Protein AF-A0A7W3W4A2-F1 (afdb_monomer_lite)

Structure (mmCIF, N/CA/C/O backbone):
data_AF-A0A7W3W4A2-F1
#
_entry.id   AF-A0A7W3W4A2-F1
#
loop_
_atom_site.group_PDB
_atom_site.id
_atom_site.type_symbol
_atom_site.label_atom_id
_atom_site.label_alt_id
_atom_site.label_comp_id
_atom_site.label_asym_id
_atom_site.label_entity_id
_atom_site.label_seq_id
_atom_site.pdbx_PDB_ins_code
_atom_site.Cartn_x
_atom_site.Cartn_y
_atom_site.Cartn_z
_atom_site.occupancy
_atom_site.B_iso_or_equiv
_atom_site.auth_seq_id
_atom_site.auth_comp_id
_atom_site.auth_asym_id
_atom_site.auth_atom_id
_atom_site.pdbx_PDB_model_num
ATOM 1 N N . MET A 1 1 ? 22.552 30.503 -28.838 1.00 72.00 1 MET A N 1
ATOM 2 C CA . MET A 1 1 ? 22.062 30.709 -30.235 1.00 72.00 1 MET A CA 1
ATOM 3 C C . MET A 1 1 ? 22.516 32.026 -30.888 1.00 72.00 1 MET A C 1
ATOM 5 O O . MET A 1 1 ? 23.079 31.983 -31.979 1.00 72.00 1 MET A O 1
ATOM 9 N N . THR A 1 2 ? 22.324 33.182 -30.243 1.00 78.88 2 THR A N 1
ATOM 10 C CA . THR A 1 2 ? 22.709 34.515 -30.762 1.00 78.88 2 THR A CA 1
ATOM 11 C C . THR A 1 2 ? 24.190 34.619 -31.143 1.00 78.88 2 THR A C 1
ATOM 13 O O . THR A 1 2 ? 24.525 35.174 -32.187 1.00 78.88 2 THR A O 1
ATOM 16 N N . ASP A 1 3 ? 25.082 34.001 -30.365 1.00 83.94 3 ASP A N 1
ATOM 17 C CA . ASP A 1 3 ? 26.524 33.997 -30.651 1.00 83.94 3 ASP A CA 1
ATOM 18 C C . ASP A 1 3 ? 26.881 33.246 -31.939 1.00 83.94 3 ASP A C 1
ATOM 20 O O . ASP A 1 3 ? 27.779 33.655 -32.673 1.00 83.94 3 ASP A O 1
ATOM 24 N N . ALA A 1 4 ? 26.147 32.177 -32.263 1.00 87.81 4 ALA A N 1
ATOM 25 C CA . ALA A 1 4 ? 26.335 31.426 -33.500 1.00 87.81 4 ALA A CA 1
ATOM 26 C C . ALA A 1 4 ? 25.845 32.217 -34.723 1.00 87.81 4 ALA A C 1
ATOM 28 O O . ALA A 1 4 ? 26.532 32.247 -35.746 1.00 87.81 4 ALA A O 1
ATOM 29 N N . ALA A 1 5 ? 24.706 32.910 -34.610 1.00 88.19 5 ALA A N 1
ATOM 30 C CA . ALA A 1 5 ? 24.230 33.823 -35.650 1.00 88.19 5 ALA A CA 1
ATOM 31 C C . ALA A 1 5 ? 25.210 34.990 -35.866 1.00 88.19 5 ALA A C 1
ATOM 33 O O . ALA A 1 5 ? 25.561 35.309 -37.002 1.00 88.19 5 ALA A O 1
ATOM 34 N N . ASN A 1 6 ? 25.742 35.570 -34.787 1.00 88.88 6 ASN A N 1
ATOM 35 C CA . ASN A 1 6 ? 26.760 36.619 -34.866 1.00 88.88 6 ASN A CA 1
ATOM 36 C C . ASN A 1 6 ? 28.069 36.117 -35.493 1.00 88.88 6 ASN A C 1
ATOM 38 O O . ASN A 1 6 ? 28.652 36.812 -36.322 1.00 88.88 6 ASN A O 1
ATOM 42 N N . ALA A 1 7 ? 28.506 34.896 -35.176 1.00 90.06 7 ALA A N 1
ATOM 43 C CA . ALA A 1 7 ? 29.670 34.286 -35.815 1.00 90.06 7 ALA A CA 1
ATOM 44 C C . ALA A 1 7 ? 29.470 34.086 -37.332 1.00 90.06 7 ALA A C 1
ATOM 46 O O . ALA A 1 7 ? 30.387 34.360 -38.107 1.00 90.06 7 ALA A O 1
ATOM 47 N N . LEU A 1 8 ? 28.270 33.687 -37.775 1.00 92.25 8 LEU A N 1
ATOM 48 C CA . LEU A 1 8 ? 27.920 33.619 -39.201 1.00 92.25 8 LEU A CA 1
ATOM 49 C C . LEU A 1 8 ? 27.929 35.007 -39.862 1.00 92.25 8 LEU A C 1
ATOM 51 O O . LEU A 1 8 ? 28.497 35.157 -40.944 1.00 92.25 8 LEU A O 1
ATOM 55 N N . ARG A 1 9 ? 27.379 36.034 -39.199 1.00 92.31 9 ARG A N 1
ATOM 56 C CA . ARG A 1 9 ? 27.420 37.427 -39.684 1.00 92.31 9 ARG A CA 1
ATOM 57 C C . ARG A 1 9 ? 28.853 37.942 -39.832 1.00 92.31 9 ARG A C 1
ATOM 59 O O . ARG A 1 9 ? 29.153 38.597 -40.823 1.00 92.31 9 ARG A O 1
ATOM 66 N N . LEU A 1 10 ? 29.753 37.599 -38.906 1.00 91.25 10 LEU A N 1
ATOM 67 C CA . LEU A 1 10 ? 31.176 37.947 -39.000 1.00 91.25 10 LEU A CA 1
ATOM 68 C C . LEU A 1 10 ? 31.863 37.280 -40.201 1.00 91.25 10 LEU A C 1
ATOM 70 O O . LEU A 1 10 ? 32.668 37.924 -40.872 1.00 91.25 10 LEU A O 1
ATOM 74 N N . ILE A 1 11 ? 31.533 36.017 -40.500 1.00 90.94 11 ILE A N 1
ATOM 75 C CA . ILE A 1 11 ? 32.027 35.325 -41.702 1.00 90.94 11 ILE A CA 1
ATOM 76 C C . ILE A 1 11 ? 31.517 36.021 -42.972 1.00 90.94 11 ILE A C 1
ATOM 78 O O . ILE A 1 11 ? 32.302 36.241 -43.895 1.00 90.94 11 ILE A O 1
ATOM 82 N N . CYS A 1 12 ? 30.235 36.396 -43.023 1.00 90.94 12 CYS A N 1
ATOM 83 C CA . CYS A 1 12 ? 29.688 37.136 -44.158 1.00 90.94 12 CYS A CA 1
ATOM 84 C C . CYS A 1 12 ? 30.363 38.499 -44.310 1.00 90.94 12 CYS A C 1
ATOM 86 O O . CYS A 1 12 ? 30.914 38.752 -45.372 1.00 90.94 12 CYS A O 1
ATOM 88 N N . ALA A 1 13 ? 30.440 39.313 -43.255 1.00 88.69 13 ALA A N 1
ATOM 89 C CA . ALA A 1 13 ? 31.071 40.635 -43.292 1.00 88.69 13 ALA A CA 1
ATOM 90 C C . ALA A 1 13 ? 32.535 40.583 -43.772 1.00 88.69 13 ALA A C 1
ATOM 92 O O . ALA A 1 13 ? 32.957 41.399 -44.591 1.00 88.69 13 ALA A O 1
ATOM 93 N N . ALA A 1 14 ? 33.303 39.581 -43.328 1.00 88.62 14 ALA A N 1
ATOM 94 C CA . ALA A 1 14 ? 34.666 39.355 -43.812 1.00 88.62 14 ALA A CA 1
ATOM 95 C C . ALA A 1 14 ? 34.705 39.017 -45.314 1.00 88.62 14 ALA A C 1
ATOM 97 O O . ALA A 1 14 ? 35.642 39.402 -46.016 1.00 88.62 14 ALA A O 1
ATOM 98 N N . ARG A 1 15 ? 33.690 38.313 -45.832 1.00 90.50 15 ARG A N 1
ATOM 99 C CA . ARG A 1 15 ? 33.554 38.054 -47.268 1.00 90.50 15 ARG A CA 1
ATOM 100 C C . ARG A 1 15 ? 33.187 39.313 -48.049 1.00 90.50 15 ARG A C 1
ATOM 102 O O . ARG A 1 15 ? 33.749 39.507 -49.121 1.00 90.50 15 ARG A O 1
ATOM 109 N N . GLU A 1 16 ? 32.280 40.144 -47.538 1.00 88.62 16 GLU A N 1
ATOM 110 C CA . GLU A 1 16 ? 31.877 41.395 -48.202 1.00 88.62 16 GLU A CA 1
ATOM 111 C C . GLU A 1 16 ? 33.073 42.333 -48.377 1.00 88.62 16 GLU A C 1
ATOM 113 O O . GLU A 1 16 ? 33.258 42.916 -49.439 1.00 88.62 16 GLU A O 1
ATOM 118 N N . GLN A 1 17 ? 33.936 42.417 -47.364 1.00 87.31 17 GLN A N 1
ATOM 119 C CA . GLN A 1 17 ? 35.161 43.216 -47.420 1.00 87.31 17 GLN A CA 1
ATOM 120 C C . GLN A 1 17 ? 36.201 42.662 -48.408 1.00 87.31 17 GLN A C 1
ATOM 122 O O . GLN A 1 17 ? 36.979 43.430 -48.968 1.00 87.31 17 GLN A O 1
ATOM 127 N N . ALA A 1 18 ? 36.224 41.344 -48.629 1.00 85.94 18 ALA A N 1
ATOM 128 C CA . ALA A 1 18 ? 37.148 40.692 -49.560 1.00 85.94 18 ALA A CA 1
ATOM 129 C C . ALA A 1 18 ? 36.660 40.697 -51.024 1.00 85.94 18 ALA A C 1
ATOM 131 O O . ALA A 1 18 ? 37.446 40.424 -51.931 1.00 85.94 18 ALA A O 1
ATOM 132 N N . ASP A 1 19 ? 35.373 40.960 -51.273 1.00 86.94 19 ASP A N 1
ATOM 133 C CA . ASP A 1 19 ? 34.746 40.909 -52.598 1.00 86.94 19 ASP A CA 1
ATOM 134 C C . ASP A 1 19 ? 34.068 42.253 -52.926 1.00 86.94 19 ASP A C 1
ATOM 136 O O . ASP A 1 19 ? 32.931 42.481 -52.509 1.00 86.94 19 ASP A O 1
ATOM 140 N N . PRO A 1 20 ? 34.726 43.148 -53.688 1.00 82.81 20 PRO A N 1
ATOM 141 C CA . PRO A 1 20 ? 34.243 44.512 -53.912 1.00 82.81 20 PRO A CA 1
ATOM 142 C C . PRO A 1 20 ? 32.894 44.585 -54.646 1.00 82.81 20 PRO A C 1
ATOM 144 O O . PRO A 1 20 ? 32.161 45.558 -54.472 1.00 82.81 20 PRO A O 1
ATOM 147 N N . ASP A 1 21 ? 32.511 43.555 -55.412 1.00 86.31 21 ASP A N 1
ATOM 148 C CA . ASP A 1 21 ? 31.200 43.524 -56.076 1.00 86.31 21 ASP A CA 1
ATOM 149 C C . ASP A 1 21 ? 30.101 42.890 -55.204 1.00 86.31 21 ASP A C 1
ATOM 151 O O . ASP A 1 21 ? 28.951 42.784 -55.646 1.00 86.31 21 ASP A O 1
ATOM 155 N N . PHE A 1 22 ? 30.417 42.435 -53.985 1.00 86.81 22 PHE A N 1
ATOM 156 C CA . PHE A 1 22 ? 29.418 41.843 -53.098 1.00 86.81 22 PHE A CA 1
ATOM 157 C C . PHE A 1 22 ? 28.339 42.859 -52.722 1.00 86.81 22 PHE A C 1
ATOM 159 O O . PHE A 1 22 ? 27.158 42.544 -52.829 1.00 86.81 22 PHE A O 1
ATOM 166 N N . GLY A 1 23 ? 28.724 44.085 -52.350 1.00 83.31 23 GLY A N 1
ATOM 167 C CA . GLY A 1 23 ? 27.788 45.155 -51.987 1.00 83.31 23 GLY A CA 1
ATOM 168 C C . GLY A 1 23 ? 26.780 45.481 -53.102 1.00 83.31 23 GLY A C 1
ATOM 169 O O . GLY A 1 23 ? 25.573 45.375 -52.870 1.00 83.31 23 GLY A O 1
ATOM 170 N N . PRO A 1 24 ? 27.233 45.797 -54.333 1.00 87.25 24 PRO A N 1
ATOM 171 C CA . PRO A 1 24 ? 26.349 45.991 -55.486 1.00 87.25 24 PRO A CA 1
ATOM 172 C C . PRO A 1 24 ? 25.453 44.779 -55.781 1.00 87.25 24 PRO A C 1
ATOM 174 O O . PRO A 1 24 ? 24.265 44.934 -56.072 1.00 87.25 24 PRO A O 1
ATOM 177 N N . PHE A 1 25 ? 25.997 43.561 -55.674 1.00 89.12 25 PHE A N 1
ATOM 178 C CA . PHE A 1 25 ? 25.228 42.333 -55.869 1.00 89.12 25 PHE A CA 1
ATOM 179 C C . PHE A 1 25 ? 24.137 42.163 -54.804 1.00 89.12 25 PHE A C 1
ATOM 181 O O . PHE A 1 25 ? 22.991 41.875 -55.153 1.00 89.12 25 PHE A O 1
ATOM 188 N N . ALA A 1 26 ? 24.471 42.363 -53.528 1.00 86.50 26 ALA A N 1
ATOM 189 C CA . ALA A 1 26 ? 23.548 42.247 -52.406 1.00 86.50 26 ALA A CA 1
ATOM 190 C C . ALA A 1 26 ? 22.422 43.285 -52.498 1.00 86.50 26 ALA A C 1
ATOM 192 O O . ALA A 1 26 ? 21.255 42.919 -52.371 1.00 86.50 26 ALA A O 1
ATOM 193 N N . ALA A 1 27 ? 22.743 44.540 -52.835 1.00 84.88 27 ALA A N 1
ATOM 194 C CA . ALA A 1 27 ? 21.756 45.600 -53.043 1.00 84.88 27 ALA A CA 1
ATOM 195 C C . ALA A 1 27 ? 20.752 45.253 -54.160 1.00 84.88 27 ALA A C 1
ATOM 197 O O . ALA A 1 27 ? 19.544 45.387 -53.974 1.00 84.88 27 ALA A O 1
ATOM 198 N N . GLY A 1 28 ? 21.228 44.716 -55.291 1.00 85.69 28 GLY A N 1
ATOM 199 C CA . GLY A 1 28 ? 20.365 44.277 -56.397 1.00 85.69 28 GLY A CA 1
ATOM 200 C C . GLY A 1 28 ? 19.507 43.037 -56.096 1.00 85.69 28 GLY A C 1
ATOM 201 O O . GLY A 1 28 ? 18.591 42.726 -56.856 1.00 85.69 28 GLY A O 1
ATOM 202 N N . HIS A 1 29 ? 19.787 42.321 -55.002 1.00 88.19 29 HIS A N 1
ATOM 203 C CA . HIS A 1 29 ? 19.107 41.077 -54.621 1.00 88.19 29 HIS A CA 1
ATOM 204 C C . HIS A 1 29 ? 18.459 41.138 -53.230 1.00 88.19 29 HIS A C 1
ATOM 206 O O . HIS A 1 29 ? 17.962 40.118 -52.747 1.00 88.19 29 HIS A O 1
ATOM 212 N N . ALA A 1 30 ? 18.396 42.325 -52.617 1.00 80.12 30 ALA A N 1
ATOM 213 C CA . ALA A 1 30 ? 17.884 42.531 -51.264 1.00 80.12 30 ALA A CA 1
ATOM 214 C C . ALA A 1 30 ? 16.443 42.014 -51.078 1.00 80.12 30 ALA A C 1
ATOM 216 O O . ALA A 1 30 ? 16.133 41.458 -50.030 1.00 80.12 30 ALA A O 1
ATOM 217 N N . ASN A 1 31 ? 15.604 42.095 -52.120 1.00 82.25 31 ASN A N 1
ATOM 218 C CA . ASN A 1 31 ? 14.186 41.704 -52.086 1.00 82.25 31 ASN A CA 1
ATOM 219 C C . ASN A 1 31 ? 13.893 40.245 -52.487 1.00 82.25 31 ASN A C 1
ATOM 221 O O . ASN A 1 31 ? 12.731 39.846 -52.492 1.00 82.25 31 ASN A O 1
ATOM 225 N N . ARG A 1 32 ? 14.892 39.433 -52.865 1.00 86.25 32 ARG A N 1
ATOM 226 C CA . ARG A 1 32 ? 14.639 38.017 -53.227 1.00 86.25 32 ARG A CA 1
ATOM 227 C C . ARG A 1 32 ? 14.215 37.202 -52.008 1.00 86.25 32 ARG A C 1
ATOM 229 O O . ARG A 1 32 ? 14.382 37.690 -50.903 1.00 86.25 32 ARG A O 1
ATOM 236 N N . SER A 1 33 ? 13.687 35.986 -52.143 1.00 88.81 33 SER A N 1
ATOM 237 C CA . SER A 1 33 ? 13.476 35.092 -50.987 1.00 88.81 33 SER A CA 1
ATOM 238 C C . SER A 1 33 ? 14.731 34.258 -50.673 1.00 88.81 33 SER A C 1
ATOM 240 O O . SER A 1 33 ? 15.640 34.150 -51.499 1.00 88.81 33 SER A O 1
ATOM 242 N N . LEU A 1 34 ? 14.802 33.643 -49.483 1.00 88.62 34 LEU A N 1
ATOM 243 C CA . LEU A 1 34 ? 15.885 32.702 -49.147 1.00 88.62 34 LEU A CA 1
ATOM 244 C C . LEU A 1 34 ? 15.919 31.511 -50.124 1.00 88.62 34 LEU A C 1
ATOM 246 O O . LEU A 1 34 ? 16.996 31.092 -50.553 1.00 88.62 34 LEU A O 1
ATOM 250 N N . ALA A 1 35 ? 14.748 31.008 -50.526 1.00 87.38 35 ALA A N 1
ATOM 251 C CA . ALA A 1 35 ? 14.630 29.928 -51.501 1.00 87.38 35 ALA A CA 1
ATOM 252 C C . ALA A 1 35 ? 15.218 30.324 -52.868 1.00 87.38 35 ALA A C 1
ATOM 254 O O . ALA A 1 35 ? 15.987 29.555 -53.446 1.00 87.38 35 ALA A O 1
ATOM 255 N N . ASP A 1 36 ? 14.944 31.546 -53.337 1.00 87.56 36 ASP A N 1
ATOM 256 C CA . ASP A 1 36 ? 15.477 32.054 -54.610 1.00 87.56 36 ASP A CA 1
ATOM 257 C C . ASP A 1 36 ? 17.004 32.202 -54.584 1.00 87.56 36 ASP A C 1
ATOM 259 O O . ASP A 1 36 ? 17.684 31.950 -55.582 1.00 87.56 36 ASP A O 1
ATOM 263 N N . LEU A 1 37 ? 17.565 32.611 -53.442 1.00 88.62 37 LEU A N 1
ATOM 264 C CA . LEU A 1 37 ? 19.012 32.749 -53.266 1.00 88.62 37 LEU A CA 1
ATOM 265 C C . LEU A 1 37 ? 19.717 31.388 -53.269 1.00 88.62 37 LEU A C 1
ATOM 267 O O . LEU A 1 37 ? 20.740 31.226 -53.940 1.00 88.62 37 LEU A O 1
ATOM 271 N N . LEU A 1 38 ? 19.154 30.395 -52.575 1.00 88.12 38 LEU A N 1
ATOM 272 C CA . LEU A 1 38 ? 19.678 29.027 -52.565 1.00 88.12 38 LEU A CA 1
ATOM 273 C C . LEU A 1 38 ? 19.556 28.352 -53.940 1.00 88.12 38 LEU A C 1
ATOM 275 O O . LEU A 1 38 ? 20.454 27.607 -54.344 1.00 88.12 38 LEU A O 1
ATOM 279 N N . ASP A 1 39 ? 18.488 28.630 -54.686 1.00 88.00 39 ASP A N 1
ATOM 280 C CA . ASP A 1 39 ? 18.310 28.145 -56.055 1.00 88.00 39 ASP A CA 1
ATOM 281 C C . ASP A 1 39 ? 19.349 28.758 -57.013 1.00 88.00 39 ASP A C 1
ATOM 283 O O . ASP A 1 39 ? 20.068 28.039 -57.720 1.00 88.00 39 ASP A O 1
ATOM 287 N N . MET A 1 40 ? 19.535 30.080 -56.945 1.00 86.00 40 MET A N 1
ATOM 288 C CA . MET A 1 40 ? 20.556 30.804 -57.710 1.00 86.00 40 MET A CA 1
ATOM 289 C C . MET A 1 40 ? 21.979 30.310 -57.393 1.00 86.00 40 MET A C 1
ATOM 291 O O . MET A 1 40 ? 22.803 30.160 -58.296 1.00 86.00 40 MET A O 1
ATOM 295 N N . ALA A 1 41 ? 22.269 29.974 -56.134 1.00 85.00 41 ALA A N 1
ATOM 296 C CA . ALA A 1 41 ? 23.545 29.390 -55.716 1.00 85.00 41 ALA A CA 1
ATOM 297 C C . ALA A 1 41 ? 23.828 27.996 -56.326 1.00 85.00 41 ALA A C 1
ATOM 299 O O . ALA A 1 41 ? 24.992 27.574 -56.467 1.00 85.00 41 ALA A O 1
ATOM 300 N N . ARG A 1 42 ? 22.783 27.242 -56.684 1.00 83.44 42 ARG A N 1
ATOM 301 C CA . ARG A 1 42 ? 22.876 25.849 -57.157 1.00 83.44 42 ARG A CA 1
ATOM 302 C C . ARG A 1 42 ? 22.871 25.738 -58.681 1.00 83.44 42 ARG A C 1
ATOM 304 O O . ARG A 1 42 ? 23.627 24.922 -59.212 1.00 83.44 42 ARG A O 1
ATOM 311 N N . LYS A 1 43 ? 22.090 26.558 -59.387 1.00 78.44 43 LYS A N 1
ATOM 312 C CA . LYS A 1 43 ? 21.925 26.463 -60.845 1.00 78.44 43 LYS A CA 1
ATOM 313 C C . LYS A 1 43 ? 23.179 26.925 -61.617 1.00 78.44 43 LYS A C 1
ATOM 315 O O . LYS A 1 43 ? 23.778 27.956 -61.323 1.00 78.44 43 LYS A O 1
ATOM 320 N N . LYS A 1 44 ? 23.553 26.169 -62.662 1.00 61.12 44 LYS A N 1
ATOM 321 C CA . LYS A 1 44 ? 24.703 26.432 -63.561 1.00 61.12 44 LYS A CA 1
ATOM 322 C C . LYS A 1 44 ? 24.638 27.667 -64.494 1.00 61.12 44 LYS A C 1
ATOM 324 O O . LYS A 1 44 ? 25.722 28.087 -64.886 1.00 61.12 44 LYS A O 1
ATOM 329 N N . PRO A 1 45 ? 23.483 28.257 -64.874 1.00 60.62 45 PRO A N 1
ATOM 330 C CA . PRO A 1 45 ? 23.456 29.396 -65.795 1.00 60.62 45 PRO A CA 1
ATOM 331 C C . PRO A 1 45 ? 23.980 30.701 -65.170 1.00 60.62 45 PRO A C 1
ATOM 333 O O . PRO A 1 45 ? 24.157 31.685 -65.878 1.00 60.62 45 PRO A O 1
ATOM 336 N N . HIS A 1 46 ? 24.275 30.721 -63.867 1.00 70.44 46 HIS A N 1
ATOM 337 C CA . HIS A 1 46 ? 24.933 31.846 -63.207 1.00 70.44 46 HIS A CA 1
ATOM 338 C C . HIS A 1 46 ? 26.449 31.634 -63.121 1.00 70.44 46 HIS A C 1
ATOM 340 O O . HIS A 1 46 ? 26.922 30.551 -62.766 1.00 70.44 46 HIS A O 1
ATOM 346 N N . ALA A 1 47 ? 27.216 32.695 -63.387 1.00 77.19 47 ALA A N 1
ATOM 347 C CA . ALA A 1 47 ? 28.668 32.688 -63.241 1.00 77.19 47 ALA A CA 1
ATOM 348 C C . ALA A 1 47 ? 29.090 32.309 -61.807 1.00 77.19 47 ALA A C 1
ATOM 350 O O . ALA A 1 47 ? 28.423 32.670 -60.832 1.00 77.19 47 ALA A O 1
ATOM 351 N N . ALA A 1 48 ? 30.214 31.596 -61.670 1.00 77.38 48 ALA A N 1
ATOM 352 C CA . ALA A 1 48 ? 30.699 31.095 -60.380 1.00 77.38 48 ALA A CA 1
ATOM 353 C C . ALA A 1 48 ? 30.821 32.176 -59.277 1.00 77.38 48 ALA A C 1
ATOM 355 O O . ALA A 1 48 ? 30.380 31.893 -58.161 1.00 77.38 48 ALA A O 1
ATOM 356 N N . PRO A 1 49 ? 31.295 33.412 -59.555 1.00 83.06 49 PRO A N 1
ATOM 357 C CA . PRO A 1 49 ? 31.328 34.485 -58.554 1.00 83.06 49 PRO A CA 1
ATOM 358 C C . PRO A 1 49 ? 29.937 34.855 -58.021 1.00 83.06 49 PRO A C 1
ATOM 360 O O . PRO A 1 49 ? 29.735 34.929 -56.813 1.00 83.06 49 PRO A O 1
ATOM 363 N N . ASN A 1 50 ? 28.938 34.980 -58.899 1.00 85.75 50 ASN A N 1
ATOM 364 C CA . ASN A 1 50 ? 27.567 35.322 -58.501 1.00 85.75 50 ASN A CA 1
ATOM 365 C C . ASN A 1 50 ? 26.904 34.203 -57.691 1.00 85.75 50 ASN A C 1
ATOM 367 O O . ASN A 1 50 ? 26.142 34.474 -56.768 1.00 85.75 50 ASN A O 1
ATOM 371 N N . ARG A 1 51 ? 27.236 32.939 -57.977 1.00 86.94 51 ARG A N 1
ATOM 372 C CA . ARG A 1 51 ? 26.767 31.794 -57.181 1.00 86.94 51 ARG A CA 1
ATOM 373 C C . ARG A 1 51 ? 27.360 31.787 -55.775 1.00 86.94 51 ARG A C 1
ATOM 375 O O . ARG A 1 51 ? 26.672 31.398 -54.839 1.00 86.94 51 ARG A O 1
ATOM 382 N N . ILE A 1 52 ? 28.615 32.205 -55.620 1.00 88.38 52 ILE A N 1
ATOM 383 C CA . ILE A 1 52 ? 29.266 32.339 -54.311 1.00 88.38 52 ILE A CA 1
ATOM 384 C C . ILE A 1 52 ? 28.636 33.501 -53.532 1.00 88.38 52 ILE A C 1
ATOM 386 O O . ILE A 1 52 ? 28.247 33.309 -52.383 1.00 88.38 52 ILE A O 1
ATOM 390 N N . ARG A 1 53 ? 28.443 34.665 -54.167 1.00 91.19 53 ARG A N 1
ATOM 391 C CA . ARG A 1 53 ? 27.779 35.829 -53.548 1.00 91.19 53 ARG A CA 1
ATOM 392 C C . ARG A 1 53 ? 26.353 35.498 -53.091 1.00 91.19 53 ARG A C 1
ATOM 394 O O . ARG A 1 53 ? 25.980 35.817 -51.967 1.00 91.19 53 ARG A O 1
ATOM 401 N N . ALA A 1 54 ? 25.601 34.746 -53.901 1.00 90.44 54 ALA A N 1
ATOM 402 C CA . ALA A 1 54 ? 24.275 34.237 -53.544 1.00 90.44 54 ALA A CA 1
ATOM 403 C C . ALA A 1 54 ? 24.277 33.368 -52.272 1.00 90.44 54 ALA A C 1
ATOM 405 O O . ALA A 1 54 ? 23.365 33.484 -51.456 1.00 90.44 54 ALA A O 1
ATOM 406 N N . ARG A 1 55 ? 25.304 32.522 -52.078 1.00 92.56 55 ARG A N 1
ATOM 407 C CA . ARG A 1 55 ? 25.439 31.676 -50.876 1.00 92.56 55 ARG A CA 1
ATOM 408 C C . ARG A 1 55 ? 25.695 32.496 -49.624 1.00 92.56 55 ARG A C 1
ATOM 410 O O . ARG A 1 55 ? 25.041 32.257 -48.621 1.00 92.56 55 ARG A O 1
ATOM 417 N N . PHE A 1 56 ? 26.603 33.466 -49.679 1.00 93.31 56 PHE A N 1
ATOM 418 C CA . PHE A 1 56 ? 26.895 34.329 -48.529 1.00 93.31 56 PHE A CA 1
ATOM 419 C C . PHE A 1 56 ? 25.702 35.215 -48.146 1.00 93.31 56 PHE A C 1
ATOM 421 O O . PHE A 1 56 ? 25.405 35.350 -46.961 1.00 93.31 56 PHE A O 1
ATOM 428 N N . LEU A 1 57 ? 24.929 35.697 -49.124 1.00 92.50 57 LEU A N 1
ATOM 429 C CA . LEU A 1 57 ? 23.670 36.393 -48.848 1.00 92.50 57 LEU A CA 1
ATOM 430 C C . LEU A 1 57 ? 22.600 35.459 -48.240 1.00 92.50 57 LEU A C 1
ATOM 432 O O . LEU A 1 57 ? 21.849 35.862 -47.355 1.00 92.50 57 LEU A O 1
ATOM 436 N N . ALA A 1 58 ? 22.545 34.191 -48.665 1.00 92.56 58 ALA A N 1
ATOM 437 C CA . ALA A 1 58 ? 21.676 33.185 -48.048 1.00 92.56 58 ALA A CA 1
ATOM 438 C C . ALA A 1 58 ? 22.111 32.833 -46.612 1.00 92.56 58 ALA A C 1
ATOM 440 O O . ALA A 1 58 ? 21.258 32.686 -45.742 1.00 92.56 58 ALA A O 1
ATOM 441 N N . ILE A 1 59 ? 23.420 32.748 -46.344 1.00 94.81 59 ILE A N 1
ATOM 442 C CA . ILE A 1 59 ? 23.980 32.524 -45.000 1.00 94.81 59 ILE A CA 1
ATOM 443 C C . ILE A 1 59 ? 23.562 33.646 -44.046 1.00 94.81 59 ILE A C 1
ATOM 445 O O . ILE A 1 59 ? 23.161 33.360 -42.921 1.00 94.81 59 ILE A O 1
ATOM 449 N N . GLN A 1 60 ? 23.612 34.902 -44.497 1.00 92.38 60 GLN A N 1
ATOM 450 C CA . GLN A 1 60 ? 23.191 36.049 -43.691 1.00 92.38 60 GLN A CA 1
ATOM 451 C C . GLN A 1 60 ? 21.714 35.941 -43.292 1.00 92.38 60 GLN A C 1
ATOM 453 O O . GLN A 1 60 ? 21.384 36.047 -42.116 1.00 92.38 60 GLN A O 1
ATOM 458 N N . ARG A 1 61 ? 20.840 35.596 -44.242 1.00 91.88 61 ARG A N 1
ATOM 459 C CA . ARG A 1 61 ? 19.407 35.405 -43.972 1.00 91.88 61 ARG A CA 1
ATOM 460 C C . ARG A 1 61 ? 19.100 34.218 -43.076 1.00 91.88 61 ARG A C 1
ATOM 462 O O . ARG A 1 61 ? 18.204 34.307 -42.253 1.00 91.88 61 ARG A O 1
ATOM 469 N N . LEU A 1 62 ? 19.844 33.125 -43.220 1.00 92.75 62 LEU A N 1
ATOM 470 C CA . LEU A 1 62 ? 19.734 31.975 -42.323 1.00 92.75 62 LEU A CA 1
ATOM 471 C C . LEU A 1 62 ? 20.177 32.329 -40.895 1.00 92.75 62 LEU A C 1
ATOM 473 O O . LEU A 1 62 ? 19.631 31.785 -39.941 1.00 92.75 62 LEU A O 1
ATOM 477 N N . ALA A 1 63 ? 21.147 33.235 -40.731 1.00 89.94 63 ALA A N 1
ATOM 478 C CA . ALA A 1 63 ? 21.551 33.736 -39.418 1.00 89.94 63 ALA A CA 1
ATOM 479 C C . ALA A 1 63 ? 20.487 34.660 -38.797 1.00 89.94 63 ALA A C 1
ATOM 481 O O . ALA A 1 63 ? 20.252 34.601 -37.587 1.00 89.94 63 ALA A O 1
ATOM 482 N N . ASP A 1 64 ? 19.818 35.474 -39.613 1.00 89.50 64 ASP A N 1
ATOM 483 C CA . ASP A 1 64 ? 18.701 36.316 -39.173 1.00 89.50 64 ASP A CA 1
ATOM 484 C C . ASP A 1 64 ? 17.481 35.459 -38.802 1.00 89.50 64 ASP A C 1
ATOM 486 O O . ASP A 1 64 ? 16.991 35.553 -37.681 1.00 89.50 64 ASP A O 1
ATOM 490 N N . GLU A 1 65 ? 17.102 34.497 -39.651 1.00 87.88 65 GLU A N 1
ATOM 491 C CA . GLU A 1 65 ? 16.043 33.521 -39.366 1.00 87.88 65 GLU A CA 1
ATOM 492 C C . GLU A 1 65 ? 16.335 32.707 -38.096 1.00 87.88 65 GLU A C 1
ATOM 494 O O . GLU A 1 65 ? 15.431 32.461 -37.297 1.00 87.88 65 GLU A O 1
ATOM 499 N N . ALA A 1 66 ? 17.594 32.316 -37.864 1.00 84.38 66 ALA A N 1
ATOM 500 C CA . ALA A 1 66 ? 17.997 31.654 -36.623 1.00 84.38 66 ALA A CA 1
ATOM 501 C C . ALA A 1 66 ? 17.784 32.543 -35.389 1.00 84.38 66 ALA A C 1
ATOM 503 O O . ALA A 1 66 ? 17.401 32.039 -34.335 1.00 84.38 66 ALA A O 1
ATOM 504 N N . THR A 1 67 ? 18.039 33.849 -35.517 1.00 83.06 67 THR A N 1
ATOM 505 C CA . THR A 1 67 ? 17.856 34.822 -34.430 1.00 83.06 67 THR A CA 1
ATOM 506 C C . THR A 1 67 ? 16.370 35.045 -34.148 1.00 83.06 67 THR A C 1
ATOM 508 O O . THR A 1 67 ? 15.976 35.072 -32.987 1.00 83.06 67 THR A O 1
ATOM 511 N N . ASP A 1 68 ? 15.547 35.138 -35.194 1.00 80.00 68 ASP A N 1
ATOM 512 C CA . ASP A 1 68 ? 14.117 35.437 -35.075 1.00 80.00 68 ASP A CA 1
ATOM 513 C C . ASP A 1 68 ? 13.297 34.230 -34.598 1.00 80.00 68 ASP A C 1
ATOM 515 O O . ASP A 1 68 ? 12.382 34.361 -33.786 1.00 80.00 68 ASP A O 1
ATOM 519 N N . THR A 1 69 ? 13.611 33.033 -35.101 1.00 78.88 69 THR A N 1
ATOM 520 C CA . THR A 1 69 ? 12.818 31.819 -34.834 1.00 78.88 69 THR A CA 1
ATOM 521 C C . THR A 1 69 ? 13.317 31.003 -33.648 1.00 78.88 69 THR A C 1
ATOM 523 O O . THR A 1 69 ? 12.640 30.061 -33.232 1.00 78.88 69 THR A O 1
ATOM 526 N N . PHE A 1 70 ? 14.503 31.322 -33.124 1.00 74.31 70 PHE A N 1
ATOM 527 C CA . PHE A 1 70 ? 15.207 30.532 -32.117 1.00 74.31 70 PHE A CA 1
ATOM 528 C C . PHE A 1 70 ? 15.333 29.034 -32.484 1.00 74.31 70 PHE A C 1
ATOM 530 O O . PHE A 1 70 ? 15.238 28.151 -31.629 1.00 74.31 70 PHE A O 1
ATOM 537 N N . ARG A 1 71 ? 15.535 28.717 -33.773 1.00 76.25 71 ARG A N 1
ATOM 538 C CA . ARG A 1 71 ? 15.732 27.341 -34.267 1.00 76.25 71 ARG A CA 1
ATOM 539 C C . ARG A 1 71 ? 17.191 27.078 -34.635 1.00 76.25 71 ARG A C 1
ATOM 541 O O . ARG A 1 71 ? 17.880 27.929 -35.186 1.00 76.25 71 ARG A O 1
ATOM 548 N N . HIS A 1 72 ? 17.648 25.847 -34.404 1.00 82.44 72 HIS A N 1
ATOM 549 C CA . HIS A 1 72 ? 19.017 25.417 -34.724 1.00 82.44 72 HIS A CA 1
ATOM 550 C C . HIS A 1 72 ? 19.191 24.941 -36.184 1.00 82.44 72 HIS A C 1
ATOM 552 O O . HIS A 1 72 ? 20.315 24.859 -36.690 1.00 82.44 72 HIS A O 1
ATOM 558 N N . GLU A 1 73 ? 18.097 24.615 -36.883 1.00 85.75 73 GLU A N 1
ATOM 559 C CA . GLU A 1 73 ? 18.117 24.137 -38.276 1.00 85.75 73 GLU A CA 1
ATOM 560 C C . GLU A 1 73 ? 18.694 25.168 -39.270 1.00 85.75 73 GLU A C 1
ATOM 562 O O . GLU A 1 73 ? 19.527 24.771 -40.100 1.00 85.75 73 GLU A O 1
ATOM 567 N N . PRO A 1 74 ? 18.364 26.477 -39.183 1.00 90.38 74 PRO A N 1
ATOM 568 C CA . PRO A 1 74 ? 18.964 27.489 -40.050 1.00 90.38 74 PRO A CA 1
ATOM 569 C C . PRO A 1 74 ? 20.479 27.628 -39.840 1.00 90.38 74 PRO A C 1
ATOM 571 O O . PRO A 1 74 ? 21.217 27.730 -40.816 1.00 90.38 74 PRO A O 1
ATOM 574 N N . ILE A 1 75 ? 20.976 27.510 -38.600 1.00 90.50 75 ILE A N 1
ATOM 575 C CA . ILE A 1 75 ? 22.420 27.555 -38.281 1.00 90.50 75 ILE A CA 1
ATOM 576 C C . ILE A 1 75 ? 23.160 26.384 -38.936 1.00 90.50 75 ILE A C 1
ATOM 578 O O . ILE A 1 75 ? 24.206 26.565 -39.566 1.00 90.50 75 ILE A O 1
ATOM 582 N N . ARG A 1 76 ? 22.601 25.171 -38.833 1.00 90.94 76 ARG A N 1
ATOM 583 C CA . ARG A 1 76 ? 23.162 23.973 -39.477 1.00 90.94 76 ARG A CA 1
ATOM 584 C C . ARG A 1 76 ? 23.228 24.141 -40.996 1.00 90.94 76 ARG A C 1
ATOM 586 O O . ARG A 1 76 ? 24.240 23.798 -41.607 1.00 90.94 76 ARG A O 1
ATOM 593 N N . THR A 1 77 ? 22.164 24.676 -41.590 1.00 91.00 77 THR A N 1
ATOM 594 C CA . THR A 1 77 ? 22.074 24.924 -43.035 1.00 91.00 77 THR A CA 1
ATOM 595 C C . THR A 1 77 ? 23.068 26.003 -43.471 1.00 91.00 77 THR A C 1
ATOM 597 O O . THR A 1 77 ? 23.778 25.828 -44.460 1.00 91.00 77 THR A O 1
ATOM 600 N N . ALA A 1 78 ? 23.212 27.076 -42.693 1.00 93.44 78 ALA A N 1
ATOM 601 C CA . ALA A 1 78 ? 24.169 28.145 -42.951 1.00 93.44 78 ALA A CA 1
ATOM 602 C C . ALA A 1 78 ? 25.615 27.627 -42.963 1.00 93.44 78 ALA A C 1
ATOM 604 O O . ALA A 1 78 ? 26.372 27.932 -43.882 1.00 93.44 78 ALA A O 1
ATOM 605 N N . LEU A 1 79 ? 25.994 26.769 -42.010 1.00 93.50 79 LEU A N 1
ATOM 606 C CA . LEU A 1 79 ? 27.343 26.195 -41.967 1.00 93.50 79 LEU A CA 1
ATOM 607 C C . LEU A 1 79 ? 27.626 25.242 -43.151 1.00 93.50 79 LEU A C 1
ATOM 609 O O . LEU A 1 79 ? 28.752 25.191 -43.651 1.00 93.50 79 LEU A O 1
ATOM 613 N N . GLN A 1 80 ? 26.613 24.536 -43.667 1.00 93.12 80 GLN A N 1
ATOM 614 C CA . GLN A 1 80 ? 26.732 23.749 -44.908 1.00 93.12 80 GLN A CA 1
ATOM 615 C C . GLN A 1 80 ? 26.943 24.630 -46.145 1.00 93.12 80 GLN A C 1
ATOM 617 O O . GLN A 1 80 ? 27.709 24.279 -47.052 1.00 93.12 80 GLN A O 1
ATOM 622 N N . GLU A 1 81 ? 26.281 25.782 -46.187 1.00 93.38 81 GLU A N 1
ATOM 623 C CA . GLU A 1 81 ? 26.461 26.762 -47.253 1.00 93.38 81 GLU A CA 1
ATOM 624 C C . GLU A 1 81 ? 27.843 27.433 -47.166 1.00 93.38 81 GLU A C 1
ATOM 626 O O . GLU A 1 81 ? 28.487 27.594 -48.206 1.00 93.38 81 GLU A O 1
ATOM 631 N N . VAL A 1 82 ? 28.363 27.697 -45.956 1.00 93.62 82 VAL A N 1
ATOM 632 C CA . VAL A 1 82 ? 29.746 28.172 -45.735 1.00 93.62 82 VAL A CA 1
ATOM 633 C C . VAL A 1 82 ? 30.747 27.161 -46.289 1.00 93.62 82 VAL A C 1
ATOM 635 O O . VAL A 1 82 ? 31.592 27.539 -47.100 1.00 93.62 82 VAL A O 1
ATOM 638 N N . PHE A 1 83 ? 30.612 25.875 -45.934 1.00 94.38 83 PHE A N 1
ATOM 639 C CA . PHE A 1 83 ? 31.438 24.794 -46.488 1.00 94.38 83 PHE A CA 1
ATOM 640 C C . PHE A 1 83 ? 31.419 24.800 -48.022 1.00 94.38 83 PHE A C 1
ATOM 642 O O . PHE A 1 83 ? 32.459 24.739 -48.678 1.00 94.38 83 PHE A O 1
ATOM 649 N N . THR A 1 84 ? 30.226 24.865 -48.614 1.00 91.06 84 THR A N 1
ATOM 650 C CA . THR A 1 84 ? 30.080 24.724 -50.065 1.00 91.06 84 THR A CA 1
ATOM 651 C C . THR A 1 84 ? 30.641 25.938 -50.804 1.00 91.06 84 THR A C 1
ATOM 653 O O . THR A 1 84 ? 31.257 25.785 -51.864 1.00 91.06 84 THR A O 1
ATOM 656 N N . ALA A 1 85 ? 30.466 27.142 -50.254 1.00 91.00 85 ALA A N 1
ATOM 657 C CA . ALA A 1 85 ? 31.012 28.368 -50.817 1.00 91.00 85 ALA A CA 1
ATOM 658 C C . ALA A 1 85 ? 32.547 28.350 -50.806 1.00 91.00 85 ALA A C 1
ATOM 660 O O . ALA A 1 85 ? 33.166 28.533 -51.855 1.00 91.00 85 ALA A O 1
ATOM 661 N N . THR A 1 86 ? 33.170 28.047 -49.666 1.00 91.94 86 THR A N 1
ATOM 662 C CA . THR A 1 86 ? 34.635 28.058 -49.526 1.00 91.94 86 THR A CA 1
ATOM 663 C C . THR A 1 86 ? 35.307 26.906 -50.271 1.00 91.94 86 THR A C 1
ATOM 665 O O . THR A 1 86 ? 36.321 27.123 -50.934 1.00 91.94 86 THR A O 1
ATOM 668 N N . ALA A 1 87 ? 34.693 25.719 -50.318 1.00 90.00 87 ALA A N 1
ATOM 669 C CA . ALA A 1 87 ? 35.167 24.621 -51.164 1.00 90.00 87 ALA A CA 1
ATOM 670 C C . ALA A 1 87 ? 35.091 24.958 -52.666 1.00 90.00 87 ALA A C 1
ATOM 672 O O . ALA A 1 87 ? 35.925 24.511 -53.456 1.00 90.00 87 ALA A O 1
ATOM 673 N N . THR A 1 88 ? 34.107 25.764 -53.082 1.00 88.25 88 THR A N 1
ATOM 674 C CA . THR A 1 88 ? 34.009 26.245 -54.471 1.00 88.25 88 THR A CA 1
ATOM 675 C C . THR A 1 88 ? 35.092 27.285 -54.771 1.00 88.25 88 THR A C 1
ATOM 677 O O . THR A 1 88 ? 35.722 27.212 -55.825 1.00 88.25 88 THR A O 1
ATOM 680 N N . ILE A 1 89 ? 35.363 28.200 -53.833 1.00 89.44 89 ILE A N 1
ATOM 681 C CA . ILE A 1 89 ? 36.450 29.187 -53.934 1.00 89.44 89 ILE A CA 1
ATOM 682 C C . ILE A 1 89 ? 37.813 28.483 -54.058 1.00 89.44 89 ILE A C 1
ATOM 684 O O . ILE A 1 89 ? 38.597 28.822 -54.943 1.00 89.44 89 ILE A O 1
ATOM 688 N N . ALA A 1 90 ? 38.069 27.443 -53.256 1.00 89.31 90 ALA A N 1
ATOM 689 C CA . ALA A 1 90 ? 39.322 26.678 -53.283 1.00 89.31 90 ALA A CA 1
ATOM 690 C C . ALA A 1 90 ? 39.617 26.011 -54.646 1.00 89.31 90 ALA A C 1
ATOM 692 O O . ALA A 1 90 ? 40.772 25.740 -54.988 1.00 89.31 90 ALA A O 1
ATOM 693 N N . ARG A 1 91 ? 38.584 25.772 -55.461 1.00 87.31 91 ARG A N 1
ATOM 694 C CA . ARG A 1 91 ? 38.702 25.199 -56.811 1.00 87.31 91 ARG A CA 1
ATOM 695 C C . ARG A 1 91 ? 38.823 26.246 -57.918 1.00 87.31 91 ARG A C 1
ATOM 697 O O . ARG A 1 91 ? 38.993 25.864 -59.073 1.00 87.31 91 ARG A O 1
ATOM 704 N N . SER A 1 92 ? 38.729 27.537 -57.602 1.00 84.62 92 SER A N 1
ATOM 705 C CA . SER A 1 92 ? 38.804 28.580 -58.621 1.00 84.62 92 SER A CA 1
ATOM 706 C C . SER A 1 92 ? 40.233 28.759 -59.125 1.00 84.62 92 SER A C 1
ATOM 708 O O . SER A 1 92 ? 41.120 29.142 -58.367 1.00 84.62 92 SER A O 1
ATOM 710 N N . HIS A 1 93 ? 40.451 28.543 -60.423 1.00 79.69 93 HIS A N 1
ATOM 711 C CA . HIS A 1 93 ? 41.748 28.770 -61.072 1.00 79.69 93 HIS A CA 1
ATOM 712 C C . HIS A 1 93 ? 42.100 30.257 -61.232 1.00 79.69 93 HIS A C 1
ATOM 714 O O . HIS A 1 93 ? 43.234 30.576 -61.569 1.00 79.69 93 HIS A O 1
ATOM 720 N N . SER A 1 94 ? 41.146 31.160 -60.983 1.00 80.62 94 SER A N 1
ATOM 721 C CA . SER A 1 94 ? 41.354 32.612 -61.037 1.00 80.62 94 SER A CA 1
ATOM 722 C C . SER A 1 94 ? 42.018 33.190 -59.782 1.00 80.62 94 SER A C 1
ATOM 724 O O . SER A 1 94 ? 42.344 34.371 -59.771 1.00 80.62 94 SER A O 1
ATOM 726 N N . LEU A 1 95 ? 42.157 32.398 -58.712 1.00 85.06 95 LEU A N 1
ATOM 727 C CA . LEU A 1 95 ? 42.733 32.824 -57.436 1.00 85.06 95 LEU A CA 1
ATOM 728 C C . LEU A 1 95 ? 44.153 32.291 -57.270 1.00 85.06 95 LEU A C 1
ATOM 730 O O . LEU A 1 95 ? 44.503 31.232 -57.803 1.00 85.06 95 LEU A O 1
ATOM 734 N N . THR A 1 96 ? 44.963 33.002 -56.485 1.00 89.56 96 THR A N 1
ATOM 735 C CA . THR A 1 96 ? 46.324 32.557 -56.172 1.00 89.56 96 THR A CA 1
ATOM 736 C C . THR A 1 96 ? 46.298 31.266 -55.354 1.00 89.56 96 THR A C 1
ATOM 738 O O . THR A 1 96 ? 45.320 30.946 -54.673 1.00 89.56 96 THR A O 1
ATOM 741 N N . VAL A 1 97 ? 47.394 30.505 -55.393 1.00 87.19 97 VAL A N 1
ATOM 742 C CA . VAL A 1 97 ? 47.523 29.270 -54.603 1.00 87.19 97 VAL A CA 1
ATOM 743 C C . VAL A 1 97 ? 47.325 29.550 -53.106 1.00 87.19 97 VAL A C 1
ATOM 745 O O . VAL A 1 97 ? 46.569 28.831 -52.457 1.00 87.19 97 VAL A O 1
ATOM 748 N N . SER A 1 98 ? 47.891 30.646 -52.587 1.00 87.25 98 SER A N 1
ATOM 749 C CA . SER A 1 98 ? 47.710 31.093 -51.198 1.00 87.25 98 SER A CA 1
ATOM 750 C C . SER A 1 98 ? 46.248 31.382 -50.835 1.00 87.25 98 SER A C 1
ATOM 752 O O . SER A 1 98 ? 45.801 30.995 -49.755 1.00 87.25 98 SER A O 1
ATOM 754 N N . GLN A 1 99 ? 45.468 31.996 -51.730 1.00 89.00 99 GLN A N 1
ATOM 755 C CA . GLN A 1 99 ? 44.038 32.261 -51.508 1.00 89.00 99 GLN A CA 1
ATOM 756 C C . GLN A 1 99 ? 43.208 30.976 -51.555 1.00 89.00 99 GLN A C 1
ATOM 758 O O . GLN A 1 99 ? 42.318 30.751 -50.735 1.00 89.00 99 GLN A O 1
ATOM 763 N N . ARG A 1 100 ? 43.528 30.075 -52.486 1.00 91.00 100 ARG A N 1
ATOM 764 C CA . ARG A 1 100 ? 42.866 28.767 -52.574 1.00 91.00 100 ARG A CA 1
ATOM 765 C C . ARG A 1 100 ? 43.122 27.915 -51.330 1.00 91.00 100 ARG A C 1
ATOM 767 O O . ARG A 1 100 ? 42.200 27.243 -50.874 1.00 91.00 100 ARG A O 1
ATOM 774 N N . MET A 1 101 ? 44.326 27.987 -50.757 1.00 88.75 101 MET A N 1
ATOM 775 C CA . MET A 1 101 ? 44.653 27.348 -49.478 1.00 88.75 101 MET A CA 1
ATOM 776 C C . MET A 1 101 ? 43.834 27.933 -48.324 1.00 88.75 101 MET A C 1
ATOM 778 O O . MET A 1 101 ? 43.231 27.172 -47.572 1.00 88.75 101 MET A O 1
ATOM 782 N N . ALA A 1 102 ? 43.727 29.261 -48.213 1.00 88.88 102 ALA A N 1
ATOM 783 C CA . ALA A 1 102 ? 42.909 29.900 -47.179 1.00 88.88 102 ALA A CA 1
ATOM 784 C C . ALA A 1 102 ? 41.428 29.476 -47.250 1.00 88.88 102 ALA A C 1
ATOM 786 O O . ALA A 1 102 ? 40.810 29.156 -46.233 1.00 88.88 102 ALA A O 1
ATOM 787 N N . ALA A 1 103 ? 40.870 29.389 -48.461 1.00 91.00 103 ALA A N 1
ATOM 788 C CA . ALA A 1 103 ? 39.516 28.882 -48.676 1.00 91.00 103 ALA A CA 1
ATOM 789 C C . ALA A 1 103 ? 39.373 27.392 -48.306 1.00 91.00 103 ALA A C 1
ATOM 791 O O . ALA A 1 103 ? 38.362 26.997 -47.721 1.00 91.00 103 ALA A O 1
ATOM 792 N N . ALA A 1 104 ? 40.385 26.571 -48.606 1.00 91.38 104 ALA A N 1
ATOM 793 C CA . ALA A 1 104 ? 40.397 25.154 -48.253 1.00 91.38 104 ALA A CA 1
ATOM 794 C C . ALA A 1 104 ? 40.451 24.927 -46.732 1.00 91.38 104 ALA A C 1
ATOM 796 O O . ALA A 1 104 ? 39.741 24.051 -46.244 1.00 91.38 104 ALA A O 1
ATOM 797 N N . ILE A 1 105 ? 41.191 25.749 -45.974 1.00 91.38 105 ILE A N 1
ATOM 798 C CA . ILE A 1 105 ? 41.223 25.691 -44.498 1.00 91.38 105 ILE A CA 1
ATOM 799 C C . ILE A 1 105 ? 3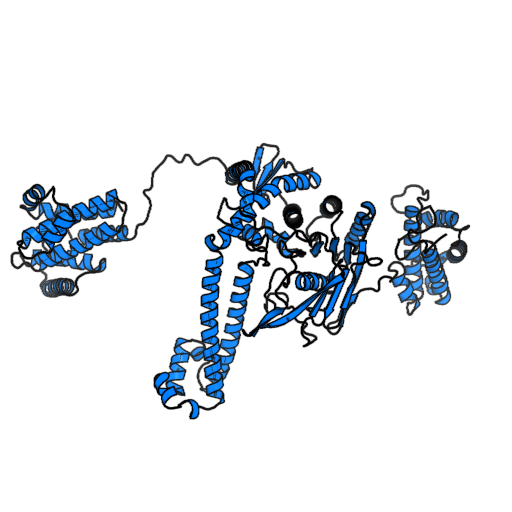9.813 25.877 -43.918 1.00 91.38 105 ILE A C 1
ATOM 801 O O . ILE A 1 105 ? 39.365 25.077 -43.098 1.00 91.38 105 ILE A O 1
ATOM 805 N N . VAL A 1 106 ? 39.076 26.891 -44.384 1.00 91.50 106 VAL A N 1
ATOM 806 C CA . VAL A 1 106 ? 37.711 27.170 -43.899 1.00 91.50 106 VAL A CA 1
ATOM 807 C C . VAL A 1 106 ? 36.750 26.037 -44.279 1.00 91.50 106 VAL A C 1
ATOM 809 O O . VAL A 1 106 ? 35.893 25.655 -43.481 1.00 91.50 106 VAL A O 1
ATOM 812 N N . ALA A 1 107 ? 36.894 25.476 -45.484 1.00 92.19 107 ALA A N 1
ATOM 813 C CA . ALA A 1 107 ? 36.086 24.347 -45.935 1.00 92.19 107 ALA A CA 1
ATOM 814 C C . ALA A 1 107 ? 36.331 23.088 -45.087 1.00 92.19 107 ALA A C 1
ATOM 816 O O . ALA A 1 107 ? 35.376 22.445 -44.656 1.00 92.19 107 ALA A O 1
ATOM 817 N N . VAL A 1 108 ? 37.589 22.739 -44.808 1.00 92.31 108 VAL A N 1
ATOM 818 C CA . VAL A 1 108 ? 37.920 21.560 -43.995 1.00 92.31 108 VAL A CA 1
ATOM 819 C C . VAL A 1 108 ? 37.397 21.719 -42.569 1.00 92.31 108 VAL A C 1
ATOM 821 O O . VAL A 1 108 ? 36.720 20.813 -42.078 1.00 92.31 108 VAL A O 1
ATOM 824 N N . GLU A 1 109 ? 37.585 22.885 -41.948 1.00 91.19 109 GLU A N 1
ATOM 825 C CA . GLU A 1 109 ? 37.110 23.128 -40.581 1.00 91.19 109 GLU A CA 1
ATOM 826 C C . GLU A 1 109 ? 35.578 23.030 -40.477 1.00 91.19 109 GLU A C 1
ATOM 828 O O . GLU A 1 109 ? 35.048 22.359 -39.588 1.00 91.19 109 GLU A O 1
ATOM 833 N N . ALA A 1 110 ? 34.840 23.598 -41.439 1.00 90.69 110 ALA A N 1
ATOM 834 C CA . ALA A 1 110 ? 33.386 23.442 -41.500 1.00 90.69 110 ALA A CA 1
ATOM 835 C C . ALA A 1 110 ? 32.968 21.971 -41.715 1.00 90.69 110 ALA A C 1
ATOM 837 O O . ALA A 1 110 ? 32.006 21.496 -41.106 1.00 90.69 110 ALA A O 1
ATOM 838 N N . SER A 1 111 ? 33.712 21.212 -42.530 1.00 91.25 111 SER A N 1
ATOM 839 C CA . SER A 1 111 ? 33.404 19.809 -42.855 1.00 91.25 111 SER A CA 1
ATOM 840 C C . SER A 1 111 ? 33.444 18.861 -41.650 1.00 91.25 111 SER A C 1
ATOM 842 O O . SER A 1 111 ? 32.807 17.806 -41.675 1.00 91.25 111 SER A O 1
ATOM 844 N N . HIS A 1 112 ? 34.159 19.234 -40.585 1.00 89.75 112 HIS A N 1
ATOM 845 C CA . HIS A 1 112 ? 34.218 18.468 -39.340 1.00 89.75 112 HIS A CA 1
ATOM 846 C C . HIS A 1 112 ? 32.924 18.561 -38.521 1.00 89.75 112 HIS A C 1
ATOM 848 O O . HIS A 1 112 ? 32.690 17.724 -37.649 1.00 89.75 112 HIS A O 1
ATOM 854 N N . LYS A 1 113 ? 32.093 19.581 -38.769 1.00 87.38 113 LYS A N 1
ATOM 855 C CA . LYS A 1 113 ? 30.908 19.902 -37.958 1.00 87.38 113 LYS A CA 1
ATOM 856 C C . LYS A 1 113 ? 29.584 19.680 -38.688 1.00 87.38 113 LYS A C 1
ATOM 858 O O . LYS A 1 113 ? 28.553 19.545 -38.032 1.00 87.38 113 LYS A O 1
ATOM 863 N N . VAL A 1 114 ? 29.595 19.608 -40.022 1.00 87.25 114 VAL A N 1
ATOM 864 C CA . VAL A 1 114 ? 28.392 19.387 -40.841 1.00 87.25 114 VAL A CA 1
ATOM 865 C C . VAL A 1 114 ? 28.584 18.321 -41.912 1.00 87.25 114 VAL A C 1
ATOM 867 O O . VAL A 1 114 ? 29.663 18.138 -42.474 1.00 87.25 114 VAL A O 1
ATOM 870 N N . ARG A 1 115 ? 27.487 17.637 -42.258 1.00 84.81 115 ARG A N 1
ATOM 871 C CA . ARG A 1 115 ? 27.461 16.711 -43.395 1.00 84.81 115 ARG A CA 1
ATOM 872 C C . ARG A 1 115 ? 27.689 17.482 -44.698 1.00 84.81 115 ARG A C 1
ATOM 874 O O . ARG A 1 115 ? 26.972 18.440 -44.977 1.00 84.81 115 ARG A O 1
ATOM 881 N N . CYS A 1 116 ? 28.651 17.024 -45.494 1.00 85.69 116 CYS A N 1
ATOM 882 C CA . CYS A 1 116 ? 29.130 17.691 -46.702 1.00 85.69 116 CYS A CA 1
ATOM 883 C C . CYS A 1 116 ? 29.342 16.705 -47.870 1.00 85.69 116 CYS A C 1
ATOM 885 O O . CYS A 1 116 ? 29.293 15.487 -47.691 1.00 85.69 116 CYS A O 1
ATOM 887 N N . LEU A 1 117 ? 29.562 17.231 -49.083 1.00 85.44 117 LEU A N 1
ATOM 888 C CA . LEU A 1 117 ? 29.831 16.431 -50.287 1.00 85.44 117 LEU A CA 1
ATOM 889 C C . LEU A 1 117 ? 31.260 15.845 -50.249 1.00 85.44 117 LEU A C 1
ATOM 891 O O . LEU A 1 117 ? 32.217 16.627 -50.288 1.00 85.44 117 LEU A O 1
ATOM 895 N N . PRO A 1 118 ? 31.438 14.505 -50.262 1.00 85.12 118 PRO A N 1
ATOM 896 C CA . PRO A 1 118 ? 32.752 13.871 -50.094 1.00 85.12 118 PRO A CA 1
ATOM 897 C C . PRO A 1 118 ? 33.789 14.294 -51.140 1.00 85.12 118 PRO A C 1
ATOM 899 O O . PRO A 1 118 ? 34.961 14.465 -50.822 1.00 85.12 118 PRO A O 1
ATOM 902 N N . SER A 1 119 ? 33.358 14.524 -52.384 1.00 85.69 119 SER A N 1
ATOM 903 C CA . SER A 1 119 ? 34.241 14.937 -53.479 1.00 85.69 119 SER A CA 1
ATOM 904 C C . SER A 1 119 ? 34.817 16.344 -53.294 1.00 85.69 119 SER A C 1
ATOM 906 O O . SER A 1 119 ? 35.955 16.595 -53.679 1.00 85.69 119 SER A O 1
ATOM 908 N N . LEU A 1 120 ? 34.044 17.274 -52.717 1.00 85.81 120 LEU A N 1
ATOM 909 C CA . LEU A 1 120 ? 34.506 18.638 -52.441 1.00 85.81 120 LEU A CA 1
ATOM 910 C C . LEU A 1 120 ? 35.417 18.679 -51.218 1.00 85.81 120 LEU A C 1
ATOM 912 O O . LEU A 1 120 ? 36.422 19.381 -51.242 1.00 85.81 120 LEU A O 1
ATOM 916 N N . ARG A 1 121 ? 35.091 17.889 -50.190 1.00 89.19 121 ARG A N 1
ATOM 917 C CA . ARG A 1 121 ? 35.929 17.735 -49.001 1.00 89.19 121 ARG A CA 1
ATOM 918 C C . ARG A 1 121 ? 37.304 17.177 -49.368 1.00 89.19 121 ARG A C 1
ATOM 920 O O . ARG A 1 121 ? 38.303 17.828 -49.091 1.00 89.19 121 ARG A O 1
ATOM 927 N N . LYS A 1 122 ? 37.338 16.048 -50.085 1.00 88.25 122 LYS A N 1
ATOM 928 C CA . LYS A 1 122 ? 38.587 15.424 -50.535 1.00 88.25 122 LYS A CA 1
ATOM 929 C C . LYS A 1 122 ? 39.429 16.381 -51.384 1.00 88.25 122 LYS A C 1
ATOM 931 O O . LYS A 1 122 ? 40.621 16.508 -51.168 1.00 88.25 122 LYS A O 1
ATOM 936 N N . SER A 1 123 ? 38.794 17.133 -52.287 1.00 88.31 123 SER A N 1
ATOM 937 C CA . SER A 1 123 ? 39.493 18.138 -53.097 1.00 88.31 123 SER A CA 1
ATOM 938 C C . SER A 1 123 ? 40.120 19.271 -52.274 1.00 88.31 123 SER A C 1
ATOM 940 O O . SER A 1 123 ? 41.114 19.836 -52.725 1.00 88.31 123 SER A O 1
ATOM 942 N N . ALA A 1 124 ? 39.531 19.653 -51.137 1.00 89.25 124 ALA A N 1
ATOM 943 C CA . ALA A 1 124 ? 40.096 20.666 -50.247 1.00 89.25 124 ALA A CA 1
ATOM 944 C C . ALA A 1 124 ? 41.244 20.087 -49.402 1.00 89.25 124 ALA A C 1
ATOM 946 O O . ALA A 1 124 ? 42.288 20.722 -49.293 1.00 89.25 124 ALA A O 1
ATOM 947 N N . GLU A 1 125 ? 41.080 18.869 -48.876 1.00 90.50 125 GLU A N 1
ATOM 948 C CA . GLU A 1 125 ? 42.117 18.136 -48.131 1.00 90.50 125 GLU A CA 1
ATOM 949 C C . GLU A 1 125 ? 43.357 17.867 -49.005 1.00 90.50 125 GLU A C 1
ATOM 951 O O . GLU A 1 125 ? 44.474 18.178 -48.595 1.00 90.50 125 GLU A O 1
ATOM 956 N N . ASP A 1 126 ? 43.165 17.394 -50.243 1.00 89.44 126 ASP A N 1
ATOM 957 C CA . ASP A 1 126 ? 44.248 17.147 -51.205 1.00 89.44 126 ASP A CA 1
ATOM 958 C C . ASP A 1 126 ? 45.026 18.437 -51.525 1.00 89.44 126 ASP A C 1
ATOM 960 O O . ASP A 1 126 ? 46.249 18.412 -51.671 1.00 89.44 126 ASP A O 1
ATOM 964 N N . LEU A 1 127 ? 44.332 19.579 -51.622 1.00 87.62 127 LEU A N 1
ATOM 965 C CA . LEU A 1 127 ? 44.952 20.878 -51.899 1.00 87.62 127 LEU A CA 1
ATOM 966 C C . LEU A 1 127 ? 45.821 21.358 -50.732 1.00 87.62 127 LEU A C 1
ATOM 968 O O . LEU A 1 127 ? 46.901 21.900 -50.967 1.00 87.62 127 LEU A O 1
ATOM 972 N N . LEU A 1 128 ? 45.373 21.146 -49.491 1.00 88.38 128 LEU A N 1
ATOM 973 C CA . LEU A 1 128 ? 46.168 21.461 -48.303 1.00 88.38 128 LEU A CA 1
ATOM 974 C C . LEU A 1 128 ? 47.393 20.548 -48.218 1.00 88.38 128 LEU A C 1
ATOM 976 O O . LEU A 1 128 ? 48.512 21.054 -48.155 1.00 88.38 128 LEU A O 1
ATOM 980 N N . ALA A 1 129 ? 47.209 19.233 -48.355 1.00 85.75 129 ALA A N 1
ATOM 981 C CA . ALA A 1 129 ? 48.297 18.258 -48.285 1.00 85.75 129 ALA A CA 1
ATOM 982 C C . ALA A 1 129 ? 49.395 18.507 -49.339 1.00 85.75 129 ALA A C 1
ATOM 984 O O . ALA A 1 129 ? 50.586 18.391 -49.054 1.00 85.75 129 ALA A O 1
ATOM 985 N N . GLN A 1 130 ? 49.019 18.901 -50.562 1.00 82.31 130 GLN A N 1
ATOM 986 C CA . GLN A 1 130 ? 49.975 19.181 -51.640 1.00 82.31 130 GLN A CA 1
ATOM 987 C C . GLN A 1 130 ? 50.845 20.422 -51.402 1.00 82.31 130 GLN A C 1
ATOM 989 O O . GLN A 1 130 ? 51.896 20.562 -52.037 1.00 82.31 130 GLN A O 1
ATOM 994 N N . HIS A 1 131 ? 50.392 21.375 -50.589 1.00 75.62 131 HIS A N 1
ATOM 995 C CA . HIS A 1 131 ? 51.023 22.695 -50.472 1.00 75.62 131 HIS A CA 1
ATOM 996 C C . HIS A 1 131 ? 51.526 23.012 -49.061 1.00 75.62 131 HIS A C 1
ATOM 998 O O . HIS A 1 131 ? 52.387 23.879 -48.916 1.00 75.62 131 HIS A O 1
ATOM 1004 N N . GLU A 1 132 ? 51.110 22.237 -48.061 1.00 72.12 132 GLU A N 1
ATOM 1005 C CA . GLU A 1 132 ? 51.708 22.194 -46.724 1.00 72.12 132 GLU A CA 1
ATOM 1006 C C . GLU A 1 132 ? 53.180 21.749 -46.791 1.00 72.12 132 GLU A C 1
ATOM 1008 O O . GLU A 1 132 ? 54.055 22.393 -46.219 1.00 72.12 132 GLU A O 1
ATOM 1013 N N . VAL A 1 133 ? 53.493 20.760 -47.640 1.00 65.81 133 VAL A N 1
ATOM 1014 C CA . VAL A 1 133 ? 54.874 20.308 -47.923 1.00 65.81 133 VAL A CA 1
ATOM 1015 C C . VAL A 1 133 ? 55.731 21.399 -48.591 1.00 65.81 133 VAL A C 1
ATOM 1017 O O . VAL A 1 133 ? 56.957 21.355 -48.532 1.00 65.81 133 VAL A O 1
ATOM 1020 N N . ARG A 1 134 ? 55.104 22.396 -49.232 1.00 71.94 134 ARG A N 1
ATOM 1021 C CA . ARG A 1 134 ? 55.781 23.470 -49.983 1.00 71.94 134 ARG A CA 1
ATOM 1022 C C . ARG A 1 134 ? 55.941 24.774 -49.192 1.00 71.94 134 ARG A C 1
ATOM 1024 O O . ARG A 1 134 ? 56.476 25.732 -49.743 1.00 71.94 134 ARG A O 1
ATOM 1031 N N . GLY A 1 135 ? 55.476 24.831 -47.940 1.00 75.25 135 GLY A N 1
ATOM 1032 C CA . GLY A 1 135 ? 55.657 25.987 -47.050 1.00 75.25 135 GLY A CA 1
ATOM 1033 C C . GLY A 1 135 ? 54.925 27.270 -47.472 1.00 75.25 135 GLY A C 1
ATOM 1034 O O . GLY A 1 135 ? 55.302 28.359 -47.041 1.00 75.25 135 GLY A O 1
ATOM 1035 N N . ILE A 1 136 ? 53.900 27.171 -48.324 1.00 81.50 136 ILE A N 1
ATOM 1036 C CA . ILE A 1 136 ? 53.147 28.332 -48.823 1.00 81.50 136 ILE A CA 1
ATOM 1037 C C . ILE A 1 136 ? 52.214 28.850 -47.722 1.00 81.50 136 ILE A C 1
ATOM 1039 O O . ILE A 1 136 ? 51.392 28.103 -47.195 1.00 81.50 136 ILE A O 1
ATOM 1043 N N . GLN A 1 137 ? 52.304 30.144 -47.402 1.00 83.25 137 GLN A N 1
ATOM 1044 C CA . GLN A 1 137 ? 51.419 30.772 -46.419 1.00 83.25 137 GLN A CA 1
ATOM 1045 C C . GLN A 1 137 ? 50.027 31.059 -47.020 1.00 83.25 137 GLN A C 1
ATOM 1047 O O . GLN A 1 137 ? 49.945 31.551 -48.156 1.00 83.25 137 GLN A O 1
ATOM 1052 N N . PRO A 1 138 ? 48.932 30.764 -46.291 1.00 86.69 138 PRO A N 1
ATOM 1053 C CA . PRO A 1 138 ? 47.571 31.027 -46.748 1.00 86.69 138 PRO A CA 1
ATOM 1054 C C . PRO A 1 138 ? 47.247 32.529 -46.716 1.00 86.69 138 PRO A C 1
ATOM 1056 O O . PRO A 1 138 ? 47.477 33.203 -45.715 1.00 86.69 138 PRO A O 1
ATOM 1059 N N . ASP A 1 139 ? 46.658 33.040 -47.798 1.00 88.44 139 ASP A N 1
ATOM 1060 C CA . ASP A 1 139 ? 46.185 34.427 -47.901 1.00 88.44 139 ASP A CA 1
ATOM 1061 C C . ASP A 1 139 ? 44.671 34.480 -47.674 1.00 88.44 139 ASP A C 1
ATOM 1063 O O . ASP A 1 139 ? 43.873 34.209 -48.575 1.00 88.44 139 ASP A O 1
ATOM 1067 N N . PHE A 1 140 ? 44.274 34.830 -46.453 1.00 86.12 140 PHE A N 1
ATOM 1068 C CA . PHE A 1 140 ? 42.869 35.017 -46.106 1.00 86.12 140 PHE A CA 1
ATOM 1069 C C . PHE A 1 140 ? 42.298 36.336 -46.636 1.00 86.12 140 PHE A C 1
ATOM 1071 O O . PHE A 1 140 ? 41.090 36.404 -46.847 1.00 86.12 140 PHE A O 1
ATOM 1078 N N . GLY A 1 141 ? 43.122 37.353 -46.914 1.00 82.50 141 GLY A N 1
ATOM 1079 C CA . GLY A 1 141 ? 42.665 38.691 -47.302 1.00 82.50 141 GLY A CA 1
ATOM 1080 C C . GLY A 1 141 ? 41.792 38.691 -48.558 1.00 82.50 141 GLY A C 1
ATOM 1081 O O . GLY A 1 141 ? 40.775 39.376 -48.596 1.00 82.50 141 GLY A O 1
ATOM 1082 N N . GLY A 1 142 ? 42.129 37.850 -49.542 1.00 79.00 142 GLY A N 1
ATOM 1083 C CA . GLY A 1 142 ? 41.344 37.680 -50.773 1.00 79.00 142 GLY A CA 1
ATOM 1084 C C . GLY A 1 142 ? 40.125 36.751 -50.665 1.00 79.00 142 GLY A C 1
ATOM 1085 O O . GLY A 1 142 ? 39.411 36.548 -51.650 1.00 79.00 142 GLY A O 1
ATOM 1086 N N . VAL A 1 143 ? 39.878 36.144 -49.499 1.00 84.75 143 VAL A N 1
ATOM 1087 C CA . VAL A 1 143 ? 38.806 35.152 -49.299 1.00 84.75 143 VAL A CA 1
ATOM 1088 C C . VAL A 1 143 ? 37.834 35.587 -48.206 1.00 84.75 143 VAL A C 1
ATOM 1090 O O . VAL A 1 143 ? 36.636 35.681 -48.480 1.00 84.75 143 VAL A O 1
ATOM 1093 N N . LEU A 1 144 ? 38.356 35.859 -47.008 1.00 86.75 144 LEU A N 1
ATOM 1094 C CA . LEU A 1 144 ? 37.682 36.389 -45.822 1.00 86.75 144 LEU A CA 1
ATOM 1095 C C . LEU A 1 144 ? 38.620 37.418 -45.164 1.00 86.75 144 LEU A C 1
ATOM 1097 O O . LEU A 1 144 ? 39.573 37.046 -44.473 1.00 86.75 144 LEU A O 1
ATOM 1101 N N . ALA A 1 145 ? 38.362 38.707 -45.380 1.00 86.69 145 ALA A N 1
ATOM 1102 C CA . ALA A 1 145 ? 39.224 39.784 -44.909 1.00 86.69 145 ALA A CA 1
ATOM 1103 C C . ALA A 1 145 ? 39.424 39.731 -43.381 1.00 86.69 145 ALA A C 1
ATOM 1105 O O . ALA A 1 145 ? 38.478 39.546 -42.615 1.00 86.69 145 ALA A O 1
ATOM 1106 N N . GLY A 1 146 ? 40.674 39.871 -42.924 1.00 78.25 146 GLY A N 1
ATOM 1107 C CA . GLY A 1 146 ? 41.013 39.877 -41.494 1.00 78.25 146 GLY A CA 1
ATOM 1108 C C . GLY A 1 146 ? 40.826 38.536 -40.762 1.00 78.25 146 GLY A C 1
ATOM 1109 O O . GLY A 1 146 ? 40.839 38.510 -39.524 1.00 78.25 146 GLY A O 1
ATOM 1110 N N . ALA A 1 147 ? 40.634 37.429 -41.491 1.00 83.69 147 ALA A N 1
ATOM 1111 C CA . ALA A 1 147 ? 40.585 36.088 -40.919 1.00 83.69 147 ALA A CA 1
ATOM 1112 C C . ALA A 1 147 ? 41.992 35.491 -40.730 1.00 83.69 147 ALA A C 1
ATOM 1114 O O . ALA A 1 147 ? 42.914 35.747 -41.500 1.00 83.69 147 ALA A O 1
ATOM 1115 N N . THR A 1 148 ? 42.135 34.659 -39.702 1.00 86.12 148 THR A N 1
ATOM 1116 C CA . THR A 1 148 ? 43.313 33.818 -39.440 1.00 86.12 148 THR A CA 1
ATOM 1117 C C . THR A 1 148 ? 42.843 32.384 -39.179 1.00 86.12 148 THR A C 1
ATOM 1119 O O . THR A 1 148 ? 41.667 32.201 -38.840 1.00 86.12 148 THR A O 1
ATOM 1122 N N . PRO A 1 149 ? 43.708 31.358 -39.294 1.00 83.50 149 PRO A N 1
ATOM 1123 C CA . PRO A 1 149 ? 43.318 29.971 -39.027 1.00 83.50 149 PRO A CA 1
ATOM 1124 C C . PRO A 1 149 ? 42.656 29.783 -37.653 1.00 83.50 149 PRO A C 1
ATOM 1126 O O . PRO A 1 149 ? 41.580 29.192 -37.562 1.00 83.50 149 PRO A O 1
ATOM 1129 N N . ASP A 1 150 ? 43.230 30.374 -36.601 1.00 84.25 150 ASP A N 1
ATOM 1130 C CA . ASP A 1 150 ? 42.690 30.283 -35.239 1.00 84.25 150 ASP A CA 1
ATOM 1131 C C . ASP A 1 150 ? 41.329 30.972 -35.104 1.00 84.25 150 ASP A C 1
ATOM 1133 O O . ASP A 1 150 ? 40.415 30.448 -34.466 1.00 84.25 150 ASP A O 1
ATOM 1137 N N . ARG A 1 151 ? 41.154 32.124 -35.764 1.00 86.06 151 ARG A N 1
ATOM 1138 C CA . ARG A 1 151 ? 39.883 32.856 -35.762 1.00 86.06 151 ARG A CA 1
ATOM 1139 C C . ARG A 1 151 ? 38.793 32.091 -36.509 1.00 86.06 151 ARG A C 1
ATOM 1141 O O . ARG A 1 151 ? 37.657 32.059 -36.046 1.00 86.06 151 ARG A O 1
ATOM 1148 N N . VAL A 1 152 ? 39.126 31.443 -37.627 1.00 86.81 152 VAL A N 1
ATOM 1149 C CA . VAL A 1 152 ? 38.190 30.581 -38.370 1.00 86.81 152 VAL A CA 1
ATOM 1150 C C . VAL A 1 152 ? 37.765 29.392 -37.513 1.00 86.81 152 VAL A C 1
ATOM 1152 O O . V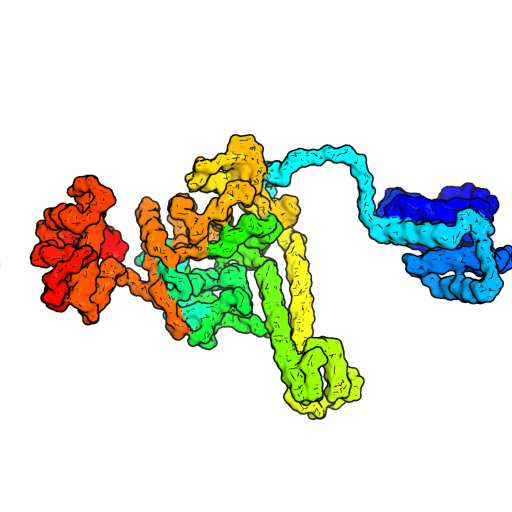AL A 1 152 ? 36.571 29.115 -37.407 1.00 86.81 152 VAL A O 1
ATOM 1155 N N . LYS A 1 153 ? 38.718 28.738 -36.841 1.00 87.94 153 LYS A N 1
ATOM 1156 C CA . LYS A 1 153 ? 38.441 27.627 -35.926 1.00 87.94 153 LYS A CA 1
ATOM 1157 C C . LYS A 1 153 ? 37.537 28.046 -34.766 1.00 87.94 153 LYS A C 1
ATOM 1159 O O . LYS A 1 153 ? 36.569 27.350 -34.467 1.00 87.94 153 LYS A O 1
ATOM 1164 N N . ALA A 1 154 ? 37.799 29.204 -34.158 1.00 87.56 154 ALA A N 1
ATOM 1165 C CA . ALA A 1 154 ? 36.956 29.760 -33.102 1.00 87.56 154 ALA A CA 1
ATOM 1166 C C . ALA A 1 154 ? 35.528 30.049 -33.597 1.00 87.56 154 ALA A C 1
ATOM 1168 O O . ALA A 1 154 ? 34.566 29.621 -32.965 1.00 87.56 154 ALA A O 1
ATOM 1169 N N . LEU A 1 155 ? 35.378 30.698 -34.759 1.00 90.06 155 LEU A N 1
ATOM 1170 C CA . LEU A 1 155 ? 34.065 31.001 -35.338 1.00 90.06 155 LEU A CA 1
ATOM 1171 C C . LEU A 1 155 ? 33.274 29.727 -35.662 1.00 90.06 155 LEU A C 1
ATOM 1173 O O . LEU A 1 155 ? 32.114 29.618 -35.274 1.00 90.06 155 LEU A O 1
ATOM 1177 N N . VAL A 1 156 ? 33.891 28.736 -36.315 1.00 89.75 156 VAL A N 1
ATOM 1178 C CA . VAL A 1 156 ? 33.231 27.455 -36.626 1.00 89.75 156 VAL A CA 1
ATOM 1179 C C . VAL A 1 156 ? 32.858 26.698 -35.348 1.00 89.75 156 VAL A C 1
ATOM 1181 O O . VAL A 1 156 ? 31.785 26.094 -35.288 1.00 89.75 156 VAL A O 1
ATOM 1184 N N . HIS A 1 157 ? 33.688 26.763 -34.303 1.00 87.88 157 HIS A N 1
ATOM 1185 C CA . HIS A 1 157 ? 33.353 26.180 -33.009 1.00 87.88 157 HIS A CA 1
ATOM 1186 C C . HIS A 1 157 ? 32.122 26.849 -32.382 1.00 87.88 157 HIS A C 1
ATOM 1188 O O . HIS A 1 157 ? 31.172 26.139 -32.050 1.00 87.88 157 HIS A O 1
ATOM 1194 N N . THR A 1 158 ? 32.080 28.183 -32.310 1.00 87.75 158 THR A N 1
ATOM 1195 C CA . THR A 1 158 ? 30.923 28.941 -31.801 1.00 87.75 158 THR A CA 1
ATOM 1196 C C . THR A 1 158 ? 29.645 28.616 -32.576 1.00 87.75 158 THR A C 1
ATOM 1198 O O . THR A 1 158 ? 28.600 28.362 -31.975 1.00 87.75 158 THR A O 1
ATOM 1201 N N . ILE A 1 159 ? 29.731 28.532 -33.909 1.00 89.38 159 ILE A N 1
ATOM 1202 C CA . ILE A 1 159 ? 28.602 28.132 -34.762 1.00 89.38 159 ILE A CA 1
ATOM 1203 C C . ILE A 1 159 ? 28.146 26.709 -34.416 1.00 89.38 159 ILE A C 1
ATOM 1205 O O . ILE A 1 159 ? 26.950 26.463 -34.279 1.00 89.38 159 ILE A O 1
ATOM 1209 N N . SER A 1 160 ? 29.089 25.780 -34.216 1.00 85.88 160 SER A N 1
ATOM 1210 C CA . SER A 1 160 ? 28.777 24.389 -33.876 1.00 85.88 160 SER A CA 1
ATOM 1211 C C . SER A 1 160 ? 28.103 24.233 -32.512 1.00 85.88 160 SER A C 1
ATOM 1213 O O . SER A 1 160 ? 27.212 23.401 -32.388 1.00 85.88 160 SER A O 1
ATOM 1215 N N . VAL A 1 161 ? 28.459 25.048 -31.512 1.00 82.88 161 VAL A N 1
ATOM 1216 C CA . VAL A 1 161 ? 27.796 25.048 -30.195 1.00 82.88 161 VAL A CA 1
ATOM 1217 C C . VAL A 1 161 ? 26.330 25.469 -30.341 1.00 82.88 161 VAL A C 1
ATOM 1219 O O . VAL A 1 161 ? 25.440 24.793 -29.830 1.00 82.88 161 VAL A O 1
ATOM 1222 N N . GLY A 1 162 ? 26.055 26.505 -31.141 1.00 77.50 162 GLY A N 1
ATOM 1223 C CA . GLY A 1 162 ? 24.689 26.959 -31.424 1.00 77.50 162 GLY A CA 1
ATOM 1224 C C . GLY A 1 162 ? 23.816 25.965 -32.202 1.00 77.50 162 GLY A C 1
ATOM 1225 O O . GLY A 1 162 ? 22.603 26.137 -32.233 1.00 77.50 162 GLY A O 1
ATOM 1226 N N . MET A 1 163 ? 24.393 24.915 -32.803 1.00 78.50 163 MET A N 1
ATOM 1227 C CA . MET A 1 163 ? 23.632 23.838 -33.457 1.00 78.50 163 MET A CA 1
ATOM 1228 C C . MET A 1 163 ? 23.025 22.825 -32.471 1.00 78.50 163 MET A C 1
ATOM 1230 O O . MET A 1 163 ? 22.185 22.025 -32.891 1.00 78.50 163 MET A O 1
ATOM 1234 N N . TYR A 1 164 ? 23.467 22.833 -31.209 1.00 66.94 164 TYR A N 1
ATOM 1235 C CA . TYR A 1 164 ? 23.022 21.915 -30.148 1.00 66.94 164 TYR A CA 1
ATOM 1236 C C . TYR A 1 164 ? 22.390 22.635 -28.949 1.00 66.94 164 TYR A C 1
ATOM 1238 O O . TYR A 1 164 ? 21.819 21.987 -28.077 1.00 66.94 164 TYR A O 1
ATOM 1246 N N . ASP A 1 165 ? 22.484 23.962 -28.909 1.00 59.72 165 ASP A N 1
ATOM 1247 C CA . ASP A 1 165 ? 21.924 24.809 -27.862 1.00 59.72 165 ASP A CA 1
ATOM 1248 C C . ASP A 1 165 ? 20.404 24.972 -28.054 1.00 59.72 165 ASP A C 1
ATOM 1250 O O . ASP A 1 165 ? 19.946 25.722 -28.917 1.00 59.72 165 ASP A O 1
ATOM 1254 N N . THR A 1 166 ? 19.617 24.219 -27.279 1.00 52.16 166 THR A N 1
ATOM 1255 C CA . THR A 1 166 ? 18.144 24.289 -27.237 1.00 52.16 166 THR A CA 1
ATOM 1256 C C . THR A 1 166 ? 17.622 25.213 -26.129 1.00 52.16 166 THR A C 1
ATOM 1258 O O . THR A 1 166 ? 16.445 25.133 -25.781 1.00 52.16 166 THR A O 1
ATOM 1261 N N . GLY A 1 167 ? 18.477 26.042 -25.519 1.00 47.16 167 GLY A N 1
ATOM 1262 C CA . GLY A 1 167 ? 18.086 26.909 -24.410 1.00 47.16 167 GLY A CA 1
ATOM 1263 C C . GLY A 1 167 ? 17.067 27.970 -24.831 1.00 47.16 167 GLY A C 1
ATOM 1264 O O . GLY A 1 167 ? 17.313 28.745 -25.755 1.00 47.16 167 GLY A O 1
ATOM 1265 N N . LEU A 1 168 ? 15.928 28.018 -24.130 1.00 42.84 168 LEU A N 1
ATOM 1266 C CA . LEU A 1 168 ? 15.021 29.169 -24.156 1.00 42.84 168 LEU A CA 1
ATOM 1267 C C . LEU A 1 168 ? 15.811 30.455 -23.832 1.00 42.84 168 LEU A C 1
ATOM 1269 O O . LEU A 1 168 ? 16.763 30.395 -23.048 1.00 42.84 168 LEU A O 1
ATOM 1273 N N . PRO A 1 169 ? 15.438 31.617 -24.396 1.00 47.03 169 PRO A N 1
ATOM 1274 C CA . PRO A 1 169 ? 16.091 32.876 -24.060 1.00 47.03 169 PRO A CA 1
ATOM 1275 C C . PRO A 1 169 ? 16.013 33.124 -22.548 1.00 47.03 169 PRO A C 1
ATOM 1277 O O . PRO A 1 169 ? 14.937 33.069 -21.953 1.00 47.03 169 PRO A O 1
ATOM 1280 N N . VAL A 1 170 ? 17.161 33.403 -21.926 1.00 45.12 170 VAL A N 1
ATOM 1281 C CA . VAL A 1 170 ? 17.229 33.817 -20.521 1.00 45.12 170 VAL A CA 1
ATOM 1282 C C . VAL A 1 170 ? 16.673 35.235 -20.436 1.00 45.12 170 VAL A C 1
ATOM 1284 O O . VAL A 1 170 ? 17.372 36.216 -20.684 1.00 45.12 170 VAL A O 1
ATOM 1287 N N . LEU A 1 171 ? 15.383 35.342 -20.132 1.00 50.03 171 LEU A N 1
ATOM 1288 C CA . LEU A 1 171 ? 14.756 36.597 -19.750 1.00 50.03 171 LEU A CA 1
ATOM 1289 C C . LEU A 1 171 ? 15.278 36.970 -18.357 1.00 50.03 171 LEU A C 1
ATOM 1291 O O . LEU A 1 171 ? 14.881 36.371 -17.361 1.00 50.03 171 LEU A O 1
ATOM 1295 N N . VAL A 1 172 ? 16.192 37.938 -18.283 1.00 44.09 172 VAL A N 1
ATOM 1296 C CA . VAL A 1 172 ? 16.648 38.509 -17.009 1.00 44.09 172 VAL A CA 1
ATOM 1297 C C . VAL A 1 172 ? 15.530 39.403 -16.479 1.00 44.09 172 VAL A C 1
ATOM 1299 O O . VAL A 1 172 ? 15.391 40.548 -16.900 1.00 44.09 172 VAL A O 1
ATOM 1302 N N . TRP A 1 173 ? 14.687 38.857 -15.609 1.00 48.28 173 TRP A N 1
ATOM 1303 C CA . TRP A 1 173 ? 13.786 39.643 -14.771 1.00 48.28 173 TRP A CA 1
ATOM 1304 C C . TRP A 1 173 ? 14.506 39.843 -13.436 1.00 48.28 173 TRP A C 1
ATOM 1306 O O . TRP A 1 173 ? 15.202 38.934 -12.978 1.00 48.28 173 TRP A O 1
ATOM 1316 N N . GLU A 1 174 ? 14.386 41.026 -12.824 1.00 46.75 174 GLU A N 1
ATOM 1317 C CA . GLU A 1 174 ? 14.736 41.180 -11.408 1.00 46.75 174 GLU A CA 1
ATOM 1318 C C . GLU A 1 174 ? 14.044 40.050 -10.638 1.00 46.75 174 GLU A C 1
ATOM 1320 O O . GLU A 1 174 ? 12.850 39.823 -10.833 1.00 46.75 174 GLU A O 1
ATOM 1325 N N . ASP A 1 175 ? 14.815 39.301 -9.847 1.00 42.56 175 ASP A N 1
ATOM 1326 C CA . ASP A 1 175 ? 14.419 38.067 -9.160 1.00 42.56 175 ASP A CA 1
ATOM 1327 C C . ASP A 1 175 ? 13.354 38.374 -8.088 1.00 42.56 175 ASP A C 1
ATOM 1329 O O . ASP A 1 175 ? 13.611 38.323 -6.886 1.00 42.56 175 ASP A O 1
ATOM 1333 N N . GLN A 1 176 ? 12.135 38.729 -8.506 1.00 50.59 176 GLN A N 1
ATOM 1334 C CA . GLN A 1 176 ? 10.945 38.700 -7.667 1.00 50.59 176 GLN A CA 1
ATOM 1335 C C . GLN A 1 176 ? 10.563 37.233 -7.484 1.00 50.59 176 GLN A C 1
ATOM 1337 O O . GLN A 1 176 ? 9.586 36.745 -8.050 1.00 50.59 176 GLN A O 1
ATOM 1342 N N . LYS A 1 177 ? 11.384 36.499 -6.725 1.00 52.22 177 LYS A N 1
ATOM 1343 C CA . LYS A 1 177 ? 11.036 35.153 -6.280 1.00 52.22 177 LYS A CA 1
ATOM 1344 C C . LYS A 1 177 ? 9.693 35.236 -5.580 1.00 52.22 177 LYS A C 1
ATOM 1346 O O . LYS A 1 177 ? 9.541 35.994 -4.621 1.00 52.22 177 LYS A O 1
ATOM 1351 N N . ASP A 1 178 ? 8.738 34.460 -6.076 1.00 64.25 178 ASP A N 1
ATOM 1352 C CA . ASP A 1 178 ? 7.480 34.232 -5.386 1.00 64.25 178 ASP A CA 1
ATOM 1353 C C . ASP A 1 178 ? 7.804 33.821 -3.944 1.00 64.25 178 ASP A C 1
ATOM 1355 O O . ASP A 1 178 ? 8.476 32.817 -3.710 1.00 64.25 178 ASP A O 1
ATOM 1359 N N . GLN A 1 179 ? 7.414 34.655 -2.978 1.00 75.06 179 GLN A N 1
ATOM 1360 C CA . GLN A 1 179 ? 7.744 34.441 -1.567 1.00 75.06 179 GLN A CA 1
ATOM 1361 C C . GLN A 1 179 ? 6.926 33.299 -0.950 1.00 75.06 179 GLN A C 1
ATOM 1363 O O . GLN A 1 179 ? 7.203 32.882 0.175 1.00 75.06 179 GLN A O 1
ATOM 1368 N N . ARG A 1 180 ? 5.914 32.801 -1.669 1.00 83.38 180 ARG A N 1
ATOM 1369 C CA . ARG A 1 180 ? 5.083 31.677 -1.244 1.00 83.38 180 ARG A CA 1
ATOM 1370 C C . ARG A 1 180 ? 5.904 30.393 -1.226 1.00 83.38 180 ARG A C 1
ATOM 1372 O O . ARG A 1 180 ? 6.607 30.068 -2.181 1.00 83.38 180 ARG A O 1
ATOM 1379 N N . SER A 1 181 ? 5.792 29.636 -0.141 1.00 88.62 181 SER A N 1
ATOM 1380 C CA . SER A 1 181 ? 6.388 28.305 -0.063 1.00 88.62 181 SER A CA 1
ATOM 1381 C C . SER A 1 181 ? 5.664 27.326 -0.998 1.00 88.62 181 SER A C 1
ATOM 1383 O O . SER A 1 181 ? 4.531 27.562 -1.418 1.00 88.62 181 SER A O 1
ATOM 1385 N N . ALA A 1 182 ? 6.280 26.175 -1.286 1.00 87.88 182 ALA A N 1
ATOM 1386 C CA . ALA A 1 182 ? 5.613 25.106 -2.036 1.00 87.88 182 ALA A CA 1
ATOM 1387 C C . ALA A 1 182 ? 4.295 24.662 -1.368 1.00 87.88 182 ALA A C 1
ATOM 1389 O O . ALA A 1 182 ? 3.316 24.389 -2.061 1.00 87.88 182 ALA A O 1
ATOM 1390 N N . ALA A 1 183 ? 4.248 24.658 -0.031 1.00 90.62 183 ALA A N 1
ATOM 1391 C CA . ALA A 1 183 ? 3.038 24.354 0.725 1.00 90.62 183 ALA A CA 1
ATOM 1392 C C . ALA A 1 183 ? 1.939 25.410 0.500 1.00 90.62 183 ALA A C 1
ATOM 1394 O O . ALA A 1 183 ? 0.781 25.046 0.330 1.00 90.62 183 ALA A O 1
ATOM 1395 N N . ASP A 1 184 ? 2.289 26.698 0.413 1.00 90.94 184 ASP A N 1
ATOM 1396 C CA . ASP A 1 184 ? 1.321 27.772 0.133 1.00 90.94 184 ASP A CA 1
ATOM 1397 C C . ASP A 1 184 ? 0.753 27.678 -1.291 1.00 90.94 184 ASP A C 1
ATOM 1399 O O . ASP A 1 184 ? -0.440 27.893 -1.515 1.00 90.94 184 ASP A O 1
ATOM 1403 N N . LEU A 1 185 ? 1.597 27.326 -2.266 1.00 91.31 185 LEU A N 1
ATOM 1404 C CA . LEU A 1 185 ? 1.170 27.120 -3.653 1.00 91.31 185 LEU A CA 1
ATOM 1405 C C . LEU A 1 185 ? 0.219 25.922 -3.780 1.00 91.31 185 LEU A C 1
ATOM 1407 O O . LEU A 1 185 ? -0.792 26.013 -4.482 1.00 91.31 185 LEU A O 1
ATOM 1411 N N . LEU A 1 186 ? 0.511 24.828 -3.073 1.00 91.19 186 LEU A N 1
ATOM 1412 C CA . LEU A 1 186 ? -0.342 23.642 -3.028 1.00 91.19 186 LEU A CA 1
ATOM 1413 C C . LEU A 1 186 ? -1.645 23.887 -2.256 1.00 91.19 186 LEU A C 1
ATOM 1415 O O . LEU A 1 186 ? -2.694 23.455 -2.718 1.00 91.19 186 LEU A O 1
ATOM 1419 N N . ALA A 1 187 ? -1.630 24.639 -1.155 1.00 89.62 187 ALA A N 1
ATOM 1420 C CA . ALA A 1 187 ? -2.854 25.039 -0.452 1.00 89.62 187 ALA A CA 1
ATOM 1421 C C . ALA A 1 187 ? -3.777 25.891 -1.349 1.00 89.62 187 ALA A C 1
ATOM 1423 O O . ALA A 1 187 ? -5.000 25.708 -1.386 1.00 89.62 187 ALA A O 1
ATOM 1424 N N . ALA A 1 188 ? -3.191 26.790 -2.150 1.00 88.75 188 ALA A N 1
ATOM 1425 C CA . ALA A 1 188 ? -3.934 27.536 -3.161 1.00 88.75 188 ALA A CA 1
ATOM 1426 C C . ALA A 1 188 ? -4.486 26.620 -4.270 1.00 88.75 188 ALA A C 1
ATOM 1428 O O . ALA A 1 188 ? -5.571 26.880 -4.790 1.00 88.75 188 ALA A O 1
ATOM 1429 N N . ALA A 1 189 ? -3.765 25.555 -4.636 1.00 87.56 189 ALA A N 1
ATOM 1430 C CA . ALA A 1 189 ? -4.253 24.539 -5.566 1.00 87.56 189 ALA A CA 1
ATOM 1431 C C . ALA A 1 189 ? -5.410 23.719 -4.989 1.00 87.56 189 ALA A C 1
ATOM 1433 O O . ALA A 1 189 ? -6.414 23.557 -5.678 1.00 87.56 189 ALA A O 1
ATOM 1434 N N . ALA A 1 190 ? -5.316 23.285 -3.730 1.00 86.56 190 ALA A N 1
ATOM 1435 C CA . ALA A 1 190 ? -6.386 22.582 -3.022 1.00 86.56 190 ALA A CA 1
ATOM 1436 C C . ALA A 1 190 ? -7.699 23.373 -3.089 1.00 86.56 190 ALA A C 1
ATOM 1438 O O . ALA A 1 190 ? -8.717 22.869 -3.550 1.00 86.56 190 ALA A O 1
ATOM 1439 N N . SER A 1 191 ? -7.627 24.672 -2.783 1.00 85.88 191 SER A N 1
ATOM 1440 C CA . SER A 1 191 ? -8.793 25.564 -2.818 1.00 85.88 191 SER A CA 1
ATOM 1441 C C . SER A 1 191 ? -9.410 25.688 -4.223 1.00 85.88 191 SER A C 1
ATOM 1443 O O . SER A 1 191 ? -10.626 25.822 -4.358 1.00 85.88 191 SER A O 1
ATOM 1445 N N . ARG A 1 192 ? -8.596 25.618 -5.291 1.00 84.12 192 ARG A N 1
ATOM 1446 C CA . ARG A 1 192 ? -9.097 25.559 -6.679 1.00 84.12 192 ARG A CA 1
ATOM 1447 C C . ARG A 1 192 ? -9.761 24.216 -6.993 1.00 84.12 192 ARG A C 1
ATOM 1449 O O . ARG A 1 192 ? -10.766 24.204 -7.700 1.00 84.12 192 ARG A O 1
ATOM 1456 N N . GLN A 1 193 ? -9.201 23.107 -6.504 1.00 80.38 193 GLN A N 1
ATOM 1457 C CA . GLN A 1 193 ? -9.755 21.765 -6.713 1.00 80.38 193 GLN A CA 1
ATOM 1458 C C . GLN A 1 193 ? -11.109 21.606 -6.010 1.00 80.38 193 GLN A C 1
ATOM 1460 O O . GLN A 1 193 ? -12.045 21.100 -6.626 1.00 80.38 193 GLN A O 1
ATOM 1465 N N . ASP A 1 194 ? -11.256 22.141 -4.797 1.00 74.62 194 ASP A N 1
ATOM 1466 C CA . ASP A 1 194 ? -12.528 22.143 -4.066 1.00 74.62 194 ASP A CA 1
ATOM 1467 C C . ASP A 1 194 ? -13.605 22.971 -4.782 1.00 74.62 194 ASP A C 1
ATOM 1469 O O . ASP A 1 194 ? -14.743 22.526 -4.932 1.00 74.62 194 ASP A O 1
ATOM 1473 N N . ALA A 1 195 ? -13.245 24.151 -5.303 1.00 69.44 195 ALA A N 1
ATOM 1474 C CA . ALA A 1 195 ? -14.172 25.008 -6.048 1.00 69.44 195 ALA A CA 1
ATOM 1475 C C . ALA A 1 195 ? -14.619 24.398 -7.394 1.00 69.44 195 ALA A C 1
ATOM 1477 O O . ALA A 1 195 ? -15.731 24.658 -7.854 1.00 69.44 195 ALA A O 1
ATOM 1478 N N . GLY A 1 196 ? -13.767 23.585 -8.031 1.00 61.06 196 GLY A N 1
ATOM 1479 C CA . GLY A 1 196 ? -14.068 22.888 -9.288 1.00 61.06 196 GLY A CA 1
ATOM 1480 C C . GLY A 1 196 ? -14.768 21.530 -9.125 1.00 61.06 196 GLY A C 1
ATOM 1481 O O . GLY A 1 196 ? -15.236 20.967 -10.116 1.00 61.06 196 GLY A O 1
ATOM 1482 N N . GLY A 1 197 ? -14.857 21.003 -7.899 1.00 51.47 197 GLY A N 1
ATOM 1483 C CA . GLY A 1 197 ? -15.223 19.611 -7.611 1.00 51.47 197 GLY A CA 1
ATOM 1484 C C . GLY A 1 197 ? -16.647 19.184 -7.987 1.00 51.47 197 GLY A C 1
ATOM 1485 O O . GLY A 1 197 ? -16.871 17.996 -8.192 1.00 51.47 197 GLY A O 1
ATOM 1486 N N . SER A 1 198 ? -17.606 20.107 -8.150 1.00 46.97 198 SER A N 1
ATOM 1487 C CA . SER A 1 198 ? -19.000 19.725 -8.472 1.00 46.97 198 SER A CA 1
ATOM 1488 C C . SER A 1 198 ? -19.261 19.403 -9.953 1.00 46.97 198 SER A C 1
ATOM 1490 O O . SER A 1 198 ? -20.312 18.861 -10.279 1.00 46.97 198 SER A O 1
ATOM 1492 N N . ALA A 1 199 ? -18.323 19.704 -10.862 1.00 43.50 199 ALA A N 1
ATOM 1493 C CA . ALA A 1 199 ? -18.534 19.566 -12.309 1.00 43.50 199 ALA A CA 1
ATOM 1494 C C . ALA A 1 199 ? -17.905 18.303 -12.943 1.00 43.50 199 ALA A C 1
ATOM 1496 O O . ALA A 1 199 ? -18.083 18.081 -14.139 1.00 43.50 199 ALA A O 1
ATOM 1497 N N . LEU A 1 200 ? -17.162 17.485 -12.180 1.00 46.47 200 LEU A N 1
ATOM 1498 C CA . LEU A 1 200 ? -16.262 16.440 -12.710 1.00 46.47 200 LEU A CA 1
ATOM 1499 C C . LEU A 1 200 ? -16.625 14.988 -12.333 1.00 46.47 200 LEU A C 1
ATOM 1501 O O . LEU A 1 200 ? -15.896 14.076 -12.714 1.00 46.47 200 LEU A O 1
ATOM 1505 N N . GLU A 1 201 ? -17.751 14.723 -11.659 1.00 51.00 201 GLU A N 1
ATOM 1506 C CA . GLU A 1 201 ? -18.197 13.335 -11.394 1.00 51.00 201 GLU A CA 1
ATOM 1507 C C . GLU A 1 201 ? -18.586 12.552 -12.669 1.00 51.00 201 GLU A C 1
ATOM 1509 O O . GLU A 1 201 ? -18.777 11.340 -12.613 1.00 51.00 201 GLU A O 1
ATOM 1514 N N . ALA A 1 202 ? -18.652 13.213 -13.830 1.00 50.06 202 ALA A N 1
ATOM 1515 C CA . ALA A 1 202 ? -19.108 12.640 -15.097 1.00 50.06 202 ALA A CA 1
ATOM 1516 C C . ALA A 1 202 ? -18.189 11.558 -15.713 1.00 50.06 202 ALA A C 1
ATOM 1518 O O . ALA A 1 202 ? -18.629 10.846 -16.613 1.00 50.06 202 ALA A O 1
ATOM 1519 N N . ASP A 1 203 ? -16.939 11.420 -15.251 1.00 62.41 203 ASP A N 1
ATOM 1520 C CA . ASP A 1 203 ? -15.950 10.493 -15.834 1.00 62.41 203 ASP A CA 1
ATOM 1521 C C . ASP A 1 203 ? -15.873 9.120 -15.135 1.00 62.41 203 ASP A C 1
ATOM 1523 O O . ASP A 1 203 ? -15.242 8.192 -15.660 1.00 62.41 203 ASP A O 1
ATOM 1527 N N . ALA A 1 204 ? -16.480 8.965 -13.951 1.00 68.69 204 ALA A N 1
ATOM 1528 C CA . ALA A 1 204 ? -16.469 7.691 -13.236 1.00 68.69 204 ALA A CA 1
ATOM 1529 C C . ALA A 1 204 ? -17.378 6.668 -13.937 1.00 68.69 204 ALA A C 1
ATOM 1531 O O . ALA A 1 204 ? -18.518 6.990 -14.274 1.00 68.69 204 ALA A O 1
ATOM 1532 N N . PRO A 1 205 ? -16.906 5.429 -14.175 1.00 79.00 205 PRO A N 1
ATOM 1533 C CA . PRO A 1 205 ? -17.770 4.387 -14.700 1.00 79.00 205 PRO A CA 1
ATOM 1534 C C . PRO A 1 205 ? -18.856 4.054 -13.673 1.00 79.00 205 PRO A C 1
ATOM 1536 O O . PRO A 1 205 ? -18.635 4.163 -12.467 1.00 79.00 205 PRO A O 1
ATOM 1539 N N . ASP A 1 206 ? -20.014 3.618 -14.161 1.00 84.38 206 ASP A N 1
ATOM 1540 C CA . ASP A 1 206 ? -21.101 3.151 -13.306 1.00 84.38 206 ASP A CA 1
ATOM 1541 C C . ASP A 1 206 ? -20.662 1.865 -12.585 1.00 84.38 206 ASP A C 1
ATOM 1543 O O . ASP A 1 206 ? -20.448 0.820 -13.213 1.00 84.38 206 ASP A O 1
ATOM 1547 N N . TYR A 1 207 ? -20.412 1.976 -11.281 1.00 87.38 207 TYR A N 1
ATOM 1548 C CA . TYR A 1 207 ? -19.971 0.866 -10.446 1.00 87.38 207 TYR A CA 1
ATOM 1549 C C . TYR A 1 207 ? -21.182 0.126 -9.876 1.00 87.38 207 TYR A C 1
ATOM 1551 O O . TYR A 1 207 ? -22.159 0.726 -9.438 1.00 87.38 207 TYR A O 1
ATOM 1559 N N . ASP A 1 208 ? -21.100 -1.201 -9.849 1.00 90.31 208 ASP A N 1
ATOM 1560 C CA . ASP A 1 208 ? -22.172 -2.049 -9.337 1.00 90.31 208 ASP A CA 1
ATOM 1561 C C . ASP A 1 208 ? -22.263 -1.973 -7.803 1.00 90.31 208 ASP A C 1
ATOM 1563 O O . ASP A 1 208 ? -21.335 -2.348 -7.088 1.00 90.31 208 ASP A O 1
ATOM 1567 N N . LEU A 1 209 ? -23.411 -1.500 -7.312 1.00 92.50 209 LEU A N 1
ATOM 1568 C CA . LEU A 1 209 ? -23.705 -1.310 -5.890 1.00 92.50 209 LEU A CA 1
ATOM 1569 C C . LEU A 1 209 ? -24.345 -2.538 -5.219 1.00 92.50 209 LEU A C 1
ATOM 1571 O O . LEU A 1 209 ? -24.538 -2.526 -4.002 1.00 92.50 209 LEU A O 1
ATOM 1575 N N . SER A 1 210 ? -24.701 -3.580 -5.979 1.00 91.44 210 SER A N 1
ATOM 1576 C CA . SER A 1 210 ? -25.522 -4.704 -5.497 1.00 91.44 210 SER A CA 1
ATOM 1577 C C . SER A 1 210 ? -24.862 -5.553 -4.405 1.00 91.44 210 SER A C 1
ATOM 1579 O O . SER A 1 210 ? -25.550 -6.245 -3.657 1.00 91.44 210 SER A O 1
ATOM 1581 N N . GLU A 1 211 ? -23.536 -5.475 -4.281 1.00 93.19 211 GLU A N 1
ATOM 1582 C CA . GLU A 1 211 ? -22.725 -6.303 -3.386 1.00 93.19 211 GLU A CA 1
ATOM 1583 C C . GLU A 1 211 ? -22.140 -5.539 -2.178 1.00 93.19 211 GLU A C 1
ATOM 1585 O O . GLU A 1 211 ? -21.335 -6.091 -1.426 1.00 93.19 211 GLU A O 1
ATOM 1590 N N . ASN A 1 212 ? -22.561 -4.291 -1.940 1.00 91.81 212 ASN A N 1
ATOM 1591 C CA . ASN A 1 212 ? -22.055 -3.430 -0.853 1.00 91.81 212 ASN A CA 1
ATOM 1592 C C . ASN A 1 212 ? -22.278 -4.038 0.558 1.00 91.81 212 ASN A C 1
ATOM 1594 O O . ASN A 1 212 ? -21.465 -3.893 1.479 1.00 91.81 212 ASN A O 1
ATOM 1598 N N . ASP A 1 213 ? -23.364 -4.797 0.718 1.00 93.62 213 ASP A N 1
ATOM 1599 C CA . ASP A 1 213 ? -23.736 -5.439 1.984 1.00 93.62 213 ASP A CA 1
ATOM 1600 C C . ASP A 1 213 ? -23.164 -6.859 2.155 1.00 93.62 213 ASP A C 1
ATOM 1602 O O . ASP A 1 213 ? -23.435 -7.528 3.157 1.00 93.62 213 ASP A O 1
ATOM 1606 N N . LEU A 1 214 ? -22.322 -7.331 1.226 1.00 95.69 214 LEU A N 1
ATOM 1607 C CA . LEU A 1 214 ? -21.631 -8.608 1.399 1.00 95.69 214 LEU A CA 1
ATOM 1608 C C . LEU A 1 214 ? -20.676 -8.558 2.598 1.00 95.69 214 LEU A C 1
ATOM 1610 O O . LEU A 1 214 ? -20.000 -7.560 2.862 1.00 95.69 214 LEU A O 1
ATOM 1614 N N . ARG A 1 215 ? -20.633 -9.664 3.341 1.00 96.62 215 ARG A N 1
ATOM 1615 C CA . ARG A 1 215 ? -19.754 -9.900 4.494 1.00 96.62 215 ARG A CA 1
ATOM 1616 C C . ARG A 1 215 ? -19.094 -11.270 4.358 1.00 96.62 215 ARG A C 1
ATOM 1618 O O . ARG A 1 215 ? -19.605 -12.140 3.656 1.00 96.62 215 ARG A O 1
ATOM 1625 N N . LEU A 1 216 ? -17.973 -11.476 5.036 1.00 97.50 216 LEU A N 1
ATOM 1626 C CA . LEU A 1 216 ? -17.239 -12.738 5.066 1.00 97.50 216 LEU A CA 1
ATOM 1627 C C . LEU A 1 216 ? -17.710 -13.592 6.252 1.00 97.50 216 LEU A C 1
ATOM 1629 O O . LEU A 1 216 ? -17.585 -13.178 7.400 1.00 97.50 216 LEU A O 1
ATOM 1633 N N . GLN A 1 217 ? -18.213 -14.801 6.003 1.00 96.38 217 GLN A N 1
ATOM 1634 C CA . GLN A 1 217 ? -18.629 -15.735 7.060 1.00 96.38 217 GLN A CA 1
ATOM 1635 C C . GLN A 1 217 ? -17.526 -16.717 7.449 1.00 96.38 217 GLN A C 1
ATOM 1637 O O . GLN A 1 217 ? -17.352 -17.036 8.625 1.00 96.38 217 GLN A O 1
ATOM 1642 N N . SER A 1 218 ? -16.772 -17.234 6.479 1.00 96.75 218 SER A N 1
ATOM 1643 C CA . SER A 1 218 ? -15.665 -18.152 6.757 1.00 96.75 218 SER A CA 1
ATOM 1644 C C . SER A 1 218 ? -14.667 -18.207 5.610 1.00 96.75 218 SER A C 1
ATOM 1646 O O . SER A 1 218 ? -14.972 -17.806 4.486 1.00 96.75 218 SER A O 1
ATOM 1648 N N . ILE A 1 219 ? -13.473 -18.720 5.900 1.00 97.50 219 ILE A N 1
ATOM 1649 C CA . ILE A 1 219 ? -12.471 -19.041 4.894 1.00 97.50 219 ILE A CA 1
ATOM 1650 C C . ILE A 1 219 ? -11.877 -20.426 5.137 1.00 97.50 219 ILE A C 1
ATOM 1652 O O . ILE A 1 219 ? -11.543 -20.797 6.263 1.00 97.50 219 ILE A O 1
ATOM 1656 N N . GLU A 1 220 ? -11.746 -21.202 4.071 1.00 97.44 220 GLU A N 1
ATOM 1657 C CA . GLU A 1 220 ? -11.040 -22.475 4.041 1.00 97.44 220 GLU A CA 1
ATOM 1658 C C . GLU A 1 220 ? -9.745 -22.312 3.252 1.00 97.44 220 GLU A C 1
ATOM 1660 O O . GLU A 1 220 ? -9.762 -21.845 2.118 1.00 97.44 220 GLU A O 1
ATOM 1665 N N . ILE A 1 221 ? -8.632 -22.729 3.846 1.00 96.00 221 ILE A N 1
ATOM 1666 C CA . ILE A 1 221 ? -7.278 -22.564 3.321 1.00 96.00 221 ILE A CA 1
ATOM 1667 C C . ILE A 1 221 ? -6.644 -23.952 3.191 1.00 96.00 221 ILE A C 1
ATOM 1669 O O . ILE A 1 221 ? -6.708 -24.740 4.136 1.00 96.00 221 ILE A O 1
ATOM 1673 N N . LYS A 1 222 ? -6.036 -24.271 2.044 1.00 95.06 222 LYS A N 1
ATOM 1674 C CA . LYS A 1 222 ? -5.288 -25.522 1.828 1.00 95.06 222 LYS A CA 1
ATOM 1675 C C . LYS A 1 222 ? -4.124 -25.308 0.859 1.00 95.06 222 LYS A C 1
ATOM 1677 O O . LYS A 1 222 ? -4.302 -24.660 -0.171 1.00 95.06 222 LYS A O 1
ATOM 1682 N N . GLY A 1 223 ? -2.958 -25.883 1.161 1.00 93.19 223 GLY A N 1
ATOM 1683 C CA . GLY A 1 223 ? -1.754 -25.781 0.326 1.00 93.19 223 GLY A CA 1
ATOM 1684 C C . GLY A 1 223 ? -1.249 -24.345 0.132 1.00 93.19 223 GLY A C 1
ATOM 1685 O O . GLY A 1 223 ? -0.492 -24.081 -0.795 1.00 93.19 223 GLY A O 1
ATOM 1686 N N . PHE A 1 224 ? -1.691 -23.392 0.958 1.00 93.56 224 PHE A N 1
ATOM 1687 C CA . PHE A 1 224 ? -1.515 -21.958 0.723 1.00 93.56 224 PHE A CA 1
ATOM 1688 C C . PHE A 1 224 ? -0.645 -21.323 1.808 1.00 93.56 224 PHE A C 1
ATOM 1690 O O . PHE A 1 224 ? -0.968 -21.391 2.996 1.00 93.56 224 PHE A O 1
ATOM 1697 N N . ARG A 1 225 ? 0.462 -20.693 1.399 1.00 91.25 225 ARG A N 1
ATOM 1698 C CA . ARG A 1 225 ? 1.506 -20.127 2.276 1.00 91.25 225 ARG A CA 1
ATOM 1699 C C . ARG A 1 225 ? 1.863 -21.075 3.434 1.00 91.25 225 ARG A C 1
ATOM 1701 O O . ARG A 1 225 ? 2.182 -22.243 3.221 1.00 91.25 225 ARG A O 1
ATOM 1708 N N . GLY A 1 226 ? 1.779 -20.597 4.675 1.00 89.94 226 GLY A N 1
ATOM 1709 C CA . GLY A 1 226 ? 2.017 -21.391 5.875 1.00 89.94 226 GLY A CA 1
ATOM 1710 C C . GLY A 1 226 ? 0.925 -22.418 6.200 1.00 89.94 226 GLY A C 1
ATOM 1711 O O . GLY A 1 226 ? 0.976 -22.983 7.277 1.00 89.94 226 GLY A O 1
ATOM 1712 N N . SER A 1 227 ? -0.075 -22.660 5.352 1.00 91.56 227 SER A N 1
ATOM 1713 C CA . SER A 1 227 ? -1.157 -23.624 5.615 1.00 91.56 227 SER A CA 1
ATOM 1714 C C . SER A 1 227 ? -1.133 -24.780 4.604 1.00 91.56 227 SER A C 1
ATOM 1716 O O . SER A 1 227 ? -1.911 -24.761 3.647 1.00 91.56 227 SER A O 1
ATOM 1718 N N . PRO A 1 228 ? -0.249 -25.786 4.772 1.00 90.62 228 PRO A N 1
ATOM 1719 C CA . PRO A 1 228 ? -0.212 -26.961 3.896 1.00 90.62 228 PRO A CA 1
ATOM 1720 C C . PRO A 1 228 ? -1.493 -27.796 4.005 1.00 90.62 228 PRO A C 1
ATOM 1722 O O . PRO A 1 228 ? -2.106 -28.150 2.998 1.00 90.62 228 PRO A O 1
ATOM 1725 N N . LYS A 1 229 ? -1.960 -28.077 5.227 1.00 91.38 229 LYS A N 1
ATOM 1726 C CA . LYS A 1 229 ? -3.209 -28.816 5.462 1.00 91.38 229 LYS A CA 1
ATOM 1727 C C . LYS A 1 229 ? -4.415 -27.879 5.491 1.00 91.38 229 LYS A C 1
ATOM 1729 O O . LYS A 1 229 ? -4.287 -26.658 5.497 1.00 91.38 229 LYS A O 1
ATOM 1734 N N . ARG A 1 230 ? -5.609 -28.480 5.471 1.00 91.88 230 ARG A N 1
ATOM 1735 C CA . ARG A 1 230 ? -6.883 -27.753 5.494 1.00 91.88 230 ARG A CA 1
ATOM 1736 C C . ARG A 1 230 ? -7.055 -27.041 6.837 1.00 91.88 230 ARG A C 1
ATOM 1738 O O . ARG A 1 230 ? -7.152 -27.706 7.864 1.00 91.88 230 ARG A O 1
ATOM 1745 N N . VAL A 1 231 ? -7.176 -25.719 6.798 1.00 91.75 231 VAL A N 1
ATOM 1746 C CA . VAL A 1 231 ? -7.517 -24.866 7.942 1.00 91.75 231 VAL A CA 1
ATOM 1747 C C . VAL A 1 231 ? -8.800 -24.112 7.613 1.00 91.75 231 VAL A C 1
ATOM 1749 O O . VAL A 1 231 ? -8.907 -23.503 6.552 1.00 91.75 231 VAL A O 1
ATOM 1752 N N . THR A 1 232 ? -9.781 -24.152 8.513 1.00 93.25 232 THR A N 1
ATOM 1753 C CA . THR A 1 232 ? -11.027 -23.390 8.372 1.00 93.25 232 THR A CA 1
ATOM 1754 C C . THR A 1 232 ? -11.101 -22.342 9.468 1.00 93.25 232 THR A C 1
ATOM 1756 O O . THR A 1 232 ? -11.063 -22.676 10.651 1.00 93.25 232 THR A O 1
ATOM 1759 N N . VAL A 1 233 ? -11.239 -21.082 9.070 1.00 93.81 233 VAL A N 1
ATOM 1760 C CA . VAL A 1 233 ? -11.418 -19.945 9.974 1.00 93.81 233 VAL A CA 1
ATOM 1761 C C . VAL A 1 233 ? -12.839 -19.432 9.815 1.00 93.81 233 VAL A C 1
ATOM 1763 O O . VAL A 1 233 ? -13.287 -19.170 8.701 1.00 93.81 233 VAL A O 1
ATOM 1766 N N . LYS A 1 234 ? -13.561 -19.313 10.925 1.00 92.81 234 LYS A N 1
ATOM 1767 C CA . LYS A 1 234 ? -14.928 -18.794 10.945 1.00 92.81 234 LYS A CA 1
ATOM 1768 C C . LYS A 1 234 ? -14.934 -17.365 11.470 1.00 92.81 234 LYS A C 1
ATOM 1770 O O . LYS A 1 234 ? -14.304 -17.092 12.485 1.00 92.81 234 LYS A O 1
ATOM 1775 N N . PHE A 1 235 ? -15.693 -16.507 10.804 1.00 94.38 235 PHE A N 1
ATOM 1776 C CA . PHE A 1 235 ? -15.941 -15.106 11.147 1.00 94.38 235 PHE A CA 1
ATOM 1777 C C . PHE A 1 235 ? -17.432 -14.894 11.446 1.00 94.38 235 PHE A C 1
ATOM 1779 O O . PHE A 1 235 ? -17.991 -13.841 11.159 1.00 94.38 235 PHE A O 1
ATOM 1786 N N . GLU A 1 236 ? -18.100 -15.925 11.968 1.00 89.81 236 GLU A N 1
ATOM 1787 C CA . GLU A 1 236 ? -19.540 -15.943 12.221 1.00 89.81 236 GLU A CA 1
ATOM 1788 C C . GLU A 1 236 ? -19.860 -16.267 13.684 1.00 89.81 236 GLU A C 1
ATOM 1790 O O . GLU A 1 236 ? -19.167 -17.052 14.339 1.00 89.81 236 GLU A O 1
ATOM 1795 N N . ARG A 1 237 ? -20.969 -15.713 14.176 1.00 83.81 237 ARG A N 1
ATOM 1796 C CA . ARG A 1 237 ? -21.634 -16.129 15.412 1.00 83.81 237 ARG A CA 1
ATOM 1797 C C . ARG A 1 237 ? -23.086 -16.450 15.074 1.00 83.81 237 ARG A C 1
ATOM 1799 O O . ARG A 1 237 ? -23.803 -15.613 14.540 1.00 83.81 237 ARG A O 1
ATOM 1806 N N . SER A 1 238 ? -23.509 -17.684 15.349 1.00 81.12 238 SER A N 1
ATOM 1807 C CA . SER A 1 238 ? -24.874 -18.159 15.058 1.00 81.12 238 SER A CA 1
ATOM 1808 C C . SER A 1 238 ? -25.311 -17.980 13.590 1.00 81.12 238 SER A C 1
ATOM 1810 O O . SER A 1 238 ? -26.480 -17.721 13.326 1.00 81.12 238 SER A O 1
ATOM 1812 N N . GLY A 1 239 ? -24.378 -18.115 12.638 1.00 80.31 239 GLY A N 1
ATOM 1813 C CA . GLY A 1 239 ? -24.631 -17.969 11.195 1.00 80.31 239 GLY A CA 1
ATOM 1814 C C . GLY A 1 239 ? -24.572 -16.531 10.663 1.00 80.31 239 GLY A C 1
ATOM 1815 O O . GLY A 1 239 ? -24.615 -16.322 9.452 1.00 80.31 239 GLY A O 1
ATOM 1816 N N . THR A 1 240 ? -24.424 -15.532 11.535 1.00 87.75 240 THR A N 1
ATOM 1817 C CA . THR A 1 240 ? -24.258 -14.127 11.139 1.00 87.75 240 THR A CA 1
ATOM 1818 C C . THR A 1 240 ? -22.780 -13.764 11.135 1.00 87.75 240 THR A C 1
ATOM 1820 O O . THR A 1 240 ? -22.068 -14.077 12.089 1.00 87.75 240 THR A O 1
ATOM 1823 N N . ALA A 1 241 ? -22.307 -13.109 10.071 1.00 93.94 241 ALA A N 1
ATOM 1824 C CA . ALA A 1 241 ? -20.938 -12.601 9.997 1.00 93.94 241 ALA A CA 1
ATOM 1825 C C . ALA A 1 241 ? -20.705 -11.511 11.058 1.00 93.94 241 ALA A C 1
ATOM 1827 O O . ALA A 1 241 ? -21.547 -10.636 11.240 1.00 93.94 241 ALA A O 1
ATOM 1828 N N . VAL A 1 242 ? -19.564 -11.563 11.745 1.00 94.38 242 VAL A N 1
ATOM 1829 C CA . VAL A 1 242 ? -19.193 -10.639 12.828 1.00 94.38 242 VAL A CA 1
ATOM 1830 C C . VAL A 1 242 ? -17.758 -10.144 12.662 1.00 94.38 242 VAL A C 1
ATOM 1832 O O . VAL A 1 242 ? -16.933 -10.774 11.986 1.00 94.38 242 VAL A O 1
ATOM 1835 N N . SER A 1 243 ? -17.439 -9.017 13.298 1.00 96.44 243 SER A N 1
ATOM 1836 C CA . SER A 1 243 ? -16.062 -8.528 13.380 1.00 96.44 243 SER A CA 1
ATOM 1837 C C . SER A 1 243 ? -15.197 -9.488 14.193 1.00 96.44 243 SER A C 1
ATOM 1839 O O . SER A 1 243 ? -15.679 -10.199 15.077 1.00 96.44 243 SER A O 1
ATOM 1841 N N . THR A 1 244 ? -13.909 -9.568 13.867 1.00 95.75 244 THR A N 1
ATOM 1842 C CA . THR A 1 244 ? -13.011 -10.588 14.418 1.00 95.75 244 THR A CA 1
ATOM 1843 C C . THR A 1 244 ? -11.640 -10.018 14.763 1.00 95.75 244 THR A C 1
ATOM 1845 O O . THR A 1 244 ? -10.999 -9.378 13.933 1.00 95.75 244 THR A O 1
ATOM 1848 N N . ILE A 1 245 ? -11.146 -10.312 15.967 1.00 93.81 245 ILE A N 1
ATOM 1849 C CA . ILE A 1 245 ? -9.745 -10.102 16.344 1.00 93.81 245 ILE A CA 1
ATOM 1850 C C . ILE A 1 245 ? -8.999 -11.420 16.160 1.00 93.81 245 ILE A C 1
ATOM 1852 O O . ILE A 1 245 ? -9.363 -12.427 16.767 1.00 93.81 245 ILE A O 1
ATOM 1856 N N . ILE A 1 246 ? -7.923 -11.403 15.378 1.00 93.69 246 ILE A N 1
ATOM 1857 C CA . ILE A 1 246 ? -6.998 -12.527 15.226 1.00 93.69 246 ILE A CA 1
ATOM 1858 C C . ILE A 1 246 ? -5.730 -12.206 16.017 1.00 93.69 246 ILE A C 1
ATOM 1860 O O . ILE A 1 246 ? -4.894 -11.403 15.603 1.00 93.69 246 ILE A O 1
ATOM 1864 N N . PHE A 1 247 ? -5.588 -12.846 17.171 1.00 90.50 247 PHE A N 1
ATOM 1865 C CA . PHE A 1 247 ? -4.425 -12.712 18.038 1.00 90.50 247 PHE A CA 1
ATOM 1866 C C . PHE A 1 247 ? -3.406 -13.832 17.793 1.00 90.50 247 PHE A C 1
ATOM 1868 O O . PHE A 1 247 ? -3.775 -14.973 17.537 1.00 90.50 247 PHE A O 1
ATOM 1875 N N . GLY A 1 248 ? -2.117 -13.537 17.920 1.00 87.00 248 GLY A N 1
ATOM 1876 C CA . GLY A 1 248 ? -1.061 -14.550 17.897 1.00 87.00 248 GLY A CA 1
ATOM 1877 C C . GLY A 1 248 ? 0.326 -13.922 17.851 1.00 87.00 248 GLY A C 1
ATOM 1878 O O . GLY A 1 248 ? 0.480 -12.784 17.407 1.00 87.00 248 GLY A O 1
ATOM 1879 N N . GLU A 1 249 ? 1.351 -14.650 18.284 1.00 83.62 249 GLU A N 1
ATOM 1880 C CA . GLU A 1 249 ? 2.734 -14.154 18.270 1.00 83.62 249 GLU A CA 1
ATOM 1881 C C . GLU A 1 249 ? 3.239 -13.895 16.835 1.00 83.62 249 GLU A C 1
ATOM 1883 O O . GLU A 1 249 ? 2.592 -14.226 15.834 1.00 83.62 249 GLU A O 1
ATOM 1888 N N . ASN A 1 250 ? 4.381 -13.228 16.683 1.00 85.38 250 ASN A N 1
ATOM 1889 C CA . ASN A 1 250 ? 4.941 -12.995 15.351 1.00 85.38 250 ASN A CA 1
ATOM 1890 C C . ASN A 1 250 ? 5.396 -14.320 14.724 1.00 85.38 250 ASN A C 1
ATOM 1892 O O . ASN A 1 250 ? 6.012 -15.146 15.385 1.00 85.38 250 ASN A O 1
ATOM 1896 N N . GLY A 1 251 ? 5.072 -14.526 13.446 1.00 82.44 251 GLY A N 1
ATOM 1897 C CA . GLY A 1 251 ? 5.442 -15.742 12.712 1.00 82.44 251 GLY A CA 1
ATOM 1898 C C . GLY A 1 251 ? 4.479 -16.929 12.839 1.00 82.44 251 GLY A C 1
ATOM 1899 O O . GLY A 1 251 ? 4.643 -17.895 12.107 1.00 82.44 251 GLY A O 1
ATOM 1900 N N . VAL A 1 252 ? 3.423 -16.860 13.659 1.00 86.50 252 VAL A N 1
ATOM 1901 C CA . VAL A 1 252 ? 2.485 -17.995 13.847 1.00 86.50 252 VAL A CA 1
ATOM 1902 C C . VAL A 1 252 ? 1.467 -18.193 12.708 1.00 86.50 252 VAL A C 1
ATOM 1904 O O . VAL A 1 252 ? 0.618 -19.073 12.783 1.00 86.50 252 VAL A O 1
ATOM 1907 N N . GLY A 1 253 ? 1.505 -17.370 11.655 1.00 86.06 253 GLY A N 1
ATOM 1908 C CA . GLY A 1 253 ? 0.617 -17.513 10.491 1.00 86.06 253 GLY A CA 1
ATOM 1909 C C . GLY A 1 253 ? -0.603 -16.580 10.436 1.00 86.06 253 GLY A C 1
ATOM 1910 O O . GLY A 1 253 ? -1.469 -16.793 9.593 1.00 86.06 253 GLY A O 1
ATOM 1911 N N . LYS A 1 254 ? -0.672 -15.510 11.247 1.00 91.50 254 LYS A N 1
ATOM 1912 C CA . LYS A 1 254 ? -1.742 -14.484 11.159 1.00 91.50 254 LYS A CA 1
ATOM 1913 C C . LYS A 1 254 ? -1.891 -13.908 9.744 1.00 91.50 254 LYS A C 1
ATOM 1915 O O . LYS A 1 254 ? -2.967 -13.985 9.157 1.00 91.50 254 LYS A O 1
ATOM 1920 N N . SER A 1 255 ? -0.787 -13.437 9.159 1.00 91.25 255 SER A N 1
ATOM 1921 C CA . SER A 1 255 ? -0.783 -12.887 7.798 1.00 91.25 255 SER A CA 1
ATOM 1922 C C . SER A 1 255 ? -1.123 -13.938 6.736 1.00 91.25 255 SER A C 1
ATOM 1924 O O . SER A 1 255 ? -1.643 -13.582 5.693 1.00 91.25 255 SER A O 1
ATOM 1926 N N . THR A 1 256 ? -0.928 -15.244 6.996 1.00 93.44 256 THR A N 1
ATOM 1927 C CA . THR A 1 256 ? -1.410 -16.297 6.075 1.00 93.44 256 THR A CA 1
ATOM 1928 C C . THR A 1 256 ? -2.936 -16.300 5.980 1.00 93.44 256 THR A C 1
ATOM 1930 O O . THR A 1 256 ? -3.467 -16.504 4.894 1.00 93.44 256 THR A O 1
ATOM 1933 N N . ILE A 1 257 ? -3.643 -16.042 7.086 1.00 95.19 257 ILE A N 1
ATOM 1934 C CA . ILE A 1 257 ? -5.108 -15.940 7.090 1.00 95.19 257 ILE A CA 1
ATOM 1935 C C . ILE A 1 257 ? -5.548 -14.678 6.344 1.00 95.19 257 ILE A C 1
ATOM 1937 O O . ILE A 1 257 ? -6.429 -14.755 5.494 1.00 95.19 257 ILE A O 1
ATOM 1941 N N . VAL A 1 258 ? -4.909 -13.535 6.610 1.00 95.56 258 VAL A N 1
ATOM 1942 C CA . VAL A 1 258 ? -5.212 -12.266 5.924 1.00 95.56 258 VAL A CA 1
ATOM 1943 C C . VAL A 1 258 ? -4.969 -12.365 4.418 1.00 95.56 258 VAL A C 1
ATOM 1945 O O . VAL A 1 258 ? -5.851 -12.032 3.629 1.00 95.56 258 VAL A O 1
ATOM 1948 N N . ASP A 1 259 ? -3.814 -12.891 4.016 1.00 95.12 259 ASP A N 1
ATOM 1949 C CA . ASP A 1 259 ? -3.472 -13.085 2.609 1.00 95.12 259 ASP A CA 1
ATOM 1950 C C . ASP A 1 259 ? -4.400 -14.084 1.928 1.00 95.12 259 ASP A C 1
ATOM 1952 O O . ASP A 1 259 ? -4.674 -13.947 0.741 1.00 95.12 259 ASP A O 1
ATOM 1956 N N . ALA A 1 260 ? -4.904 -15.085 2.655 1.00 96.38 260 ALA A N 1
ATOM 1957 C CA . ALA A 1 260 ? -5.901 -15.997 2.116 1.00 96.38 260 ALA A CA 1
ATOM 1958 C C . ALA A 1 260 ? -7.214 -15.258 1.826 1.00 96.38 260 ALA A C 1
ATOM 1960 O O . ALA A 1 260 ? -7.818 -15.503 0.784 1.00 96.38 260 ALA A O 1
ATOM 1961 N N . ILE A 1 261 ? -7.634 -14.329 2.694 1.00 97.19 261 ILE A N 1
ATOM 1962 C CA . ILE A 1 261 ? -8.829 -13.505 2.462 1.00 97.19 261 ILE A CA 1
ATOM 1963 C C . ILE A 1 261 ? -8.622 -12.596 1.248 1.00 97.19 261 ILE A C 1
ATOM 1965 O O . ILE A 1 261 ? -9.452 -12.601 0.339 1.00 97.19 261 ILE A O 1
ATOM 1969 N N . GLU A 1 262 ? -7.503 -11.868 1.178 1.00 95.62 262 GLU A N 1
ATOM 1970 C CA . GLU A 1 262 ? -7.193 -11.027 0.013 1.00 95.62 262 GLU A CA 1
ATOM 1971 C C . GLU A 1 262 ? -7.109 -11.867 -1.270 1.00 95.62 262 GLU A C 1
ATOM 1973 O O . GLU A 1 262 ? -7.671 -11.492 -2.301 1.00 95.62 262 GLU A O 1
ATOM 1978 N N . PHE A 1 263 ? -6.489 -13.047 -1.207 1.00 95.81 263 PHE A N 1
ATOM 1979 C CA . PHE A 1 263 ? -6.393 -13.952 -2.342 1.00 95.81 263 PHE A CA 1
ATOM 1980 C C . PHE A 1 263 ? -7.776 -14.433 -2.776 1.00 95.81 263 PHE A C 1
ATOM 1982 O O . PHE A 1 263 ? -8.124 -14.271 -3.941 1.00 95.81 263 PHE A O 1
ATOM 1989 N N . ALA A 1 264 ? -8.609 -14.947 -1.872 1.00 96.56 264 ALA A N 1
ATOM 1990 C CA . ALA A 1 264 ? -9.945 -15.444 -2.198 1.00 96.56 264 ALA A CA 1
ATOM 1991 C C . ALA A 1 264 ? -10.889 -14.352 -2.717 1.00 96.56 264 ALA A C 1
ATOM 1993 O O . ALA A 1 264 ? -11.689 -14.624 -3.607 1.00 96.56 264 ALA A O 1
ATOM 1994 N N . LEU A 1 265 ? -10.777 -13.114 -2.228 1.00 95.81 265 LEU A N 1
ATOM 1995 C CA . LEU A 1 265 ? -11.660 -12.020 -2.638 1.00 95.81 265 LEU A CA 1
ATOM 1996 C C . LEU A 1 265 ? -11.126 -11.272 -3.865 1.00 95.81 265 LEU A C 1
ATOM 1998 O O . LEU A 1 265 ? -11.864 -11.106 -4.830 1.00 95.81 265 LEU A O 1
ATOM 2002 N N . GLN A 1 266 ? -9.834 -10.939 -3.909 1.00 94.44 266 GLN A N 1
ATOM 2003 C CA . GLN A 1 266 ? -9.226 -10.050 -4.915 1.00 94.44 266 GLN A CA 1
ATOM 2004 C C . GLN A 1 266 ? -8.179 -10.714 -5.826 1.00 94.44 266 GLN A C 1
ATOM 2006 O O . GLN A 1 266 ? -7.714 -10.097 -6.776 1.00 94.44 266 GLN A O 1
ATOM 2011 N N . GLY A 1 267 ? -7.786 -11.961 -5.569 1.00 92.44 267 GLY A N 1
ATOM 2012 C CA . GLY A 1 267 ? -6.891 -12.718 -6.452 1.00 92.44 267 GLY A CA 1
ATOM 2013 C C . GLY A 1 267 ? -5.453 -12.217 -6.445 1.00 92.44 267 GLY A C 1
ATOM 2014 O O . GLY A 1 267 ? -4.739 -12.349 -7.435 1.00 92.44 267 GLY A O 1
ATOM 2015 N N . ARG A 1 268 ? -5.032 -11.641 -5.321 1.00 90.25 268 ARG A N 1
ATOM 2016 C CA . ARG A 1 268 ? -3.694 -11.096 -5.086 1.00 90.25 268 ARG A CA 1
ATOM 2017 C C . ARG A 1 268 ? -3.292 -11.312 -3.627 1.00 90.25 268 ARG A C 1
ATOM 2019 O O . ARG A 1 268 ? -4.143 -11.614 -2.799 1.00 90.25 268 ARG A O 1
ATOM 2026 N N . ILE A 1 269 ? -2.003 -11.180 -3.335 1.00 88.94 269 ILE A N 1
ATOM 2027 C CA . ILE A 1 269 ? -1.425 -11.292 -1.989 1.00 88.94 269 ILE A CA 1
ATOM 2028 C C . ILE A 1 269 ? -0.549 -10.072 -1.747 1.00 88.94 269 ILE A C 1
ATOM 2030 O O . ILE A 1 269 ? 0.324 -9.773 -2.567 1.00 88.94 269 ILE A O 1
ATOM 2034 N N . GLY A 1 270 ? -0.771 -9.356 -0.645 1.00 84.94 270 GLY A N 1
ATOM 2035 C CA . GLY A 1 270 ? -0.054 -8.117 -0.355 1.00 84.94 270 GLY A CA 1
ATOM 2036 C C . GLY A 1 270 ? -0.173 -7.125 -1.511 1.00 84.94 270 GLY A C 1
ATOM 2037 O O . GLY A 1 270 ? 0.817 -6.509 -1.908 1.00 84.94 270 GLY A O 1
ATOM 2038 N N . ARG A 1 271 ? -1.366 -7.040 -2.117 1.00 84.44 271 ARG A N 1
ATOM 2039 C CA . ARG A 1 271 ? -1.672 -6.202 -3.290 1.00 84.44 271 ARG A CA 1
ATOM 2040 C C . ARG A 1 271 ? -0.913 -6.564 -4.572 1.00 84.44 271 ARG A C 1
ATOM 2042 O O . ARG A 1 271 ? -0.951 -5.811 -5.547 1.00 84.44 271 ARG A O 1
ATOM 2049 N N . SER A 1 272 ? -0.245 -7.715 -4.606 1.00 83.31 272 SER A N 1
ATOM 2050 C CA . SER A 1 272 ? 0.525 -8.208 -5.750 1.00 83.31 272 SER A CA 1
ATOM 2051 C C . SER A 1 272 ? -0.091 -9.482 -6.328 1.00 83.31 272 SER A C 1
ATOM 2053 O O . SER A 1 272 ? -0.431 -10.411 -5.599 1.00 83.31 272 SER A O 1
ATOM 2055 N N . SER A 1 273 ? -0.200 -9.553 -7.653 1.00 81.00 273 SER A N 1
ATOM 2056 C CA . SER A 1 273 ? -0.553 -10.778 -8.388 1.00 81.00 273 SER A CA 1
ATOM 2057 C C . SER A 1 273 ? 0.676 -11.622 -8.756 1.00 81.00 273 SER A C 1
ATOM 2059 O O . SER A 1 273 ? 0.561 -12.606 -9.482 1.00 81.00 273 SER A O 1
ATOM 2061 N N . ASN A 1 274 ? 1.868 -11.243 -8.278 1.00 78.94 274 ASN A N 1
ATOM 2062 C CA . ASN A 1 274 ? 3.091 -12.009 -8.484 1.00 78.94 274 ASN A CA 1
ATOM 2063 C C . ASN A 1 274 ? 3.310 -13.014 -7.345 1.00 78.94 274 ASN A C 1
ATOM 2065 O O . ASN A 1 274 ? 3.821 -12.651 -6.284 1.00 78.94 274 ASN A O 1
ATOM 2069 N N . PHE A 1 275 ? 2.963 -14.275 -7.595 1.00 84.00 275 PHE A N 1
ATOM 2070 C CA . PHE A 1 275 ? 3.029 -15.360 -6.610 1.00 84.00 275 PHE A CA 1
ATOM 2071 C C . PHE A 1 275 ? 4.383 -16.085 -6.540 1.00 84.00 275 PHE A C 1
ATOM 2073 O O . PHE A 1 275 ? 4.562 -16.931 -5.665 1.00 84.00 275 PHE A O 1
ATOM 2080 N N . GLU A 1 276 ? 5.324 -15.759 -7.433 1.00 71.19 276 GLU A N 1
ATOM 2081 C CA . GLU A 1 276 ? 6.636 -16.424 -7.565 1.00 71.19 276 GLU A CA 1
ATOM 2082 C C . GLU A 1 276 ? 7.821 -15.482 -7.309 1.00 71.19 276 GLU A C 1
ATOM 2084 O O . GLU A 1 276 ? 8.964 -15.789 -7.636 1.00 71.19 276 GLU A O 1
ATOM 2089 N N . SER A 1 277 ? 7.579 -14.310 -6.716 1.00 69.25 277 SER A N 1
ATOM 2090 C CA . SER A 1 277 ? 8.671 -13.392 -6.394 1.00 69.25 277 SER A CA 1
ATOM 2091 C C . SER A 1 277 ? 9.600 -13.992 -5.328 1.00 69.25 277 SER A C 1
ATOM 2093 O O . SER A 1 277 ? 9.121 -14.301 -4.237 1.00 69.25 277 SER A O 1
ATOM 2095 N N . PRO A 1 278 ? 10.929 -14.043 -5.549 1.00 63.78 278 PRO A N 1
ATOM 2096 C CA . PRO A 1 278 ? 11.883 -14.460 -4.519 1.00 63.78 278 PRO A CA 1
ATOM 2097 C C . PRO A 1 278 ? 11.971 -13.466 -3.349 1.00 63.78 278 PRO A C 1
ATOM 2099 O O . PRO A 1 278 ? 12.492 -13.799 -2.291 1.00 63.78 278 PRO A O 1
ATOM 2102 N N . VAL A 1 279 ? 11.479 -12.237 -3.539 1.00 65.25 279 VAL A N 1
ATOM 2103 C CA . VAL A 1 279 ? 11.460 -11.167 -2.525 1.00 65.25 279 VAL A CA 1
ATOM 2104 C C . VAL A 1 279 ? 10.065 -11.018 -1.903 1.00 65.25 279 VAL A C 1
ATOM 2106 O O . VAL A 1 279 ? 9.893 -10.330 -0.901 1.00 65.25 279 VAL A O 1
ATOM 2109 N N . GLY A 1 280 ? 9.052 -11.632 -2.516 1.00 68.94 280 GLY A N 1
ATOM 2110 C CA . GLY A 1 280 ? 7.659 -11.505 -2.118 1.00 68.94 280 GLY A CA 1
ATOM 2111 C C . GLY A 1 280 ? 7.136 -12.719 -1.367 1.00 68.94 280 GLY A C 1
ATOM 2112 O O . GLY A 1 280 ? 7.784 -13.749 -1.201 1.00 68.94 280 GLY A O 1
ATOM 2113 N N . SER A 1 281 ? 5.896 -12.582 -0.927 1.00 72.69 281 SER A N 1
ATOM 2114 C CA . SER A 1 281 ? 5.136 -13.646 -0.300 1.00 72.69 281 SER A CA 1
ATOM 2115 C C . SER A 1 281 ? 4.827 -14.768 -1.298 1.00 72.69 281 SER A C 1
ATOM 2117 O O . SER A 1 281 ? 3.950 -14.603 -2.142 1.00 72.69 281 SER A O 1
ATOM 2119 N N . SER A 1 282 ? 5.487 -15.928 -1.171 1.00 83.75 282 SER A N 1
ATOM 2120 C CA . SER A 1 282 ? 5.057 -17.130 -1.902 1.00 83.75 282 SER A CA 1
ATOM 2121 C C . SER A 1 282 ? 3.641 -17.499 -1.481 1.00 83.75 282 SER A C 1
ATOM 2123 O O . SER A 1 282 ? 3.310 -17.486 -0.290 1.00 83.75 282 SER A O 1
ATOM 2125 N N . ALA A 1 283 ? 2.824 -17.825 -2.473 1.00 86.25 283 ALA A N 1
ATOM 2126 C CA . ALA A 1 283 ? 1.462 -18.282 -2.283 1.00 86.25 283 ALA A CA 1
ATOM 2127 C C . ALA A 1 283 ? 1.371 -19.807 -2.111 1.00 86.25 283 ALA A C 1
ATOM 2129 O O . ALA A 1 283 ? 0.438 -20.309 -1.486 1.00 86.25 283 ALA A O 1
ATOM 2130 N N . ARG A 1 284 ? 2.363 -20.542 -2.629 1.00 88.38 284 ARG A N 1
ATOM 2131 C CA . ARG A 1 284 ? 2.501 -21.988 -2.438 1.00 88.38 284 ARG A CA 1
ATOM 2132 C C . ARG A 1 284 ? 3.041 -22.295 -1.050 1.00 88.38 284 ARG A C 1
ATOM 2134 O O . ARG A 1 284 ? 3.921 -21.591 -0.551 1.00 88.38 284 ARG A O 1
ATOM 2141 N N . SER A 1 285 ? 2.519 -23.356 -0.445 1.00 88.62 285 SER A N 1
ATOM 2142 C CA . SER A 1 285 ? 3.171 -23.956 0.710 1.00 88.62 285 SER A CA 1
ATOM 2143 C C . SER A 1 285 ? 4.421 -24.711 0.274 1.00 88.62 285 SER A C 1
ATOM 2145 O O . SER A 1 285 ? 4.424 -25.347 -0.771 1.00 88.62 285 SER A O 1
ATOM 2147 N N . PHE A 1 286 ? 5.482 -24.647 1.075 1.00 87.44 286 PHE A N 1
ATOM 2148 C CA . PHE A 1 286 ? 6.696 -25.438 0.843 1.00 87.44 286 PHE A CA 1
ATOM 2149 C C . PHE A 1 286 ? 6.642 -26.822 1.507 1.00 87.44 286 PHE A C 1
ATOM 2151 O O . PHE A 1 286 ? 7.562 -27.612 1.329 1.00 87.44 286 PHE A O 1
ATOM 2158 N N . ALA A 1 287 ? 5.587 -27.104 2.276 1.00 88.38 287 ALA A N 1
ATOM 2159 C CA . ALA A 1 287 ? 5.368 -28.387 2.943 1.00 88.38 287 ALA A CA 1
ATOM 2160 C C . ALA A 1 287 ? 4.333 -29.274 2.222 1.00 88.38 287 ALA A C 1
ATOM 2162 O O . ALA A 1 287 ? 4.065 -30.393 2.648 1.00 88.38 287 ALA A O 1
ATOM 2163 N N . ASP A 1 288 ? 3.711 -28.775 1.152 1.00 85.31 288 ASP A N 1
ATOM 2164 C CA . ASP A 1 288 ? 2.738 -29.517 0.350 1.00 85.31 288 ASP A CA 1
ATOM 2165 C C . ASP A 1 288 ? 2.906 -29.143 -1.124 1.00 85.31 288 ASP A C 1
ATOM 2167 O O . ASP A 1 288 ? 2.855 -27.964 -1.469 1.00 85.31 288 ASP A O 1
ATOM 2171 N N . ASP A 1 289 ? 3.046 -30.145 -1.995 1.00 82.25 289 ASP A N 1
ATOM 2172 C CA . ASP A 1 289 ? 3.091 -29.957 -3.456 1.00 82.25 289 ASP A CA 1
ATOM 2173 C C . ASP A 1 289 ? 1.687 -29.747 -4.058 1.00 82.25 289 ASP A C 1
ATOM 2175 O O . ASP A 1 289 ? 1.509 -29.611 -5.272 1.00 82.25 289 ASP A O 1
ATOM 2179 N N . GLY A 1 290 ? 0.658 -29.753 -3.206 1.00 83.56 290 GLY A N 1
ATOM 2180 C CA . GLY A 1 290 ? -0.722 -29.504 -3.578 1.00 83.56 290 GLY A CA 1
ATOM 2181 C C . GLY A 1 290 ? -0.936 -28.123 -4.197 1.00 83.56 290 GLY A C 1
ATOM 2182 O O . GLY A 1 290 ? -0.281 -27.135 -3.866 1.00 83.56 290 GLY A O 1
ATOM 2183 N N . ILE A 1 291 ? -1.924 -28.039 -5.090 1.00 88.94 291 ILE A N 1
ATOM 2184 C CA . ILE A 1 291 ? -2.344 -26.765 -5.675 1.00 88.94 291 ILE A CA 1
ATOM 2185 C C . ILE A 1 291 ? -2.946 -25.883 -4.567 1.00 88.94 291 ILE A C 1
ATOM 2187 O O . ILE A 1 291 ? -3.955 -26.288 -3.973 1.00 88.94 291 ILE A O 1
ATOM 2191 N N . PRO A 1 292 ? -2.396 -24.677 -4.319 1.00 94.00 292 PRO A N 1
ATOM 2192 C CA . PRO A 1 292 ? -2.942 -23.758 -3.330 1.00 94.00 292 PRO A CA 1
ATOM 2193 C C . PRO A 1 292 ? -4.391 -23.430 -3.661 1.00 94.00 292 PRO A C 1
ATOM 2195 O O . PRO A 1 292 ? -4.710 -23.048 -4.792 1.00 94.00 292 PRO A O 1
ATOM 2198 N N . ARG A 1 293 ? -5.266 -23.590 -2.671 1.00 95.81 293 ARG A N 1
ATOM 2199 C CA . ARG A 1 293 ? -6.710 -23.407 -2.797 1.00 95.81 293 ARG A CA 1
ATOM 2200 C C . ARG A 1 293 ? -7.235 -22.669 -1.581 1.00 95.81 293 ARG A C 1
ATOM 2202 O O . ARG A 1 293 ? -6.997 -23.082 -0.445 1.00 95.81 293 ARG A O 1
ATOM 2209 N N . VAL A 1 294 ? -8.008 -21.623 -1.839 1.00 97.75 294 VAL A N 1
ATOM 2210 C CA . VAL A 1 294 ? -8.713 -20.875 -0.805 1.00 97.75 294 VAL A CA 1
ATOM 2211 C C . VAL A 1 294 ? -10.178 -20.730 -1.195 1.00 97.75 294 VAL A C 1
ATOM 2213 O O . VAL A 1 294 ? -10.485 -20.465 -2.356 1.00 97.75 294 VAL A O 1
ATOM 2216 N N . VAL A 1 295 ? -11.084 -20.925 -0.240 1.00 98.12 295 VAL A N 1
ATOM 2217 C CA . VAL A 1 295 ? -12.531 -20.774 -0.433 1.00 98.12 295 VAL A CA 1
ATOM 2218 C C . VAL A 1 295 ? -13.077 -19.821 0.615 1.00 98.12 295 VAL A C 1
ATOM 2220 O O . VAL A 1 295 ? -12.991 -20.117 1.802 1.00 98.12 295 VAL A O 1
ATOM 2223 N N . ALA A 1 296 ? -13.654 -18.705 0.187 1.00 97.81 296 ALA A N 1
ATOM 2224 C CA . ALA A 1 296 ? -14.386 -17.787 1.052 1.00 97.81 296 ALA A CA 1
ATOM 2225 C C . ALA A 1 296 ? -15.893 -18.069 0.967 1.00 97.81 296 ALA A C 1
ATOM 2227 O O . ALA A 1 296 ? -16.434 -18.193 -0.130 1.00 97.81 296 ALA A O 1
ATOM 2228 N N . LEU A 1 297 ? -16.569 -18.149 2.113 1.00 97.69 297 LEU A N 1
ATOM 2229 C CA . LEU A 1 297 ? -18.031 -18.169 2.202 1.00 97.69 297 LEU A CA 1
ATOM 2230 C C . LEU A 1 297 ? -18.524 -16.764 2.549 1.00 97.69 297 LEU A C 1
ATOM 2232 O O . LEU A 1 297 ? -18.089 -16.194 3.554 1.00 97.69 297 LEU A O 1
ATOM 2236 N N . LEU A 1 298 ? -19.419 -16.223 1.728 1.00 97.00 298 LEU A N 1
ATOM 2237 C CA . LEU A 1 298 ? -19.993 -14.890 1.899 1.00 97.00 298 LEU A CA 1
ATOM 2238 C C . LEU A 1 298 ? -21.368 -14.946 2.583 1.00 97.00 298 LEU A C 1
ATOM 2240 O O . LEU A 1 298 ? -22.002 -15.997 2.651 1.00 97.00 298 LEU A O 1
ATOM 2244 N N . SER A 1 299 ? -21.842 -13.805 3.087 1.00 95.44 299 SER A N 1
ATOM 2245 C CA . SER A 1 299 ? -23.134 -13.679 3.781 1.00 95.44 299 SER A CA 1
ATOM 2246 C C . SER A 1 299 ? -24.343 -14.088 2.933 1.00 95.44 299 SER A C 1
ATOM 2248 O O . SER A 1 299 ? -25.310 -14.615 3.480 1.00 95.44 299 SER A O 1
ATOM 2250 N N . ASP A 1 300 ? -24.274 -13.932 1.608 1.00 94.50 300 ASP A N 1
ATOM 2251 C CA . ASP A 1 300 ? -25.290 -14.389 0.647 1.00 94.50 300 ASP A CA 1
ATOM 2252 C C . ASP A 1 300 ? -25.223 -15.903 0.352 1.00 94.50 300 ASP A C 1
ATOM 2254 O O . ASP A 1 300 ? -25.910 -16.394 -0.541 1.00 94.50 300 ASP A O 1
ATOM 2258 N N . GLN A 1 301 ? -24.403 -16.647 1.103 1.00 94.56 301 GLN A N 1
ATOM 2259 C CA . GLN A 1 301 ? -24.130 -18.079 0.946 1.00 94.56 301 GLN A CA 1
ATOM 2260 C C . GLN A 1 301 ? -23.332 -18.451 -0.311 1.00 94.56 301 GLN A C 1
ATOM 2262 O O . GLN A 1 301 ? -23.100 -19.637 -0.570 1.00 94.56 301 GLN A O 1
ATOM 2267 N N . ARG A 1 302 ? -22.845 -17.472 -1.081 1.00 95.12 302 ARG A N 1
ATOM 2268 C CA . ARG A 1 302 ? -21.959 -17.728 -2.217 1.00 95.12 302 ARG A CA 1
ATOM 2269 C C . ARG A 1 302 ? -20.588 -18.184 -1.729 1.00 95.12 302 ARG A C 1
ATOM 2271 O O . ARG A 1 302 ? -20.010 -17.608 -0.807 1.00 95.12 302 ARG A O 1
ATOM 2278 N N . GLN A 1 303 ? -20.044 -19.201 -2.393 1.00 96.31 303 GLN A N 1
ATOM 2279 C CA . GLN A 1 303 ? -18.660 -19.626 -2.204 1.00 96.31 303 GLN A CA 1
ATOM 2280 C C . GLN A 1 303 ? -17.785 -19.057 -3.315 1.00 96.31 303 GLN A C 1
ATOM 2282 O O . GLN A 1 303 ? -18.019 -19.316 -4.496 1.00 96.31 303 GLN A O 1
ATOM 2287 N N . VAL A 1 304 ? -16.762 -18.301 -2.930 1.00 96.19 304 VAL A N 1
ATOM 2288 C CA . VAL A 1 304 ? -15.730 -17.798 -3.834 1.00 96.19 304 VAL A CA 1
ATOM 2289 C C . VAL A 1 304 ? -14.496 -18.664 -3.655 1.00 96.19 304 VAL A C 1
ATOM 2291 O O . VAL A 1 304 ? -13.773 -18.555 -2.666 1.00 96.19 304 VAL A O 1
ATOM 2294 N N . GLU A 1 305 ? -14.275 -19.559 -4.609 1.00 96.81 305 GLU A N 1
ATOM 2295 C CA . GLU A 1 305 ? -13.091 -20.404 -4.649 1.00 96.81 305 GLU A CA 1
ATOM 2296 C C . GLU A 1 305 ? -12.038 -19.802 -5.572 1.00 96.81 305 GLU A C 1
ATOM 2298 O O . GLU A 1 305 ? -12.343 -19.420 -6.702 1.00 96.81 305 GLU A O 1
ATOM 2303 N N . ARG A 1 306 ? -10.784 -19.791 -5.115 1.00 96.31 306 ARG A N 1
ATOM 2304 C CA . ARG A 1 306 ? -9.644 -19.410 -5.938 1.00 96.31 306 ARG A CA 1
ATOM 2305 C C . ARG A 1 306 ? -8.471 -20.360 -5.746 1.00 96.31 306 ARG A C 1
ATOM 2307 O O . ARG A 1 306 ? -8.180 -20.815 -4.638 1.00 96.31 306 ARG A O 1
ATOM 2314 N N . ARG A 1 307 ? -7.806 -20.673 -6.854 1.00 95.69 307 ARG A N 1
ATOM 2315 C CA . ARG A 1 307 ? -6.657 -21.575 -6.934 1.00 95.69 307 ARG A CA 1
ATOM 2316 C C . ARG A 1 307 ? -5.495 -20.905 -7.636 1.00 95.69 307 ARG A C 1
ATOM 2318 O O . ARG A 1 307 ? -5.685 -19.944 -8.378 1.00 95.69 307 ARG A O 1
ATOM 2325 N N . ILE A 1 308 ? -4.307 -21.456 -7.440 1.00 92.50 308 ILE A N 1
ATOM 2326 C CA . ILE A 1 308 ? -3.128 -21.061 -8.204 1.00 92.50 308 ILE A CA 1
ATOM 2327 C C . ILE A 1 308 ? -2.895 -22.062 -9.318 1.00 92.50 308 ILE A C 1
ATOM 2329 O O . ILE A 1 308 ? -2.686 -23.243 -9.061 1.00 92.50 308 ILE A O 1
ATOM 2333 N N . ILE A 1 309 ? -2.925 -21.586 -10.554 1.00 90.56 309 ILE A N 1
ATOM 2334 C CA . ILE A 1 309 ? -2.659 -22.401 -11.737 1.00 90.56 309 ILE A CA 1
ATOM 2335 C C . ILE A 1 309 ? -1.425 -21.875 -12.453 1.00 90.56 309 ILE A C 1
ATOM 2337 O O . ILE A 1 309 ? -1.111 -20.688 -12.380 1.00 90.56 309 ILE A O 1
ATOM 2341 N N . GLU A 1 310 ? -0.739 -22.758 -13.162 1.00 85.00 310 GLU A N 1
ATOM 2342 C CA . GLU A 1 310 ? 0.323 -22.371 -14.080 1.00 85.00 310 GLU A CA 1
ATOM 2343 C C . GLU A 1 310 ? -0.311 -21.958 -15.413 1.00 85.00 310 GLU A C 1
ATOM 2345 O O . GLU A 1 310 ? -1.050 -22.724 -16.035 1.00 85.00 310 GLU A O 1
ATOM 2350 N N . ALA A 1 311 ? -0.094 -20.709 -15.817 1.00 75.94 311 ALA A N 1
ATOM 2351 C CA . ALA A 1 311 ? -0.553 -20.196 -17.098 1.00 75.94 311 ALA A CA 1
ATOM 2352 C C . ALA A 1 311 ? 0.244 -20.831 -18.249 1.00 75.94 311 ALA A C 1
ATOM 2354 O O . ALA A 1 311 ? 1.344 -21.340 -18.059 1.00 75.94 311 ALA A O 1
ATOM 2355 N N . SER A 1 312 ? -0.250 -20.714 -19.485 1.00 68.25 312 SER A N 1
ATOM 2356 C CA . SER A 1 312 ? 0.466 -21.183 -20.687 1.00 68.25 312 SER A CA 1
ATOM 2357 C C . SER A 1 312 ? 1.842 -20.532 -20.885 1.00 68.25 312 SER A C 1
ATOM 2359 O O . SER A 1 312 ? 2.661 -21.021 -21.654 1.00 68.25 312 SER A O 1
ATOM 2361 N N . SER A 1 313 ? 2.078 -19.403 -20.220 1.00 59.12 313 SER A N 1
ATOM 2362 C CA . SER A 1 313 ? 3.352 -18.691 -20.168 1.00 59.12 313 SER A CA 1
ATOM 2363 C C . SER A 1 313 ? 4.338 -19.250 -19.132 1.00 59.12 313 SER A C 1
ATOM 2365 O O . SER A 1 313 ? 5.457 -18.754 -19.070 1.00 59.12 313 SER A O 1
ATOM 2367 N N . GLY A 1 314 ? 3.943 -20.251 -18.335 1.00 67.62 314 GLY A N 1
ATOM 2368 C CA . GLY A 1 314 ? 4.759 -20.877 -17.288 1.00 67.62 314 GLY A CA 1
ATOM 2369 C C . GLY A 1 314 ? 4.735 -20.163 -15.932 1.00 67.62 314 GLY A C 1
ATOM 2370 O O . GLY A 1 314 ? 5.412 -20.602 -15.014 1.00 67.62 314 GLY A O 1
ATOM 2371 N N . TYR A 1 315 ? 3.975 -19.069 -15.786 1.00 72.31 315 TYR A N 1
ATOM 2372 C CA . TYR A 1 315 ? 3.869 -18.338 -14.514 1.00 72.31 315 TYR A CA 1
ATOM 2373 C C . TYR A 1 315 ? 2.631 -18.736 -13.732 1.00 72.31 315 TYR A C 1
ATOM 2375 O O . TYR A 1 315 ? 1.575 -19.016 -14.305 1.00 72.31 315 TYR A O 1
ATOM 2383 N N . LEU A 1 316 ? 2.724 -18.615 -12.413 1.00 83.00 316 LEU A N 1
ATOM 2384 C CA . LEU A 1 316 ? 1.562 -18.768 -11.549 1.00 83.00 316 LEU A CA 1
ATOM 2385 C C . LEU A 1 316 ? 0.605 -17.589 -11.656 1.00 83.00 316 LEU A C 1
ATOM 2387 O O . LEU A 1 316 ? 0.994 -16.423 -11.584 1.00 83.00 316 LEU A O 1
ATOM 2391 N N . THR A 1 317 ? -0.675 -17.918 -11.775 1.00 87.06 317 THR A N 1
ATOM 2392 C CA . THR A 1 317 ? -1.782 -16.968 -11.761 1.00 87.06 317 THR A CA 1
ATOM 2393 C C . THR A 1 317 ? -2.909 -17.470 -10.870 1.00 87.06 317 THR A C 1
ATOM 2395 O O . THR A 1 317 ? -3.064 -18.671 -10.630 1.00 87.06 317 THR A O 1
ATOM 2398 N N . ALA A 1 318 ? -3.715 -16.534 -10.389 1.00 91.31 318 ALA A N 1
ATOM 2399 C CA . ALA A 1 318 ? -4.945 -16.831 -9.687 1.00 91.31 318 ALA A CA 1
ATOM 2400 C C . ALA A 1 318 ? -6.037 -17.242 -10.686 1.00 91.31 318 ALA A C 1
ATOM 2402 O O . ALA A 1 318 ? -6.178 -16.633 -11.746 1.00 91.31 318 ALA A O 1
ATOM 2403 N N . SER A 1 319 ? -6.819 -18.263 -10.343 1.00 92.75 319 SER A N 1
ATOM 2404 C CA . SER A 1 319 ? -7.956 -18.726 -11.138 1.00 92.75 319 SER A CA 1
ATOM 2405 C C . SER A 1 319 ? -9.161 -19.045 -10.246 1.00 92.75 319 SER A C 1
ATOM 2407 O O . SER A 1 319 ? -8.982 -19.743 -9.242 1.00 92.75 319 SER A O 1
ATOM 2409 N N . PRO A 1 320 ? -10.374 -18.569 -10.585 1.00 92.88 320 PRO A N 1
ATOM 2410 C CA . PRO A 1 320 ? -10.671 -17.649 -11.685 1.00 92.88 320 PRO A CA 1
ATOM 2411 C C . PRO A 1 320 ? -10.077 -16.248 -11.442 1.00 92.88 320 PRO A C 1
ATOM 2413 O O . PRO A 1 320 ? -9.851 -15.840 -10.298 1.00 92.88 320 PRO A O 1
ATOM 2416 N N . ASP A 1 321 ? -9.816 -15.530 -12.534 1.00 87.75 321 ASP A N 1
ATOM 2417 C CA . ASP A 1 321 ? -9.316 -14.148 -12.544 1.00 87.75 321 ASP A CA 1
ATOM 2418 C C . ASP A 1 321 ? -10.416 -13.131 -12.204 1.00 87.75 321 ASP A C 1
ATOM 2420 O O . ASP A 1 321 ? -10.143 -12.077 -11.631 1.00 87.75 321 ASP A O 1
ATOM 2424 N N . ALA A 1 322 ? -11.673 -13.467 -12.505 1.00 89.75 322 ALA A N 1
ATOM 2425 C CA . ALA A 1 322 ? -12.833 -12.660 -12.162 1.00 89.75 322 ALA A CA 1
ATOM 2426 C C . ALA A 1 322 ? -12.933 -12.424 -10.643 1.00 89.75 322 ALA A C 1
ATOM 2428 O O . ALA A 1 322 ? -12.893 -13.357 -9.840 1.00 89.75 322 ALA A O 1
ATOM 2429 N N . VAL A 1 323 ? -13.102 -11.159 -10.257 1.00 93.12 323 VAL A N 1
ATOM 2430 C CA . VAL A 1 323 ? -13.311 -10.685 -8.875 1.00 93.12 323 VAL A CA 1
ATOM 2431 C C . VAL A 1 323 ? -14.764 -10.237 -8.730 1.00 93.12 323 VAL A C 1
ATOM 2433 O O . VAL A 1 323 ? -15.298 -9.705 -9.692 1.00 93.12 323 VAL A O 1
ATOM 2436 N N . SER A 1 324 ? -15.425 -10.431 -7.587 1.00 92.06 324 SER A N 1
ATOM 2437 C CA . SER A 1 324 ? -16.813 -9.956 -7.378 1.00 92.06 324 SER A CA 1
ATOM 2438 C C . SER A 1 324 ? -16.899 -8.426 -7.417 1.00 92.06 324 SER A C 1
ATOM 2440 O O . SER A 1 324 ? -15.915 -7.774 -7.064 1.00 92.06 324 SER A O 1
ATOM 2442 N N . SER A 1 325 ? -18.028 -7.835 -7.824 1.00 92.44 325 SER A N 1
ATOM 2443 C CA . SER A 1 325 ? -18.164 -6.369 -7.904 1.00 92.44 325 SER A CA 1
ATOM 2444 C C . SER A 1 325 ? -17.899 -5.692 -6.558 1.00 92.44 325 SER A C 1
ATOM 2446 O O . SER A 1 325 ? -17.184 -4.689 -6.527 1.00 92.44 325 SER A O 1
ATOM 2448 N N . GLY A 1 326 ? -18.305 -6.325 -5.453 1.00 94.00 326 GLY A N 1
ATOM 2449 C CA . GLY A 1 326 ? -18.041 -5.845 -4.094 1.00 94.00 326 GLY A CA 1
ATOM 2450 C C . GLY A 1 326 ? -16.560 -5.767 -3.688 1.00 94.00 326 GLY A C 1
ATOM 2451 O O . GLY A 1 326 ? -16.252 -5.231 -2.629 1.00 94.00 326 GLY A O 1
ATOM 2452 N N . PHE A 1 327 ? -15.610 -6.273 -4.483 1.00 95.06 327 PHE A N 1
ATOM 2453 C CA . PHE A 1 327 ? -14.193 -6.346 -4.090 1.00 95.06 327 PHE A CA 1
ATOM 2454 C C . PHE A 1 327 ? -13.214 -5.747 -5.117 1.00 95.06 327 PHE A C 1
ATOM 2456 O O . PHE A 1 327 ? -12.021 -6.062 -5.074 1.00 95.06 327 PHE A O 1
ATOM 2463 N N . ARG A 1 328 ? -13.678 -4.903 -6.053 1.00 93.06 328 ARG A N 1
ATOM 2464 C CA . ARG A 1 328 ? -12.852 -4.364 -7.161 1.00 93.06 328 ARG A CA 1
ATOM 2465 C C . ARG A 1 328 ? -12.316 -2.945 -6.966 1.00 93.06 328 ARG A C 1
ATOM 2467 O O . ARG A 1 328 ? -11.386 -2.560 -7.674 1.00 93.06 328 ARG A O 1
ATOM 2474 N N . LEU A 1 329 ? -12.900 -2.154 -6.070 1.00 93.56 329 LEU A N 1
ATOM 2475 C CA . LEU A 1 329 ? -12.665 -0.705 -6.027 1.00 93.56 329 LEU A CA 1
ATOM 2476 C C . LEU A 1 329 ? -11.510 -0.308 -5.119 1.00 93.56 329 LEU A C 1
ATOM 2478 O O . LEU A 1 329 ? -10.834 0.678 -5.395 1.00 93.56 329 LEU A O 1
ATOM 2482 N N . ALA A 1 330 ? -11.285 -1.062 -4.047 1.00 93.50 330 ALA A N 1
ATOM 2483 C CA . ALA A 1 330 ? -10.207 -0.823 -3.099 1.00 93.50 330 ALA A CA 1
ATOM 2484 C C . ALA A 1 330 ? -9.666 -2.149 -2.542 1.00 93.50 330 ALA A C 1
ATOM 2486 O O . ALA A 1 330 ? -10.380 -3.157 -2.535 1.00 93.50 330 ALA A O 1
ATOM 2487 N N . PRO A 1 331 ? -8.414 -2.195 -2.060 1.00 93.19 331 PRO A N 1
ATOM 2488 C CA . PRO A 1 331 ? -7.940 -3.292 -1.229 1.00 93.19 331 PRO A CA 1
ATOM 2489 C C . PRO A 1 331 ? -8.806 -3.484 0.009 1.00 93.19 331 PRO A C 1
ATOM 2491 O O . PRO A 1 331 ? -9.124 -2.522 0.700 1.00 93.19 331 PRO A O 1
ATOM 2494 N N . VAL A 1 332 ? -9.146 -4.741 0.297 1.00 94.12 332 VAL A N 1
ATOM 2495 C CA . VAL A 1 332 ? -9.849 -5.105 1.539 1.00 94.12 332 VAL A CA 1
ATOM 2496 C C . VAL A 1 332 ? -8.921 -5.060 2.756 1.00 94.12 332 VAL A C 1
ATOM 2498 O O . VAL A 1 332 ? -9.391 -4.966 3.886 1.00 94.12 332 VAL A O 1
ATOM 2501 N N . THR A 1 333 ? -7.607 -5.100 2.520 1.00 94.88 333 THR A N 1
ATOM 2502 C CA . THR A 1 333 ? -6.570 -5.136 3.553 1.00 94.88 333 THR A CA 1
ATOM 2503 C C . THR A 1 333 ? -5.739 -3.863 3.550 1.00 94.88 333 THR A C 1
ATOM 2505 O O . THR A 1 333 ? -5.163 -3.487 2.527 1.00 94.88 333 THR A O 1
ATOM 2508 N N . LEU A 1 334 ? -5.599 -3.255 4.726 1.00 94.12 334 LEU A N 1
ATOM 2509 C CA . LEU A 1 334 ? -4.551 -2.288 5.023 1.00 94.12 334 LEU A CA 1
ATOM 2510 C C . LEU A 1 334 ? -3.392 -3.029 5.687 1.00 94.12 334 LEU A C 1
ATOM 2512 O O . LEU A 1 334 ? -3.574 -3.675 6.718 1.00 94.12 334 LEU A O 1
ATOM 2516 N N . ASN A 1 335 ? -2.211 -2.951 5.076 1.00 89.12 335 ASN A N 1
ATOM 2517 C CA . ASN A 1 335 ? -0.991 -3.553 5.606 1.00 89.12 335 ASN A CA 1
ATOM 2518 C C . ASN A 1 335 ? -0.074 -2.476 6.195 1.00 89.12 335 ASN A C 1
ATOM 2520 O O . ASN A 1 335 ? -0.078 -1.322 5.764 1.00 89.12 335 ASN A O 1
ATOM 2524 N N . ARG A 1 336 ? 0.762 -2.874 7.154 1.00 88.62 336 ARG A N 1
ATOM 2525 C CA . ARG A 1 336 ? 1.695 -1.967 7.832 1.00 88.62 336 ARG A CA 1
ATOM 2526 C C . ARG A 1 336 ? 2.647 -1.230 6.879 1.00 88.62 336 ARG A C 1
ATOM 2528 O O . ARG A 1 336 ? 2.959 -0.070 7.119 1.00 88.62 336 ARG A O 1
ATOM 2535 N N . ASN A 1 337 ? 3.107 -1.887 5.813 1.00 85.00 337 ASN A N 1
ATOM 2536 C CA . ASN A 1 337 ? 4.100 -1.320 4.897 1.00 85.00 337 ASN A CA 1
ATOM 2537 C C . ASN A 1 337 ? 3.536 -0.157 4.061 1.00 85.00 337 ASN A C 1
ATOM 2539 O O . ASN A 1 337 ? 4.250 0.813 3.814 1.00 85.00 337 ASN A O 1
ATOM 2543 N N . ASP A 1 338 ? 2.265 -0.234 3.656 1.00 87.31 338 ASP A N 1
ATOM 2544 C CA . ASP A 1 338 ? 1.562 0.856 2.977 1.00 87.31 338 ASP A CA 1
ATOM 2545 C C . ASP A 1 338 ? 1.397 2.058 3.921 1.00 87.31 338 ASP A C 1
ATOM 2547 O O . ASP A 1 338 ? 1.599 3.187 3.486 1.00 87.31 338 ASP A O 1
ATOM 2551 N N . ILE A 1 339 ? 1.094 1.829 5.208 1.00 91.94 339 ILE A N 1
ATOM 2552 C CA . ILE A 1 339 ? 0.958 2.899 6.213 1.00 91.94 339 ILE A CA 1
ATOM 2553 C C . ILE A 1 339 ? 2.294 3.614 6.431 1.00 91.94 339 ILE A C 1
ATOM 2555 O O . ILE A 1 339 ? 2.384 4.820 6.204 1.00 91.94 339 ILE A O 1
ATOM 2559 N N . SER A 1 340 ? 3.345 2.869 6.788 1.00 88.00 340 SER A N 1
ATOM 2560 C CA . SER A 1 340 ? 4.627 3.460 7.192 1.00 88.00 340 SER A CA 1
ATOM 2561 C C . SER A 1 340 ? 5.332 4.205 6.058 1.00 88.00 340 SER A C 1
ATOM 2563 O O . SER A 1 340 ? 6.082 5.144 6.297 1.00 88.00 340 SER A O 1
ATOM 2565 N N . ARG A 1 341 ? 5.133 3.779 4.803 1.00 87.44 341 ARG A N 1
ATOM 2566 C CA . ARG A 1 341 ? 5.787 4.410 3.646 1.00 87.44 341 ARG A CA 1
ATOM 2567 C C . ARG A 1 341 ? 5.001 5.577 3.065 1.00 87.44 341 ARG A C 1
ATOM 2569 O O . ARG A 1 341 ? 5.599 6.392 2.374 1.00 87.44 341 ARG A O 1
ATOM 2576 N N . PHE A 1 342 ? 3.700 5.683 3.339 1.00 92.50 342 PHE A N 1
ATOM 2577 C CA . PHE A 1 342 ? 2.810 6.606 2.633 1.00 92.50 342 PHE A CA 1
ATOM 2578 C C . PHE A 1 342 ? 3.317 8.053 2.625 1.00 92.50 342 PHE A C 1
ATOM 2580 O O . PHE A 1 342 ? 3.430 8.657 1.560 1.00 92.50 342 PHE A O 1
ATOM 2587 N N . LEU A 1 343 ? 3.656 8.617 3.788 1.00 92.56 343 LEU A N 1
ATOM 2588 C CA . LEU A 1 343 ? 4.167 9.991 3.876 1.00 92.56 343 LEU A CA 1
ATOM 2589 C C . LEU A 1 343 ? 5.681 10.102 3.646 1.00 92.56 343 LEU A C 1
ATOM 2591 O O . LEU A 1 343 ? 6.158 11.212 3.421 1.00 92.56 343 LEU A O 1
ATOM 2595 N N . ASP A 1 344 ? 6.421 8.995 3.646 1.00 88.94 344 ASP A N 1
ATOM 2596 C CA . ASP A 1 344 ? 7.883 8.999 3.505 1.00 88.94 344 ASP A CA 1
ATOM 2597 C C . ASP A 1 344 ? 8.354 8.822 2.049 1.00 88.94 344 ASP A C 1
ATOM 2599 O O . ASP A 1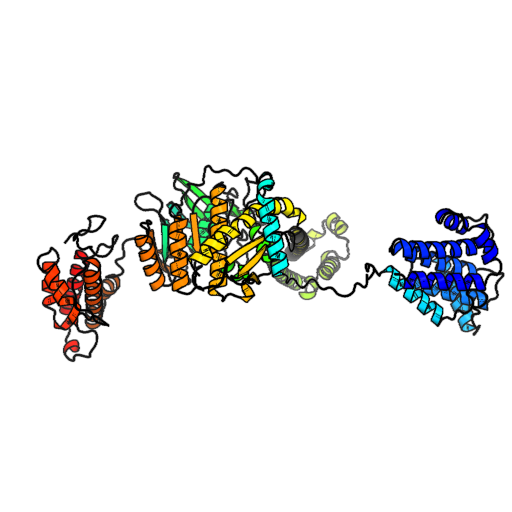 344 ? 9.514 9.092 1.742 1.00 88.94 344 ASP A O 1
ATOM 2603 N N . THR A 1 345 ? 7.460 8.438 1.133 1.00 89.06 345 THR A N 1
ATOM 2604 C CA . THR A 1 345 ? 7.711 8.451 -0.317 1.00 89.06 345 THR A CA 1
ATOM 2605 C C . THR A 1 345 ? 7.404 9.816 -0.934 1.00 89.06 345 THR A C 1
ATOM 2607 O O . THR A 1 345 ? 6.604 10.596 -0.398 1.00 89.06 345 THR A O 1
ATOM 2610 N N . ASP A 1 346 ? 8.001 10.106 -2.093 1.00 88.62 346 ASP A N 1
ATOM 2611 C CA . ASP A 1 346 ? 7.706 11.324 -2.848 1.00 88.62 346 ASP A CA 1
ATOM 2612 C C . ASP A 1 346 ? 6.254 11.351 -3.366 1.00 88.62 346 ASP A C 1
ATOM 2614 O O . ASP A 1 346 ? 5.549 10.338 -3.381 1.00 88.62 346 ASP A O 1
ATOM 2618 N N . ALA A 1 347 ? 5.785 12.530 -3.780 1.00 90.44 347 ALA A N 1
ATOM 2619 C CA . ALA A 1 347 ? 4.392 12.736 -4.166 1.00 90.44 347 ALA A CA 1
ATOM 2620 C C . ALA A 1 347 ? 3.959 11.883 -5.370 1.00 90.44 347 ALA A C 1
ATOM 2622 O O . ALA A 1 347 ? 2.808 11.447 -5.419 1.00 90.44 347 ALA A O 1
ATOM 2623 N N . MET A 1 348 ? 4.852 11.630 -6.334 1.00 86.25 348 MET A N 1
ATOM 2624 C CA . MET A 1 348 ? 4.530 10.839 -7.522 1.00 86.25 348 MET A CA 1
ATOM 2625 C C . MET A 1 348 ? 4.401 9.358 -7.184 1.00 86.25 348 MET A C 1
ATOM 2627 O O . MET A 1 348 ? 3.431 8.715 -7.592 1.00 86.25 348 MET A O 1
ATOM 2631 N N . GLU A 1 349 ? 5.349 8.821 -6.414 1.00 84.62 349 GLU A N 1
ATOM 2632 C CA . GLU A 1 349 ? 5.265 7.446 -5.924 1.00 84.62 349 GLU A CA 1
ATOM 2633 C C . GLU A 1 349 ? 4.010 7.268 -5.058 1.00 84.62 349 GLU A C 1
ATOM 2635 O O . GLU A 1 349 ? 3.223 6.350 -5.301 1.00 84.62 349 GLU A O 1
ATOM 2640 N N . ARG A 1 350 ? 3.736 8.209 -4.147 1.00 89.94 350 ARG A N 1
ATOM 2641 C CA . ARG A 1 350 ? 2.553 8.179 -3.277 1.00 89.94 350 ARG A CA 1
ATOM 2642 C C . ARG A 1 350 ? 1.242 8.136 -4.056 1.00 89.94 350 ARG A C 1
ATOM 2644 O O . ARG A 1 350 ? 0.384 7.316 -3.746 1.00 89.94 350 ARG A O 1
ATOM 2651 N N . GLY A 1 351 ? 1.062 8.987 -5.065 1.00 88.38 351 GLY A N 1
ATOM 2652 C CA . GLY A 1 351 ? -0.173 8.969 -5.851 1.00 88.38 351 GLY A CA 1
ATOM 2653 C C . GLY A 1 351 ? -0.274 7.759 -6.780 1.00 88.38 351 GLY A C 1
ATOM 2654 O O . GLY A 1 351 ? -1.369 7.252 -7.011 1.00 88.38 351 GLY A O 1
ATOM 2655 N N . SER A 1 352 ? 0.854 7.195 -7.220 1.00 84.50 352 SER A N 1
ATOM 2656 C CA . SER A 1 352 ? 0.851 5.943 -7.981 1.00 84.50 352 SER A CA 1
ATOM 2657 C C . SER A 1 352 ? 0.391 4.722 -7.166 1.00 84.50 352 SER A C 1
ATOM 2659 O O . SER A 1 352 ? -0.173 3.786 -7.736 1.00 84.50 352 SER A O 1
ATOM 2661 N N . LEU A 1 353 ? 0.522 4.758 -5.829 1.00 86.25 353 LEU A N 1
ATOM 2662 C CA . LEU A 1 353 ? -0.052 3.751 -4.924 1.00 86.25 353 LEU A CA 1
ATOM 2663 C C . LEU A 1 353 ? -1.578 3.673 -5.013 1.00 86.25 353 LEU A C 1
ATOM 2665 O O . LEU A 1 353 ? -2.143 2.699 -4.516 1.00 86.25 353 LEU A O 1
ATOM 2669 N N . LEU A 1 354 ? -2.233 4.686 -5.591 1.00 88.88 354 LEU A N 1
ATOM 2670 C CA . LEU A 1 354 ? -3.681 4.748 -5.758 1.00 88.88 354 LEU A CA 1
ATOM 2671 C C . LEU A 1 354 ? -4.163 4.167 -7.093 1.00 88.88 354 LEU A C 1
ATOM 2673 O O . LEU A 1 354 ? -5.364 4.053 -7.312 1.00 88.88 354 LEU A O 1
ATOM 2677 N N . LEU A 1 355 ? -3.248 3.739 -7.970 1.00 86.69 355 LEU A N 1
ATOM 2678 C CA . LEU A 1 355 ? -3.600 3.144 -9.262 1.00 86.69 355 LEU A CA 1
ATOM 2679 C C . LEU A 1 355 ? -4.206 1.740 -9.159 1.00 86.69 355 LEU A C 1
ATOM 2681 O O . LEU A 1 355 ? -4.717 1.244 -10.155 1.00 86.69 355 LEU A O 1
ATOM 2685 N N . ASP A 1 356 ? -4.184 1.094 -7.993 1.00 88.62 356 ASP A N 1
ATOM 2686 C CA . ASP A 1 356 ? -4.973 -0.113 -7.714 1.00 88.62 356 ASP A CA 1
ATOM 2687 C C . ASP A 1 356 ? -6.277 0.169 -6.945 1.00 88.62 356 ASP A C 1
ATOM 2689 O O . ASP A 1 356 ? -6.872 -0.757 -6.389 1.00 88.62 356 ASP A O 1
ATOM 2693 N N . TYR A 1 357 ? -6.725 1.429 -6.948 1.00 91.69 357 TYR A N 1
ATOM 2694 C CA . TYR A 1 357 ? -8.053 1.855 -6.513 1.00 91.69 357 TYR A CA 1
ATOM 2695 C C . TYR A 1 357 ? -8.844 2.424 -7.693 1.00 91.69 357 TYR A C 1
ATOM 2697 O O . TYR A 1 357 ? -8.259 2.936 -8.649 1.00 91.69 357 TYR A O 1
ATOM 2705 N N . PHE A 1 358 ? -10.173 2.369 -7.601 1.00 91.38 358 PHE A N 1
ATOM 2706 C CA . PHE A 1 358 ? -11.113 2.982 -8.550 1.00 91.38 358 PHE A CA 1
ATOM 2707 C C . PHE A 1 358 ? -10.740 2.698 -10.023 1.00 91.38 358 PHE A C 1
ATOM 2709 O O . PHE A 1 358 ? -10.297 3.597 -10.745 1.00 91.38 358 PHE A O 1
ATOM 2716 N N . PRO A 1 359 ? -10.845 1.430 -10.468 1.00 89.62 359 PRO A N 1
ATOM 2717 C CA . PRO A 1 359 ? -10.476 1.028 -11.822 1.00 89.62 359 PRO A CA 1
ATOM 2718 C C . PRO A 1 359 ? -11.244 1.833 -12.874 1.00 89.62 359 PRO A C 1
ATOM 2720 O O . PRO A 1 359 ? -12.458 1.988 -12.804 1.00 89.62 359 PRO A O 1
ATOM 2723 N N . SER A 1 360 ? -10.549 2.254 -13.933 1.00 86.25 360 SER A N 1
ATOM 2724 C CA . SER A 1 360 ? -11.178 2.966 -15.060 1.00 86.25 360 SER A CA 1
ATOM 2725 C C . SER A 1 360 ? -12.149 2.110 -15.897 1.00 86.25 360 SER A C 1
ATOM 2727 O O . SER A 1 360 ? -12.877 2.637 -16.748 1.00 86.25 360 SER A O 1
ATOM 2729 N N . GLU A 1 361 ? -12.162 0.797 -15.652 1.00 86.00 361 GLU A N 1
ATOM 2730 C CA . GLU A 1 361 ? -13.105 -0.185 -16.180 1.00 86.00 361 GLU A CA 1
ATOM 2731 C C . GLU A 1 361 ? -13.805 -0.898 -15.007 1.00 86.00 361 GLU A C 1
ATOM 2733 O O . GLU A 1 361 ? -13.167 -1.674 -14.297 1.00 86.00 361 GLU A O 1
ATOM 2738 N N . ALA A 1 362 ? -15.118 -0.707 -14.826 1.00 80.25 362 ALA A N 1
ATOM 2739 C CA . ALA A 1 362 ? -15.878 -1.275 -13.695 1.00 80.25 362 ALA A CA 1
ATOM 2740 C C . ALA A 1 362 ? -15.819 -2.820 -13.591 1.00 80.25 362 ALA A C 1
ATOM 2742 O O . ALA A 1 362 ? -16.010 -3.411 -12.524 1.00 80.25 362 ALA A O 1
ATOM 2743 N N . GLY A 1 363 ? -15.536 -3.498 -14.707 1.00 82.31 363 GLY A N 1
ATOM 2744 C CA . GLY A 1 363 ? -15.421 -4.954 -14.789 1.00 82.31 363 GLY A CA 1
ATOM 2745 C C . GLY A 1 363 ? -14.122 -5.544 -14.227 1.00 82.31 363 GLY A C 1
ATOM 2746 O O . GLY A 1 363 ? -14.055 -6.755 -14.024 1.00 82.31 363 GLY A O 1
ATOM 2747 N N . LYS A 1 364 ? -13.086 -4.728 -14.001 1.00 85.50 364 LYS A N 1
ATOM 2748 C CA . LYS A 1 364 ? -11.727 -5.203 -13.703 1.00 85.50 364 LYS A CA 1
ATOM 2749 C C . LYS A 1 364 ? -11.258 -4.750 -12.329 1.00 85.50 364 LYS A C 1
ATOM 2751 O O . LYS A 1 364 ? -11.644 -3.694 -11.849 1.00 85.50 364 LYS A O 1
ATOM 2756 N N . LEU A 1 365 ? -10.378 -5.540 -11.720 1.00 86.44 365 LEU A N 1
ATOM 2757 C CA . LEU A 1 365 ? -9.590 -5.098 -10.574 1.00 86.44 365 LEU A CA 1
ATOM 2758 C C . LEU A 1 365 ? -8.400 -4.274 -11.080 1.00 86.44 365 LEU A C 1
ATOM 2760 O O . LEU A 1 365 ? -7.709 -4.683 -12.015 1.00 86.44 365 LEU A O 1
ATOM 2764 N N . ALA A 1 366 ? -8.154 -3.123 -10.463 1.00 81.25 366 ALA A N 1
ATOM 2765 C CA . ALA A 1 366 ? -7.017 -2.285 -10.810 1.00 81.25 366 ALA A CA 1
ATOM 2766 C C . ALA A 1 366 ? -5.688 -2.883 -10.300 1.00 81.25 366 ALA A C 1
ATOM 2768 O O . ALA A 1 366 ? -5.630 -3.522 -9.247 1.00 81.25 366 ALA A O 1
ATOM 2769 N N . THR A 1 367 ? -4.600 -2.661 -11.040 1.00 75.94 367 THR A N 1
ATOM 2770 C CA . THR A 1 367 ? -3.264 -3.194 -10.725 1.00 75.94 367 THR A CA 1
ATOM 2771 C C . THR A 1 367 ? -2.230 -2.081 -10.665 1.00 75.94 367 THR A C 1
ATOM 2773 O O . THR A 1 367 ? -2.163 -1.254 -11.573 1.00 75.94 367 THR A O 1
ATOM 2776 N N . ARG A 1 368 ? -1.364 -2.104 -9.644 1.00 77.75 368 ARG A N 1
ATOM 2777 C CA . ARG A 1 368 ? -0.256 -1.148 -9.515 1.00 77.75 368 ARG A CA 1
ATOM 2778 C C . ARG A 1 368 ? 0.803 -1.401 -10.598 1.00 77.75 368 ARG A C 1
ATOM 2780 O O . ARG A 1 368 ? 1.355 -2.506 -10.622 1.00 77.75 368 ARG A O 1
ATOM 2787 N N . PRO A 1 369 ? 1.172 -0.406 -11.425 1.00 73.56 369 PRO A N 1
ATOM 2788 C CA . PRO A 1 369 ? 2.237 -0.567 -12.417 1.00 73.56 369 PRO A CA 1
ATOM 2789 C C . PRO A 1 369 ? 3.584 -0.956 -11.797 1.00 73.56 369 PRO A C 1
ATOM 2791 O O . PRO A 1 369 ? 4.308 -1.774 -12.362 1.00 73.56 369 PRO A O 1
ATOM 2794 N N . GLN A 1 370 ? 3.908 -0.444 -10.602 1.00 73.75 370 GLN A N 1
ATOM 2795 C CA . GLN A 1 370 ? 5.143 -0.804 -9.896 1.00 73.75 370 GLN A CA 1
ATOM 2796 C C . GLN A 1 370 ? 5.215 -2.295 -9.567 1.00 73.75 370 GLN A C 1
ATOM 2798 O O . GLN A 1 370 ? 6.296 -2.872 -9.638 1.00 73.75 370 GLN A O 1
ATOM 2803 N N . ASN A 1 371 ? 4.088 -2.940 -9.250 1.00 72.56 371 ASN A N 1
ATOM 2804 C CA . ASN A 1 371 ? 4.075 -4.375 -8.960 1.00 72.56 371 ASN A CA 1
ATOM 2805 C C . ASN A 1 371 ? 4.424 -5.190 -10.208 1.00 72.56 371 ASN A C 1
ATOM 2807 O O . ASN A 1 371 ? 5.169 -6.165 -10.108 1.00 72.56 371 ASN A O 1
ATOM 2811 N N . GLU A 1 372 ? 3.966 -4.754 -11.383 1.00 71.75 372 GLU A N 1
ATOM 2812 C CA . GLU A 1 372 ? 4.332 -5.377 -12.656 1.00 71.75 372 GLU A CA 1
ATOM 2813 C C . GLU A 1 372 ? 5.807 -5.125 -13.000 1.00 71.75 372 GLU A C 1
ATOM 2815 O O . GLU A 1 372 ? 6.520 -6.048 -13.387 1.00 71.75 372 GLU A O 1
ATOM 2820 N N . ILE A 1 373 ? 6.325 -3.914 -12.769 1.00 77.00 373 ILE A N 1
ATOM 2821 C CA . ILE A 1 373 ? 7.753 -3.613 -12.964 1.00 77.00 373 ILE A CA 1
ATOM 2822 C C . ILE A 1 373 ? 8.626 -4.456 -12.023 1.00 77.00 373 ILE A C 1
ATOM 2824 O O . ILE A 1 373 ? 9.616 -5.050 -12.460 1.00 77.00 373 ILE A O 1
ATOM 2828 N N . HIS A 1 374 ? 8.261 -4.553 -10.742 1.00 75.94 374 HIS A N 1
ATOM 2829 C CA . HIS A 1 374 ? 8.953 -5.393 -9.765 1.00 75.94 374 HIS A CA 1
ATOM 2830 C C . HIS A 1 374 ? 8.900 -6.870 -10.157 1.00 75.94 374 HIS A C 1
ATOM 2832 O O . HIS A 1 374 ? 9.923 -7.551 -10.084 1.00 75.94 374 HIS A O 1
ATOM 2838 N N . ARG A 1 375 ? 7.750 -7.356 -10.640 1.00 75.56 375 ARG A N 1
ATOM 2839 C CA . ARG A 1 375 ? 7.598 -8.715 -11.172 1.00 75.56 375 ARG A CA 1
ATOM 2840 C C . ARG A 1 375 ? 8.541 -8.974 -12.340 1.00 75.56 375 ARG A C 1
ATOM 2842 O O . ARG A 1 375 ? 9.320 -9.921 -12.278 1.00 75.56 375 ARG A O 1
ATOM 2849 N N . LEU A 1 376 ? 8.516 -8.123 -13.362 1.00 77.94 376 LEU A N 1
ATOM 2850 C CA . LEU A 1 376 ? 9.368 -8.269 -14.543 1.00 77.94 376 LEU A CA 1
ATOM 2851 C C . LEU A 1 376 ? 10.864 -8.175 -14.186 1.00 77.94 376 LEU A C 1
ATOM 2853 O O . LEU A 1 376 ? 11.703 -8.845 -14.788 1.00 77.94 376 LEU A O 1
ATOM 2857 N N . THR A 1 377 ? 11.214 -7.369 -13.181 1.00 81.25 377 THR A N 1
ATOM 2858 C CA . THR A 1 377 ? 12.592 -7.238 -12.680 1.00 81.25 377 THR A CA 1
ATOM 2859 C C . THR A 1 377 ? 13.046 -8.485 -11.914 1.00 81.25 377 THR A C 1
ATOM 2861 O O . THR A 1 377 ? 14.182 -8.942 -12.091 1.00 81.25 377 THR A O 1
ATOM 2864 N N . ALA A 1 378 ? 12.170 -9.068 -11.093 1.00 75.94 378 ALA A N 1
ATOM 2865 C CA . ALA A 1 378 ? 12.422 -10.340 -10.422 1.00 75.94 378 ALA A CA 1
ATOM 2866 C C . ALA A 1 378 ? 12.595 -11.479 -11.441 1.00 75.94 378 ALA A C 1
ATOM 2868 O O . ALA A 1 378 ? 13.590 -12.201 -11.383 1.00 75.94 378 ALA A O 1
ATOM 2869 N N . GLU A 1 379 ? 11.709 -11.556 -12.437 1.00 77.06 379 GLU A N 1
ATOM 2870 C CA . GLU A 1 379 ? 11.797 -12.500 -13.558 1.00 77.06 379 GLU A CA 1
ATOM 2871 C C . GLU A 1 379 ? 13.138 -12.370 -14.295 1.00 77.06 379 GLU A C 1
ATOM 2873 O O . GLU A 1 379 ? 13.840 -13.354 -14.528 1.00 77.06 379 GLU A O 1
ATOM 2878 N N . GLN A 1 380 ? 13.553 -11.142 -14.619 1.00 84.81 380 GLN A N 1
ATOM 2879 C CA . GLN A 1 380 ? 14.843 -10.908 -15.264 1.00 84.81 380 GLN A CA 1
ATOM 2880 C C . GLN A 1 380 ? 16.017 -11.400 -14.402 1.00 84.81 380 GLN A C 1
ATOM 2882 O O . GLN A 1 380 ? 17.027 -11.860 -14.939 1.00 84.81 380 GLN A O 1
ATOM 2887 N N . SER A 1 381 ? 15.907 -11.295 -13.078 1.00 83.38 381 SER A N 1
ATOM 2888 C CA . SER A 1 381 ? 16.939 -11.760 -12.148 1.00 83.38 381 SER A CA 1
ATOM 2889 C C . SER A 1 381 ? 17.018 -13.287 -12.127 1.00 83.38 381 SER A C 1
ATOM 2891 O O . SER A 1 381 ? 18.115 -13.839 -12.215 1.00 83.38 381 SER A O 1
ATOM 2893 N N . GLU A 1 382 ? 15.877 -13.976 -12.127 1.00 82.19 382 GLU A N 1
ATOM 2894 C CA . GLU A 1 382 ? 15.818 -15.435 -12.229 1.00 82.19 382 GLU A CA 1
ATOM 2895 C C . GLU A 1 382 ? 16.363 -15.942 -13.572 1.00 82.19 382 GLU A C 1
ATOM 2897 O O . GLU A 1 382 ? 17.209 -16.838 -13.610 1.00 82.19 382 GLU A O 1
ATOM 2902 N N . LEU A 1 383 ? 15.968 -15.318 -14.685 1.00 86.44 383 LEU A N 1
ATOM 2903 C CA . LEU A 1 383 ? 16.489 -15.654 -16.011 1.00 86.44 383 LEU A CA 1
ATOM 2904 C C . LEU A 1 383 ? 18.013 -15.480 -16.092 1.00 86.44 383 LEU A C 1
ATOM 2906 O O . LEU A 1 383 ? 18.686 -16.255 -16.770 1.00 86.44 383 LEU A O 1
ATOM 2910 N N . ARG A 1 384 ? 18.595 -14.504 -15.378 1.00 88.75 384 ARG A N 1
ATOM 2911 C CA . ARG A 1 384 ? 20.060 -14.354 -15.282 1.00 88.75 384 ARG A CA 1
ATOM 2912 C C . ARG A 1 384 ? 20.709 -15.510 -14.521 1.00 88.75 384 ARG A C 1
ATOM 2914 O O . ARG A 1 384 ? 21.786 -15.934 -14.936 1.00 88.75 384 ARG A O 1
ATOM 2921 N N . ILE A 1 385 ? 20.076 -16.019 -13.461 1.00 86.50 385 ILE A N 1
ATOM 2922 C CA . ILE A 1 385 ? 20.543 -17.204 -12.720 1.00 86.50 385 ILE A CA 1
ATOM 2923 C C . ILE A 1 385 ? 20.481 -18.437 -13.629 1.00 86.50 385 ILE A C 1
ATOM 2925 O O . ILE A 1 385 ? 21.500 -19.102 -13.821 1.00 86.50 385 ILE A O 1
ATOM 2929 N N . ARG A 1 386 ? 19.327 -18.684 -14.268 1.00 86.88 386 ARG A N 1
ATOM 2930 C CA . ARG A 1 386 ? 19.135 -19.795 -15.218 1.00 86.88 386 ARG A CA 1
ATOM 2931 C C . ARG A 1 386 ? 20.133 -19.730 -16.376 1.00 86.88 386 ARG A C 1
ATOM 2933 O O . ARG A 1 386 ? 20.736 -20.742 -16.714 1.00 86.88 386 ARG A O 1
ATOM 2940 N N . ARG A 1 387 ? 20.375 -18.537 -16.936 1.00 92.25 387 ARG A N 1
ATOM 2941 C CA . ARG A 1 387 ? 21.397 -18.307 -17.972 1.00 92.25 387 ARG A CA 1
ATOM 2942 C C . ARG A 1 387 ? 22.784 -18.705 -17.477 1.00 92.25 387 ARG A C 1
ATOM 2944 O O . ARG A 1 387 ? 23.493 -19.381 -18.204 1.00 92.25 387 ARG A O 1
ATOM 2951 N N . THR A 1 388 ? 23.189 -18.273 -16.281 1.00 91.88 388 THR A N 1
ATOM 2952 C CA . THR A 1 388 ? 24.517 -18.602 -15.734 1.00 91.88 388 THR A CA 1
ATOM 2953 C C . THR A 1 388 ? 24.684 -20.113 -15.546 1.00 91.88 388 THR A C 1
ATOM 2955 O O . THR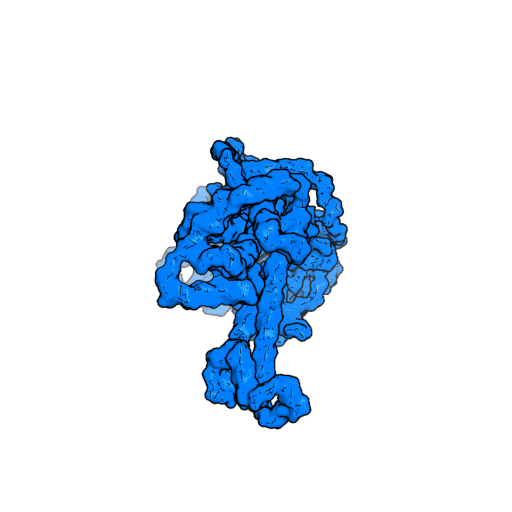 A 1 388 ? 25.720 -20.653 -15.921 1.00 91.88 388 THR A O 1
ATOM 2958 N N . SER A 1 389 ? 23.659 -20.804 -15.039 1.00 91.62 389 SER A N 1
ATOM 2959 C CA . SER A 1 389 ? 23.675 -22.266 -14.892 1.00 91.62 389 SER A CA 1
ATOM 2960 C C . SER A 1 389 ? 23.743 -22.988 -16.246 1.00 91.62 389 SER A C 1
ATOM 2962 O O . SER A 1 389 ? 24.643 -23.798 -16.447 1.00 91.62 389 SER A O 1
ATOM 2964 N N . ALA A 1 390 ? 22.874 -22.636 -17.201 1.00 90.00 390 ALA A N 1
ATOM 2965 C CA . ALA A 1 390 ? 22.857 -23.241 -18.538 1.00 90.00 390 ALA A CA 1
ATOM 2966 C C . ALA A 1 390 ? 24.128 -22.932 -19.353 1.00 90.00 390 ALA A C 1
ATOM 2968 O O . ALA A 1 390 ? 24.586 -23.758 -20.137 1.00 90.00 390 ALA A O 1
ATOM 2969 N N . ALA A 1 391 ? 24.719 -21.749 -19.163 1.00 92.75 391 ALA A N 1
ATOM 2970 C CA . ALA A 1 391 ? 26.002 -21.393 -19.759 1.00 92.75 391 ALA A CA 1
ATOM 2971 C C . ALA A 1 391 ? 27.144 -22.253 -19.205 1.00 92.75 391 ALA A C 1
ATOM 2973 O O . ALA A 1 391 ? 27.995 -22.671 -19.980 1.00 92.75 391 ALA A O 1
ATOM 2974 N N . SER A 1 392 ? 27.153 -22.551 -17.901 1.00 93.81 392 SER A N 1
ATOM 2975 C CA . SER A 1 392 ? 28.144 -23.464 -17.317 1.00 93.81 392 SER A CA 1
ATOM 2976 C C . SER A 1 392 ? 28.007 -24.876 -17.885 1.00 93.81 392 SER A C 1
ATOM 2978 O O . SER A 1 392 ? 28.990 -25.432 -18.355 1.00 93.81 392 SER A O 1
ATOM 2980 N N . GLU A 1 393 ? 26.783 -25.409 -17.929 1.00 93.12 393 GLU A N 1
ATOM 2981 C CA . GLU A 1 393 ? 26.495 -26.738 -18.487 1.00 93.12 393 GLU A CA 1
ATOM 2982 C C . GLU A 1 393 ? 26.961 -26.859 -19.948 1.00 93.12 393 GLU A C 1
ATOM 2984 O O . GLU A 1 393 ? 27.657 -27.805 -20.313 1.00 93.12 393 GLU A O 1
ATOM 2989 N N . LEU A 1 394 ? 26.629 -25.876 -20.793 1.00 93.31 394 LEU A N 1
ATOM 2990 C CA . LEU A 1 394 ? 27.059 -25.883 -22.190 1.00 93.31 394 LEU A CA 1
ATOM 2991 C C . LEU A 1 394 ? 28.579 -25.717 -22.330 1.00 93.31 394 LEU A C 1
ATOM 2993 O O . LEU A 1 394 ? 29.179 -26.325 -23.213 1.00 93.31 394 LEU A O 1
ATOM 2997 N N . ALA A 1 395 ? 29.201 -24.895 -21.483 1.00 93.69 395 ALA A N 1
ATOM 2998 C CA . ALA A 1 395 ? 30.643 -24.688 -21.503 1.00 93.69 395 ALA A CA 1
ATOM 2999 C C . ALA A 1 395 ? 31.410 -25.972 -21.178 1.00 93.69 395 ALA A C 1
ATOM 3001 O O . ALA A 1 395 ? 32.376 -26.281 -21.874 1.00 93.69 395 ALA A O 1
ATOM 3002 N N . ASP A 1 396 ? 30.935 -26.738 -20.193 1.00 93.38 396 ASP A N 1
ATOM 3003 C CA . ASP A 1 396 ? 31.513 -28.029 -19.819 1.00 93.38 396 ASP A CA 1
ATOM 3004 C C . ASP A 1 396 ? 31.420 -29.032 -20.981 1.00 93.38 396 ASP A C 1
ATOM 3006 O O . ASP A 1 396 ? 32.393 -29.722 -21.288 1.00 93.38 396 ASP A O 1
ATOM 3010 N N . LEU A 1 397 ? 30.287 -29.057 -21.694 1.00 92.38 397 LEU A N 1
ATOM 3011 C CA . LEU A 1 397 ? 30.095 -29.919 -22.868 1.00 92.38 397 LEU A CA 1
ATOM 3012 C C . LEU A 1 397 ? 30.948 -29.509 -24.081 1.00 92.38 397 LEU A C 1
ATOM 3014 O O . LEU A 1 397 ? 31.342 -30.366 -24.872 1.00 92.38 397 LEU A O 1
ATOM 3018 N N . LEU A 1 398 ? 31.209 -28.211 -24.258 1.00 90.19 398 LEU A N 1
ATOM 3019 C CA . LEU A 1 398 ? 32.002 -27.678 -25.373 1.00 90.19 398 LEU A CA 1
ATOM 3020 C C . LEU A 1 398 ? 33.499 -27.541 -25.049 1.00 90.19 398 LEU A C 1
ATOM 3022 O O . LEU A 1 398 ? 34.286 -27.241 -25.948 1.00 90.19 398 LEU A O 1
ATOM 3026 N N . GLY A 1 399 ? 33.898 -27.738 -23.788 1.00 89.88 399 GLY A N 1
ATOM 3027 C CA . GLY A 1 399 ? 35.270 -27.537 -23.321 1.00 89.88 399 GLY A CA 1
ATOM 3028 C C . GLY A 1 399 ? 35.732 -26.076 -23.373 1.00 89.88 399 GLY A C 1
ATOM 3029 O O . GLY A 1 399 ? 36.910 -25.817 -23.622 1.00 89.88 399 GLY A O 1
ATOM 3030 N N . CYS A 1 400 ? 34.825 -25.112 -23.183 1.00 90.31 400 CYS A N 1
ATOM 3031 C CA . CYS A 1 400 ? 35.130 -23.676 -23.217 1.00 90.31 400 CYS A CA 1
ATOM 3032 C C . CYS A 1 400 ? 34.882 -22.994 -21.861 1.00 90.31 400 CYS A C 1
ATOM 3034 O O . CYS A 1 400 ? 34.476 -23.621 -20.888 1.00 90.31 400 CYS A O 1
ATOM 3036 N N . SER A 1 401 ? 35.136 -21.683 -21.767 1.00 89.88 401 SER A N 1
ATOM 3037 C CA . SER A 1 401 ? 34.877 -20.943 -20.525 1.00 89.88 401 SER A CA 1
ATOM 3038 C C . SER A 1 401 ? 33.379 -20.640 -20.350 1.00 89.88 401 SER A C 1
ATOM 3040 O O . SER A 1 401 ? 32.765 -20.116 -21.284 1.00 89.88 401 SER A O 1
ATOM 3042 N N . PRO A 1 402 ? 32.792 -20.820 -19.149 1.00 88.12 402 PRO A N 1
ATOM 3043 C CA . PRO A 1 402 ? 31.413 -20.407 -18.865 1.00 88.12 402 PRO A CA 1
ATOM 3044 C C . PRO A 1 402 ? 31.146 -18.920 -19.131 1.00 88.12 402 PRO A C 1
ATOM 3046 O O . PRO A 1 402 ? 30.061 -18.545 -19.568 1.00 88.12 402 PRO A O 1
ATOM 3049 N N . LEU A 1 403 ? 32.147 -18.056 -18.917 1.00 87.62 403 LEU A N 1
ATOM 3050 C CA . LEU A 1 403 ? 32.037 -16.615 -19.174 1.00 87.62 403 LEU A CA 1
ATOM 3051 C C . LEU A 1 403 ? 31.946 -16.284 -20.669 1.00 87.62 403 LEU A C 1
ATOM 3053 O O . LEU A 1 403 ? 31.416 -15.236 -21.035 1.00 87.62 403 LEU A O 1
ATOM 3057 N N . GLU A 1 404 ? 32.473 -17.154 -21.529 1.00 86.75 404 GLU A N 1
ATOM 3058 C CA . GLU A 1 404 ? 32.441 -16.974 -22.976 1.00 86.75 404 GLU A CA 1
ATOM 3059 C C . GLU A 1 404 ? 31.028 -17.193 -23.512 1.00 86.75 404 GLU A C 1
ATOM 3061 O O . GLU A 1 404 ? 30.478 -16.315 -24.169 1.00 86.75 404 GLU A O 1
ATOM 3066 N N . VAL A 1 405 ? 30.395 -18.307 -23.149 1.00 86.75 405 VAL A N 1
ATOM 3067 C CA . VAL A 1 405 ? 29.021 -18.625 -23.565 1.00 86.75 405 VAL A CA 1
ATOM 3068 C C . VAL A 1 405 ? 27.945 -17.909 -22.736 1.00 86.75 405 VAL A C 1
ATOM 3070 O O . VAL A 1 405 ? 26.783 -17.915 -23.125 1.00 86.75 405 VAL A O 1
ATOM 3073 N N . ALA A 1 406 ? 28.301 -17.242 -21.631 1.00 87.31 406 ALA A N 1
ATOM 3074 C CA . ALA A 1 406 ? 27.388 -16.374 -20.876 1.00 87.31 406 ALA A CA 1
ATOM 3075 C C . ALA A 1 406 ? 27.185 -14.979 -21.507 1.00 87.31 406 ALA A C 1
ATOM 3077 O O . ALA A 1 406 ? 26.203 -14.291 -21.180 1.00 87.31 406 ALA A O 1
ATOM 3078 N N . ASP A 1 407 ? 28.052 -14.557 -22.433 1.00 90.25 407 ASP A N 1
ATOM 3079 C CA . ASP A 1 407 ? 27.828 -13.384 -23.280 1.00 90.25 407 ASP A CA 1
ATOM 3080 C C . ASP A 1 407 ? 27.090 -13.777 -24.568 1.00 90.25 407 ASP A C 1
ATOM 3082 O O . ASP A 1 407 ? 27.492 -14.697 -25.273 1.00 90.25 407 ASP A O 1
ATOM 3086 N N . ARG A 1 408 ? 26.020 -13.051 -24.917 1.00 87.94 408 ARG A N 1
ATOM 3087 C CA . ARG A 1 408 ? 25.158 -13.419 -26.052 1.00 87.94 408 ARG A CA 1
ATOM 3088 C C . ARG A 1 408 ? 25.901 -13.408 -27.391 1.00 87.94 408 ARG A C 1
ATOM 3090 O O . ARG A 1 408 ? 25.630 -14.256 -28.238 1.00 87.94 408 ARG A O 1
ATOM 3097 N N . ALA A 1 409 ? 26.776 -12.430 -27.624 1.00 86.44 409 ALA A N 1
ATOM 3098 C CA . ALA A 1 409 ? 27.469 -12.301 -28.904 1.00 86.44 409 ALA A CA 1
ATOM 3099 C C . ALA A 1 409 ? 28.533 -13.393 -29.057 1.00 86.44 409 ALA A C 1
ATOM 3101 O O . ALA A 1 409 ? 28.644 -14.013 -30.120 1.00 86.44 409 ALA A O 1
ATOM 3102 N N . LYS A 1 410 ? 29.269 -13.668 -27.976 1.00 88.31 410 LYS A N 1
ATOM 3103 C CA . LYS A 1 410 ? 30.240 -14.760 -27.925 1.00 88.31 410 LYS A CA 1
ATOM 3104 C C . LYS A 1 410 ? 29.562 -16.123 -28.029 1.00 88.31 410 LYS A C 1
ATOM 3106 O O . LYS A 1 410 ? 29.947 -16.874 -28.908 1.00 88.31 410 LYS A O 1
ATOM 3111 N N . PHE A 1 411 ? 28.479 -16.380 -27.294 1.00 88.50 411 PHE A N 1
ATOM 3112 C CA . PHE A 1 411 ? 27.652 -17.586 -27.440 1.00 88.50 411 PHE A CA 1
ATOM 3113 C C . PHE A 1 411 ? 27.261 -17.863 -28.897 1.00 88.50 411 PHE A C 1
ATOM 3115 O O . PHE A 1 411 ? 27.528 -18.946 -29.410 1.00 88.50 411 PHE A O 1
ATOM 3122 N N . LEU A 1 412 ? 26.680 -16.879 -29.596 1.00 85.81 412 LEU A N 1
ATOM 3123 C CA . LEU A 1 412 ? 26.301 -17.039 -31.007 1.00 85.81 412 LEU A CA 1
ATOM 3124 C C . LEU A 1 412 ? 27.510 -17.350 -31.900 1.00 85.81 412 LEU A C 1
ATOM 3126 O O . LEU A 1 412 ? 27.388 -18.098 -32.870 1.00 85.81 412 LEU A O 1
ATOM 3130 N N . THR A 1 413 ? 28.670 -16.785 -31.568 1.00 85.06 413 THR A N 1
ATOM 3131 C CA . THR A 1 413 ? 29.926 -17.048 -32.273 1.00 85.06 413 THR A CA 1
ATOM 3132 C C . THR A 1 413 ? 30.411 -18.473 -32.004 1.00 85.06 413 THR A C 1
ATOM 3134 O O . THR A 1 413 ? 30.648 -19.197 -32.965 1.00 85.06 413 THR A O 1
ATOM 3137 N N . THR A 1 414 ? 30.461 -18.911 -30.743 1.00 86.00 414 THR A N 1
ATOM 3138 C CA . THR A 1 414 ? 30.868 -20.261 -30.324 1.00 86.00 414 THR A CA 1
ATOM 3139 C C . THR A 1 414 ? 29.953 -21.337 -30.912 1.00 86.00 414 THR A C 1
ATOM 3141 O O . THR A 1 414 ? 30.436 -22.327 -31.452 1.00 86.00 414 THR A O 1
ATOM 3144 N N . VAL A 1 415 ? 28.630 -21.136 -30.904 1.00 85.00 415 VAL A N 1
ATOM 3145 C CA . VAL A 1 415 ? 27.683 -22.056 -31.563 1.00 85.00 415 VAL A CA 1
ATOM 3146 C C . VAL A 1 415 ? 27.964 -22.117 -33.062 1.00 85.00 415 VAL A C 1
ATOM 3148 O O . VAL A 1 415 ? 28.008 -23.198 -33.648 1.00 85.00 415 VAL A O 1
ATOM 3151 N N . ARG A 1 416 ? 28.216 -20.971 -33.701 1.00 84.12 416 ARG A N 1
ATOM 3152 C CA . ARG A 1 416 ? 28.525 -20.937 -35.130 1.00 84.12 416 ARG A CA 1
ATOM 3153 C C . ARG A 1 416 ? 29.820 -21.663 -35.467 1.00 84.12 416 ARG A C 1
ATOM 3155 O O . ARG A 1 416 ? 29.835 -22.404 -36.442 1.00 84.12 416 ARG A O 1
ATOM 3162 N N . THR A 1 417 ? 30.887 -21.456 -34.707 1.00 85.75 417 THR A N 1
ATOM 3163 C CA . THR A 1 417 ? 32.199 -22.045 -34.996 1.00 85.75 417 THR A CA 1
ATOM 3164 C C . THR A 1 417 ? 32.273 -23.514 -34.605 1.00 85.75 417 THR A C 1
ATOM 3166 O O . THR A 1 417 ? 32.737 -24.326 -35.398 1.00 85.75 417 THR A O 1
ATOM 3169 N N . THR A 1 418 ? 31.802 -23.851 -33.407 1.00 85.06 418 THR A N 1
ATOM 3170 C CA . THR A 1 418 ? 32.048 -25.150 -32.769 1.00 85.06 418 THR A CA 1
ATOM 3171 C C . THR A 1 418 ? 30.946 -26.163 -33.074 1.00 85.06 418 THR A C 1
ATOM 3173 O O . THR A 1 418 ? 31.233 -27.347 -33.190 1.00 85.06 418 THR A O 1
ATOM 3176 N N . ILE A 1 419 ? 29.695 -25.713 -33.247 1.00 85.62 419 ILE A N 1
ATOM 3177 C CA . ILE A 1 419 ? 28.546 -26.598 -33.512 1.00 85.62 419 ILE A CA 1
ATOM 3178 C C . ILE A 1 419 ? 28.157 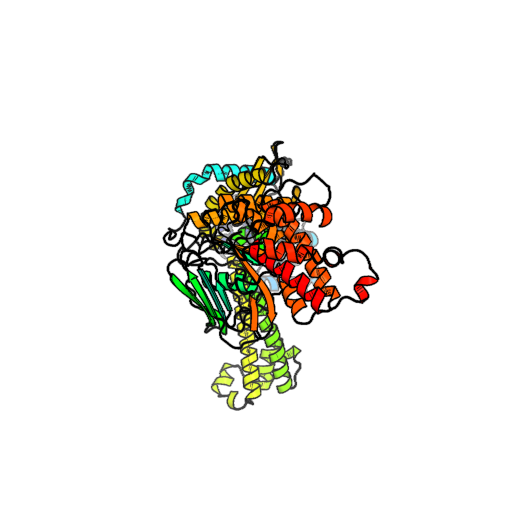-26.567 -34.995 1.00 85.62 419 ILE A C 1
ATOM 3180 O O . ILE A 1 419 ? 27.989 -27.615 -35.610 1.00 85.62 419 ILE A O 1
ATOM 3184 N N . MET A 1 420 ? 28.037 -25.376 -35.593 1.00 83.81 420 MET A N 1
ATOM 3185 C CA . MET A 1 420 ? 27.563 -25.223 -36.980 1.00 83.81 420 MET A CA 1
ATOM 3186 C C . MET A 1 420 ? 28.680 -25.241 -38.038 1.00 83.81 420 MET A C 1
ATOM 3188 O O . MET A 1 420 ? 28.403 -25.024 -39.217 1.00 83.81 420 MET A O 1
ATOM 3192 N N . GLY A 1 421 ? 29.946 -25.440 -37.653 1.00 81.12 421 GLY A N 1
ATOM 3193 C CA . GLY A 1 421 ? 31.074 -25.506 -38.594 1.00 81.12 421 GLY A CA 1
ATOM 3194 C C . GLY A 1 421 ? 31.275 -24.236 -39.439 1.00 81.12 421 GLY A C 1
ATOM 3195 O O . GLY A 1 421 ? 31.729 -24.303 -40.577 1.00 81.12 421 GLY A O 1
ATOM 3196 N N . GLY A 1 422 ? 30.883 -23.068 -38.920 1.00 79.44 422 GLY A N 1
ATOM 3197 C CA . GLY A 1 422 ? 30.955 -21.769 -39.599 1.00 79.44 422 GLY A CA 1
ATOM 3198 C C . GLY A 1 422 ? 29.733 -21.415 -40.457 1.00 79.44 422 GLY A C 1
ATOM 3199 O O . GLY A 1 422 ? 29.607 -20.260 -40.894 1.00 79.44 422 GLY A O 1
ATOM 3200 N N . LEU A 1 423 ? 28.806 -22.359 -40.656 1.00 79.38 423 LEU A N 1
ATOM 3201 C CA . LEU A 1 423 ? 27.601 -22.163 -41.458 1.00 79.38 423 LEU A CA 1
ATOM 3202 C C . LEU A 1 423 ? 26.664 -21.117 -40.840 1.00 79.38 423 LEU A C 1
ATOM 3204 O O . LEU A 1 423 ? 26.638 -20.874 -39.633 1.00 79.38 423 LEU A O 1
ATOM 3208 N N . ALA A 1 424 ? 25.885 -20.463 -41.701 1.00 77.31 424 ALA A N 1
ATOM 3209 C CA . ALA A 1 424 ? 24.767 -19.645 -41.252 1.00 77.31 424 ALA A CA 1
ATOM 3210 C C . ALA A 1 424 ? 23.616 -20.553 -40.792 1.00 77.31 424 ALA A C 1
ATOM 3212 O O . ALA A 1 424 ? 23.392 -21.598 -41.397 1.00 77.31 424 ALA A O 1
ATOM 3213 N N . TRP A 1 425 ? 22.855 -20.110 -39.787 1.00 74.38 425 TRP A N 1
ATOM 3214 C CA . TRP A 1 425 ? 21.768 -20.880 -39.162 1.00 74.38 425 TRP A CA 1
ATOM 3215 C C . TRP A 1 425 ? 20.821 -21.551 -40.169 1.00 74.38 425 TRP A C 1
ATOM 3217 O O . TRP A 1 425 ? 20.569 -22.744 -40.069 1.00 74.38 425 TRP A O 1
ATOM 3227 N N . ARG A 1 426 ? 20.366 -20.810 -41.192 1.00 76.31 426 ARG A N 1
ATOM 3228 C CA . ARG A 1 426 ? 19.472 -21.338 -42.240 1.00 76.31 426 ARG A CA 1
ATOM 3229 C C . ARG A 1 426 ? 20.089 -22.509 -43.007 1.00 76.31 426 ARG A C 1
ATOM 3231 O O . ARG A 1 426 ? 19.463 -23.546 -43.131 1.00 76.31 426 ARG A O 1
ATOM 3238 N N . HIS A 1 427 ? 21.342 -22.373 -43.443 1.00 80.56 427 HIS A N 1
ATOM 3239 C CA . HIS A 1 427 ? 22.031 -23.441 -44.174 1.00 80.56 427 HIS A CA 1
ATOM 3240 C C . HIS A 1 427 ? 22.324 -24.662 -43.294 1.00 80.56 427 HIS A C 1
ATOM 3242 O O . HIS A 1 427 ? 22.371 -25.777 -43.799 1.00 80.56 427 HIS A O 1
ATOM 3248 N N . PHE A 1 428 ? 22.528 -24.459 -41.992 1.00 83.25 428 PHE A N 1
ATOM 3249 C CA . PHE A 1 428 ? 22.698 -25.550 -41.037 1.00 83.25 428 PHE A CA 1
ATOM 3250 C C . PHE A 1 428 ? 21.386 -26.328 -40.822 1.00 83.25 428 PHE A C 1
ATOM 3252 O O . PHE A 1 428 ? 21.410 -27.555 -40.769 1.00 83.25 428 PHE A O 1
ATOM 3259 N N . GLU A 1 429 ? 20.243 -25.637 -40.750 1.00 79.81 429 GLU A N 1
ATOM 3260 C CA . GLU A 1 429 ? 18.918 -26.272 -40.669 1.00 79.81 429 GLU A CA 1
ATOM 3261 C C . GLU A 1 429 ? 18.508 -26.967 -41.973 1.00 79.81 429 GLU A C 1
ATOM 3263 O O . GLU A 1 429 ? 18.041 -28.102 -41.918 1.00 79.81 429 GLU A O 1
ATOM 3268 N N . ASP A 1 430 ? 18.741 -26.348 -43.136 1.00 84.81 430 ASP A N 1
ATOM 3269 C CA . ASP A 1 430 ? 18.419 -26.928 -44.452 1.00 84.81 430 ASP A CA 1
ATOM 3270 C C . ASP A 1 430 ? 19.167 -28.250 -44.712 1.00 84.81 430 ASP A C 1
ATOM 3272 O O . ASP A 1 430 ? 18.702 -29.104 -45.467 1.00 84.81 430 ASP A O 1
ATOM 3276 N N . GLN A 1 431 ? 20.330 -28.431 -44.077 1.00 87.06 431 GLN A N 1
ATOM 3277 C CA . GLN A 1 431 ? 21.140 -29.653 -44.141 1.00 87.06 431 GLN A CA 1
ATOM 3278 C C . GLN A 1 431 ? 20.837 -30.643 -43.008 1.00 87.06 431 GLN A C 1
ATOM 3280 O O . GLN A 1 431 ? 21.546 -31.636 -42.857 1.00 87.06 431 GLN A O 1
ATOM 3285 N N . ASP A 1 432 ? 19.813 -30.377 -42.195 1.00 81.75 432 ASP A N 1
ATOM 3286 C CA . ASP A 1 432 ? 19.456 -31.170 -41.016 1.00 81.75 432 ASP A CA 1
ATOM 3287 C C . ASP A 1 432 ? 20.649 -31.352 -40.047 1.00 81.75 432 ASP A C 1
ATOM 3289 O O . ASP A 1 432 ? 20.825 -32.389 -39.400 1.00 81.75 432 ASP A O 1
ATOM 3293 N N . GLY A 1 433 ? 21.501 -30.320 -39.941 1.00 79.94 433 GLY A N 1
ATOM 3294 C CA . GLY A 1 433 ? 22.798 -30.360 -39.255 1.00 79.94 433 GLY A CA 1
ATOM 3295 C C . GLY A 1 433 ? 22.711 -30.741 -37.776 1.00 79.94 433 GLY A C 1
ATOM 3296 O O . GLY A 1 433 ? 23.639 -31.331 -37.223 1.00 79.94 433 GLY A O 1
ATOM 3297 N N . TRP A 1 434 ? 21.557 -30.510 -37.144 1.00 84.56 434 TRP A N 1
ATOM 3298 C CA . TRP A 1 434 ? 21.280 -30.946 -35.776 1.00 84.56 434 TRP A CA 1
ATOM 3299 C C . TRP A 1 434 ? 21.316 -32.469 -35.586 1.00 84.56 434 TRP A C 1
ATOM 3301 O O . TRP A 1 434 ? 21.479 -32.904 -34.448 1.00 84.56 434 TRP A O 1
ATOM 3311 N N . ARG A 1 435 ? 21.174 -33.282 -36.645 1.00 84.94 435 ARG A N 1
ATOM 3312 C CA . ARG A 1 435 ? 21.327 -34.749 -36.560 1.00 84.94 435 ARG A CA 1
ATOM 3313 C C . ARG A 1 435 ? 22.748 -35.182 -36.211 1.00 84.94 435 ARG A C 1
ATOM 3315 O O . ARG A 1 435 ? 22.933 -36.266 -35.670 1.00 84.94 435 ARG A O 1
ATOM 3322 N N . HIS A 1 436 ? 23.736 -34.350 -36.531 1.00 83.38 436 HIS A N 1
ATOM 3323 C CA . HIS A 1 436 ? 25.155 -34.640 -36.330 1.00 83.38 436 HIS A CA 1
ATOM 3324 C C . HIS A 1 436 ? 25.708 -34.057 -35.021 1.00 83.38 436 HIS A C 1
ATOM 3326 O O . HIS A 1 436 ? 26.886 -34.232 -34.719 1.00 83.38 436 HIS A O 1
ATOM 3332 N N . VAL A 1 437 ? 24.866 -33.380 -34.234 1.00 86.94 437 VAL A N 1
ATOM 3333 C CA . VAL A 1 437 ? 25.219 -32.803 -32.932 1.00 86.94 437 VAL A CA 1
ATOM 3334 C C . VAL A 1 437 ? 24.740 -33.736 -31.826 1.00 86.94 437 VAL A C 1
ATOM 3336 O O . VAL A 1 437 ? 23.620 -34.245 -31.885 1.00 86.94 437 VAL A O 1
ATOM 3339 N N . ALA A 1 438 ? 25.565 -33.938 -30.796 1.00 88.94 438 ALA A N 1
ATOM 3340 C CA . ALA A 1 438 ? 25.175 -34.737 -29.638 1.00 88.94 438 ALA A CA 1
ATOM 3341 C C . ALA A 1 438 ? 23.863 -34.199 -29.015 1.00 88.94 438 ALA A C 1
ATOM 3343 O O . ALA A 1 438 ? 23.719 -32.976 -28.877 1.00 88.94 438 ALA A O 1
ATOM 3344 N N . PRO A 1 439 ? 22.914 -35.070 -28.616 1.00 87.19 439 PRO A N 1
ATOM 3345 C CA . PRO A 1 439 ? 21.614 -34.650 -28.087 1.00 87.19 439 PRO A CA 1
ATOM 3346 C C . PRO A 1 439 ? 21.714 -33.676 -26.909 1.00 87.19 439 PRO A C 1
ATOM 3348 O O . PRO A 1 439 ? 20.964 -32.700 -26.856 1.00 87.19 439 PRO A O 1
ATOM 3351 N N . ASP A 1 440 ? 22.682 -33.894 -26.018 1.00 88.06 440 ASP A N 1
ATOM 3352 C CA . ASP A 1 440 ? 22.892 -33.071 -24.824 1.00 88.06 440 ASP A CA 1
ATOM 3353 C C . ASP A 1 440 ? 23.386 -31.665 -25.191 1.00 88.06 440 ASP A C 1
ATOM 3355 O O . ASP A 1 440 ? 22.841 -30.671 -24.715 1.00 88.06 440 ASP A O 1
ATOM 3359 N N . ILE A 1 441 ? 24.326 -31.560 -26.143 1.00 89.00 441 ILE A N 1
ATOM 3360 C CA . ILE A 1 441 ? 24.818 -30.276 -26.671 1.00 89.00 441 ILE A CA 1
ATOM 3361 C C . ILE A 1 441 ? 23.685 -29.517 -27.363 1.00 89.00 441 ILE A C 1
ATOM 3363 O O . ILE A 1 441 ? 23.519 -28.314 -27.149 1.00 89.00 441 ILE A O 1
ATOM 3367 N N . LYS A 1 442 ? 22.875 -30.209 -28.174 1.00 86.62 442 LYS A N 1
ATOM 3368 C CA . LYS A 1 442 ? 21.698 -29.621 -28.824 1.00 86.62 442 LYS A CA 1
ATOM 3369 C C . LYS A 1 442 ? 20.712 -29.086 -27.785 1.00 86.62 442 LYS A C 1
ATOM 3371 O O . LYS A 1 442 ? 20.301 -27.932 -27.882 1.00 86.62 442 LYS A O 1
ATOM 3376 N N . SER A 1 443 ? 20.363 -29.896 -26.787 1.00 83.62 443 SER A N 1
ATOM 3377 C CA . SER A 1 443 ? 19.440 -29.528 -25.708 1.00 83.62 443 SER A CA 1
ATOM 3378 C C . SER A 1 443 ? 19.942 -28.318 -24.914 1.00 83.62 443 SER A C 1
ATOM 3380 O O . SER A 1 443 ? 19.214 -27.334 -24.772 1.00 83.62 443 SER A O 1
ATOM 3382 N N . ALA A 1 444 ? 21.203 -28.337 -24.472 1.00 86.12 444 ALA A N 1
ATOM 3383 C CA . ALA A 1 444 ? 21.829 -27.238 -23.739 1.00 86.12 444 ALA A CA 1
ATOM 3384 C C . ALA A 1 444 ? 21.906 -25.949 -24.580 1.00 86.12 444 ALA A C 1
ATOM 3386 O O . ALA A 1 444 ? 21.567 -24.867 -24.096 1.00 86.12 444 ALA A O 1
ATOM 3387 N N . THR A 1 445 ? 22.253 -26.058 -25.869 1.00 87.50 445 THR A N 1
ATOM 3388 C CA . THR A 1 445 ? 22.312 -24.912 -26.794 1.00 87.50 445 THR A CA 1
ATOM 3389 C C . THR A 1 445 ? 20.936 -24.287 -27.012 1.00 87.50 445 THR A C 1
ATOM 3391 O O . THR A 1 445 ? 20.790 -23.068 -26.909 1.00 87.50 445 THR A O 1
ATOM 3394 N N . VAL A 1 446 ? 19.912 -25.103 -27.281 1.00 84.94 446 VAL A N 1
ATOM 3395 C CA . VAL A 1 446 ? 18.531 -24.631 -27.475 1.00 84.94 446 VAL A CA 1
ATOM 3396 C C . VAL A 1 446 ? 17.992 -23.994 -26.194 1.00 84.94 446 VAL A C 1
ATOM 3398 O O . VAL A 1 446 ? 17.385 -22.924 -26.252 1.00 84.94 446 VAL A O 1
ATOM 3401 N N . ARG A 1 447 ? 18.265 -24.593 -25.030 1.00 85.12 447 ARG A N 1
ATOM 3402 C CA . ARG A 1 447 ? 17.863 -24.060 -23.722 1.00 85.12 447 ARG A CA 1
ATOM 3403 C C . ARG A 1 447 ? 18.478 -22.688 -23.457 1.00 85.12 447 ARG A C 1
ATOM 3405 O O . ARG A 1 447 ? 17.752 -21.750 -23.133 1.00 85.12 447 ARG A O 1
ATOM 3412 N N . LEU A 1 448 ? 19.791 -22.540 -23.643 1.00 87.75 448 LEU A N 1
ATOM 3413 C CA . LEU A 1 448 ? 20.476 -21.262 -23.443 1.00 87.75 448 LEU A CA 1
ATOM 3414 C C . LEU A 1 448 ? 20.010 -20.197 -24.452 1.00 87.75 448 LEU A C 1
ATOM 3416 O O . LEU A 1 448 ? 19.796 -19.042 -24.077 1.00 87.75 448 LEU A O 1
ATOM 3420 N N . ALA A 1 449 ? 19.774 -20.583 -25.710 1.00 85.75 449 ALA A N 1
ATOM 3421 C CA . ALA A 1 449 ? 19.201 -19.696 -26.720 1.00 85.75 449 ALA A CA 1
ATOM 3422 C C . ALA A 1 449 ? 17.783 -19.220 -26.347 1.00 85.75 449 ALA A C 1
ATOM 3424 O O . ALA A 1 449 ? 17.493 -18.029 -26.484 1.00 85.75 449 ALA A O 1
ATOM 3425 N N . SER A 1 450 ? 16.930 -20.113 -25.826 1.00 83.94 450 SER A N 1
ATOM 3426 C CA . SER A 1 450 ? 15.601 -19.759 -25.304 1.00 83.94 450 SER A CA 1
ATOM 3427 C C . SER A 1 450 ? 15.710 -18.724 -24.189 1.00 83.94 450 SER A C 1
ATOM 3429 O O . SER A 1 450 ? 15.102 -17.663 -24.286 1.00 83.94 450 SER A O 1
ATOM 3431 N N . ILE A 1 451 ? 16.580 -18.958 -23.200 1.00 84.19 451 ILE A N 1
ATOM 3432 C CA . ILE A 1 451 ? 16.776 -18.032 -22.075 1.00 84.19 451 ILE A CA 1
ATOM 3433 C C . ILE A 1 451 ? 17.223 -16.642 -22.559 1.00 84.19 451 ILE A C 1
ATOM 3435 O O . ILE A 1 451 ? 16.778 -15.625 -22.026 1.00 84.19 451 ILE A O 1
ATOM 3439 N N . TYR A 1 452 ? 18.078 -16.547 -23.587 1.00 88.12 452 TYR A N 1
ATOM 3440 C CA . TYR A 1 452 ? 18.443 -15.248 -24.170 1.00 88.12 452 TYR A CA 1
ATOM 3441 C C . TYR A 1 452 ? 17.280 -14.540 -24.867 1.00 88.12 452 TYR A C 1
ATOM 3443 O O . TYR A 1 452 ? 17.208 -13.306 -24.816 1.00 88.12 452 TYR A O 1
ATOM 3451 N N . ASN A 1 453 ? 16.396 -15.288 -25.528 1.00 86.06 453 ASN A N 1
ATOM 3452 C CA . ASN A 1 453 ? 15.187 -14.731 -26.127 1.00 86.06 453 ASN A CA 1
ATOM 3453 C C . ASN A 1 453 ? 14.235 -14.220 -25.039 1.00 86.06 453 ASN A C 1
ATOM 3455 O O . ASN A 1 453 ? 13.761 -13.087 -25.144 1.00 86.06 453 ASN A O 1
ATOM 3459 N N . ASP A 1 454 ? 14.060 -14.982 -23.960 1.00 83.94 454 ASP A N 1
ATOM 3460 C CA . ASP A 1 454 ? 13.237 -14.602 -22.809 1.00 83.94 454 ASP A CA 1
ATOM 3461 C C . ASP A 1 454 ? 13.806 -13.364 -22.099 1.00 83.94 454 ASP A C 1
ATOM 3463 O O . ASP A 1 454 ? 13.080 -12.410 -21.830 1.00 83.94 454 ASP A O 1
ATOM 3467 N N . LEU A 1 455 ? 15.130 -13.287 -21.904 1.00 86.75 455 LEU A N 1
ATOM 3468 C CA . LEU A 1 455 ? 15.803 -12.098 -21.362 1.00 86.75 455 LEU A CA 1
ATOM 3469 C C . LEU A 1 455 ? 15.597 -10.857 -22.239 1.00 86.75 455 LEU A C 1
ATOM 3471 O O . LEU A 1 455 ? 15.408 -9.751 -21.724 1.00 86.75 455 LEU A O 1
ATOM 3475 N N . ALA A 1 456 ? 15.650 -11.013 -23.564 1.00 85.38 456 ALA A N 1
ATOM 3476 C CA . ALA A 1 456 ? 15.407 -9.916 -24.495 1.00 85.38 456 ALA A CA 1
ATOM 3477 C C . ALA A 1 456 ? 13.937 -9.467 -24.468 1.00 85.38 456 ALA A C 1
ATOM 3479 O O . ALA A 1 456 ? 13.670 -8.261 -24.449 1.00 85.38 456 ALA A O 1
ATOM 3480 N N . ALA A 1 457 ? 13.000 -10.418 -24.418 1.00 84.81 457 ALA A N 1
ATOM 3481 C CA . ALA A 1 457 ? 11.572 -10.153 -24.293 1.00 84.81 457 ALA A CA 1
ATOM 3482 C C . ALA A 1 457 ? 11.248 -9.455 -22.964 1.00 84.81 457 ALA A C 1
ATOM 3484 O O . ALA A 1 457 ? 10.608 -8.406 -22.975 1.00 84.81 457 ALA A O 1
ATOM 3485 N N . SER A 1 458 ? 11.769 -9.959 -21.843 1.00 84.12 458 SER A N 1
ATOM 3486 C CA . SER A 1 458 ? 11.638 -9.361 -20.509 1.00 84.12 458 SER A CA 1
ATOM 3487 C C . SER A 1 458 ? 12.206 -7.936 -20.469 1.00 84.12 458 SER A C 1
ATOM 3489 O O . SER A 1 458 ? 11.526 -7.011 -20.033 1.00 84.12 458 SER A O 1
ATOM 3491 N N . LYS A 1 459 ? 13.401 -7.688 -21.034 1.00 86.56 459 LYS A N 1
ATOM 3492 C CA . LYS A 1 459 ? 13.975 -6.328 -21.116 1.00 86.56 459 LYS A CA 1
ATOM 3493 C C . LYS A 1 459 ? 13.094 -5.366 -21.919 1.00 86.56 459 LYS A C 1
ATOM 3495 O O . LYS A 1 459 ? 12.986 -4.195 -21.555 1.00 86.56 459 LYS A O 1
ATOM 3500 N N . LYS A 1 460 ? 12.474 -5.845 -23.004 1.00 84.38 460 LYS A N 1
ATOM 3501 C CA . LYS A 1 460 ? 11.504 -5.062 -23.776 1.00 84.38 460 LYS A CA 1
ATOM 3502 C C . LYS A 1 460 ? 10.253 -4.770 -22.938 1.00 84.38 460 LYS A C 1
ATOM 3504 O O . LYS A 1 460 ? 9.902 -3.605 -22.816 1.00 84.38 460 LYS A O 1
ATOM 3509 N N . ARG A 1 461 ? 9.671 -5.783 -22.281 1.00 81.50 461 ARG A N 1
ATOM 3510 C CA . ARG A 1 461 ? 8.510 -5.629 -21.383 1.00 81.50 461 ARG A CA 1
ATOM 3511 C C . ARG A 1 461 ? 8.775 -4.637 -20.251 1.00 81.50 461 ARG A C 1
ATOM 3513 O O . ARG A 1 461 ? 7.925 -3.801 -20.008 1.00 81.50 461 ARG A O 1
ATOM 3520 N N . ILE A 1 462 ? 9.949 -4.657 -19.609 1.00 81.31 462 ILE A N 1
ATOM 3521 C CA . ILE A 1 462 ? 10.319 -3.674 -18.567 1.00 81.31 462 ILE A CA 1
ATOM 3522 C C . ILE A 1 462 ? 10.369 -2.257 -19.142 1.00 81.31 462 ILE A C 1
ATOM 3524 O O . ILE A 1 462 ? 9.886 -1.315 -18.522 1.00 81.31 462 ILE A O 1
ATOM 3528 N N . LYS A 1 463 ? 10.951 -2.087 -20.336 1.00 80.94 463 LYS A N 1
ATOM 3529 C CA . LYS A 1 463 ? 10.992 -0.782 -21.007 1.00 80.94 463 LYS A CA 1
ATOM 3530 C C . LYS A 1 463 ? 9.580 -0.289 -21.341 1.00 80.94 463 LYS A C 1
ATOM 3532 O O . LYS A 1 463 ? 9.294 0.887 -21.142 1.00 80.94 463 LYS A O 1
ATOM 3537 N N . ASP A 1 464 ? 8.717 -1.186 -21.807 1.00 73.62 464 ASP A N 1
ATOM 3538 C CA . ASP A 1 464 ? 7.319 -0.889 -22.112 1.00 73.62 464 ASP A CA 1
ATOM 3539 C C . ASP A 1 464 ? 6.520 -0.594 -20.824 1.00 73.62 464 ASP A C 1
ATOM 3541 O O . ASP A 1 464 ? 5.770 0.373 -20.793 1.00 73.62 464 ASP A O 1
ATOM 3545 N N . ALA A 1 465 ? 6.753 -1.327 -19.730 1.00 68.44 465 ALA A N 1
ATOM 3546 C CA . ALA A 1 465 ? 6.135 -1.112 -18.417 1.00 68.44 465 ALA A CA 1
ATOM 3547 C C . ALA A 1 465 ? 6.581 0.204 -17.759 1.00 68.44 465 ALA A C 1
ATOM 3549 O O . ALA A 1 465 ? 5.765 0.917 -17.182 1.00 68.44 465 ALA A O 1
ATOM 3550 N N . ASN A 1 466 ? 7.845 0.603 -17.922 1.00 68.88 466 ASN A N 1
ATOM 3551 C CA . ASN A 1 466 ? 8.298 1.941 -17.531 1.00 68.88 466 ASN A CA 1
ATOM 3552 C C . ASN A 1 466 ? 7.593 3.041 -18.338 1.00 68.88 466 ASN A C 1
ATOM 3554 O O . ASN A 1 466 ? 7.350 4.123 -17.813 1.00 68.88 466 ASN A O 1
ATOM 3558 N N . ASN A 1 467 ? 7.197 2.757 -19.584 1.00 64.94 467 ASN A N 1
ATOM 3559 C CA . ASN A 1 467 ? 6.316 3.640 -20.345 1.00 64.94 467 ASN A CA 1
ATOM 3560 C C . ASN A 1 467 ? 4.840 3.533 -19.910 1.00 64.94 467 ASN A C 1
ATOM 3562 O O . ASN A 1 467 ? 4.058 4.371 -20.332 1.00 64.94 467 ASN A O 1
ATOM 3566 N N . MET A 1 468 ? 4.418 2.562 -19.087 1.00 54.81 468 MET A N 1
ATOM 3567 C CA . MET A 1 468 ? 3.056 2.510 -18.512 1.00 54.81 468 MET A CA 1
ATOM 3568 C C . MET A 1 468 ? 2.897 3.450 -17.313 1.00 54.81 468 MET A C 1
ATOM 3570 O O . MET A 1 468 ? 1.796 3.916 -17.058 1.00 54.81 468 MET A O 1
ATOM 3574 N N . LEU A 1 469 ? 3.999 3.842 -16.662 1.00 58.56 469 LEU A N 1
ATOM 3575 C CA . LEU A 1 469 ? 4.032 5.020 -15.781 1.00 58.56 469 LEU A CA 1
ATOM 3576 C C . LEU A 1 469 ? 3.859 6.336 -16.562 1.00 58.56 469 LEU A C 1
ATOM 3578 O O . LEU A 1 469 ? 3.852 7.411 -15.963 1.00 58.56 469 LEU A O 1
ATOM 3582 N N . ASN A 1 470 ? 3.722 6.274 -17.896 1.00 64.81 470 ASN A N 1
ATOM 3583 C CA . ASN A 1 470 ? 3.368 7.437 -18.686 1.00 64.81 470 ASN A CA 1
ATOM 3584 C C . ASN A 1 470 ? 1.972 7.914 -18.260 1.00 64.81 470 ASN A C 1
ATOM 3586 O O . ASN A 1 470 ? 0.994 7.170 -18.387 1.00 64.81 470 ASN A O 1
ATOM 3590 N N . PRO A 1 471 ? 1.858 9.168 -17.816 1.00 60.16 471 PRO A N 1
ATOM 3591 C CA . PRO A 1 471 ? 0.599 9.732 -17.353 1.00 60.16 471 PRO A CA 1
ATOM 3592 C C . PRO A 1 471 ? -0.544 9.682 -18.365 1.00 60.16 471 PRO A C 1
ATOM 3594 O O . PRO A 1 471 ? -1.704 9.682 -17.969 1.00 60.16 471 PRO A O 1
ATOM 3597 N N . VAL A 1 472 ? -0.238 9.579 -19.660 1.00 64.88 472 VAL A N 1
ATOM 3598 C CA . VAL A 1 472 ? -1.246 9.434 -20.718 1.00 64.88 472 VAL A CA 1
ATOM 3599 C C . VAL A 1 472 ? -2.021 8.114 -20.596 1.00 64.88 472 VAL A C 1
ATOM 3601 O O . VAL A 1 472 ? -3.213 8.090 -20.886 1.00 64.88 472 VAL A O 1
ATOM 3604 N N . VAL A 1 473 ? -1.392 7.027 -20.129 1.00 68.06 473 VAL A N 1
ATOM 3605 C CA . VAL A 1 473 ? -2.050 5.711 -19.982 1.00 68.06 473 VAL A CA 1
ATOM 3606 C C . VAL A 1 473 ? -3.079 5.735 -18.853 1.00 68.06 473 VAL A C 1
ATOM 3608 O O . VAL A 1 473 ? -4.186 5.225 -19.006 1.00 68.06 473 VAL A O 1
ATOM 3611 N N . HIS A 1 474 ? -2.734 6.372 -17.735 1.00 73.38 474 HIS A N 1
ATOM 3612 C CA . HIS A 1 474 ? -3.598 6.454 -16.559 1.00 73.38 474 HIS A CA 1
ATOM 3613 C C . HIS A 1 474 ? -4.444 7.728 -16.513 1.00 73.38 474 HIS A C 1
ATOM 3615 O O . HIS A 1 474 ? -5.116 7.949 -15.515 1.00 73.38 474 HIS A O 1
ATOM 3621 N N . ALA A 1 475 ? -4.481 8.537 -17.578 1.00 78.25 475 ALA A N 1
ATOM 3622 C CA . ALA A 1 475 ? -5.217 9.802 -17.601 1.00 78.25 475 ALA A CA 1
ATOM 3623 C C . ALA A 1 475 ? -6.699 9.632 -17.224 1.00 78.25 475 ALA A C 1
ATOM 3625 O O . ALA A 1 475 ? -7.217 10.398 -16.416 1.00 78.25 475 ALA A O 1
ATOM 3626 N N . LYS A 1 476 ? -7.352 8.576 -17.735 1.00 82.25 476 LYS A N 1
ATOM 3627 C CA . LYS A 1 476 ? -8.747 8.246 -17.396 1.00 82.25 476 LYS A CA 1
ATOM 3628 C C . LYS A 1 476 ? -8.914 7.872 -15.922 1.00 82.25 476 LYS A C 1
ATOM 3630 O O . LYS A 1 476 ? -9.872 8.266 -15.280 1.00 82.25 476 LYS A O 1
ATOM 3635 N N . GLN A 1 477 ? -7.987 7.098 -15.363 1.00 84.62 477 GLN A N 1
ATOM 3636 C CA . GLN A 1 477 ? -8.053 6.733 -13.947 1.00 84.62 477 GLN A CA 1
ATOM 3637 C C . GLN A 1 477 ? -7.723 7.930 -13.046 1.00 84.62 477 GLN A C 1
ATOM 3639 O O . GLN A 1 477 ? -8.356 8.120 -12.015 1.00 84.62 477 GLN A O 1
ATOM 3644 N N . ALA A 1 478 ? -6.776 8.774 -13.453 1.00 84.38 478 ALA A N 1
ATOM 3645 C CA . ALA A 1 478 ? -6.424 10.000 -12.756 1.00 84.38 478 ALA A CA 1
ATOM 3646 C C . ALA A 1 478 ? -7.595 10.997 -12.726 1.00 84.38 478 ALA A C 1
ATOM 3648 O O . ALA A 1 478 ? -7.806 11.632 -11.693 1.00 84.38 478 ALA A O 1
ATOM 3649 N N . SER A 1 479 ? -8.386 11.102 -13.806 1.00 84.25 479 SER A N 1
ATOM 3650 C CA . SER A 1 479 ? -9.589 11.947 -13.820 1.00 84.25 479 SER A CA 1
ATOM 3651 C C . SER A 1 479 ? -10.680 11.438 -12.875 1.00 84.25 479 SER A C 1
ATOM 3653 O O . SER A 1 479 ? -11.347 12.257 -12.253 1.00 84.25 479 SER A O 1
ATOM 3655 N N . ILE A 1 480 ? -10.787 10.117 -12.674 1.00 87.94 480 ILE A N 1
ATOM 3656 C CA . ILE A 1 480 ? -11.679 9.499 -11.675 1.00 87.94 480 ILE A CA 1
ATOM 3657 C C . ILE A 1 480 ? -11.170 9.740 -10.248 1.00 87.94 480 ILE A C 1
ATOM 3659 O O . ILE A 1 480 ? -11.942 10.089 -9.356 1.00 87.94 480 ILE A O 1
ATOM 3663 N N . LEU A 1 481 ? -9.869 9.548 -10.016 1.00 89.44 481 LEU A N 1
ATOM 3664 C CA . LEU A 1 481 ? -9.258 9.681 -8.693 1.00 89.44 481 LEU A CA 1
ATOM 3665 C C . LEU A 1 481 ? -9.320 11.119 -8.175 1.00 89.44 481 LEU A C 1
ATOM 3667 O O . LEU A 1 481 ? -9.591 11.328 -6.996 1.00 89.44 481 LEU A O 1
ATOM 3671 N N . ARG A 1 482 ? -9.095 12.112 -9.038 1.00 87.44 482 ARG A N 1
ATOM 3672 C CA . ARG A 1 482 ? -8.992 13.521 -8.639 1.00 87.44 482 ARG A CA 1
ATOM 3673 C C . ARG A 1 482 ? -10.173 14.028 -7.788 1.00 87.44 482 ARG A C 1
ATOM 3675 O O . ARG A 1 482 ? -9.896 14.472 -6.676 1.00 87.44 482 ARG A O 1
ATOM 3682 N N . PRO A 1 483 ? -11.448 13.952 -8.230 1.00 85.81 483 PRO A N 1
ATOM 3683 C CA . PRO A 1 483 ? -12.582 14.422 -7.428 1.00 85.81 483 PRO A CA 1
ATOM 3684 C C . PRO A 1 483 ? -12.821 13.574 -6.170 1.00 85.81 483 PRO A C 1
ATOM 3686 O O . PRO A 1 483 ? -13.249 14.093 -5.140 1.00 85.81 483 PRO A O 1
ATOM 3689 N N . ILE A 1 484 ? -12.522 12.269 -6.218 1.00 89.25 484 ILE A N 1
ATOM 3690 C CA . ILE A 1 484 ? -12.664 11.388 -5.051 1.00 89.25 484 ILE A CA 1
ATOM 3691 C C . ILE A 1 484 ? -11.678 11.813 -3.962 1.00 89.25 484 ILE A C 1
ATOM 3693 O O . ILE A 1 484 ? -12.072 11.996 -2.812 1.00 89.25 484 ILE A O 1
ATOM 3697 N N . LEU A 1 485 ? -10.409 12.001 -4.324 1.00 90.06 485 LEU A N 1
ATOM 3698 C CA . LEU A 1 485 ? -9.337 12.304 -3.381 1.00 90.06 485 LEU A CA 1
ATOM 3699 C C . LEU A 1 485 ? -9.401 13.736 -2.849 1.00 90.06 485 LEU A C 1
ATOM 3701 O O . LEU A 1 485 ? -9.113 13.933 -1.671 1.00 90.06 485 LEU A O 1
ATOM 3705 N N . SER A 1 486 ? -9.830 14.715 -3.653 1.00 82.00 486 SER A N 1
ATOM 3706 C CA . SER A 1 486 ? -10.019 16.087 -3.161 1.00 82.00 486 SER A CA 1
ATOM 3707 C C . SER A 1 486 ? -11.078 16.144 -2.054 1.00 82.00 486 SER A C 1
ATOM 3709 O O . SER A 1 486 ? -10.889 16.813 -1.042 1.00 82.00 486 SER A O 1
ATOM 3711 N N . SER A 1 487 ? -12.144 15.340 -2.162 1.00 85.94 487 SER A N 1
ATOM 3712 C CA . SER A 1 487 ? -13.188 15.275 -1.129 1.00 85.94 487 SER A CA 1
ATOM 3713 C C . SER A 1 487 ? -12.708 14.714 0.224 1.00 85.94 487 SER A C 1
ATOM 3715 O O . SER A 1 487 ? -13.337 14.970 1.253 1.00 85.94 487 SER A O 1
ATOM 3717 N N . ILE A 1 488 ? -11.581 13.986 0.252 1.00 91.69 488 ILE A N 1
ATOM 3718 C CA . ILE A 1 488 ? -11.053 13.339 1.465 1.00 91.69 488 ILE A CA 1
ATOM 3719 C C . ILE A 1 488 ? -10.489 14.358 2.456 1.00 91.69 488 ILE A C 1
ATOM 3721 O O . ILE A 1 488 ? -10.574 14.126 3.660 1.00 91.69 488 ILE A O 1
ATOM 3725 N N . GLY A 1 489 ? -9.962 15.499 1.997 1.00 90.75 489 GLY A N 1
ATOM 3726 C CA . GLY A 1 489 ? -9.330 16.492 2.879 1.00 90.75 489 GLY A CA 1
ATOM 3727 C C . GLY A 1 489 ? -10.244 16.960 4.019 1.00 90.75 489 GLY A C 1
ATOM 3728 O O . GLY A 1 489 ? -9.828 17.047 5.177 1.00 90.75 489 GLY A O 1
ATOM 3729 N N . THR A 1 490 ? -11.536 17.152 3.733 1.00 89.94 490 THR A N 1
ATOM 3730 C CA . THR A 1 490 ? -12.526 17.560 4.746 1.00 89.94 490 THR A CA 1
ATOM 3731 C C . THR A 1 490 ? -12.728 16.488 5.822 1.00 89.94 490 THR A C 1
ATOM 3733 O O . THR A 1 490 ? -12.787 16.796 7.015 1.00 89.94 490 THR A O 1
ATOM 3736 N N . GLU A 1 491 ? -12.834 15.222 5.417 1.00 90.88 491 GLU A N 1
ATOM 3737 C CA . GLU A 1 491 ? -13.010 14.096 6.338 1.00 90.88 491 GLU A CA 1
ATOM 3738 C C . GLU A 1 491 ? -11.746 13.847 7.165 1.00 90.88 491 GLU A C 1
ATOM 3740 O O . GLU A 1 491 ? -11.822 13.725 8.389 1.00 90.88 491 GLU A O 1
ATOM 3745 N N . LEU A 1 492 ? -10.585 13.885 6.511 1.00 94.56 492 LEU A N 1
ATOM 3746 C CA . LEU A 1 492 ? -9.277 13.740 7.136 1.00 94.56 492 LEU A CA 1
ATOM 3747 C C . LEU A 1 492 ? -9.040 14.818 8.199 1.00 94.56 492 LEU A C 1
ATOM 3749 O O . LEU A 1 492 ? -8.625 14.500 9.311 1.00 94.56 492 LEU A O 1
ATOM 3753 N N . SER A 1 493 ? -9.375 16.076 7.894 1.00 94.38 493 SER A N 1
ATOM 3754 C CA . SER A 1 493 ? -9.286 17.197 8.840 1.00 94.38 493 SER A CA 1
ATOM 3755 C C . SER A 1 493 ? -10.152 16.965 10.078 1.00 94.38 493 SER A C 1
ATOM 3757 O O . SER A 1 493 ? -9.692 17.119 11.211 1.00 94.38 493 SER A O 1
ATOM 3759 N N . ARG A 1 494 ? -11.411 16.553 9.875 1.00 94.00 494 ARG A N 1
ATOM 3760 C CA . ARG A 1 494 ? -12.355 16.286 10.969 1.00 94.00 494 ARG A CA 1
ATOM 3761 C C . ARG A 1 494 ? -11.872 15.138 11.854 1.00 94.00 494 ARG A C 1
ATOM 3763 O O . ARG A 1 494 ? -11.878 15.269 13.076 1.00 94.00 494 ARG A O 1
ATOM 3770 N N . ALA A 1 495 ? -11.452 14.032 11.244 1.00 94.69 495 ALA A N 1
ATOM 3771 C CA . ALA A 1 495 ? -10.985 12.854 11.962 1.00 94.69 495 ALA A CA 1
ATOM 3772 C C . ALA A 1 495 ? -9.679 13.129 12.723 1.00 94.69 495 ALA A C 1
ATOM 3774 O O . ALA A 1 495 ? -9.554 12.757 13.891 1.00 94.69 495 ALA A O 1
ATOM 3775 N N . PHE A 1 496 ? -8.739 13.849 12.103 1.00 95.75 496 PHE A N 1
ATOM 3776 C CA . PHE A 1 496 ? -7.483 14.224 12.743 1.00 95.75 496 PHE A CA 1
ATOM 3777 C C . PHE A 1 496 ? -7.723 15.132 13.951 1.00 95.75 496 PHE A C 1
ATOM 3779 O O . PHE A 1 496 ? -7.253 14.816 15.037 1.00 95.75 496 PHE A O 1
ATOM 3786 N N . ASN A 1 497 ? -8.515 16.200 13.813 1.00 93.69 497 ASN A N 1
ATOM 3787 C CA . ASN A 1 497 ? -8.788 17.128 14.919 1.00 93.69 497 ASN A CA 1
ATOM 3788 C C . ASN A 1 497 ? -9.546 16.467 16.078 1.00 93.69 497 ASN A C 1
ATOM 3790 O O . ASN A 1 497 ? -9.394 16.868 17.231 1.00 93.69 497 ASN A O 1
ATOM 3794 N N . ARG A 1 498 ? -10.332 15.425 15.787 1.00 92.56 498 ARG A N 1
ATOM 3795 C CA . ARG A 1 498 ? -11.006 14.613 16.800 1.00 92.56 498 ARG A CA 1
ATOM 3796 C C . ARG A 1 498 ? -10.029 13.755 17.613 1.00 92.56 498 ARG A C 1
ATOM 3798 O O . ARG A 1 498 ? -10.209 13.622 18.819 1.00 92.56 498 ARG A O 1
ATOM 3805 N N . ILE A 1 499 ? -9.028 13.157 16.965 1.00 93.06 499 ILE A N 1
ATOM 3806 C CA . ILE A 1 499 ? -8.066 12.240 17.605 1.00 93.06 499 ILE A CA 1
ATOM 3807 C C . ILE A 1 499 ? -6.890 13.002 18.232 1.00 93.06 499 ILE A C 1
ATOM 3809 O O . ILE A 1 499 ? -6.437 12.673 19.325 1.00 93.06 499 ILE A O 1
ATOM 3813 N N . ALA A 1 500 ? -6.397 14.023 17.539 1.00 89.81 500 ALA A N 1
ATOM 3814 C CA . ALA A 1 500 ? -5.167 14.750 17.820 1.00 89.81 500 ALA A CA 1
ATOM 3815 C C . ALA A 1 500 ? -5.440 16.220 18.185 1.00 89.81 500 ALA A C 1
ATOM 3817 O O . ALA A 1 500 ? -4.716 17.118 17.756 1.00 89.81 500 ALA A O 1
ATOM 3818 N N . SER A 1 501 ? -6.463 16.479 19.006 1.00 80.50 501 SER A N 1
ATOM 3819 C CA . SER A 1 501 ? -6.938 17.833 19.349 1.00 80.50 501 SER A CA 1
ATOM 3820 C C . SER A 1 501 ? -5.893 18.748 20.011 1.00 80.50 501 SER A C 1
ATOM 3822 O O . SER A 1 501 ? -6.126 19.943 20.159 1.00 80.50 501 SER A O 1
ATOM 3824 N N . GLY A 1 502 ? -4.756 18.199 20.451 1.00 83.25 502 GLY A N 1
ATOM 3825 C CA . GLY A 1 502 ? -3.629 18.958 21.000 1.00 83.25 502 GLY A CA 1
ATOM 3826 C C . GLY A 1 502 ? -2.708 19.593 19.949 1.00 83.25 502 GLY A C 1
ATOM 3827 O O . GLY A 1 502 ? -1.854 20.397 20.318 1.00 83.25 502 GLY A O 1
ATOM 3828 N N . TYR A 1 503 ? -2.848 19.249 18.665 1.00 87.19 503 TYR A N 1
ATOM 3829 C CA . TYR A 1 503 ? -2.057 19.846 17.588 1.00 87.19 503 TYR A CA 1
ATOM 3830 C C . TYR A 1 503 ? -2.742 21.098 17.020 1.00 87.19 503 TYR A C 1
ATOM 3832 O O . TYR A 1 503 ? -3.957 21.091 16.833 1.00 87.19 503 TYR A O 1
ATOM 3840 N N . PRO A 1 504 ? -1.987 22.165 16.688 1.00 91.50 504 PRO A N 1
ATOM 3841 C CA . PRO A 1 504 ? -2.534 23.414 16.153 1.00 91.50 504 PRO A CA 1
ATOM 3842 C C . PRO A 1 504 ? -2.858 23.292 14.653 1.00 91.50 504 PRO A C 1
ATOM 3844 O O . PRO A 1 504 ? -2.357 24.066 13.837 1.00 91.50 504 PRO A O 1
ATOM 3847 N N . VAL A 1 505 ? -3.642 22.279 14.285 1.00 94.44 505 VAL A N 1
ATOM 3848 C CA . VAL A 1 505 ? -4.051 21.974 12.910 1.00 94.44 505 VAL A CA 1
ATOM 3849 C C . VAL A 1 505 ? -5.463 22.491 12.691 1.00 94.44 505 VAL A C 1
ATOM 3851 O O . VAL A 1 505 ? -6.385 22.160 13.428 1.00 94.44 505 VAL A O 1
ATOM 3854 N N . GLU A 1 506 ? -5.633 23.315 11.666 1.00 93.88 506 GLU A N 1
ATOM 3855 C CA . GLU A 1 506 ? -6.941 23.816 11.251 1.00 93.88 506 GLU A CA 1
ATOM 3856 C C . GLU A 1 506 ? -7.538 22.918 10.165 1.00 93.88 506 GLU A C 1
ATOM 3858 O O . GLU A 1 506 ? -8.687 22.485 10.276 1.00 93.88 506 GLU A O 1
ATOM 3863 N N . ARG A 1 507 ? -6.736 22.590 9.146 1.00 94.12 507 ARG A N 1
ATOM 3864 C CA . ARG A 1 507 ? -7.165 21.803 7.985 1.00 94.12 507 ARG A CA 1
ATOM 3865 C C . ARG A 1 507 ? -6.020 20.961 7.427 1.00 94.12 507 ARG A C 1
ATOM 3867 O O . ARG A 1 507 ? -4.856 21.346 7.509 1.00 94.12 507 ARG A O 1
ATOM 3874 N N . ILE A 1 508 ? -6.362 19.821 6.842 1.00 95.50 508 ILE A N 1
ATOM 3875 C CA . ILE A 1 508 ? -5.473 18.950 6.077 1.00 95.50 508 ILE A CA 1
ATOM 3876 C C . ILE A 1 508 ? -6.043 18.826 4.665 1.00 95.50 508 ILE A C 1
ATOM 3878 O O . ILE A 1 508 ? -7.124 18.274 4.468 1.00 95.50 508 ILE A O 1
ATOM 3882 N N . ASP A 1 509 ? -5.292 19.322 3.691 1.00 94.06 509 ASP A N 1
ATOM 3883 C CA . ASP A 1 509 ? -5.651 19.318 2.279 1.00 94.06 509 ASP A CA 1
ATOM 3884 C C . ASP A 1 509 ? -4.980 18.147 1.558 1.00 94.06 509 ASP A C 1
ATOM 3886 O O . ASP A 1 509 ? -3.795 17.869 1.762 1.00 94.06 509 ASP A O 1
ATOM 3890 N N . VAL A 1 510 ? -5.737 17.479 0.687 1.00 93.94 510 VAL A N 1
ATOM 3891 C CA . VAL A 1 510 ? -5.246 16.418 -0.200 1.00 93.94 510 VAL A CA 1
ATOM 3892 C C . VAL A 1 510 ? -5.315 16.936 -1.629 1.00 93.94 510 VAL A C 1
ATOM 3894 O O . VAL A 1 510 ? -6.397 17.192 -2.153 1.00 93.94 510 VAL A O 1
ATOM 3897 N N . VAL A 1 511 ? -4.158 17.091 -2.265 1.00 91.75 511 VAL A N 1
ATOM 3898 C CA . VAL A 1 511 ? -4.034 17.648 -3.613 1.00 91.75 511 VAL A CA 1
ATOM 3899 C C . VAL A 1 511 ? -3.553 16.557 -4.553 1.00 91.75 511 VAL A C 1
ATOM 3901 O O . VAL A 1 511 ? -2.449 16.034 -4.397 1.00 91.75 511 VAL A O 1
ATOM 3904 N N . PHE A 1 512 ? -4.374 16.215 -5.545 1.00 90.00 512 PHE A N 1
ATOM 3905 C CA . PHE A 1 512 ? -4.022 15.208 -6.542 1.00 90.00 512 PHE A CA 1
ATOM 3906 C C . PHE A 1 512 ? -3.786 15.835 -7.917 1.00 90.00 512 PHE A C 1
ATOM 3908 O O . PHE A 1 512 ? -4.516 16.734 -8.344 1.00 90.00 512 PHE A O 1
ATOM 3915 N N . ALA A 1 513 ? -2.783 15.318 -8.621 1.00 86.19 513 ALA A N 1
ATOM 3916 C CA . ALA A 1 513 ? -2.433 15.667 -9.991 1.00 86.19 513 ALA A CA 1
ATOM 3917 C C . ALA A 1 513 ? -2.028 17.146 -10.232 1.00 86.19 513 ALA A C 1
ATOM 3919 O O . ALA A 1 513 ? -2.306 17.686 -11.304 1.00 86.19 513 ALA A O 1
ATOM 3920 N N . GLU A 1 514 ? -1.407 17.818 -9.250 1.00 85.62 514 GLU A N 1
ATOM 3921 C CA . GLU A 1 514 ? -0.983 19.232 -9.367 1.00 85.62 514 GLU A CA 1
ATOM 3922 C C . GLU A 1 514 ? 0.521 19.371 -9.657 1.00 85.62 514 GLU A C 1
ATOM 3924 O O . GLU A 1 514 ? 0.909 19.956 -10.665 1.00 85.62 514 GLU A O 1
ATOM 3929 N N . SER A 1 515 ? 1.375 18.797 -8.801 1.00 81.06 515 SER A N 1
ATOM 3930 C CA . SER A 1 515 ? 2.843 18.802 -8.958 1.00 81.06 515 SER A CA 1
ATOM 3931 C C . SER A 1 515 ? 3.320 17.882 -10.089 1.00 81.06 515 SER A C 1
ATOM 3933 O O . SER A 1 515 ? 4.444 17.986 -10.579 1.00 81.06 515 SER A O 1
ATOM 3935 N N . GLY A 1 516 ? 2.457 16.959 -10.499 1.00 81.94 516 GLY A N 1
ATOM 3936 C CA . GLY A 1 516 ? 2.645 16.038 -11.601 1.00 81.94 516 GLY A CA 1
ATOM 3937 C C . GLY A 1 516 ? 1.367 15.229 -11.814 1.00 81.94 516 GLY A C 1
ATOM 3938 O O . GLY A 1 516 ? 0.488 15.235 -10.967 1.00 81.94 516 GLY A O 1
ATOM 3939 N N . PRO A 1 517 ? 1.233 14.503 -12.924 1.00 78.38 517 PRO A N 1
ATOM 3940 C CA . PRO A 1 517 ? -0.038 13.913 -13.369 1.00 78.38 517 PRO A CA 1
ATOM 3941 C C . PRO A 1 517 ? -0.622 12.812 -12.469 1.00 78.38 517 PRO A C 1
ATOM 3943 O O . PRO A 1 517 ? -1.805 12.505 -12.574 1.00 78.38 517 PRO A O 1
ATOM 3946 N N . LEU A 1 518 ? 0.195 12.216 -11.601 1.00 85.12 518 LEU A N 1
ATOM 3947 C CA . LEU A 1 518 ? -0.228 11.265 -10.567 1.00 85.12 518 LEU A CA 1
ATOM 3948 C C . LEU A 1 518 ? 0.334 11.670 -9.198 1.00 85.12 518 LEU A C 1
ATOM 3950 O O . LEU A 1 518 ? 0.525 10.808 -8.348 1.00 85.12 518 LEU A O 1
ATOM 3954 N N . SER A 1 519 ? 0.686 12.945 -8.991 1.00 89.69 519 SER A N 1
ATOM 3955 C CA . SER A 1 519 ? 1.209 13.378 -7.696 1.00 89.69 519 SER A CA 1
ATOM 3956 C C . SER A 1 519 ? 0.087 13.394 -6.659 1.00 89.69 519 SER A C 1
ATOM 3958 O O . SER A 1 519 ? -1.024 13.824 -6.962 1.00 89.69 519 SER A O 1
ATOM 3960 N N . LEU A 1 520 ? 0.372 12.930 -5.443 1.00 93.25 520 LEU A N 1
ATOM 3961 C CA . LEU A 1 520 ? -0.499 13.077 -4.281 1.00 93.25 520 LEU A CA 1
ATOM 3962 C C . LEU A 1 520 ? 0.244 13.848 -3.194 1.00 93.25 520 LEU A C 1
ATOM 3964 O O . LEU A 1 520 ? 1.126 13.316 -2.512 1.00 93.25 520 LEU A O 1
ATOM 3968 N N . ASP A 1 521 ? -0.145 15.099 -3.018 1.00 93.81 521 ASP A N 1
ATOM 3969 C CA . ASP A 1 521 ? 0.412 16.009 -2.035 1.00 93.81 521 ASP A CA 1
ATOM 3970 C C . ASP A 1 521 ? -0.554 16.151 -0.851 1.00 93.81 521 ASP A C 1
ATOM 3972 O O . ASP A 1 521 ? -1.771 16.207 -1.025 1.00 93.81 521 ASP A O 1
ATOM 3976 N N . VAL A 1 522 ? -0.009 16.187 0.366 1.00 94.88 522 VAL A N 1
ATOM 3977 C CA . VAL A 1 522 ? -0.774 16.440 1.595 1.00 94.88 522 VAL A CA 1
ATOM 3978 C C . VAL A 1 522 ? -0.207 17.696 2.232 1.00 94.88 522 VAL A C 1
ATOM 3980 O O . VAL A 1 522 ? 1.001 17.773 2.464 1.00 94.88 522 VAL A O 1
ATOM 3983 N N . VAL A 1 523 ? -1.066 18.674 2.500 1.00 95.44 523 VAL A N 1
ATOM 3984 C CA . VAL A 1 523 ? -0.685 19.969 3.073 1.00 95.44 523 VAL A CA 1
ATOM 3985 C C . VAL A 1 523 ? -1.473 20.204 4.349 1.00 95.44 523 VAL A C 1
ATOM 3987 O O . VAL A 1 523 ? -2.651 19.879 4.430 1.00 95.44 523 VAL A O 1
ATOM 3990 N N . VAL A 1 524 ? -0.813 20.758 5.359 1.00 96.62 524 VAL A N 1
ATOM 3991 C CA . VAL A 1 524 ? -1.413 21.067 6.655 1.00 96.62 524 VAL A CA 1
ATOM 3992 C C . VAL A 1 524 ? -1.483 22.577 6.809 1.00 96.62 524 VAL A C 1
ATOM 3994 O O . VAL A 1 524 ? -0.450 23.249 6.763 1.00 96.62 524 VAL A O 1
ATOM 3997 N N . LEU A 1 525 ? -2.689 23.093 7.028 1.00 96.00 525 LEU A N 1
ATOM 3998 C CA . LEU A 1 525 ? -2.931 24.464 7.455 1.00 96.00 525 LEU A CA 1
ATOM 3999 C C . LEU A 1 525 ? -2.933 24.510 8.983 1.00 96.00 525 LEU A C 1
ATOM 4001 O O . LEU A 1 525 ? -3.727 23.831 9.640 1.00 96.00 525 LEU A O 1
ATOM 4005 N N . LEU A 1 526 ? -2.042 25.317 9.547 1.00 95.50 526 LEU A N 1
ATOM 4006 C CA . LEU A 1 526 ? -1.945 25.530 10.987 1.00 95.50 526 LEU A CA 1
ATOM 4007 C C . LEU A 1 526 ? -2.850 26.671 11.438 1.00 95.50 526 LEU A C 1
ATOM 4009 O O . LEU A 1 526 ? -3.078 27.616 10.689 1.00 95.50 526 LEU A O 1
ATOM 4013 N N . SER A 1 527 ? -3.251 26.661 12.710 1.00 92.00 527 SER A N 1
ATOM 4014 C CA . SER A 1 527 ? -4.129 27.690 13.300 1.00 92.00 527 SER A CA 1
ATOM 4015 C C . SER A 1 527 ? -3.558 29.119 13.266 1.00 92.00 527 SER A C 1
ATOM 4017 O O . SER A 1 527 ? -4.258 30.078 13.570 1.00 92.00 527 SER A O 1
ATOM 4019 N N . ASN A 1 528 ? -2.271 29.281 12.944 1.00 91.69 528 ASN A N 1
ATOM 4020 C CA . ASN A 1 528 ? -1.621 30.580 12.747 1.00 91.69 528 ASN A CA 1
ATOM 4021 C C . ASN A 1 528 ? -1.592 31.030 11.271 1.00 91.69 528 ASN A C 1
ATOM 4023 O O . ASN A 1 528 ? -0.899 31.996 10.950 1.00 91.69 528 ASN A O 1
ATOM 4027 N N . GLY A 1 529 ? -2.286 30.318 10.379 1.00 91.69 529 GLY A N 1
ATOM 4028 C CA . GLY A 1 529 ? -2.381 30.608 8.948 1.00 91.69 529 GLY A CA 1
ATOM 4029 C C . GLY A 1 529 ? -1.198 30.129 8.101 1.00 91.69 529 GLY A C 1
ATOM 4030 O O . GLY A 1 529 ? -1.175 30.391 6.901 1.00 91.69 529 GLY A O 1
ATOM 4031 N N . ARG A 1 530 ? -0.200 29.450 8.685 1.00 93.06 530 ARG A N 1
ATOM 4032 C CA . ARG A 1 530 ? 0.945 28.911 7.932 1.00 93.06 530 ARG A CA 1
ATOM 4033 C C . ARG A 1 530 ? 0.623 27.539 7.349 1.00 93.06 530 ARG A C 1
ATOM 4035 O O . ARG A 1 530 ? 0.063 26.696 8.047 1.00 93.06 530 ARG A O 1
ATOM 4042 N N . ASN A 1 531 ? 1.085 27.296 6.125 1.00 95.81 531 ASN A N 1
ATOM 4043 C CA . ASN A 1 531 ? 1.052 25.974 5.507 1.00 95.81 531 ASN A CA 1
ATOM 4044 C C . ASN A 1 531 ? 2.383 25.246 5.703 1.00 95.81 531 ASN A C 1
ATOM 4046 O O . ASN A 1 531 ? 3.460 25.847 5.627 1.00 95.81 531 ASN A O 1
ATOM 4050 N N . CYS A 1 532 ? 2.324 23.940 5.932 1.00 95.06 532 CYS A N 1
ATOM 4051 C CA . CYS A 1 532 ? 3.499 23.078 5.944 1.00 95.06 532 CYS A CA 1
ATOM 4052 C C . CYS A 1 532 ? 3.173 21.676 5.429 1.00 95.06 532 CYS A C 1
ATOM 4054 O O . CYS A 1 532 ? 2.012 21.302 5.247 1.00 95.06 532 CYS A O 1
ATOM 4056 N N . PHE A 1 533 ? 4.219 20.890 5.194 1.00 94.81 533 PHE A N 1
ATOM 4057 C CA . PHE A 1 533 ? 4.068 19.473 4.899 1.00 94.81 533 PHE A CA 1
ATOM 4058 C C . PHE A 1 533 ? 3.992 18.655 6.201 1.00 94.81 533 PHE A C 1
ATOM 4060 O O . PHE A 1 533 ? 4.732 18.963 7.142 1.00 94.81 533 PHE A O 1
ATOM 4067 N N . PRO A 1 534 ? 3.178 17.580 6.270 1.00 93.62 534 PRO A N 1
ATOM 4068 C CA . PRO A 1 534 ? 3.084 16.709 7.446 1.00 93.62 534 PRO A CA 1
ATOM 4069 C C . PRO A 1 534 ? 4.445 16.247 7.991 1.00 93.62 534 PRO A C 1
ATOM 4071 O O . PRO A 1 534 ? 4.659 16.221 9.200 1.00 93.62 534 PRO A O 1
ATOM 4074 N N . GLN A 1 535 ? 5.392 15.947 7.096 1.00 91.94 535 GLN A N 1
ATOM 4075 C CA . GLN A 1 535 ? 6.744 15.467 7.403 1.00 91.94 535 GLN A CA 1
ATOM 4076 C C . GLN A 1 535 ? 7.585 16.493 8.177 1.00 91.94 535 GLN A C 1
ATOM 4078 O O . GLN A 1 535 ? 8.537 16.120 8.854 1.00 91.94 535 GLN A O 1
ATOM 4083 N N . GLN A 1 536 ? 7.257 17.782 8.064 1.00 92.31 536 GLN A N 1
ATOM 4084 C CA . GLN A 1 536 ? 7.961 18.868 8.750 1.00 92.31 536 GLN A CA 1
ATOM 4085 C C . GLN A 1 536 ? 7.422 19.116 10.165 1.00 92.31 536 GLN A C 1
ATOM 4087 O O . GLN A 1 536 ? 8.072 19.810 10.945 1.00 92.31 536 GLN A O 1
ATOM 4092 N N . LEU A 1 537 ? 6.232 18.595 10.480 1.00 92.38 537 LEU A N 1
ATOM 4093 C CA . LEU A 1 537 ? 5.498 18.903 11.706 1.00 92.38 537 LEU A CA 1
ATOM 4094 C C . LEU A 1 537 ? 5.351 17.697 12.638 1.00 92.38 537 LEU A C 1
ATOM 4096 O O . LEU A 1 537 ? 5.474 17.840 13.854 1.00 92.38 537 LEU A O 1
ATOM 4100 N N . PHE A 1 538 ? 5.040 16.527 12.085 1.00 91.94 538 PHE A N 1
ATOM 4101 C CA . PHE A 1 538 ? 4.590 15.372 12.855 1.00 91.94 538 PHE A CA 1
ATOM 4102 C C . PHE A 1 538 ? 5.700 14.355 13.123 1.00 91.94 538 PHE A C 1
ATOM 4104 O O . PHE A 1 538 ? 6.589 14.137 12.301 1.00 91.94 538 PHE A O 1
ATOM 4111 N N . SER A 1 539 ? 5.603 13.678 14.271 1.00 90.31 539 SER A N 1
ATOM 4112 C CA . SER A 1 539 ? 6.390 12.475 14.551 1.00 90.31 539 SER A CA 1
ATOM 4113 C C . SER A 1 539 ? 5.869 11.274 13.750 1.00 90.31 539 SER A C 1
ATOM 4115 O O . SER A 1 539 ? 4.787 11.326 13.164 1.00 90.31 539 SER A O 1
ATOM 4117 N N . GLU A 1 540 ? 6.622 10.170 13.747 1.00 88.94 540 GLU A N 1
ATOM 4118 C CA . GLU A 1 540 ? 6.268 8.927 13.041 1.00 88.94 540 GLU A CA 1
ATOM 4119 C C . GLU A 1 540 ? 4.848 8.437 13.363 1.00 88.94 540 GLU A C 1
ATOM 4121 O O . GLU A 1 540 ? 4.060 8.227 12.448 1.00 88.94 540 GLU A O 1
ATOM 4126 N N . ALA A 1 541 ? 4.466 8.394 14.644 1.00 89.12 541 ALA A N 1
ATOM 4127 C CA . ALA A 1 541 ? 3.132 7.953 15.059 1.00 89.12 541 ALA A CA 1
ATOM 4128 C C . ALA A 1 541 ? 1.990 8.801 14.461 1.00 89.12 541 ALA A C 1
ATOM 4130 O O . ALA A 1 541 ? 0.940 8.268 14.110 1.00 89.12 541 ALA A O 1
ATOM 4131 N N . TYR A 1 542 ? 2.184 10.117 14.315 1.00 91.88 542 TYR A N 1
ATOM 4132 C CA . TYR A 1 542 ? 1.173 11.008 13.733 1.00 91.88 542 TYR A CA 1
ATOM 4133 C C . TYR A 1 542 ? 1.192 10.996 12.201 1.00 91.88 542 TYR A C 1
ATOM 4135 O O . TYR A 1 542 ? 0.142 11.173 11.582 1.00 91.88 542 TYR A O 1
ATOM 4143 N N . LYS A 1 543 ? 2.348 10.733 11.578 1.00 93.25 543 LYS A N 1
ATOM 4144 C CA . LYS A 1 543 ? 2.412 10.431 10.140 1.00 93.25 543 LYS A CA 1
ATOM 4145 C C . LYS A 1 543 ? 1.609 9.164 9.824 1.00 93.25 543 LYS A C 1
ATOM 4147 O O . LYS A 1 543 ? 0.778 9.183 8.917 1.00 93.25 543 LYS A O 1
ATOM 4152 N N . ASP A 1 544 ? 1.791 8.114 10.621 1.00 94.06 544 ASP A N 1
ATOM 4153 C CA . ASP A 1 544 ? 1.036 6.865 10.493 1.00 94.06 544 ASP A CA 1
ATOM 4154 C C . ASP A 1 544 ? -0.457 7.075 10.759 1.00 94.06 544 ASP A C 1
ATOM 4156 O O . ASP A 1 544 ? -1.285 6.536 10.029 1.00 94.06 544 ASP A O 1
ATOM 4160 N N . LEU A 1 545 ? -0.824 7.912 11.737 1.00 94.69 545 LEU A N 1
ATOM 4161 C CA . LEU A 1 545 ? -2.220 8.297 11.963 1.00 94.69 545 LEU A CA 1
ATOM 4162 C C . LEU A 1 545 ? -2.838 8.956 10.721 1.00 94.69 545 LEU A C 1
ATOM 4164 O O . LEU A 1 545 ? -3.942 8.588 10.329 1.00 94.69 545 LEU A O 1
ATOM 4168 N N . ILE A 1 546 ? -2.141 9.902 10.083 1.00 95.19 546 ILE A N 1
ATOM 4169 C CA . ILE A 1 546 ? -2.627 10.540 8.848 1.00 95.19 546 ILE A CA 1
ATOM 4170 C C . ILE A 1 546 ? -2.790 9.505 7.735 1.00 95.19 546 ILE A C 1
ATOM 4172 O O . ILE A 1 546 ? -3.807 9.520 7.046 1.00 95.19 546 ILE A O 1
ATOM 4176 N N . ALA A 1 547 ? -1.830 8.593 7.571 1.00 95.38 547 ALA A N 1
ATOM 4177 C CA . ALA A 1 547 ? -1.923 7.521 6.586 1.00 95.38 547 ALA A CA 1
ATOM 4178 C C . ALA A 1 547 ? -3.123 6.595 6.861 1.00 95.38 547 ALA A C 1
ATOM 4180 O O . ALA A 1 547 ? -3.898 6.308 5.949 1.00 95.38 547 ALA A O 1
ATOM 4181 N N . LEU A 1 548 ? -3.325 6.180 8.115 1.00 96.00 548 LEU A N 1
ATOM 4182 C CA . LEU A 1 548 ? -4.464 5.364 8.537 1.00 96.00 548 LEU A CA 1
ATOM 4183 C C . LEU A 1 548 ? -5.793 6.060 8.236 1.00 96.00 548 LEU A C 1
ATOM 4185 O O . LEU A 1 548 ? -6.645 5.466 7.582 1.00 96.00 548 LEU A O 1
ATOM 4189 N N . LEU A 1 549 ? -5.945 7.319 8.655 1.00 96.19 549 LEU A N 1
ATOM 4190 C CA . LEU A 1 549 ? -7.147 8.118 8.403 1.00 96.19 549 LEU A CA 1
ATOM 4191 C C . LEU A 1 549 ? -7.396 8.341 6.908 1.00 96.19 549 LEU A C 1
ATOM 4193 O O . LEU A 1 549 ? -8.540 8.316 6.454 1.00 96.19 549 LEU A O 1
ATOM 4197 N N . PHE A 1 550 ? -6.335 8.539 6.127 1.00 96.69 550 PHE A N 1
ATOM 4198 C CA . PHE A 1 550 ? -6.431 8.665 4.681 1.00 96.69 550 PHE A CA 1
ATOM 4199 C C . PHE A 1 550 ? -6.968 7.371 4.053 1.00 96.69 550 PHE A C 1
ATOM 4201 O O . PHE A 1 550 ? -7.964 7.408 3.333 1.00 96.69 550 PHE A O 1
ATOM 4208 N N . PHE A 1 551 ? -6.367 6.215 4.351 1.00 95.88 551 PHE A N 1
ATOM 4209 C CA . PHE A 1 551 ? -6.787 4.947 3.752 1.00 95.88 551 PHE A CA 1
ATOM 4210 C C . PHE A 1 551 ? -8.174 4.487 4.212 1.00 95.88 551 PHE A C 1
ATOM 4212 O O . PHE A 1 551 ? -8.917 3.930 3.402 1.00 95.88 551 PHE A O 1
ATOM 4219 N N . THR A 1 552 ? -8.565 4.746 5.462 1.00 95.75 552 THR A N 1
ATOM 4220 C CA . THR A 1 552 ? -9.934 4.466 5.921 1.00 95.75 552 THR A CA 1
ATOM 4221 C C . THR A 1 552 ? -10.955 5.374 5.231 1.00 95.75 552 THR A C 1
ATOM 4223 O O . THR A 1 552 ? -12.007 4.890 4.814 1.00 95.75 552 THR A O 1
ATOM 4226 N N . SER A 1 553 ? -10.629 6.650 4.998 1.00 95.62 553 SER A N 1
ATOM 4227 C CA . SER A 1 553 ? -11.480 7.563 4.214 1.00 95.62 553 SER A CA 1
ATOM 4228 C C . SER A 1 553 ? -11.613 7.102 2.755 1.00 95.62 553 SER A C 1
ATOM 4230 O O . SER A 1 553 ? -12.714 7.063 2.208 1.00 95.62 553 SER A O 1
ATOM 4232 N N . VAL A 1 554 ? -10.513 6.662 2.125 1.00 95.25 554 VAL A N 1
ATOM 4233 C CA . VAL A 1 554 ? -10.547 6.057 0.778 1.00 95.25 554 VAL A CA 1
ATOM 4234 C C . VAL A 1 554 ? -11.441 4.811 0.755 1.00 95.25 554 VAL A C 1
ATOM 4236 O O . VAL A 1 554 ? -12.224 4.640 -0.181 1.00 95.25 554 VAL A O 1
ATOM 4239 N N . ALA A 1 555 ? -11.369 3.956 1.782 1.00 95.25 555 ALA A N 1
ATOM 4240 C CA . ALA A 1 555 ? -12.230 2.780 1.894 1.00 95.25 555 ALA A CA 1
ATOM 4241 C C . ALA A 1 555 ? -13.717 3.170 1.971 1.00 95.25 555 ALA A C 1
ATOM 4243 O O . ALA A 1 555 ? -14.527 2.585 1.252 1.00 95.25 555 ALA A O 1
ATOM 4244 N N . LYS A 1 556 ? -14.079 4.207 2.742 1.00 94.50 556 LYS A N 1
ATOM 4245 C CA . LYS A 1 556 ? -15.455 4.745 2.766 1.00 94.50 556 LYS A CA 1
ATOM 4246 C C . LYS A 1 556 ? -15.900 5.224 1.385 1.00 94.50 556 LYS A C 1
ATOM 4248 O O . LYS A 1 556 ? -16.976 4.841 0.930 1.00 94.50 556 LYS A O 1
ATOM 4253 N N . LYS A 1 557 ? -15.047 5.961 0.663 1.00 94.19 557 LYS A N 1
ATOM 4254 C CA . LYS A 1 557 ? -15.327 6.392 -0.721 1.00 94.19 557 LYS A CA 1
ATOM 4255 C C . LYS A 1 557 ? -15.494 5.238 -1.705 1.00 94.19 557 LYS A C 1
ATOM 4257 O O . LYS A 1 557 ? -16.260 5.372 -2.662 1.00 94.19 557 LYS A O 1
ATOM 4262 N N . ALA A 1 558 ? -14.816 4.117 -1.480 1.00 94.56 558 ALA A N 1
ATOM 4263 C CA . ALA A 1 558 ? -15.025 2.891 -2.241 1.00 94.56 558 ALA A CA 1
ATOM 4264 C C . ALA A 1 558 ? -16.364 2.223 -1.891 1.00 94.56 558 ALA A C 1
ATOM 4266 O O . ALA A 1 558 ? -17.077 1.795 -2.797 1.00 94.56 558 ALA A O 1
ATOM 4267 N N . ALA A 1 559 ? -16.750 2.180 -0.614 1.00 95.00 559 ALA A N 1
ATOM 4268 C CA . ALA A 1 559 ? -18.025 1.600 -0.185 1.00 95.00 559 ALA A CA 1
ATOM 4269 C C . ALA A 1 559 ? -19.244 2.401 -0.662 1.00 95.00 559 ALA A C 1
ATOM 4271 O O . ALA A 1 559 ? -20.229 1.814 -1.107 1.00 95.00 559 ALA A O 1
ATOM 4272 N N . GLU A 1 560 ? -19.160 3.736 -0.680 1.00 92.94 560 GLU A N 1
ATOM 4273 C CA . GLU A 1 560 ? -20.158 4.612 -1.324 1.00 92.94 560 GLU A CA 1
ATOM 4274 C C . GLU A 1 560 ? -20.391 4.245 -2.802 1.00 92.94 560 GLU A C 1
ATOM 4276 O O . GLU A 1 560 ? -21.461 4.498 -3.347 1.00 92.94 560 GLU A O 1
ATOM 4281 N N . ARG A 1 561 ? -19.387 3.637 -3.446 1.00 92.75 561 ARG A N 1
ATOM 4282 C CA . ARG A 1 561 ? -19.370 3.274 -4.867 1.00 92.75 561 ARG A CA 1
ATOM 4283 C C . ARG A 1 561 ? -19.538 1.774 -5.116 1.00 92.75 561 ARG A C 1
ATOM 4285 O O . ARG A 1 561 ? -19.377 1.347 -6.250 1.00 92.75 561 ARG A O 1
ATOM 4292 N N . GLY A 1 562 ? -19.879 0.980 -4.098 1.00 93.19 562 GLY A N 1
ATOM 4293 C CA . GLY A 1 562 ? -20.248 -0.433 -4.263 1.00 93.19 562 GLY A CA 1
ATOM 4294 C C . GLY A 1 562 ? -19.253 -1.452 -3.712 1.00 93.19 562 GLY A C 1
ATOM 4295 O O . GLY A 1 562 ? -19.525 -2.648 -3.770 1.00 93.19 562 GLY A O 1
ATOM 4296 N N . GLN A 1 563 ? -18.128 -1.019 -3.134 1.00 95.94 563 GLN A N 1
ATOM 4297 C CA . GLN A 1 563 ? -17.239 -1.925 -2.400 1.00 95.94 563 GLN A CA 1
ATOM 4298 C C . GLN A 1 563 ? -17.958 -2.480 -1.160 1.00 95.94 563 GLN A C 1
ATOM 4300 O O . GLN A 1 563 ? -18.547 -1.726 -0.394 1.00 95.94 563 GLN A O 1
ATOM 4305 N N . ALA A 1 564 ? -17.849 -3.782 -0.920 1.00 97.12 564 ALA A N 1
ATOM 4306 C CA . ALA A 1 564 ? -18.346 -4.432 0.279 1.00 97.12 564 ALA A CA 1
ATOM 4307 C C . ALA A 1 564 ? -17.716 -3.829 1.543 1.00 97.12 564 ALA A C 1
ATOM 4309 O O . ALA A 1 564 ? -16.501 -3.608 1.602 1.00 97.12 564 ALA A O 1
ATOM 4310 N N . ARG A 1 565 ? -18.534 -3.613 2.579 1.00 97.12 565 ARG A N 1
ATOM 4311 C CA . ARG A 1 565 ? -18.120 -3.017 3.865 1.00 97.12 565 ARG A CA 1
ATOM 4312 C C . ARG A 1 565 ? -17.371 -4.017 4.751 1.00 97.12 565 ARG A C 1
ATOM 4314 O O . ARG A 1 565 ? -17.840 -4.423 5.816 1.00 97.12 565 ARG A O 1
ATOM 4321 N N . ILE A 1 566 ? -16.206 -4.440 4.273 1.00 97.38 566 ILE A N 1
ATOM 4322 C CA . ILE A 1 566 ? -15.251 -5.302 4.969 1.00 97.38 566 ILE A CA 1
ATOM 4323 C C . ILE A 1 566 ? -13.907 -4.580 4.992 1.00 97.38 566 ILE A C 1
ATOM 4325 O O . ILE A 1 566 ? -13.395 -4.191 3.941 1.00 97.38 566 ILE A O 1
ATOM 4329 N N . LEU A 1 567 ? -13.324 -4.427 6.180 1.00 97.31 567 LEU A N 1
ATOM 4330 C CA . LEU A 1 567 ? -12.019 -3.797 6.359 1.00 97.31 567 LEU A CA 1
ATOM 4331 C C . LEU A 1 567 ? -11.114 -4.681 7.215 1.00 97.31 567 LEU A C 1
ATOM 4333 O O . LEU A 1 567 ? -11.453 -5.033 8.347 1.00 97.31 567 LEU A O 1
ATOM 4337 N N . ILE A 1 568 ? -9.944 -5.017 6.674 1.00 97.62 568 ILE A N 1
ATOM 4338 C CA . ILE A 1 568 ? -8.926 -5.809 7.358 1.00 97.62 568 ILE A CA 1
ATOM 4339 C C . ILE A 1 568 ? -7.760 -4.901 7.747 1.00 97.62 568 ILE A C 1
ATOM 4341 O O . ILE A 1 568 ? -7.136 -4.273 6.891 1.00 97.62 568 ILE A O 1
ATOM 4345 N N . LEU A 1 569 ? -7.457 -4.845 9.040 1.00 96.56 569 LEU A N 1
ATOM 4346 C CA . LEU A 1 569 ? -6.330 -4.109 9.605 1.00 96.56 569 LEU A CA 1
ATOM 4347 C C . LEU A 1 569 ? -5.241 -5.117 9.996 1.00 96.56 569 LEU A C 1
ATOM 4349 O O . LEU A 1 569 ? -5.305 -5.706 11.078 1.00 96.56 569 LEU A O 1
ATOM 4353 N N . ASP A 1 570 ? -4.264 -5.340 9.109 1.00 94.50 570 ASP A N 1
ATOM 4354 C CA . ASP A 1 570 ? -3.196 -6.319 9.338 1.00 94.50 570 ASP A CA 1
ATOM 4355 C C . ASP A 1 570 ? -2.001 -5.696 10.064 1.00 94.50 570 ASP A C 1
ATOM 4357 O O . ASP A 1 570 ? -1.118 -5.100 9.440 1.00 94.50 570 ASP A O 1
ATOM 4361 N N . ASP A 1 571 ? -1.995 -5.809 11.397 1.00 91.00 571 ASP A N 1
ATOM 4362 C CA . ASP A 1 571 ? -0.889 -5.386 12.259 1.00 91.00 571 ASP A CA 1
ATOM 4363 C C . ASP A 1 571 ? -0.457 -3.918 11.981 1.00 91.00 571 ASP A C 1
ATOM 4365 O O . ASP A 1 571 ? 0.718 -3.554 12.034 1.00 91.00 571 ASP A O 1
ATOM 4369 N N . VAL A 1 572 ? -1.424 -3.041 11.677 1.00 91.94 572 VAL A N 1
ATOM 4370 C CA . VAL A 1 572 ? -1.170 -1.654 11.224 1.00 91.94 572 VAL A CA 1
ATOM 4371 C C . VAL A 1 572 ? -0.909 -0.652 12.350 1.00 91.94 572 VAL A C 1
ATOM 4373 O O . VAL A 1 572 ? -0.439 0.450 12.100 1.00 91.94 572 VAL A O 1
ATOM 4376 N N . LEU A 1 573 ? -1.205 -1.019 13.598 1.00 89.50 573 LEU A N 1
ATOM 4377 C CA . LEU A 1 573 ? -1.184 -0.112 14.754 1.00 89.50 573 LEU A CA 1
ATOM 4378 C C . LEU A 1 573 ? 0.071 -0.239 15.634 1.00 89.50 573 LEU A C 1
ATOM 4380 O O . LEU A 1 573 ? 0.113 0.292 16.742 1.00 89.50 573 LEU A O 1
ATOM 4384 N N . GLN A 1 574 ? 1.096 -0.958 15.174 1.00 82.19 574 GLN A N 1
ATOM 4385 C CA . GLN A 1 574 ? 2.265 -1.293 15.998 1.00 82.19 574 GLN A CA 1
ATOM 4386 C C . GLN A 1 574 ? 3.177 -0.095 16.293 1.00 82.19 574 GLN A C 1
ATOM 4388 O O . GLN A 1 574 ? 3.745 -0.015 17.379 1.00 82.19 574 GLN A O 1
ATOM 4393 N N . SER A 1 575 ? 3.335 0.813 15.330 1.00 79.31 575 SER A N 1
ATOM 4394 C CA . SER A 1 575 ? 4.205 2.000 15.402 1.00 79.31 575 SER A CA 1
ATOM 4395 C C . SER A 1 575 ? 3.555 3.191 16.112 1.00 79.31 575 SER A C 1
ATOM 4397 O O . SER A 1 575 ? 4.207 4.202 16.367 1.00 79.31 575 SER A O 1
ATOM 4399 N N . VAL A 1 576 ? 2.278 3.068 16.469 1.00 83.81 576 VAL A N 1
ATOM 4400 C CA . VAL A 1 576 ? 1.486 4.122 17.096 1.00 83.81 576 VAL A CA 1
ATOM 4401 C C . VAL A 1 576 ? 1.476 3.922 18.618 1.00 83.81 576 VAL A C 1
ATOM 4403 O O . VAL A 1 576 ? 1.457 2.791 19.117 1.00 83.81 576 VAL A O 1
ATOM 4406 N N . ASP A 1 577 ? 1.501 5.004 19.398 1.00 85.81 577 ASP A N 1
ATOM 4407 C CA . ASP A 1 577 ? 1.404 4.909 20.859 1.00 85.81 577 ASP A CA 1
ATOM 4408 C C . ASP A 1 577 ? 0.014 4.422 21.320 1.00 85.81 577 ASP A C 1
ATOM 4410 O O . ASP A 1 577 ? -0.944 4.368 20.547 1.00 85.81 577 ASP A O 1
ATOM 4414 N N . SER A 1 578 ? -0.111 4.012 22.586 1.00 85.19 578 SER A N 1
ATOM 4415 C CA . SER A 1 578 ? -1.361 3.440 23.106 1.00 85.19 578 SER A CA 1
ATOM 4416 C C . SER A 1 578 ? -2.536 4.423 23.100 1.00 85.19 578 SER A C 1
ATOM 4418 O O . SER A 1 578 ? -3.680 4.000 22.941 1.00 85.19 578 SER A O 1
ATOM 4420 N N . THR A 1 579 ? -2.270 5.720 23.276 1.00 86.44 579 THR A N 1
ATOM 4421 C CA . THR A 1 579 ? -3.304 6.761 23.328 1.00 86.44 579 THR A CA 1
ATOM 4422 C C . THR A 1 579 ? -3.899 6.969 21.943 1.00 86.44 579 THR A C 1
ATOM 4424 O O . THR A 1 579 ? -5.118 6.919 21.776 1.00 86.44 579 THR A O 1
ATOM 4427 N N . VAL A 1 580 ? -3.042 7.125 20.933 1.00 89.31 580 VAL A N 1
ATOM 4428 C CA . VAL A 1 580 ? -3.469 7.302 19.545 1.00 89.31 580 VAL A CA 1
ATOM 4429 C C . VAL A 1 580 ? -4.109 6.017 19.010 1.00 89.31 580 VAL A C 1
ATOM 4431 O O . VAL A 1 580 ? -5.135 6.099 18.338 1.00 89.31 580 VAL A O 1
ATOM 4434 N N . ARG A 1 581 ? -3.600 4.826 19.370 1.00 91.81 581 ARG A N 1
ATOM 4435 C CA . ARG A 1 581 ? -4.245 3.536 19.048 1.00 91.81 581 ARG A CA 1
ATOM 4436 C C . ARG A 1 581 ? -5.684 3.461 19.539 1.00 91.81 581 ARG A C 1
ATOM 4438 O O . ARG A 1 581 ? -6.575 3.100 18.773 1.00 91.81 581 ARG A O 1
ATOM 4445 N N . HIS A 1 582 ? -5.900 3.795 20.810 1.00 92.38 582 HIS A N 1
ATOM 4446 C CA . HIS A 1 582 ? -7.229 3.790 21.406 1.00 92.38 582 HIS A CA 1
ATOM 4447 C C . HIS A 1 582 ? -8.142 4.795 20.698 1.00 92.38 582 HIS A C 1
ATOM 4449 O O . HIS A 1 582 ? -9.227 4.428 20.263 1.00 92.38 582 HIS A O 1
ATOM 4455 N N . ALA A 1 583 ? -7.697 6.043 20.534 1.00 92.75 583 ALA A N 1
ATOM 4456 C CA . ALA A 1 583 ? -8.493 7.093 19.903 1.00 92.75 583 ALA A CA 1
ATOM 4457 C C . ALA A 1 583 ? -8.845 6.777 18.437 1.00 92.75 583 ALA A C 1
ATOM 4459 O O . ALA A 1 583 ? -9.984 6.985 18.019 1.00 92.75 583 ALA A O 1
ATOM 4460 N N . PHE A 1 584 ? -7.901 6.219 17.674 1.00 95.75 584 PHE A N 1
ATOM 4461 C CA . PHE A 1 584 ? -8.149 5.765 16.309 1.00 95.75 584 PHE A CA 1
ATOM 4462 C C . PHE A 1 584 ? -9.161 4.618 16.260 1.00 95.75 584 PHE A C 1
ATOM 4464 O O . PHE A 1 584 ? -10.098 4.680 15.471 1.00 95.75 584 PHE A O 1
ATOM 4471 N N . MET A 1 585 ? -9.032 3.596 17.113 1.00 95.75 585 MET A N 1
ATOM 4472 C CA . MET A 1 585 ? -10.000 2.494 17.117 1.00 95.75 585 MET A CA 1
ATOM 4473 C C . MET A 1 585 ? -11.389 2.923 17.588 1.00 95.75 585 MET A C 1
ATOM 4475 O O . MET A 1 585 ? -12.371 2.448 17.029 1.00 95.75 585 MET A O 1
ATOM 4479 N N . THR A 1 586 ? -11.491 3.849 18.546 1.00 95.81 586 THR A N 1
ATOM 4480 C CA . THR A 1 586 ? -12.766 4.490 18.906 1.00 95.81 586 THR A CA 1
ATOM 4481 C C . THR A 1 586 ? -13.390 5.177 17.690 1.00 95.81 586 THR A C 1
ATOM 4483 O O . THR A 1 586 ? -14.556 4.946 17.390 1.00 95.81 586 THR A O 1
ATOM 4486 N N . TYR A 1 587 ? -12.610 5.966 16.942 1.00 96.00 587 TYR A N 1
ATOM 4487 C CA . TYR A 1 587 ? -13.076 6.585 15.699 1.00 96.00 587 TYR A CA 1
ATOM 4488 C C . TYR A 1 587 ? -13.551 5.541 14.674 1.00 96.00 587 TYR A C 1
ATOM 4490 O O . TYR A 1 587 ? -14.631 5.695 14.109 1.00 96.00 587 TYR A O 1
ATOM 4498 N N . VAL A 1 588 ? -12.791 4.458 14.470 1.00 96.62 588 VAL A N 1
ATOM 4499 C CA . VAL A 1 588 ? -13.163 3.382 13.538 1.00 96.62 588 VAL A CA 1
ATOM 4500 C C . VAL A 1 588 ? -14.471 2.707 13.960 1.00 96.62 588 VAL A C 1
ATOM 4502 O O . VAL A 1 588 ? -15.346 2.528 13.126 1.00 96.62 588 VAL A O 1
ATOM 4505 N N . LEU A 1 589 ? -14.642 2.362 15.237 1.00 96.38 589 LEU A N 1
ATOM 4506 C CA . LEU A 1 589 ? -15.853 1.685 15.719 1.00 96.38 589 LEU A CA 1
ATOM 4507 C C . LEU A 1 589 ? -17.120 2.536 15.579 1.00 96.38 589 LEU A C 1
ATOM 4509 O O . LEU A 1 589 ? -18.209 1.989 15.432 1.00 96.38 589 LEU A O 1
ATOM 4513 N N . GLU A 1 590 ? -16.990 3.859 15.607 1.00 95.06 590 GLU A N 1
ATOM 4514 C CA . GLU A 1 590 ? -18.120 4.760 15.401 1.00 95.06 590 GLU A CA 1
ATOM 4515 C C . GLU A 1 590 ? -18.429 4.988 13.916 1.00 95.06 590 GLU A C 1
ATOM 4517 O O . GLU A 1 590 ? -19.579 4.866 13.497 1.00 95.06 590 GLU A O 1
ATOM 4522 N N . GLU A 1 591 ? -17.409 5.290 13.110 1.00 94.94 591 GLU A N 1
ATOM 4523 C CA . GLU A 1 591 ? -17.574 5.625 11.687 1.00 94.94 591 GLU A CA 1
ATOM 4524 C C . GLU A 1 591 ? -17.794 4.402 10.787 1.00 94.94 591 GLU A C 1
ATOM 4526 O O . GLU A 1 591 ? -18.281 4.550 9.667 1.00 94.94 591 GLU A O 1
ATOM 4531 N N . PHE A 1 592 ? -17.423 3.212 11.262 1.00 95.62 592 PHE A N 1
ATOM 4532 C CA . PHE A 1 592 ? -17.514 1.935 10.549 1.00 95.62 592 PHE A CA 1
ATOM 4533 C C . PHE A 1 592 ? -18.383 0.932 11.326 1.00 95.62 592 PHE A C 1
ATOM 4535 O O . PHE A 1 592 ? -18.152 -0.273 11.263 1.00 95.62 592 PHE A O 1
ATOM 4542 N N . SER A 1 593 ? -19.374 1.421 12.077 1.00 94.19 593 SER A N 1
ATOM 4543 C CA . SER A 1 593 ? -20.248 0.600 12.936 1.00 94.19 593 SER A CA 1
ATOM 4544 C C . SER A 1 593 ? -21.055 -0.466 12.181 1.00 94.19 593 SER A C 1
ATOM 4546 O O . SER A 1 593 ? -21.439 -1.479 12.758 1.00 94.19 593 SER A O 1
ATOM 4548 N N . ASP A 1 594 ? -21.301 -0.265 10.888 1.00 94.31 594 ASP A N 1
ATOM 4549 C CA . ASP A 1 594 ? -21.992 -1.197 9.996 1.00 94.31 594 ASP A CA 1
ATOM 4550 C C . ASP A 1 594 ? -21.037 -2.074 9.158 1.00 94.31 594 ASP A C 1
ATOM 4552 O O . ASP A 1 594 ? -21.485 -2.880 8.330 1.00 94.31 594 ASP A O 1
ATOM 4556 N N . TRP A 1 595 ? -19.723 -1.942 9.355 1.00 97.12 595 TRP A N 1
ATOM 4557 C CA . TRP A 1 595 ? -18.702 -2.710 8.646 1.00 97.12 595 TRP A CA 1
ATOM 4558 C C . TRP A 1 595 ? -18.312 -3.969 9.413 1.00 97.12 595 TRP A C 1
ATOM 4560 O O . TRP A 1 595 ? -18.304 -4.015 10.639 1.00 97.12 595 TRP A O 1
ATOM 4570 N N . GLN A 1 596 ? -17.889 -4.998 8.680 1.00 97.69 596 GLN A N 1
ATOM 4571 C CA . GLN A 1 596 ? -17.149 -6.095 9.291 1.00 97.69 596 GLN A CA 1
ATOM 4572 C C . GLN A 1 596 ? -15.664 -5.744 9.360 1.00 97.69 596 GLN A C 1
ATOM 4574 O O . GLN A 1 596 ? -14.997 -5.567 8.339 1.00 97.69 596 GLN A O 1
ATOM 4579 N N . LEU A 1 597 ? -15.144 -5.697 10.581 1.00 98.06 597 LEU A N 1
ATOM 4580 C CA . LEU A 1 597 ? -13.757 -5.377 10.887 1.00 98.06 597 LEU A CA 1
ATOM 4581 C C . LEU A 1 597 ? -12.999 -6.659 11.235 1.00 98.06 597 LEU A C 1
ATOM 4583 O O . LEU A 1 597 ? -13.396 -7.398 12.136 1.00 98.06 597 LEU A O 1
ATOM 4587 N N . ILE A 1 598 ? -11.887 -6.920 10.551 1.00 97.75 598 ILE A N 1
ATOM 4588 C CA . ILE A 1 598 ? -10.974 -8.018 10.890 1.00 97.75 598 ILE A CA 1
ATOM 4589 C C . ILE A 1 598 ? -9.635 -7.407 11.283 1.00 97.75 598 ILE A C 1
ATOM 4591 O O . ILE A 1 598 ? -8.962 -6.793 10.462 1.00 97.75 598 ILE A O 1
ATOM 4595 N N . VAL A 1 599 ? -9.237 -7.559 12.542 1.00 96.19 599 VAL A N 1
ATOM 4596 C CA . VAL A 1 599 ? -8.038 -6.907 13.081 1.00 96.19 599 VAL A CA 1
ATOM 4597 C C . VAL A 1 599 ? -7.044 -7.965 13.531 1.00 96.19 599 VAL A C 1
ATOM 4599 O O . VAL A 1 599 ? -7.380 -8.815 14.359 1.00 96.19 599 VAL A O 1
ATOM 4602 N N . THR A 1 600 ? -5.815 -7.923 13.018 1.00 95.12 600 THR A N 1
ATOM 4603 C CA . THR A 1 600 ? -4.732 -8.780 13.516 1.00 95.12 600 THR A CA 1
ATOM 4604 C C . THR A 1 600 ? -3.889 -8.028 14.541 1.00 95.12 600 THR A C 1
ATOM 4606 O O . THR A 1 600 ? -3.603 -6.838 14.395 1.00 95.12 600 THR A O 1
ATOM 4609 N N . VAL A 1 601 ? -3.528 -8.719 15.624 1.00 92.12 601 VAL A N 1
ATOM 4610 C CA . VAL A 1 601 ? -2.724 -8.160 16.717 1.00 92.12 601 VAL A CA 1
ATOM 4611 C C . VAL A 1 601 ? -1.784 -9.216 17.291 1.00 92.12 601 VAL A C 1
ATOM 4613 O O . VAL A 1 601 ? -2.111 -10.402 17.356 1.00 92.12 601 VAL A O 1
ATOM 4616 N N . HIS A 1 602 ? -0.615 -8.784 17.755 1.00 88.31 602 HIS A N 1
ATOM 4617 C CA . HIS A 1 602 ? 0.378 -9.654 18.397 1.00 88.31 602 HIS A CA 1
ATOM 4618 C C . HIS A 1 602 ? 0.615 -9.331 19.879 1.00 88.31 602 HIS A C 1
ATOM 4620 O O . HIS A 1 602 ? 1.126 -10.174 20.613 1.00 88.31 602 HIS A O 1
ATOM 4626 N N . ASP A 1 603 ? 0.223 -8.140 20.337 1.00 85.00 603 ASP A N 1
ATOM 4627 C CA . ASP A 1 603 ? 0.326 -7.737 21.738 1.00 85.00 603 ASP A CA 1
ATOM 4628 C C . ASP A 1 603 ? -0.922 -8.151 22.536 1.00 85.00 603 ASP A C 1
ATOM 4630 O O . ASP A 1 603 ? -2.062 -7.909 22.129 1.00 85.00 603 ASP A O 1
ATOM 4634 N N . ARG A 1 604 ? -0.704 -8.791 23.692 1.00 79.81 604 ARG A N 1
ATOM 4635 C CA . ARG A 1 604 ? -1.781 -9.308 24.554 1.00 79.81 604 ARG A CA 1
ATOM 4636 C C . ARG A 1 604 ? -2.560 -8.184 25.222 1.00 79.81 604 ARG A C 1
ATOM 4638 O O . ARG A 1 604 ? -3.781 -8.283 25.313 1.00 79.81 604 ARG A O 1
ATOM 4645 N N . LEU A 1 605 ? -1.862 -7.145 25.682 1.00 78.19 605 LEU A N 1
ATOM 4646 C CA . LEU A 1 605 ? -2.493 -6.012 26.353 1.00 78.19 605 LEU A CA 1
ATOM 4647 C C . LEU A 1 605 ? -3.405 -5.268 25.375 1.00 78.19 605 LEU A C 1
ATOM 4649 O O . LEU A 1 605 ? -4.573 -5.040 25.678 1.00 78.19 605 LEU A O 1
ATOM 4653 N N . TRP A 1 606 ? -2.898 -4.974 24.179 1.00 88.00 606 TRP A N 1
ATOM 4654 C CA . TRP A 1 606 ? -3.660 -4.330 23.120 1.00 88.00 606 TRP A CA 1
ATOM 4655 C C . TRP A 1 606 ? -4.860 -5.164 22.668 1.00 88.00 606 TRP A C 1
ATOM 4657 O O . TRP A 1 606 ? -5.939 -4.613 22.489 1.00 88.00 606 TRP A O 1
ATOM 4667 N N . ARG A 1 607 ? -4.728 -6.493 22.552 1.00 87.50 607 ARG A N 1
ATOM 4668 C CA . ARG A 1 607 ? -5.873 -7.379 22.276 1.00 87.50 607 ARG A CA 1
ATOM 4669 C C . ARG A 1 607 ? -6.989 -7.204 23.308 1.00 87.50 607 ARG A C 1
ATOM 4671 O O . ARG A 1 607 ? -8.157 -7.145 22.935 1.00 87.50 607 ARG A O 1
ATOM 4678 N N . ASP A 1 608 ? -6.638 -7.177 24.591 1.00 78.88 608 ASP A N 1
ATOM 4679 C CA . ASP A 1 608 ? -7.626 -7.068 25.665 1.00 78.88 608 ASP A CA 1
ATOM 4680 C C . ASP A 1 608 ? -8.275 -5.676 25.675 1.00 78.88 608 ASP A C 1
ATOM 4682 O O . ASP A 1 608 ? -9.497 -5.588 25.739 1.00 78.88 608 ASP A O 1
ATOM 4686 N N . GLN A 1 609 ? -7.487 -4.612 25.483 1.00 83.75 609 GLN A N 1
ATOM 4687 C CA . GLN A 1 609 ? -7.997 -3.246 25.299 1.00 83.75 609 GLN A CA 1
ATOM 4688 C C . GLN A 1 609 ? -8.936 -3.135 24.093 1.00 83.75 609 GLN A C 1
ATOM 4690 O O . GLN A 1 609 ? -9.976 -2.487 24.171 1.00 83.75 609 GLN A O 1
ATOM 4695 N N . LEU A 1 610 ? -8.591 -3.788 22.983 1.00 88.81 610 LEU A N 1
ATOM 4696 C CA . LEU A 1 610 ? -9.403 -3.794 21.776 1.00 88.81 610 LEU A CA 1
ATOM 4697 C C . LEU A 1 610 ? -10.732 -4.516 22.010 1.00 88.81 610 LEU A C 1
ATOM 4699 O O . LEU A 1 610 ? -11.770 -4.007 21.612 1.00 88.81 610 LEU A O 1
ATOM 4703 N N . ARG A 1 611 ? -10.736 -5.657 22.710 1.00 86.75 611 ARG A N 1
ATOM 4704 C CA . ARG A 1 611 ? -11.991 -6.326 23.087 1.00 86.75 611 ARG A CA 1
ATOM 4705 C C . ARG A 1 611 ? -12.879 -5.411 23.931 1.00 86.75 611 ARG A C 1
ATOM 4707 O O . ARG A 1 611 ? -14.060 -5.287 23.632 1.00 86.75 611 ARG A O 1
ATOM 4714 N N . ASP A 1 612 ? -12.301 -4.760 24.936 1.00 82.12 612 ASP A N 1
ATOM 4715 C CA . ASP A 1 612 ? -13.042 -3.863 25.822 1.00 82.12 612 ASP A CA 1
ATOM 4716 C C . ASP A 1 612 ? -13.622 -2.657 25.045 1.00 82.12 612 ASP A C 1
ATOM 4718 O O . ASP A 1 612 ? -14.734 -2.218 25.335 1.00 82.12 612 ASP A O 1
ATOM 4722 N N . LEU A 1 613 ? -12.920 -2.167 24.012 1.00 90.06 613 LEU A N 1
ATOM 4723 C CA . LEU A 1 613 ? -13.427 -1.149 23.084 1.00 90.06 613 LEU A CA 1
ATOM 4724 C C . LEU A 1 613 ? -14.628 -1.644 22.267 1.00 90.06 613 LEU A C 1
ATOM 4726 O O . LEU A 1 613 ? -15.652 -0.970 22.230 1.00 90.06 613 LEU A O 1
ATOM 4730 N N . PHE A 1 614 ? -14.542 -2.816 21.636 1.00 91.38 614 PHE A N 1
ATOM 4731 C CA . PHE A 1 614 ? -15.674 -3.376 20.883 1.00 91.38 614 PHE A CA 1
ATOM 4732 C C . PHE A 1 614 ? -16.905 -3.578 21.779 1.00 91.38 614 PHE A C 1
ATOM 4734 O O . PHE A 1 614 ? -18.010 -3.190 21.400 1.00 91.38 614 PHE A O 1
ATOM 4741 N N . ASP A 1 615 ? -16.705 -4.100 22.994 1.00 84.38 615 ASP A N 1
ATOM 4742 C CA . ASP A 1 615 ? -17.773 -4.273 23.983 1.00 84.38 615 ASP A CA 1
ATOM 4743 C C . ASP A 1 615 ? -18.396 -2.926 24.403 1.00 84.38 615 ASP A C 1
ATOM 4745 O O . ASP A 1 615 ? -19.611 -2.840 24.595 1.00 84.38 615 ASP A O 1
ATOM 4749 N N . ALA A 1 616 ? -17.590 -1.866 24.537 1.00 83.75 616 ALA A N 1
ATOM 4750 C CA . ALA A 1 616 ? -18.062 -0.526 24.898 1.00 83.75 616 ALA A CA 1
ATOM 4751 C C . ALA A 1 616 ? -18.894 0.150 23.793 1.00 83.75 616 ALA A C 1
ATOM 4753 O O . ALA A 1 616 ? -19.749 0.979 24.102 1.00 83.75 616 ALA A O 1
ATOM 4754 N N . HIS A 1 617 ? -18.658 -0.211 22.530 1.00 91.94 617 HIS A N 1
ATOM 4755 C CA . HIS A 1 617 ? -19.371 0.312 21.361 1.00 91.94 617 HIS A CA 1
ATOM 4756 C C . HIS A 1 617 ? -20.509 -0.609 20.875 1.00 91.94 617 HIS A C 1
ATOM 4758 O O . HIS A 1 617 ? -21.051 -0.374 19.800 1.00 91.94 617 HIS A O 1
ATOM 4764 N N . ASP A 1 618 ? -20.873 -1.639 21.653 1.00 88.12 618 ASP A N 1
ATOM 4765 C CA . ASP A 1 618 ? -21.886 -2.654 21.305 1.00 88.12 6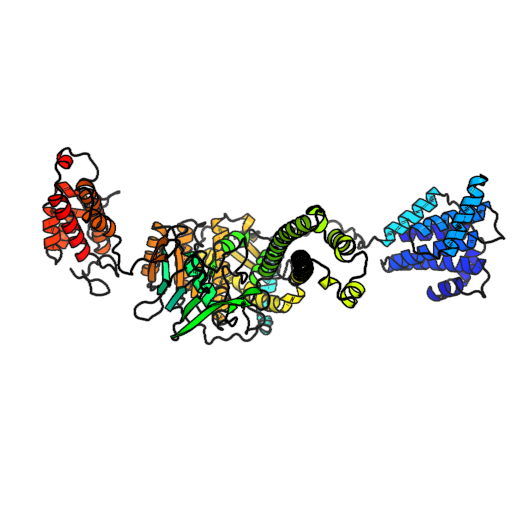18 ASP A CA 1
ATOM 4766 C C . ASP A 1 618 ? -21.657 -3.290 19.920 1.00 88.12 618 ASP A C 1
ATOM 4768 O O . ASP A 1 618 ? -22.588 -3.622 19.189 1.00 88.12 618 ASP A O 1
ATOM 4772 N N . HIS A 1 619 ? -20.383 -3.451 19.548 1.00 89.25 619 HIS A N 1
ATOM 4773 C CA . HIS A 1 619 ? -19.990 -4.024 18.272 1.00 89.25 619 HIS A CA 1
ATOM 4774 C C . HIS A 1 619 ? -19.643 -5.502 18.451 1.00 89.25 619 HIS A C 1
ATOM 4776 O O . HIS A 1 619 ? -18.669 -5.856 19.119 1.00 89.25 619 HIS A O 1
ATOM 4782 N N . ASP A 1 620 ? -20.405 -6.380 17.797 1.00 87.06 620 ASP A N 1
ATOM 4783 C CA . ASP A 1 620 ? -20.202 -7.824 17.896 1.00 87.06 620 ASP A CA 1
ATOM 4784 C C . ASP A 1 620 ? -18.788 -8.234 17.475 1.00 87.06 620 ASP A C 1
ATOM 4786 O O . ASP A 1 620 ? -18.323 -7.905 16.378 1.00 87.06 620 ASP A O 1
ATOM 4790 N N . LEU A 1 621 ? -18.123 -8.981 18.359 1.00 89.88 621 LEU A N 1
ATOM 4791 C CA . LEU A 1 621 ? -16.726 -9.355 18.207 1.00 89.88 621 LEU A CA 1
ATOM 4792 C C . LEU A 1 621 ? -16.472 -10.836 18.514 1.00 89.88 621 LEU A C 1
ATOM 4794 O O . LEU A 1 621 ? -16.864 -11.366 19.561 1.00 89.88 621 LEU A O 1
ATOM 4798 N N . LEU A 1 622 ? -15.739 -11.491 17.614 1.00 88.19 622 LEU A N 1
ATOM 4799 C CA . LEU A 1 622 ? -15.163 -12.821 17.786 1.00 88.19 622 LEU A CA 1
ATOM 4800 C C . LEU A 1 622 ? -13.653 -12.721 18.055 1.00 88.19 622 LEU A C 1
ATOM 4802 O O . LEU A 1 622 ? -12.922 -12.063 17.324 1.00 88.19 622 LEU A O 1
ATOM 4806 N N . GLY A 1 623 ? -13.164 -13.399 19.093 1.00 88.00 623 GLY A N 1
ATOM 4807 C CA . GLY A 1 623 ? -11.730 -13.518 19.362 1.00 88.00 623 GLY A CA 1
ATOM 4808 C C . GLY A 1 623 ? -11.187 -14.857 18.872 1.00 88.00 623 GLY A C 1
ATOM 4809 O O . GLY A 1 623 ? -11.591 -15.899 19.382 1.00 88.00 623 GLY A O 1
ATOM 4810 N N . LEU A 1 624 ? -10.244 -14.828 17.935 1.00 87.44 624 LEU A N 1
ATOM 4811 C CA . LEU A 1 624 ? -9.487 -15.988 17.469 1.00 87.44 624 LEU A CA 1
ATOM 4812 C C . LEU A 1 624 ? -8.039 -15.884 17.948 1.00 87.44 624 LEU A C 1
ATOM 4814 O O . LEU A 1 624 ? -7.467 -14.797 17.988 1.00 87.44 624 LEU A O 1
ATOM 4818 N N . GLU A 1 625 ? -7.429 -17.011 18.312 1.00 85.75 625 GLU A N 1
ATOM 4819 C CA . GLU A 1 625 ? -5.997 -17.070 18.613 1.00 85.75 625 GLU A CA 1
ATOM 4820 C C . GLU A 1 625 ? -5.310 -18.141 17.793 1.00 85.75 625 GLU A C 1
ATOM 4822 O O . GLU A 1 625 ? -5.751 -19.287 17.741 1.00 85.75 625 GLU A O 1
ATOM 4827 N N . VAL A 1 626 ? -4.204 -17.740 17.183 1.00 86.38 626 VAL A N 1
ATOM 4828 C CA . VAL A 1 626 ? -3.262 -18.621 16.516 1.00 86.38 626 VAL A CA 1
ATOM 4829 C C . VAL A 1 626 ? -2.143 -18.902 17.512 1.00 86.38 626 VAL A C 1
ATOM 4831 O O . VAL A 1 626 ? -1.350 -18.014 17.829 1.00 86.38 626 VAL A O 1
ATOM 4834 N N . ARG A 1 627 ? -2.117 -20.117 18.066 1.00 78.19 627 ARG A N 1
ATOM 4835 C CA . ARG A 1 627 ? -1.184 -20.470 19.147 1.00 78.19 627 ARG A CA 1
ATOM 4836 C C . ARG A 1 627 ? 0.209 -20.771 18.647 1.00 78.19 627 ARG A C 1
ATOM 4838 O O . ARG A 1 627 ? 1.189 -20.357 19.251 1.00 78.19 627 ARG A O 1
ATOM 4845 N N . ASN A 1 628 ? 0.265 -21.585 17.607 1.00 79.38 628 ASN A N 1
ATOM 4846 C CA . ASN A 1 628 ? 1.502 -22.115 17.083 1.00 79.38 628 ASN A CA 1
ATOM 4847 C C . ASN A 1 628 ? 1.381 -22.284 15.575 1.00 79.38 628 ASN A C 1
ATOM 4849 O O . ASN A 1 628 ? 0.280 -22.301 15.019 1.00 79.38 628 ASN A O 1
ATOM 4853 N N . TRP A 1 629 ? 2.529 -22.446 14.943 1.00 89.50 629 TRP A N 1
ATOM 4854 C CA . TRP A 1 629 ? 2.644 -22.815 13.554 1.00 89.50 629 TRP A CA 1
ATOM 4855 C C . TRP A 1 629 ? 3.593 -23.998 13.432 1.00 89.50 629 TRP A C 1
ATOM 4857 O O . TRP A 1 629 ? 4.709 -23.962 13.947 1.00 89.50 629 TRP A O 1
ATOM 4867 N N . GLU A 1 630 ? 3.146 -25.043 12.748 1.00 85.50 630 GLU A N 1
ATOM 4868 C CA . GLU A 1 630 ? 3.967 -26.212 12.451 1.00 85.50 630 GLU A CA 1
ATOM 4869 C C . GLU A 1 630 ? 4.152 -26.325 10.942 1.00 85.50 630 GLU A C 1
ATOM 4871 O O . GLU A 1 630 ? 3.206 -26.121 10.181 1.00 85.50 630 GLU A O 1
ATOM 4876 N N . PHE A 1 631 ? 5.364 -26.676 10.507 1.00 86.69 631 PHE A N 1
ATOM 4877 C CA . PHE A 1 631 ? 5.708 -26.729 9.085 1.00 86.69 631 PHE A CA 1
ATOM 4878 C C . PHE A 1 631 ? 4.775 -27.652 8.287 1.00 86.69 631 PHE A C 1
ATOM 4880 O O . PHE A 1 631 ? 4.338 -27.272 7.211 1.00 86.69 631 PHE A O 1
ATOM 4887 N N . GLU A 1 632 ? 4.417 -28.815 8.841 1.00 87.81 632 GLU A N 1
ATOM 4888 C CA . GLU A 1 632 ? 3.647 -29.868 8.158 1.00 87.81 632 GLU A CA 1
ATOM 4889 C C . GLU A 1 632 ? 2.123 -29.683 8.204 1.00 87.81 632 GLU A C 1
ATOM 4891 O O . GLU A 1 632 ? 1.402 -30.168 7.327 1.00 87.81 632 GLU A O 1
ATOM 4896 N N . THR A 1 633 ? 1.599 -29.016 9.237 1.00 83.75 633 THR A N 1
ATOM 4897 C CA . THR A 1 633 ? 0.147 -28.885 9.471 1.00 83.75 633 THR A CA 1
ATOM 4898 C C . THR A 1 633 ? -0.357 -27.455 9.328 1.00 83.75 633 THR A C 1
ATOM 4900 O O . THR A 1 633 ? -1.530 -27.256 9.017 1.00 83.75 633 THR A O 1
ATOM 4903 N N . GLY A 1 634 ? 0.521 -26.468 9.491 1.00 88.12 634 GLY A N 1
ATOM 4904 C CA . GLY A 1 634 ? 0.223 -25.046 9.410 1.00 88.12 634 GLY A CA 1
ATOM 4905 C C . GLY A 1 634 ? -0.214 -24.414 10.736 1.00 88.12 634 GLY A C 1
ATOM 4906 O O . GLY A 1 634 ? 0.159 -24.906 11.805 1.00 88.12 634 GLY A O 1
ATOM 4907 N N . PRO A 1 635 ? -0.958 -23.291 10.692 1.00 87.44 635 PRO A N 1
ATOM 4908 C CA . PRO A 1 635 ? -1.369 -22.563 11.887 1.00 87.44 635 PRO A CA 1
ATOM 4909 C C . PRO A 1 635 ? -2.386 -23.361 12.710 1.00 87.44 635 PRO A C 1
ATOM 4911 O O . PRO A 1 635 ? -3.417 -23.806 12.203 1.00 87.44 635 PRO A O 1
ATOM 4914 N N . VAL A 1 636 ? -2.118 -23.484 14.009 1.00 81.94 636 VAL A N 1
ATOM 4915 C CA . VAL A 1 636 ? -3.010 -24.129 14.975 1.00 81.94 636 VAL A CA 1
ATOM 4916 C C . VAL A 1 636 ? -3.858 -23.059 15.651 1.00 81.94 636 VAL A C 1
ATOM 4918 O O . VAL A 1 636 ? -3.372 -22.271 16.469 1.00 81.94 636 VAL A O 1
ATOM 4921 N N . LEU A 1 637 ? -5.138 -23.033 15.286 1.00 81.06 637 LEU A N 1
ATOM 4922 C CA . LEU A 1 637 ? -6.133 -22.157 15.892 1.00 81.06 637 LEU A CA 1
ATOM 4923 C C . LEU A 1 637 ? -6.639 -22.762 17.190 1.00 81.06 637 LEU A C 1
ATOM 4925 O O . LEU A 1 637 ? -6.864 -23.972 17.282 1.00 81.06 637 LEU A O 1
ATOM 4929 N N . ASP A 1 638 ? -6.869 -21.907 18.177 1.00 66.44 638 ASP A N 1
ATOM 4930 C CA . ASP A 1 638 ? -7.554 -22.347 19.373 1.00 66.44 638 ASP A CA 1
ATOM 4931 C C . ASP A 1 638 ? -8.995 -22.758 19.064 1.00 66.44 638 ASP A C 1
ATOM 4933 O O . ASP A 1 638 ? -9.707 -22.031 18.360 1.00 66.44 638 ASP A O 1
ATOM 4937 N N . PRO A 1 639 ? -9.472 -23.886 19.625 1.00 52.03 639 PRO A N 1
ATOM 4938 C CA . PRO A 1 639 ? -10.897 -24.148 19.678 1.00 52.03 639 PRO A CA 1
ATOM 4939 C C . PRO A 1 639 ? -11.593 -22.935 20.320 1.00 52.03 639 PRO A C 1
ATOM 4941 O O . PRO A 1 639 ? -11.042 -22.388 21.283 1.00 52.03 639 PRO A O 1
ATOM 4944 N N . PRO A 1 640 ? -12.807 -22.548 19.883 1.00 44.31 640 PRO A N 1
ATOM 4945 C CA . PRO A 1 640 ? -13.572 -21.410 20.421 1.00 44.31 640 PRO A CA 1
ATOM 4946 C C . PRO A 1 640 ? -13.927 -21.449 21.927 1.00 44.31 640 PRO A C 1
ATOM 4948 O O . PRO A 1 640 ? -14.845 -20.758 22.358 1.00 44.31 640 PRO A O 1
ATOM 4951 N N . ALA A 1 641 ? -13.262 -22.266 22.745 1.00 46.38 641 ALA A N 1
ATOM 4952 C CA . ALA A 1 641 ? -13.644 -22.567 24.117 1.00 46.38 641 ALA A CA 1
ATOM 4953 C C . ALA A 1 641 ? -12.471 -22.900 25.061 1.00 46.38 641 ALA A C 1
ATOM 4955 O O . ALA A 1 641 ? -12.718 -23.473 26.122 1.00 46.38 641 ALA A O 1
ATOM 4956 N N . VAL A 1 642 ? -11.205 -22.583 24.737 1.00 49.50 642 VAL A N 1
ATOM 4957 C CA . VAL A 1 642 ? -10.147 -22.771 25.748 1.00 49.50 642 VAL A CA 1
ATOM 4958 C C . VAL A 1 642 ? -10.222 -21.645 26.769 1.00 49.50 642 VAL A C 1
ATOM 4960 O O . VAL A 1 642 ? -9.920 -20.489 26.471 1.00 49.50 642 VAL A O 1
ATOM 4963 N N . ASP A 1 643 ? -10.618 -21.989 27.990 1.00 62.09 643 ASP A N 1
ATOM 4964 C CA . ASP A 1 643 ? -10.641 -21.056 29.103 1.00 62.09 643 ASP A CA 1
ATOM 4965 C C . ASP A 1 643 ? -9.211 -20.634 29.484 1.00 62.09 643 ASP A C 1
ATOM 4967 O O . ASP A 1 643 ? -8.555 -21.249 30.319 1.00 62.09 643 ASP A O 1
ATOM 4971 N N . ARG A 1 644 ? -8.715 -19.552 28.872 1.00 60.94 644 ARG A N 1
ATOM 4972 C CA . ARG A 1 644 ? -7.355 -19.031 29.099 1.00 60.94 644 ARG A CA 1
ATOM 4973 C C . ARG A 1 644 ? -7.054 -18.665 30.546 1.00 60.94 644 ARG A C 1
ATOM 4975 O O . ARG A 1 644 ? -5.895 -18.679 30.931 1.00 60.94 644 ARG A O 1
ATOM 4982 N N . VAL A 1 645 ? -8.074 -18.311 31.321 1.00 72.19 645 VAL A N 1
ATOM 4983 C CA . VAL A 1 645 ? -7.903 -17.924 32.725 1.00 72.19 645 VAL A CA 1
ATOM 4984 C C . VAL A 1 645 ? -7.585 -19.155 33.569 1.00 72.19 645 VAL A C 1
ATOM 4986 O O . VAL A 1 645 ? -6.796 -19.065 34.498 1.00 72.19 645 VAL A O 1
ATOM 4989 N N . THR A 1 646 ? -8.137 -20.319 33.223 1.00 83.06 646 THR A N 1
ATOM 4990 C CA . THR A 1 646 ? -7.917 -21.560 33.976 1.00 83.06 646 THR A CA 1
ATOM 4991 C C . THR A 1 646 ? -6.926 -22.517 33.317 1.00 83.06 646 THR A C 1
ATOM 4993 O O . THR A 1 646 ? -6.424 -23.418 33.988 1.00 83.06 646 THR A O 1
ATOM 4996 N N . LYS A 1 647 ? -6.593 -22.308 32.036 1.00 80.62 647 LYS A N 1
ATOM 4997 C CA . LYS A 1 647 ? -5.747 -23.184 31.209 1.00 80.62 647 LYS A CA 1
ATOM 4998 C C . LYS A 1 647 ? -4.429 -23.567 31.878 1.00 80.62 647 LYS A C 1
ATOM 5000 O O . LYS A 1 647 ? -4.113 -24.752 31.937 1.00 80.62 647 LYS A O 1
ATOM 5005 N N . ASP A 1 648 ? -3.659 -22.595 32.362 1.00 80.69 648 ASP A N 1
ATOM 5006 C CA . ASP A 1 648 ? -2.325 -22.864 32.915 1.00 80.69 648 ASP A CA 1
ATOM 5007 C C . ASP A 1 648 ? -2.417 -23.729 34.177 1.00 80.69 648 ASP A C 1
ATOM 5009 O O . ASP A 1 648 ? -1.644 -24.672 34.357 1.00 80.69 648 ASP A O 1
ATOM 5013 N N . LEU A 1 649 ? -3.435 -23.482 35.007 1.00 88.06 649 LEU A N 1
ATOM 5014 C CA . LEU A 1 649 ? -3.712 -24.305 36.177 1.00 88.06 649 LEU A CA 1
ATOM 5015 C C . LEU A 1 649 ? -4.186 -25.711 35.784 1.00 88.06 649 LEU A C 1
ATOM 5017 O O . LEU A 1 649 ? -3.708 -26.693 36.345 1.00 88.06 649 LEU A O 1
ATOM 5021 N N . GLN A 1 650 ? -5.079 -25.825 34.797 1.00 87.12 650 GLN A N 1
ATOM 5022 C CA . GLN A 1 650 ? -5.549 -27.112 34.273 1.00 87.12 650 GLN A CA 1
ATOM 5023 C C . GLN A 1 650 ? -4.404 -27.946 33.682 1.00 87.12 650 GLN A C 1
ATOM 5025 O O . GLN A 1 650 ? -4.341 -29.153 33.916 1.00 87.12 650 GLN A O 1
ATOM 5030 N N . LEU A 1 651 ? -3.455 -27.315 32.983 1.00 83.81 651 LEU A N 1
ATOM 5031 C CA . LEU A 1 651 ? -2.259 -27.982 32.475 1.00 83.81 651 LEU A CA 1
ATOM 5032 C C . LEU A 1 651 ? -1.373 -28.467 33.629 1.00 83.81 651 LEU A C 1
ATOM 5034 O O . LEU A 1 651 ? -0.980 -29.633 33.655 1.00 83.81 651 LEU A O 1
ATOM 5038 N N . LEU A 1 652 ? -1.118 -27.620 34.629 1.00 87.38 652 LEU A N 1
ATOM 5039 C CA . LEU A 1 652 ? -0.346 -27.999 35.815 1.00 87.38 652 LEU A CA 1
ATOM 5040 C C . LEU A 1 652 ? -1.009 -29.119 36.628 1.00 87.38 652 LEU A C 1
ATOM 5042 O O . LEU A 1 652 ? -0.305 -29.923 37.232 1.00 87.38 652 LEU A O 1
ATOM 5046 N N . LEU A 1 653 ? -2.337 -29.247 36.618 1.00 87.88 653 LEU A N 1
ATOM 5047 C CA . LEU A 1 653 ? -3.021 -30.356 37.291 1.00 87.88 653 LEU A CA 1
ATOM 5048 C C . LEU A 1 653 ? -2.676 -31.732 36.690 1.00 87.88 653 LEU A C 1
ATOM 5050 O O . LEU A 1 653 ? -2.702 -32.730 37.425 1.00 87.88 653 LEU A O 1
ATOM 5054 N N . THR A 1 654 ? -2.306 -31.797 35.403 1.00 84.62 654 THR A N 1
ATOM 5055 C CA . THR A 1 654 ? -1.948 -33.060 34.730 1.00 84.62 654 THR A CA 1
ATOM 5056 C C . THR A 1 654 ? -0.600 -33.615 35.199 1.00 84.62 654 THR A C 1
ATOM 5058 O O . THR A 1 654 ? -0.534 -34.783 35.583 1.00 84.62 654 THR A O 1
ATOM 5061 N N . ALA A 1 655 ? 0.448 -32.785 35.244 1.00 81.81 655 ALA A N 1
ATOM 5062 C CA . ALA A 1 655 ? 1.822 -33.234 35.508 1.00 81.81 655 ALA A CA 1
ATOM 5063 C C . ALA A 1 655 ? 2.683 -32.273 36.359 1.00 81.81 655 ALA A C 1
ATOM 5065 O O . ALA A 1 655 ? 3.865 -32.535 36.560 1.00 81.81 655 ALA A O 1
ATOM 5066 N N . GLY A 1 656 ? 2.127 -31.170 36.859 1.00 81.88 656 GLY A N 1
ATOM 5067 C CA . GLY A 1 656 ? 2.866 -30.142 37.594 1.00 81.88 656 GLY A CA 1
ATOM 5068 C C . GLY A 1 656 ? 3.254 -30.533 39.024 1.00 81.88 656 GLY A C 1
ATOM 5069 O O . GLY A 1 656 ? 2.604 -31.349 39.683 1.00 81.88 656 GLY A O 1
ATOM 5070 N N . GLU A 1 657 ? 4.315 -29.899 39.523 1.00 85.31 657 GLU A N 1
ATOM 5071 C CA . GLU A 1 657 ? 4.747 -30.012 40.919 1.00 85.31 657 GLU A CA 1
ATOM 5072 C C . GLU A 1 657 ? 3.752 -29.319 41.877 1.00 85.31 657 GLU A C 1
ATOM 5074 O O . GLU A 1 657 ? 3.194 -28.272 41.525 1.00 85.31 657 GLU A O 1
ATOM 5079 N N . PRO A 1 658 ? 3.537 -29.834 43.110 1.00 85.50 658 PRO A N 1
ATOM 5080 C CA . PRO A 1 658 ? 2.541 -29.303 44.050 1.00 85.50 658 PRO A CA 1
ATOM 5081 C C . PRO A 1 658 ? 2.669 -27.799 44.319 1.00 85.50 658 PRO A C 1
ATOM 5083 O O . PRO A 1 658 ? 1.666 -27.088 44.381 1.00 85.50 658 PRO A O 1
ATOM 5086 N N . ARG A 1 659 ? 3.902 -27.291 44.424 1.00 82.75 659 ARG A N 1
ATOM 5087 C CA . ARG A 1 659 ? 4.171 -25.860 44.632 1.00 82.75 659 ARG A CA 1
ATOM 5088 C C . ARG A 1 659 ? 3.726 -25.007 43.453 1.00 82.75 659 ARG A C 1
ATOM 5090 O O . ARG A 1 659 ? 3.095 -23.977 43.661 1.00 82.75 659 ARG A O 1
ATOM 5097 N N . SER A 1 660 ? 4.025 -25.444 42.232 1.00 84.94 660 SER A N 1
ATOM 5098 C CA . SER A 1 660 ? 3.634 -24.740 41.010 1.00 84.94 660 SER A CA 1
ATOM 5099 C C . SER A 1 660 ? 2.114 -24.703 40.865 1.00 84.94 660 SER A C 1
ATOM 5101 O O . SER A 1 660 ? 1.560 -23.651 40.559 1.00 84.94 660 SER A O 1
ATOM 5103 N N . ILE A 1 661 ? 1.436 -25.819 41.168 1.00 88.12 661 ILE A N 1
ATOM 5104 C CA . ILE A 1 661 ? -0.032 -25.893 41.183 1.00 88.12 661 ILE A CA 1
ATOM 5105 C C . ILE A 1 661 ? -0.607 -24.875 42.178 1.00 88.12 661 ILE A C 1
ATOM 5107 O O . ILE A 1 661 ? -1.461 -24.073 41.808 1.00 88.12 661 ILE A O 1
ATOM 5111 N N . ALA A 1 662 ? -0.130 -24.873 43.428 1.00 87.44 662 ALA A N 1
ATOM 5112 C CA . ALA A 1 662 ? -0.653 -23.980 44.460 1.00 87.44 662 ALA A CA 1
ATOM 5113 C C . ALA A 1 662 ? -0.341 -22.498 44.190 1.00 87.44 662 ALA A C 1
ATOM 5115 O O . ALA A 1 662 ? -1.197 -21.647 44.424 1.00 87.44 662 ALA A O 1
ATOM 5116 N N . ALA A 1 663 ? 0.845 -22.185 43.656 1.00 85.25 663 ALA A N 1
ATOM 5117 C CA . ALA A 1 663 ? 1.230 -20.820 43.303 1.00 85.25 663 ALA A CA 1
ATOM 5118 C C . ALA A 1 663 ? 0.338 -20.245 42.193 1.00 85.25 663 ALA A C 1
ATOM 5120 O O . ALA A 1 663 ? -0.218 -19.158 42.353 1.00 85.25 663 ALA A O 1
ATOM 5121 N N . VAL A 1 664 ? 0.139 -20.993 41.102 1.00 87.75 664 VAL A N 1
ATOM 5122 C CA . VAL A 1 664 ? -0.730 -20.560 39.995 1.00 87.75 664 VAL A CA 1
ATOM 5123 C C . VAL A 1 664 ? -2.196 -20.512 40.430 1.00 87.75 664 VAL A C 1
ATOM 5125 O O . VAL A 1 664 ? -2.902 -19.575 40.069 1.00 87.75 664 VAL A O 1
ATOM 5128 N N . ALA A 1 665 ? -2.654 -21.445 41.274 1.00 90.94 665 ALA A N 1
ATOM 5129 C CA . ALA A 1 665 ? -3.995 -21.387 41.862 1.00 90.94 665 ALA A CA 1
ATOM 5130 C C . ALA A 1 665 ? -4.208 -20.141 42.738 1.00 90.94 665 ALA A C 1
ATOM 5132 O O . ALA A 1 665 ? -5.269 -19.526 42.671 1.00 90.94 665 ALA A O 1
ATOM 5133 N N . GLY A 1 666 ? -3.210 -19.741 43.531 1.00 88.69 666 GLY A N 1
ATOM 5134 C CA . GLY A 1 666 ? -3.262 -18.523 44.343 1.00 88.69 666 GLY A CA 1
ATOM 5135 C C . GLY A 1 666 ? -3.317 -17.249 43.496 1.00 88.69 666 GLY A C 1
ATOM 5136 O O . GLY A 1 666 ? -4.168 -16.394 43.734 1.00 88.69 666 GLY A O 1
ATOM 5137 N N . GLN A 1 667 ? -2.476 -17.152 42.460 1.00 87.44 667 GLN A N 1
ATOM 5138 C CA . GLN A 1 667 ? -2.504 -16.035 41.501 1.00 87.44 667 GLN A CA 1
ATOM 5139 C C . GLN A 1 667 ? -3.847 -15.949 40.773 1.00 87.44 667 GLN A C 1
ATOM 5141 O O . GLN A 1 667 ? -4.426 -14.869 40.655 1.00 87.44 667 GLN A O 1
ATOM 5146 N N . LEU A 1 668 ? -4.369 -17.096 40.329 1.00 90.19 668 LEU A N 1
ATOM 5147 C CA . LEU A 1 668 ? -5.678 -17.181 39.696 1.00 90.19 668 LEU A CA 1
ATOM 5148 C C . LEU A 1 668 ? -6.792 -16.728 40.643 1.00 90.19 668 LEU A C 1
ATOM 5150 O O . LEU A 1 668 ? -7.690 -16.004 40.224 1.00 90.19 668 LEU A O 1
ATOM 5154 N N . LEU A 1 669 ? -6.736 -17.132 41.912 1.00 92.69 669 LEU A N 1
ATOM 5155 C CA . LEU A 1 669 ? -7.712 -16.728 42.917 1.00 92.69 669 LEU A CA 1
ATOM 5156 C C . LEU A 1 669 ? -7.693 -15.214 43.157 1.00 92.69 669 LEU A C 1
ATOM 5158 O O . LEU A 1 669 ? -8.758 -14.605 43.214 1.00 92.69 669 LEU A O 1
ATOM 5162 N N . GLU A 1 670 ? -6.512 -14.605 43.285 1.00 90.44 670 GLU A N 1
ATOM 5163 C CA . GLU A 1 670 ? -6.374 -13.153 43.449 1.00 90.44 670 GLU A CA 1
ATOM 5164 C C . GLU A 1 670 ? -6.929 -12.402 42.235 1.00 90.44 670 GLU A C 1
ATOM 5166 O O . GLU A 1 670 ? -7.791 -11.535 42.390 1.00 90.44 670 GLU A O 1
ATOM 5171 N N . PHE A 1 671 ? -6.536 -12.821 41.029 1.00 87.62 671 PHE A N 1
ATOM 5172 C CA . PHE A 1 671 ? -7.063 -12.275 39.780 1.00 87.62 671 PHE A CA 1
ATOM 5173 C C . PHE A 1 671 ? -8.587 -12.427 39.676 1.00 87.62 671 PHE A C 1
ATOM 5175 O O . PHE A 1 671 ? -9.285 -11.486 39.304 1.00 87.62 671 PHE A O 1
ATOM 5182 N N . ALA A 1 672 ? -9.124 -13.598 40.022 1.00 90.00 672 ALA A N 1
ATOM 5183 C CA . ALA A 1 672 ? -10.559 -13.846 40.005 1.00 90.00 672 ALA A CA 1
ATOM 5184 C C . ALA A 1 672 ? -11.296 -12.933 40.990 1.00 90.00 672 ALA A C 1
ATOM 5186 O O . ALA A 1 672 ? -12.311 -12.344 40.630 1.00 90.00 672 ALA A O 1
ATOM 5187 N N . CYS A 1 673 ? -10.774 -12.768 42.208 1.00 91.56 673 CYS A N 1
ATOM 5188 C CA . CYS A 1 673 ? -11.374 -11.884 43.201 1.00 91.56 673 CYS A CA 1
ATOM 5189 C C . CYS A 1 673 ? -11.408 -10.429 42.719 1.00 91.56 673 CYS A C 1
ATOM 5191 O O . CYS A 1 673 ? -12.443 -9.786 42.859 1.00 91.56 673 CYS A O 1
ATOM 5193 N N . ASP A 1 674 ? -10.330 -9.940 42.103 1.00 88.69 674 ASP A N 1
ATOM 5194 C CA . ASP A 1 674 ? -10.267 -8.591 41.523 1.00 88.69 674 ASP A CA 1
ATOM 5195 C C . ASP A 1 674 ? -11.291 -8.398 40.390 1.00 88.69 674 ASP A C 1
ATOM 5197 O O . ASP A 1 674 ? -12.027 -7.413 40.321 1.00 88.69 674 ASP A O 1
ATOM 5201 N N . ARG A 1 675 ? -11.436 -9.392 39.508 1.00 90.00 675 ARG A N 1
ATOM 5202 C CA . ARG A 1 675 ? -12.427 -9.318 38.427 1.00 90.00 675 ARG A CA 1
ATOM 5203 C C . ARG A 1 675 ? -13.864 -9.414 38.931 1.00 90.00 675 ARG A C 1
ATOM 5205 O O . ARG A 1 675 ? -14.735 -8.718 38.403 1.00 90.00 675 ARG A O 1
ATOM 5212 N N . ILE A 1 676 ? -14.130 -10.231 39.948 1.00 90.62 676 ILE A N 1
ATOM 5213 C CA . ILE A 1 676 ? -15.451 -10.338 40.584 1.00 90.62 676 ILE A CA 1
ATOM 5214 C C . ILE A 1 676 ? -15.830 -9.014 41.250 1.00 90.62 676 ILE A C 1
ATOM 5216 O O . ILE A 1 676 ? -16.954 -8.540 41.083 1.00 90.62 676 ILE A O 1
ATOM 5220 N N . THR A 1 677 ? -14.907 -8.377 41.972 1.00 91.81 677 THR A N 1
ATOM 5221 C CA . THR A 1 677 ? -15.201 -7.113 42.656 1.00 91.81 677 THR A CA 1
ATOM 5222 C C . THR A 1 677 ? -15.530 -5.995 41.675 1.00 91.81 677 THR A C 1
ATOM 5224 O O . THR A 1 677 ? -16.496 -5.261 41.901 1.00 91.81 677 THR A O 1
ATOM 5227 N N . LEU A 1 678 ? -14.810 -5.917 40.553 1.00 85.50 678 LEU A N 1
ATOM 5228 C CA . LEU A 1 678 ? -15.088 -4.969 39.473 1.00 85.50 678 LEU A CA 1
ATOM 5229 C C . LEU A 1 678 ? -16.421 -5.266 38.765 1.00 85.50 678 LEU A C 1
ATOM 5231 O O . LEU A 1 678 ? -17.272 -4.383 38.649 1.00 85.50 678 LEU A O 1
ATOM 5235 N N . SER A 1 679 ? -16.635 -6.509 38.324 1.00 84.69 679 SER A N 1
ATOM 5236 C CA . SER A 1 679 ? -17.828 -6.905 37.550 1.00 84.69 679 SER A CA 1
ATOM 5237 C C . SER A 1 679 ? -19.131 -6.810 38.352 1.00 84.69 679 SER A C 1
ATOM 5239 O O . SER A 1 679 ? -20.163 -6.374 37.830 1.00 84.69 679 SER A O 1
ATOM 5241 N N . MET A 1 680 ? -19.086 -7.141 39.643 1.00 87.94 680 MET A N 1
ATOM 5242 C CA . MET A 1 680 ? -20.241 -7.065 40.541 1.00 87.94 680 MET A CA 1
ATOM 5243 C C . MET A 1 680 ? -20.370 -5.722 41.269 1.00 87.94 680 MET A C 1
ATOM 5245 O O . MET A 1 680 ? -21.365 -5.500 41.965 1.00 87.94 680 MET A O 1
ATOM 5249 N N . ARG A 1 681 ? -19.409 -4.807 41.081 1.00 88.19 681 ARG A N 1
ATOM 5250 C CA . ARG A 1 681 ? -19.349 -3.486 41.732 1.00 88.19 681 ARG A CA 1
ATOM 5251 C C . ARG A 1 681 ? -19.389 -3.595 43.262 1.00 88.19 681 ARG A C 1
ATOM 5253 O O . ARG A 1 681 ? -20.210 -2.951 43.920 1.00 88.19 681 ARG A O 1
ATOM 5260 N N . LEU A 1 682 ? -18.541 -4.460 43.817 1.00 89.25 682 LEU A N 1
ATOM 5261 C CA . LEU A 1 682 ? -18.433 -4.662 45.263 1.00 89.25 682 LEU A CA 1
ATOM 5262 C C . LEU A 1 682 ? -17.700 -3.485 45.917 1.00 89.25 682 LEU A C 1
ATOM 5264 O O . LEU A 1 682 ? -16.796 -2.898 45.329 1.00 89.25 682 LEU A O 1
ATOM 5268 N N . ASN A 1 683 ? -18.099 -3.134 47.140 1.00 88.06 683 ASN A N 1
ATOM 5269 C CA . ASN A 1 683 ? -17.541 -1.983 47.844 1.00 88.06 683 ASN A CA 1
ATOM 5270 C C . ASN A 1 683 ? -16.244 -2.371 48.573 1.00 88.06 683 ASN A C 1
ATOM 5272 O O . ASN A 1 683 ? -16.276 -3.225 49.460 1.00 88.06 683 ASN A O 1
ATOM 5276 N N . ILE A 1 684 ? -15.122 -1.745 48.206 1.00 88.69 684 ILE A N 1
ATOM 5277 C CA . ILE A 1 684 ? -13.798 -1.973 48.806 1.00 88.69 684 ILE A CA 1
ATOM 5278 C C . ILE A 1 684 ? -13.146 -0.612 49.098 1.00 88.69 684 ILE A C 1
ATOM 5280 O O . ILE A 1 684 ? -13.218 0.279 48.247 1.00 88.69 684 ILE A O 1
ATOM 5284 N N . PRO A 1 685 ? -12.508 -0.420 50.269 1.00 84.88 685 PRO A N 1
ATOM 5285 C CA . PRO A 1 685 ? -11.759 0.799 50.569 1.00 84.88 685 PRO A CA 1
ATOM 5286 C C . PRO A 1 685 ? -10.662 1.064 49.534 1.00 84.88 685 PRO A C 1
ATOM 5288 O O . PRO A 1 685 ? -9.909 0.159 49.195 1.00 84.88 685 PRO A O 1
ATOM 5291 N N . ARG A 1 686 ? -10.542 2.309 49.060 1.00 79.94 686 ARG A N 1
ATOM 5292 C CA . ARG A 1 686 ? -9.578 2.682 48.015 1.00 79.94 686 ARG A CA 1
ATOM 5293 C C . ARG A 1 686 ? -8.129 2.468 48.477 1.00 79.94 686 ARG A C 1
ATOM 5295 O O . ARG A 1 686 ? -7.726 3.039 49.487 1.00 79.94 686 ARG A O 1
ATOM 5302 N N . GLN A 1 687 ? -7.345 1.729 47.692 1.00 79.25 687 GLN A N 1
ATOM 5303 C CA . GLN A 1 687 ? -5.900 1.534 47.879 1.00 79.25 687 GLN A CA 1
ATOM 5304 C C . GLN A 1 687 ? -5.146 1.626 46.539 1.00 79.25 687 GLN A C 1
ATOM 5306 O O . GLN A 1 687 ? -5.760 1.553 45.475 1.00 79.25 687 GLN A O 1
ATOM 5311 N N . GLU A 1 688 ? -3.819 1.800 46.584 1.00 73.06 688 GLU A N 1
ATOM 5312 C CA . GLU A 1 688 ? -2.967 1.824 45.379 1.00 73.06 688 GLU A CA 1
ATOM 5313 C C . GLU A 1 688 ? -2.808 0.443 44.731 1.00 73.06 688 GLU A C 1
ATOM 5315 O O . GLU A 1 688 ? -2.733 0.338 43.508 1.00 73.06 688 GLU A O 1
ATOM 5320 N N . LYS A 1 689 ? -2.762 -0.620 45.541 1.00 75.56 689 LYS A N 1
ATOM 5321 C CA . LYS A 1 689 ? -2.725 -2.015 45.094 1.00 75.56 689 LYS A CA 1
ATOM 5322 C C . LYS A 1 689 ? -3.579 -2.853 46.028 1.00 75.56 689 LYS A C 1
ATOM 5324 O O . LYS A 1 689 ? -3.440 -2.735 47.239 1.00 75.56 689 LYS A O 1
ATOM 5329 N N . TYR A 1 690 ? -4.425 -3.699 45.458 1.00 82.06 690 TYR A N 1
ATOM 5330 C CA . TYR A 1 690 ? -5.213 -4.661 46.216 1.00 82.06 690 TYR A CA 1
ATOM 5331 C C . TYR A 1 690 ? -4.495 -6.002 46.242 1.00 82.06 690 TYR A C 1
ATOM 5333 O O . TYR A 1 690 ? -3.978 -6.448 45.221 1.00 82.06 690 TYR A O 1
ATOM 5341 N N . THR A 1 691 ? -4.484 -6.645 47.403 1.00 85.50 691 THR A N 1
ATOM 5342 C CA . THR A 1 691 ? -4.017 -8.024 47.553 1.00 85.50 691 THR A CA 1
ATOM 5343 C C . THR A 1 691 ? -5.201 -8.955 47.766 1.00 85.50 691 THR A C 1
ATOM 5345 O O . THR A 1 691 ? -6.305 -8.523 48.113 1.00 85.50 691 THR A O 1
ATOM 5348 N N . LEU A 1 692 ? -4.981 -10.265 47.655 1.00 85.62 692 LEU A N 1
ATOM 5349 C CA . LEU A 1 692 ? -5.999 -11.248 48.014 1.00 85.62 692 LEU A CA 1
ATOM 5350 C C . LEU A 1 692 ? -6.537 -11.052 49.444 1.00 85.62 692 LEU A C 1
ATOM 5352 O O . LEU A 1 692 ? -7.705 -11.340 49.698 1.00 85.62 692 LEU A O 1
ATOM 5356 N N . GLY A 1 693 ? -5.721 -10.539 50.373 1.00 84.69 693 GLY A N 1
ATOM 5357 C CA . GLY A 1 693 ? -6.148 -10.222 51.739 1.00 84.69 693 GLY A CA 1
ATOM 5358 C C . GLY A 1 693 ? -7.251 -9.162 51.805 1.00 84.69 693 GLY A C 1
ATOM 5359 O O . GLY A 1 693 ? -8.152 -9.286 52.636 1.00 84.69 693 GLY A O 1
ATOM 5360 N N . ASP A 1 694 ? -7.215 -8.180 50.904 1.00 86.88 694 ASP A N 1
ATOM 5361 C CA . ASP A 1 694 ? -8.201 -7.099 50.801 1.00 86.88 694 ASP A CA 1
ATOM 5362 C C . ASP A 1 694 ? -9.450 -7.547 50.028 1.00 86.88 694 ASP A C 1
ATOM 5364 O O . ASP A 1 694 ? -10.581 -7.234 50.403 1.00 86.88 694 ASP A O 1
ATOM 5368 N N . LEU A 1 695 ? -9.247 -8.316 48.953 1.00 90.69 695 LEU A N 1
ATOM 5369 C CA . LEU A 1 695 ? -10.304 -8.714 48.021 1.00 90.69 695 LEU A CA 1
ATOM 5370 C C . LEU A 1 695 ? -11.154 -9.882 48.554 1.00 90.69 695 LEU A C 1
ATOM 5372 O O . LEU A 1 695 ? -12.386 -9.866 48.467 1.00 90.69 695 LEU A O 1
ATOM 5376 N N . TRP A 1 696 ? -10.511 -10.906 49.129 1.00 91.56 696 TRP A N 1
ATOM 5377 C CA . TRP A 1 696 ? -11.163 -12.161 49.522 1.00 91.56 696 TRP A CA 1
ATOM 5378 C C . TRP A 1 696 ? -12.311 -11.999 50.533 1.00 91.56 696 TRP A C 1
ATOM 5380 O O . TRP A 1 696 ? -13.337 -12.655 50.346 1.00 91.56 696 TRP A O 1
ATOM 5390 N N . PRO A 1 697 ? -12.214 -11.178 51.601 1.00 91.50 697 PRO A N 1
ATOM 5391 C CA . PRO A 1 697 ? -13.300 -11.035 52.573 1.00 91.50 697 PRO A CA 1
ATOM 5392 C C . PRO A 1 697 ? -14.603 -10.534 51.940 1.00 91.50 697 PRO A C 1
ATOM 5394 O O . PRO A 1 697 ? -15.677 -11.048 52.257 1.00 91.50 697 PRO A O 1
ATOM 5397 N N . VAL A 1 698 ? -14.499 -9.574 51.016 1.00 92.25 698 VAL A N 1
ATOM 5398 C CA . VAL A 1 698 ? -15.648 -8.964 50.336 1.00 92.25 698 VAL A CA 1
ATOM 5399 C C . VAL A 1 698 ? -16.277 -9.954 49.355 1.00 92.25 698 VAL A C 1
ATOM 5401 O O . VAL A 1 698 ? -17.490 -10.161 49.386 1.00 92.25 698 VAL A O 1
ATOM 5404 N N . VAL A 1 699 ? -15.454 -10.633 48.548 1.00 91.94 699 VAL A N 1
ATOM 5405 C CA . VAL A 1 699 ? -15.913 -11.671 47.608 1.00 91.94 699 VAL A CA 1
ATOM 5406 C C . VAL A 1 699 ? -16.558 -12.841 48.348 1.00 91.94 699 VAL A C 1
ATOM 5408 O O . VAL A 1 699 ? -17.647 -13.279 47.983 1.00 91.94 699 VAL A O 1
ATOM 5411 N N . ARG A 1 700 ? -15.933 -13.314 49.434 1.00 93.00 700 ARG A N 1
ATOM 5412 C CA . ARG A 1 700 ? -16.477 -14.381 50.281 1.00 93.00 700 ARG A CA 1
ATOM 5413 C C . ARG A 1 700 ? -17.844 -14.003 50.833 1.00 93.00 700 ARG A C 1
ATOM 5415 O O . ARG A 1 700 ? -18.749 -14.823 50.756 1.00 93.00 700 ARG A O 1
ATOM 5422 N N . SER A 1 701 ? -17.987 -12.806 51.395 1.00 92.44 701 SER A N 1
ATOM 5423 C CA . SER A 1 701 ? -19.265 -12.343 51.947 1.00 92.44 701 SER A CA 1
ATOM 5424 C C . SER A 1 701 ? -20.357 -12.303 50.872 1.00 92.44 701 SER A C 1
ATOM 5426 O O . SER A 1 701 ? -21.446 -12.819 51.085 1.00 92.44 701 SER A O 1
ATOM 5428 N N . CYS A 1 702 ? -20.030 -11.783 49.685 1.00 91.38 702 CYS A N 1
ATOM 5429 C CA . CYS A 1 702 ? -20.961 -11.688 48.559 1.00 91.38 702 CYS A CA 1
ATOM 5430 C C . CYS A 1 702 ? -21.433 -13.060 48.041 1.00 91.38 702 CYS A C 1
ATOM 5432 O O . CYS A 1 702 ? -22.607 -13.236 47.732 1.00 91.38 702 CYS A O 1
ATOM 5434 N N . LEU A 1 703 ? -20.523 -14.035 47.938 1.00 92.31 703 LEU A N 1
ATOM 5435 C CA . LEU A 1 703 ? -20.784 -15.303 47.248 1.00 92.31 703 LEU A CA 1
ATOM 5436 C C . LEU A 1 703 ? -21.134 -16.479 48.175 1.00 92.31 703 LEU A C 1
ATOM 5438 O O . LEU A 1 703 ? -21.496 -17.544 47.676 1.00 92.31 703 LEU A O 1
ATOM 5442 N N . SER A 1 704 ? -21.036 -16.328 49.501 1.00 90.25 704 SER A N 1
ATOM 5443 C CA . SER A 1 704 ? -21.252 -17.444 50.446 1.00 90.25 704 SER A CA 1
ATOM 5444 C C . SER A 1 704 ? -22.663 -18.041 50.385 1.00 90.25 704 SER A C 1
ATOM 5446 O O . SER A 1 704 ? -22.798 -19.251 50.570 1.00 90.25 704 SER A O 1
ATOM 5448 N N . ASP A 1 705 ? -23.669 -17.219 50.069 1.00 89.00 705 ASP A N 1
ATOM 5449 C CA . ASP A 1 705 ? -25.089 -17.604 50.009 1.00 89.00 705 ASP A CA 1
ATOM 5450 C C . ASP A 1 705 ? -25.592 -17.834 48.567 1.00 89.00 705 ASP A C 1
ATOM 5452 O O . ASP A 1 705 ? -26.791 -17.803 48.299 1.00 89.00 705 ASP A O 1
ATOM 5456 N N . THR A 1 706 ? -24.674 -18.054 47.621 1.00 90.94 706 THR A N 1
ATOM 5457 C CA . THR A 1 706 ? -24.966 -18.293 46.191 1.00 90.94 706 THR A CA 1
ATOM 5458 C C . THR A 1 706 ? -24.630 -19.730 45.782 1.00 90.94 706 THR A C 1
ATOM 5460 O O . THR A 1 706 ? -24.087 -20.500 46.581 1.00 90.94 706 THR A O 1
ATOM 5463 N N . ALA A 1 707 ? -24.859 -20.097 44.517 1.00 88.00 707 ALA A N 1
ATOM 5464 C CA . ALA A 1 707 ? -24.415 -21.373 43.949 1.00 88.00 707 ALA A CA 1
ATOM 5465 C C . ALA A 1 707 ? -22.890 -21.592 44.067 1.00 88.00 707 ALA A C 1
ATOM 5467 O O . ALA A 1 707 ? -22.434 -22.732 44.094 1.00 88.00 707 ALA A O 1
ATOM 5468 N N . ALA A 1 708 ? -22.095 -20.523 44.213 1.00 90.88 708 ALA A N 1
ATOM 5469 C CA . ALA A 1 708 ? -20.653 -20.607 44.450 1.00 90.88 708 ALA A CA 1
ATOM 5470 C C . ALA A 1 708 ? -20.268 -20.908 45.918 1.00 90.88 708 ALA A C 1
ATOM 5472 O O . ALA A 1 708 ? -19.081 -21.066 46.221 1.00 90.88 708 ALA A O 1
ATOM 5473 N N . GLY A 1 709 ? -21.230 -20.989 46.847 1.00 90.69 709 GLY A N 1
ATOM 5474 C CA . GLY A 1 709 ? -20.979 -21.076 48.292 1.00 90.69 709 GLY A CA 1
ATOM 5475 C C . GLY A 1 709 ? -20.121 -22.276 48.719 1.00 90.69 709 GLY A C 1
ATOM 5476 O O . GLY A 1 709 ? -19.254 -22.144 49.588 1.00 90.69 709 GLY A O 1
ATOM 5477 N N . ASP A 1 710 ? -20.288 -23.434 48.074 1.00 91.25 710 ASP A N 1
ATOM 5478 C CA . ASP A 1 710 ? -19.451 -24.619 48.320 1.00 91.25 710 ASP A CA 1
ATOM 5479 C C . ASP A 1 710 ? -18.001 -24.425 47.868 1.00 91.25 710 ASP A C 1
ATOM 5481 O O . ASP A 1 710 ? -17.065 -24.816 48.575 1.00 91.25 710 ASP A O 1
ATOM 5485 N N . ALA A 1 711 ? -17.791 -23.793 46.711 1.00 91.62 711 ALA A N 1
ATOM 5486 C CA . ALA A 1 711 ? -16.454 -23.447 46.238 1.00 91.62 711 ALA A CA 1
ATOM 5487 C C . ALA A 1 711 ? -15.788 -22.441 47.190 1.00 91.62 711 ALA A C 1
ATOM 5489 O O . ALA A 1 711 ? -14.641 -22.639 47.589 1.00 91.62 711 ALA A O 1
ATOM 5490 N N . ILE A 1 712 ? -16.529 -21.432 47.665 1.00 93.69 712 ILE A N 1
ATOM 5491 C CA . ILE A 1 712 ? -16.052 -20.464 48.663 1.00 93.69 712 ILE A CA 1
ATOM 5492 C C . ILE A 1 712 ? -15.620 -21.151 49.965 1.00 93.69 712 ILE A C 1
ATOM 5494 O O . ILE A 1 712 ? -14.549 -20.837 50.493 1.00 93.69 712 ILE A O 1
ATOM 5498 N N . ARG A 1 713 ? -16.410 -22.104 50.483 1.00 92.06 713 ARG A N 1
ATOM 5499 C CA . ARG A 1 713 ? -16.056 -22.875 51.690 1.00 92.06 713 ARG A CA 1
ATOM 5500 C C . ARG A 1 713 ? -14.769 -23.673 51.498 1.00 92.06 713 ARG A C 1
ATOM 5502 O O . ARG A 1 713 ? -13.893 -23.618 52.363 1.00 92.06 713 ARG A O 1
ATOM 5509 N N . ARG A 1 714 ? -14.623 -24.355 50.357 1.00 91.50 714 ARG A N 1
ATOM 5510 C CA . ARG A 1 714 ? -13.405 -25.109 50.025 1.00 91.50 714 ARG A CA 1
ATOM 5511 C C . ARG A 1 714 ? -12.197 -24.198 49.837 1.00 91.50 714 ARG A C 1
ATOM 5513 O O . ARG A 1 714 ? -11.135 -24.493 50.360 1.00 91.50 714 ARG A O 1
ATOM 5520 N N . VAL A 1 715 ? -12.319 -23.055 49.171 1.00 90.88 715 VAL A N 1
ATOM 5521 C CA . VAL A 1 715 ? -11.200 -22.100 49.074 1.00 90.88 715 VAL A CA 1
ATOM 5522 C C . VAL A 1 715 ? -10.838 -21.546 50.462 1.00 90.88 715 VAL A C 1
ATOM 5524 O O . VAL A 1 715 ? -9.659 -21.409 50.792 1.00 90.88 715 VAL A O 1
ATOM 5527 N N . ALA A 1 716 ? -11.831 -21.280 51.319 1.00 87.56 716 ALA A N 1
ATOM 5528 C CA . ALA A 1 716 ? -11.610 -20.777 52.674 1.00 87.56 716 ALA A CA 1
ATOM 5529 C C . ALA A 1 716 ? -10.881 -21.773 53.593 1.00 87.56 716 ALA A C 1
ATOM 5531 O O . ALA A 1 716 ? -10.124 -21.325 54.460 1.00 87.56 716 ALA A O 1
ATOM 5532 N N . SER A 1 717 ? -11.072 -23.087 53.412 1.00 86.50 717 SER A N 1
ATOM 5533 C CA . SER A 1 717 ? -10.391 -24.113 54.216 1.00 86.50 717 SER A CA 1
ATOM 5534 C C . SER A 1 717 ? -8.887 -24.193 53.933 1.00 86.50 717 SER A C 1
ATOM 5536 O O . SER A 1 717 ? -8.120 -24.582 54.809 1.00 86.50 717 SER A O 1
ATOM 5538 N N . HIS A 1 718 ? -8.430 -23.742 52.761 1.00 84.81 718 HIS A N 1
ATOM 5539 C CA . HIS A 1 718 ? -7.019 -23.767 52.359 1.00 84.81 718 HIS A CA 1
ATOM 5540 C C . HIS A 1 718 ? -6.309 -22.432 52.649 1.00 84.81 718 HIS A C 1
ATOM 5542 O O . HIS A 1 718 ? -5.632 -21.867 51.789 1.00 84.81 718 HIS A O 1
ATOM 5548 N N . LYS A 1 719 ? -6.445 -21.899 53.876 1.00 78.94 719 LYS A N 1
ATOM 5549 C CA . LYS A 1 719 ? -5.951 -20.552 54.237 1.00 78.94 719 LYS A CA 1
ATOM 5550 C C . LYS A 1 719 ? -4.478 -20.313 53.896 1.00 78.94 719 LYS A C 1
ATOM 5552 O O . LYS A 1 719 ? -4.155 -19.216 53.451 1.00 78.94 719 LYS A O 1
ATOM 5557 N N . LEU A 1 720 ? -3.634 -21.321 54.109 1.00 74.75 720 LEU A N 1
ATOM 5558 C CA . LEU A 1 720 ? -2.188 -21.269 53.879 1.00 74.75 720 LEU A CA 1
ATOM 5559 C C . LEU A 1 720 ? -1.831 -21.190 52.388 1.00 74.75 720 LEU A C 1
ATOM 5561 O O . LEU A 1 720 ? -0.931 -20.447 52.014 1.00 74.75 720 LEU A O 1
ATOM 5565 N N . LEU A 1 721 ? -2.563 -21.907 51.530 1.00 78.31 721 LEU A N 1
ATOM 5566 C CA . LEU A 1 721 ? -2.224 -22.031 50.107 1.00 78.31 721 LEU A CA 1
ATOM 5567 C C . LEU A 1 721 ? -2.581 -20.788 49.291 1.00 78.31 721 LEU A C 1
ATOM 5569 O O . LEU A 1 721 ? -1.965 -20.522 48.266 1.00 78.31 721 LEU A O 1
ATOM 5573 N N . ARG A 1 722 ? -3.522 -19.985 49.794 1.00 76.88 722 ARG A N 1
ATOM 5574 C CA . ARG A 1 722 ? -3.935 -18.710 49.195 1.00 76.88 722 ARG A CA 1
ATOM 5575 C C . ARG A 1 722 ? -2.801 -17.688 49.071 1.00 76.88 722 ARG A C 1
ATOM 5577 O O . ARG A 1 722 ? -2.833 -16.884 48.153 1.00 76.88 722 ARG A O 1
ATOM 5584 N N . ASN A 1 723 ? -1.807 -17.743 49.963 1.00 71.75 723 ASN A N 1
ATOM 5585 C CA . ASN A 1 723 ? -0.758 -16.722 50.090 1.00 71.75 723 ASN A CA 1
ATOM 5586 C C . ASN A 1 723 ? 0.657 -17.259 49.789 1.00 71.75 723 ASN A C 1
ATOM 5588 O O . ASN A 1 723 ? 1.647 -16.633 50.162 1.00 71.75 723 ASN A O 1
ATOM 5592 N N . LEU A 1 724 ? 0.778 -18.420 49.135 1.00 70.31 724 LEU A N 1
ATOM 5593 C CA . LEU A 1 724 ? 2.065 -19.084 48.865 1.00 70.31 724 LEU A CA 1
ATOM 5594 C C . LEU A 1 724 ? 2.993 -18.325 47.894 1.00 70.31 724 LEU A C 1
ATOM 5596 O O . LEU A 1 724 ? 4.121 -18.750 47.666 1.00 70.31 724 LEU A O 1
ATOM 5600 N N . THR A 1 725 ? 2.534 -17.228 47.295 1.00 55.78 725 THR A N 1
ATOM 5601 C CA . THR A 1 725 ? 3.138 -16.614 46.106 1.00 55.78 725 THR A CA 1
ATOM 5602 C C . THR A 1 725 ? 4.236 -15.582 46.377 1.00 55.78 725 THR A C 1
ATOM 5604 O O . THR A 1 725 ? 4.802 -15.080 45.410 1.00 55.78 725 THR A O 1
ATOM 5607 N N . VAL A 1 726 ? 4.579 -15.257 47.635 1.00 45.19 726 VAL A N 1
ATOM 5608 C CA . VAL A 1 726 ? 5.477 -14.105 47.911 1.00 45.19 726 VAL A CA 1
ATOM 5609 C C . VAL A 1 726 ? 6.625 -14.379 48.896 1.00 45.19 726 VAL A C 1
ATOM 5611 O O . VAL A 1 726 ? 7.647 -13.698 48.828 1.00 45.19 726 VAL A O 1
ATOM 5614 N N . HIS A 1 727 ? 6.552 -15.400 49.757 1.00 48.97 727 HIS A N 1
ATOM 5615 C CA . HIS A 1 727 ? 7.629 -15.689 50.715 1.00 48.97 727 HIS A CA 1
ATOM 5616 C C . HIS A 1 727 ? 7.953 -17.186 50.788 1.00 48.97 727 HIS A C 1
ATOM 5618 O O . HIS A 1 727 ? 7.029 -18.001 50.763 1.00 48.97 727 HIS A O 1
ATOM 5624 N N . PRO A 1 728 ? 9.241 -17.574 50.902 1.00 46.03 728 PRO A N 1
ATOM 5625 C CA . PRO A 1 728 ? 9.627 -18.953 51.164 1.00 46.03 728 PRO A CA 1
ATOM 5626 C C . PRO A 1 728 ? 9.182 -19.328 52.583 1.00 46.03 728 PRO A C 1
ATOM 5628 O O . PRO A 1 728 ? 9.934 -19.190 53.542 1.00 46.03 728 PRO A O 1
ATOM 5631 N N . ASP A 1 729 ? 7.936 -19.776 52.726 1.00 57.78 729 ASP A N 1
ATOM 5632 C CA . ASP A 1 729 ? 7.456 -20.394 53.958 1.00 57.78 729 ASP A CA 1
ATOM 5633 C C . ASP A 1 729 ? 8.083 -21.799 54.049 1.00 57.78 729 ASP A C 1
ATOM 5635 O O . ASP A 1 729 ? 7.867 -22.611 53.140 1.00 57.78 729 ASP A O 1
ATOM 5639 N N . PRO A 1 730 ? 8.854 -22.130 55.103 1.00 56.53 730 PRO A N 1
ATOM 5640 C CA . PRO A 1 730 ? 9.412 -23.467 55.313 1.00 56.53 730 PRO A CA 1
ATOM 5641 C C . PRO A 1 730 ? 8.361 -24.586 55.260 1.00 56.53 730 PRO A C 1
ATOM 5643 O O . PRO A 1 730 ? 8.676 -25.709 54.890 1.00 56.53 730 PRO A O 1
ATOM 5646 N N . ARG A 1 731 ? 7.087 -24.284 55.539 1.00 56.03 731 ARG A N 1
ATOM 5647 C CA . ARG A 1 731 ? 5.973 -25.248 55.477 1.00 56.03 731 ARG A CA 1
ATOM 5648 C C . ARG A 1 731 ? 5.501 -25.554 54.052 1.00 56.03 731 ARG A C 1
ATOM 5650 O O . ARG A 1 731 ? 4.795 -26.531 53.839 1.00 56.03 731 ARG A O 1
ATOM 5657 N N . SER A 1 732 ? 5.922 -24.770 53.055 1.00 57.59 732 SER A N 1
ATOM 5658 C CA . SER A 1 732 ? 5.702 -25.067 51.628 1.00 57.59 732 SER A CA 1
ATOM 5659 C C . SER A 1 732 ? 6.519 -26.267 51.125 1.00 57.59 732 SER A C 1
ATOM 5661 O O . SER A 1 732 ? 6.368 -26.689 49.977 1.00 57.59 732 SER A O 1
ATOM 5663 N N . TRP A 1 733 ? 7.442 -26.781 51.945 1.00 57.97 733 TRP A N 1
ATOM 5664 C CA . TRP A 1 733 ? 8.311 -27.924 51.653 1.00 57.97 733 TRP A CA 1
ATOM 5665 C C . TRP A 1 733 ? 7.594 -29.264 51.830 1.00 57.97 733 TRP A C 1
ATOM 5667 O O . TRP A 1 733 ? 7.897 -30.187 51.083 1.00 57.97 733 TRP A O 1
ATOM 5677 N N . ASP A 1 734 ? 6.558 -29.312 52.670 1.00 67.50 734 ASP A N 1
ATOM 5678 C CA . ASP A 1 734 ? 5.761 -30.518 52.934 1.00 67.50 734 ASP A CA 1
ATOM 5679 C C . ASP A 1 734 ? 4.401 -30.514 52.206 1.00 67.50 734 ASP A C 1
ATOM 5681 O O . ASP A 1 734 ? 3.485 -31.258 52.557 1.00 67.50 734 ASP A O 1
ATOM 5685 N N . LEU A 1 735 ? 4.232 -29.658 51.190 1.00 78.88 735 LEU A N 1
ATOM 5686 C CA . LEU A 1 735 ? 2.971 -29.545 50.458 1.00 78.88 735 LEU A CA 1
ATOM 5687 C C . LEU A 1 735 ? 2.695 -30.809 49.635 1.00 78.88 735 LEU A C 1
ATOM 5689 O O . LEU A 1 735 ? 3.379 -31.084 48.645 1.00 78.88 735 LEU A O 1
ATOM 5693 N N . THR A 1 736 ? 1.640 -31.545 49.987 1.00 82.69 736 THR A N 1
ATOM 5694 C CA . THR A 1 736 ? 1.263 -32.744 49.238 1.00 82.69 736 THR A CA 1
ATOM 5695 C C . THR A 1 736 ? 0.596 -32.391 47.907 1.00 82.69 736 THR A C 1
ATOM 5697 O O . THR A 1 736 ? -0.077 -31.367 47.749 1.00 82.69 736 THR A O 1
ATOM 5700 N N . ARG A 1 737 ? 0.726 -33.287 46.920 1.00 82.81 737 ARG A N 1
ATOM 5701 C CA . ARG A 1 737 ? 0.028 -33.152 45.630 1.00 82.81 737 ARG A CA 1
ATOM 5702 C C . ARG A 1 737 ? -1.497 -33.166 45.796 1.00 82.81 737 ARG A C 1
ATOM 5704 O O . ARG A 1 737 ? -2.194 -32.553 44.992 1.00 82.81 737 ARG A O 1
ATOM 5711 N N . VAL A 1 738 ? -2.010 -33.848 46.822 1.00 85.94 738 VAL A N 1
ATOM 5712 C CA . VAL A 1 738 ? -3.448 -33.918 47.122 1.00 85.94 738 VAL A CA 1
ATOM 5713 C C . VAL A 1 738 ? -3.965 -32.553 47.570 1.00 85.94 738 VAL A C 1
ATOM 5715 O O . VAL A 1 738 ? -4.942 -32.070 47.003 1.00 85.94 738 VAL A O 1
ATOM 5718 N N . ASP A 1 739 ? -3.270 -31.891 48.497 1.00 86.38 739 ASP A N 1
ATOM 5719 C CA . ASP A 1 739 ? -3.668 -30.571 49.004 1.00 86.38 739 ASP A CA 1
ATOM 5720 C C . ASP A 1 739 ? -3.604 -29.500 47.912 1.00 86.38 739 ASP A C 1
ATOM 5722 O O . ASP A 1 739 ? -4.537 -28.712 47.743 1.00 86.38 739 ASP A O 1
ATOM 5726 N N . ALA A 1 740 ? -2.533 -29.511 47.110 1.00 87.62 740 ALA A N 1
ATOM 5727 C CA . ALA A 1 740 ? -2.373 -28.585 45.992 1.00 87.62 740 ALA A CA 1
ATOM 5728 C C . ALA A 1 740 ? -3.487 -28.747 44.943 1.00 87.62 740 ALA A C 1
ATOM 5730 O O . ALA A 1 740 ? -4.059 -27.754 44.490 1.00 87.62 740 ALA A O 1
ATOM 5731 N N . ARG A 1 741 ? -3.839 -29.992 44.586 1.00 91.00 741 ARG A N 1
ATOM 5732 C CA . ARG A 1 741 ? -4.943 -30.287 43.655 1.00 91.00 741 ARG A CA 1
ATOM 5733 C C . ARG A 1 741 ? -6.305 -29.917 44.239 1.00 91.00 741 ARG A C 1
ATOM 5735 O O . ARG A 1 741 ? -7.126 -29.353 43.525 1.00 91.00 741 ARG A O 1
ATOM 5742 N N . SER A 1 742 ? -6.536 -30.207 45.520 1.00 90.19 742 SER A N 1
ATOM 5743 C CA . SER A 1 742 ? -7.771 -29.851 46.231 1.00 90.19 742 SER A CA 1
ATOM 5744 C C . SER A 1 742 ? -8.014 -28.340 46.197 1.00 90.19 742 SER A C 1
ATOM 5746 O O . SER A 1 742 ? -9.094 -27.889 45.809 1.00 90.19 742 SER A O 1
ATOM 5748 N N . PHE A 1 743 ? -6.984 -27.550 46.512 1.00 92.25 743 PHE A N 1
ATOM 5749 C CA . PHE A 1 743 ? -7.057 -26.094 46.445 1.00 92.25 743 PHE A CA 1
ATOM 5750 C C . PHE A 1 743 ? -7.267 -25.583 45.017 1.00 92.25 743 PHE A C 1
ATOM 5752 O O . PHE A 1 743 ? -8.175 -24.788 44.784 1.00 92.25 743 PHE A O 1
ATOM 5759 N N . ALA A 1 744 ? -6.484 -26.073 44.055 1.00 91.69 744 ALA A N 1
ATOM 5760 C CA . ALA A 1 744 ? -6.618 -25.694 42.652 1.00 91.69 744 ALA A CA 1
ATOM 5761 C C . ALA A 1 744 ? -8.024 -25.973 42.100 1.00 91.69 744 ALA A C 1
ATOM 5763 O O . ALA A 1 744 ? -8.626 -25.087 41.501 1.00 91.69 744 ALA A O 1
ATOM 5764 N N . ASN A 1 745 ? -8.588 -27.154 42.365 1.00 94.00 745 ASN A N 1
ATOM 5765 C CA . ASN A 1 745 ? -9.949 -27.496 41.949 1.00 94.00 745 ASN A CA 1
ATOM 5766 C C . ASN A 1 745 ? -10.998 -26.592 42.610 1.00 94.00 745 ASN A C 1
ATOM 5768 O O . ASN A 1 745 ? -11.943 -26.175 41.952 1.00 94.00 745 ASN A O 1
ATOM 5772 N N . ALA A 1 746 ? -10.823 -26.226 43.884 1.00 93.44 746 ALA A N 1
ATOM 5773 C CA . ALA A 1 746 ? -11.725 -25.286 44.549 1.00 93.44 746 ALA A CA 1
ATOM 5774 C C . ALA A 1 746 ? -11.702 -23.889 43.900 1.00 93.44 746 ALA A C 1
ATOM 5776 O O . ALA A 1 746 ? -12.748 -23.250 43.783 1.00 93.44 746 ALA A O 1
ATOM 5777 N N . VAL A 1 747 ? -10.527 -23.426 43.455 1.00 93.62 747 VAL A N 1
ATOM 5778 C CA . VAL A 1 747 ? -10.386 -22.166 42.707 1.00 93.62 747 VAL A CA 1
ATOM 5779 C C . VAL A 1 747 ? -11.025 -22.278 41.320 1.00 93.62 747 VAL A C 1
ATOM 5781 O O . VAL A 1 747 ? -11.761 -21.377 40.926 1.00 93.62 747 VAL A O 1
ATOM 5784 N N . LEU A 1 748 ? -10.798 -23.380 40.598 1.00 93.31 748 LEU A N 1
ATOM 5785 C CA . LEU A 1 748 ? -11.418 -23.626 39.290 1.00 93.31 748 LEU A CA 1
ATOM 5786 C C . LEU A 1 748 ? -12.947 -23.630 39.370 1.00 93.31 748 LEU A C 1
ATOM 5788 O O . LEU A 1 748 ? -13.597 -22.980 38.555 1.00 93.31 748 LEU A O 1
ATOM 5792 N N . ASP A 1 749 ? -13.509 -24.293 40.378 1.00 92.88 749 ASP A N 1
ATOM 5793 C CA . ASP A 1 749 ? -14.956 -24.333 40.588 1.00 92.88 749 ASP A CA 1
ATOM 5794 C C . ASP A 1 749 ? -15.513 -22.935 40.893 1.00 92.88 749 ASP A C 1
ATOM 5796 O O . ASP A 1 749 ? -16.535 -22.539 40.333 1.00 92.88 749 ASP A O 1
ATOM 5800 N N . LEU A 1 750 ? -14.817 -22.140 41.717 1.00 93.56 750 LEU A N 1
ATOM 5801 C CA . LEU A 1 750 ? -15.207 -20.750 41.976 1.00 93.56 750 LEU A CA 1
ATOM 5802 C C . LEU A 1 750 ? -15.234 -19.921 40.682 1.00 93.56 750 LEU A C 1
ATOM 5804 O O . LEU A 1 750 ? -16.194 -19.184 40.446 1.00 93.56 750 LEU A O 1
ATOM 5808 N N . VAL A 1 751 ? -14.206 -20.050 39.837 1.00 91.81 751 VAL A N 1
ATOM 5809 C CA . VAL A 1 751 ? -14.152 -19.370 38.533 1.00 91.81 751 VAL A CA 1
ATOM 5810 C C . VAL A 1 751 ? -15.296 -19.842 37.630 1.00 91.81 751 VAL A C 1
ATOM 5812 O O . VAL A 1 751 ? -15.959 -19.008 37.019 1.00 91.81 751 VAL A O 1
ATOM 5815 N N . GLY A 1 752 ? -15.594 -21.143 37.603 1.00 88.62 752 GLY A N 1
ATOM 5816 C CA . GLY A 1 752 ? -16.693 -21.712 36.816 1.00 88.62 752 GLY A CA 1
ATOM 5817 C C . GLY A 1 752 ? -18.077 -21.179 37.202 1.00 88.62 752 GLY A C 1
ATOM 5818 O O . GLY A 1 752 ? -18.924 -20.986 36.333 1.00 88.62 752 GLY A O 1
ATOM 5819 N N . HIS A 1 753 ? -18.302 -20.868 38.482 1.00 90.94 753 HIS A N 1
ATOM 5820 C CA . HIS A 1 753 ? -19.552 -20.249 38.939 1.00 90.94 753 HIS A CA 1
ATOM 5821 C C . HIS A 1 753 ? -19.637 -18.743 38.674 1.00 90.94 753 HIS A C 1
ATOM 5823 O O . HIS A 1 753 ? -20.731 -18.187 38.657 1.00 90.94 753 HIS A O 1
ATOM 5829 N N . THR A 1 754 ? -18.504 -18.064 38.498 1.00 89.88 754 THR A N 1
ATOM 5830 C CA . THR A 1 754 ? -18.435 -16.592 38.464 1.00 89.88 754 THR A CA 1
ATOM 5831 C C . THR A 1 754 ? -18.063 -16.025 37.098 1.00 89.88 754 THR A C 1
ATOM 5833 O O . THR A 1 754 ? -18.123 -14.809 36.895 1.00 89.88 754 THR A O 1
ATOM 5836 N N . ARG A 1 755 ? -17.721 -16.881 36.131 1.00 86.81 755 ARG A N 1
ATOM 5837 C CA . ARG A 1 755 ? -17.335 -16.484 34.779 1.00 86.81 755 ARG A CA 1
ATOM 5838 C C . ARG A 1 755 ? -17.857 -17.452 33.723 1.00 86.81 755 ARG A C 1
ATOM 5840 O O . ARG A 1 755 ? -17.713 -18.662 33.825 1.00 86.81 755 ARG A O 1
ATOM 5847 N N . CYS A 1 756 ? -18.398 -16.882 32.652 1.00 80.12 756 CYS A N 1
ATOM 5848 C CA . CYS A 1 756 ? -18.734 -17.584 31.423 1.00 80.12 756 CYS A CA 1
ATOM 5849 C C . CYS A 1 756 ? -17.575 -17.487 30.420 1.00 80.12 756 CYS A C 1
ATOM 5851 O O . CYS A 1 756 ? -17.042 -16.401 30.182 1.00 80.12 756 CYS A O 1
ATOM 5853 N N . ASN A 1 757 ? -17.228 -18.602 29.772 1.00 68.50 757 ASN A N 1
ATOM 5854 C CA . ASN A 1 757 ? -16.163 -18.635 28.763 1.00 68.50 757 ASN A CA 1
ATOM 5855 C C . ASN A 1 757 ? -16.451 -17.741 27.548 1.00 68.50 757 ASN A C 1
ATOM 5857 O O . ASN A 1 757 ? -15.517 -17.208 26.957 1.00 68.50 757 ASN A O 1
ATOM 5861 N N . SER A 1 758 ? -17.726 -17.545 27.202 1.00 62.50 758 SER A N 1
ATOM 5862 C CA . SER A 1 758 ? -18.138 -16.732 26.051 1.00 62.50 758 SER A CA 1
ATOM 5863 C C . SER A 1 758 ? -18.468 -15.282 26.412 1.00 62.50 758 SER A C 1
ATOM 5865 O O . SER A 1 758 ? -18.212 -14.392 25.612 1.00 62.50 758 SER A O 1
ATOM 5867 N N . CYS A 1 759 ? -19.041 -15.030 27.596 1.00 66.31 759 CYS A N 1
ATOM 5868 C CA . CYS A 1 759 ? -19.537 -13.698 27.982 1.00 66.31 759 CYS A CA 1
ATOM 5869 C C . CYS A 1 759 ? -18.667 -12.969 29.016 1.00 66.31 759 CYS A C 1
ATOM 5871 O O . CYS A 1 759 ? -18.970 -11.829 29.351 1.00 66.31 759 CYS A O 1
ATOM 5873 N N . GLY A 1 760 ? -17.632 -13.614 29.560 1.00 78.25 760 GLY A N 1
ATOM 5874 C CA . GLY A 1 760 ? -16.788 -13.036 30.605 1.00 78.25 760 GLY A CA 1
ATOM 5875 C C . GLY A 1 760 ? -17.354 -13.190 32.022 1.00 78.25 760 GLY A C 1
ATOM 5876 O O . GLY A 1 760 ? -18.150 -14.089 32.303 1.00 78.25 760 GLY A O 1
ATOM 5877 N N . TRP A 1 761 ? -16.870 -12.349 32.939 1.00 85.12 761 TRP A N 1
ATOM 5878 C CA . TRP A 1 761 ? -17.231 -12.371 34.362 1.00 85.12 761 TRP A CA 1
ATOM 5879 C C . TRP A 1 761 ? -18.684 -11.954 34.586 1.00 85.12 761 TRP A C 1
ATOM 5881 O O . TRP A 1 761 ? -19.210 -11.098 33.873 1.00 85.12 761 TRP A O 1
ATOM 5891 N N . LEU A 1 762 ? -19.338 -12.567 35.572 1.00 85.81 762 LEU A N 1
ATOM 5892 C CA . LEU A 1 762 ? -20.744 -12.304 35.838 1.00 85.81 762 LEU A CA 1
ATOM 5893 C C . LEU A 1 762 ? -20.968 -10.869 36.334 1.00 85.81 762 LEU A C 1
ATOM 5895 O O . LEU A 1 762 ? -20.315 -10.434 37.282 1.00 85.81 762 LEU A O 1
ATOM 5899 N N . PRO A 1 763 ? -21.928 -10.138 35.744 1.00 84.69 763 PRO A N 1
ATOM 5900 C CA . PRO A 1 763 ? -22.328 -8.839 36.261 1.00 84.69 763 PRO A CA 1
ATOM 5901 C C . PRO A 1 763 ? -23.082 -8.993 37.591 1.00 84.69 763 PRO A C 1
ATOM 5903 O O . PRO A 1 763 ? -23.487 -10.087 37.983 1.00 84.69 763 PRO A O 1
ATOM 5906 N N . LYS A 1 764 ? -23.360 -7.869 38.262 1.00 84.31 764 LYS A N 1
ATOM 5907 C CA . LYS A 1 764 ? -24.110 -7.823 39.535 1.00 84.31 764 LYS A CA 1
ATOM 5908 C C . LYS A 1 764 ? -25.470 -8.547 39.511 1.00 84.31 764 LYS A C 1
ATOM 5910 O O . LYS A 1 764 ? -25.956 -8.940 40.564 1.00 84.31 764 LYS A O 1
ATOM 5915 N N . SER A 1 765 ? -26.086 -8.739 38.341 1.00 83.88 765 SER A N 1
ATOM 5916 C CA . SER A 1 765 ? -27.325 -9.521 38.203 1.00 83.88 765 SER A CA 1
ATOM 5917 C C . SER A 1 765 ? -27.147 -11.020 38.476 1.00 83.88 765 SER A C 1
ATOM 5919 O O . SER A 1 765 ? -28.144 -11.720 38.624 1.00 83.88 765 SER A O 1
ATOM 5921 N N . GLY A 1 766 ? -25.908 -11.523 38.513 1.00 83.25 766 GLY A N 1
ATOM 5922 C CA . GLY A 1 766 ? -25.602 -12.930 38.763 1.00 83.25 766 GLY A CA 1
ATOM 5923 C C . GLY A 1 766 ? -25.888 -13.861 37.582 1.00 83.25 766 GLY A C 1
ATOM 5924 O O . GLY A 1 766 ? -25.834 -15.073 37.753 1.00 83.25 766 GLY A O 1
ATOM 5925 N N . VAL A 1 767 ? -26.185 -13.330 36.390 1.00 85.44 767 VAL A N 1
ATOM 5926 C CA . VAL A 1 767 ? -26.498 -14.119 35.183 1.00 85.44 767 VAL A CA 1
ATOM 5927 C C . VAL A 1 767 ? -25.716 -13.577 33.987 1.00 85.44 767 VAL A C 1
ATOM 5929 O O . VAL A 1 767 ? -25.675 -12.365 33.767 1.00 85.44 767 VAL A O 1
ATOM 5932 N N . CYS A 1 768 ? -25.086 -14.461 33.208 1.00 80.12 768 CYS A N 1
ATOM 5933 C CA . CYS A 1 768 ? -24.348 -14.062 32.006 1.00 80.12 768 CYS A CA 1
ATOM 5934 C C . CYS A 1 768 ? -25.289 -13.783 30.818 1.00 80.12 768 CYS A C 1
ATOM 5936 O O . CYS A 1 768 ? -26.403 -14.302 30.769 1.00 80.12 768 CYS A O 1
ATOM 5938 N N . LYS A 1 769 ? -24.825 -13.020 29.813 1.00 72.06 769 LYS A N 1
ATOM 5939 C CA . LYS A 1 769 ? -25.632 -12.656 28.626 1.00 72.06 769 LYS A CA 1
ATOM 5940 C C . LYS A 1 769 ? -26.208 -13.873 27.875 1.00 72.06 769 LYS A C 1
ATOM 5942 O O . LYS A 1 769 ? -27.305 -13.782 27.343 1.00 72.06 769 LYS A O 1
ATOM 5947 N N . CYS A 1 770 ? -25.501 -15.008 27.852 1.00 69.94 770 CYS A N 1
ATOM 5948 C CA . CYS A 1 770 ? -25.970 -16.240 27.200 1.00 69.94 770 CYS A CA 1
ATOM 5949 C C . CYS A 1 770 ? -26.768 -17.188 28.117 1.00 69.94 770 CYS A C 1
ATOM 5951 O O . CYS A 1 770 ? -27.184 -18.251 27.668 1.00 69.94 770 CYS A O 1
ATOM 5953 N N . GLY A 1 771 ? -26.942 -16.859 29.402 1.00 76.12 771 GLY A N 1
ATOM 5954 C CA . GLY A 1 771 ? -27.661 -17.689 30.379 1.00 76.12 771 GLY A CA 1
ATOM 5955 C C . GLY A 1 771 ? -26.960 -18.986 30.813 1.00 76.12 771 GLY A C 1
ATOM 5956 O O . GLY A 1 771 ? -27.472 -19.674 31.690 1.00 76.12 771 GLY A O 1
ATOM 5957 N N . ALA A 1 772 ? -25.793 -19.320 30.253 1.00 73.31 772 ALA A N 1
ATOM 5958 C CA . ALA A 1 772 ? -25.079 -20.571 30.536 1.00 73.31 772 ALA A CA 1
ATOM 5959 C C . ALA A 1 772 ? -24.500 -20.672 31.960 1.00 73.31 772 ALA A C 1
ATOM 5961 O O . ALA A 1 772 ? -24.263 -21.773 32.446 1.00 73.31 772 ALA A O 1
ATOM 5962 N N . VAL A 1 773 ? -24.250 -19.537 32.621 1.00 82.00 773 VAL A N 1
ATOM 5963 C CA . VAL A 1 773 ? -23.709 -19.475 33.987 1.00 82.00 773 VAL A CA 1
ATOM 5964 C C . VAL A 1 773 ? -24.579 -18.538 34.819 1.00 82.00 773 VAL A C 1
ATOM 5966 O O . VAL A 1 773 ? -24.883 -17.419 34.387 1.00 82.00 773 VAL A O 1
ATOM 5969 N N . ARG A 1 774 ? -24.969 -19.007 36.006 1.00 85.62 774 ARG A N 1
ATOM 5970 C CA . ARG A 1 774 ? -25.802 -18.289 36.971 1.00 85.62 774 ARG A CA 1
ATOM 5971 C C . ARG A 1 774 ? -25.341 -18.577 38.401 1.00 85.62 774 ARG A C 1
ATOM 5973 O O . ARG A 1 774 ? -25.012 -19.722 38.710 1.00 85.62 774 ARG A O 1
ATOM 5980 N N . LEU A 1 775 ? -25.336 -17.532 39.228 1.00 84.25 775 LEU A N 1
ATOM 5981 C CA . LEU A 1 775 ? -25.061 -17.581 40.668 1.00 84.25 775 LEU A CA 1
ATOM 5982 C C . LEU A 1 775 ? -26.294 -17.895 41.511 1.00 84.25 775 LEU A C 1
ATOM 5984 O O . LEU A 1 775 ? -27.424 -17.557 41.080 1.00 84.25 775 LEU A O 1
#

Organism: NCBI:txid2760662

pLDDT: mean 85.4, std 10.4, range [42.56, 98.12]

Secondary structure (DSSP, 8-state):
-HHHHHHHHHHHHHHHHH-TTHHHHHHHHTTS-HHHHHHHHH-TTS-HHHHHHHHHHHHHHHHHHHHHH--SHHHHHHHHHHHHHHHHHHT-TTS-HHHHHHHHHHHHHHHTTS---HHHHHHHHHHHHHHHTTTPPP--TTTSTT--HHHHHHHHHHHHHHTT--PPP----------S-HHHHHHHHHHHHHHHGGG-GGGS-----TTTT--EEEEEEESBTTB-S-EEEE-EETTEE-EEEEEE-TTSSHHHHHHHHHHHHHS-BTTB--TT-TTS--SB-SS--SPPEEEEEETTS-EEEEEEEE-TTS-EEEES----GGGSSS-SEEEHHHHHHHTTS-HHHHHHTTTTSS-SSTTS----HHHHHHHHHHHHHHHHHHHHHHHHHHHHHHTS-HHHHTSHHHHHHHIIIIISTT--HHHHHHTTGGGGS-HHHHHHHHHHHHHHHHHHHHHHHHHHHHTTTSTTTSHHHHHHHHHHHHTHHHHHHHHHHHH-TTS-EEEEEEEESSSSTT-EEEEEEETTS-EE-HHHH--HHHHHHHHHHHHHHHHHHHHTTT--SEEEEESTTTTS-HHHHHHHHHHHHHHTTTSEEEEEE--HHHHHHHHHHHHHTT--EEEEEEEEEETTTEEEEPPTT--HHHHHHHHHHHH--HHHHHHHHHHHHHHHHHHHHHHHT------SS--HHHHHHHHHHHHTTSTTHHHHHHHHH-TTGGGTTSS--GGGGS--HHHHHHHHHHHHHHHHHHEETTTEEPPTTSB-TTSS-B-

Foldseek 3Di:
DLLLLVLLVLQLVLQCQLDVCLVVLCVVCVPPDLVVLQVLLPDDVDDLVSSLSSLSSSLNVLSVCCVVVVALVSLQVSLQSLLVSLLSQLPDPVDDLLQSLLSLLLNQLSVVQHPYDPVSVVSSVVSNVVCVVVVRHHDCSNGGNPDDSVSSNVSSVSSSVSSPDSDDDPPDDDCPPPPDDPLRVLVVQLVVLVVVLPPQLVLAPQADQPCQAKAWAKKWWDQFQLFPHTDIGGQDDPLHGAAEEEEEAPPLCPLSVVQLVLCLAQVAGPLAQQQPFPVDRHGGAPQHPDWIKMWIQMSVRDIRIWTWDQDPVRGTGIPPNFHDSQPAADRQEDDQVLLLCLQVDFQQVNLLVCQQHRDSDSRHGGHRLVSVLSSLVSVLVVLLVQLLVLLVQLCVVQVHDSVQCSDPVSVVVCCCVRQVVVDDPVVCVVVVSVVVDDPSNVVSSVSSVVSVVVSVVSVVVSVVSVCCSVLVVCVSVLSNVSSLQSVLFVQLQVLCCQQPVVFQFDTWGWGAQDVHHSGTAIWTQGVVRDIDGCVVPDDSQVSSVSSVSSSVSSVVSVSVSNHHQRHEYEQNCVRHDPSSVLSVLLVCCVVSVSGHYYYYDHDPVVVVSSVVSCVVSVGDYDYKYFYRRDSNRGTDIDDSFDQPLLNVLVVCLVPNDLLSNLQSLLVSLQVLLVQLCVQQVFDFPDDPDDGCVRRLVRVQVVPCPDPLVVLSVQLVVLVPSNPSHDDPDVVSVVRDSVSSSSNSVSSVSNCQQQADSPQGGHHSVQAGPVRPHGD

Radius of gyration: 41.95 Å; chains: 1; bounding box: 83×81×121 Å

InterPro domains:
  IPR003395 RecF/RecN/SMC, N-terminal [PF02463] (216-604)
  IPR027417 P-loop containing nucleoside triphosphate hydrolase [G3DSA:3.40.50.300] (214-620)
  IPR027417 P-loop containing nucleoside triphosphate hydrolase [SSF52540] (215-612)

Sequence (775 aa):
MTDAANALRLICAAREQADPDFGPFAAGHANRSLADLLDMARKKPHAAPNRIRARFLAIQRLADEATDTFRHEPIRTALQEVFTATATIARSHSLTVSQRMAAAIVAVEASHKVRCLPSLRKSAEDLLAQHEVRGIQPDFGGVLAGATPDRVKALVHTISVGMYDTGLPVLVWEDQKDQRSAADLLAAAASRQDAGGSALEADAPDYDLSENDLRLQSIEIKGFRGSPKRVTVKFERSGTAVSTIIFGENGVGKSTIVDAIEFALQGRIGRSSNFESPVGSSARSFADDGIPRVVALLSDQRQVERRIIEASSGYLTASPDAVSSGFRLAPVTLNRNDISRFLDTDAMERGSLLLDYFPSEAGKLATRPQNEIHRLTAEQSELRIRRTSAASELADLLGCSPLEVADRAKFLTTVRTTIMGGLAWRHFEDQDGWRHVAPDIKSATVRLASIYNDLAASKKRIKDANNMLNPVVHAKQASILRPILSSIGTELSRAFNRIASGYPVERIDVVFAESGPLSLDVVVLLSNGRNCFPQQLFSEAYKDLIALLFFTSVAKKAAERGQARILILDDVLQSVDSTVRHAFMTYVLEEFSDWQLIVTVHDRLWRDQLRDLFDAHDHDLLGLEVRNWEFETGPVLDPPAVDRVTKDLQLLLTAGEPRSIAAVAGQLLEFACDRITLSMRLNIPRQEKYTLGDLWPVVRSCLSDTAAGDAIRRVASHKLLRNLTVHPDPRSWDLTRVDARSFANAVLDLVGHTRCNSCGWLPKSGVCKCGAVRL